Protein AF-A0A357HDH4-F1 (afdb_monomer)

Structure (mmCIF, N/CA/C/O backbone):
data_AF-A0A357HDH4-F1
#
_entry.id   AF-A0A357HDH4-F1
#
loop_
_atom_site.group_PDB
_atom_site.id
_atom_site.type_symbol
_atom_site.label_atom_id
_atom_site.label_alt_id
_atom_site.label_comp_id
_atom_site.label_asym_id
_atom_site.label_entity_id
_atom_site.label_seq_id
_atom_site.pdbx_PDB_ins_code
_atom_site.Cartn_x
_atom_site.Cartn_y
_atom_site.Cartn_z
_atom_site.occupancy
_atom_site.B_iso_or_equiv
_atom_site.auth_seq_id
_atom_site.auth_comp_id
_atom_site.auth_asym_id
_atom_site.auth_atom_id
_atom_site.pdbx_PDB_model_num
ATOM 1 N N . MET A 1 1 ? 29.799 -50.109 -24.312 1.00 38.25 1 MET A N 1
ATOM 2 C CA . MET A 1 1 ? 29.935 -49.470 -22.979 1.00 38.25 1 MET A CA 1
ATOM 3 C C . MET A 1 1 ? 30.335 -47.985 -22.998 1.00 38.25 1 MET A C 1
ATOM 5 O O . MET A 1 1 ? 30.005 -47.307 -22.039 1.00 38.25 1 MET A O 1
ATOM 9 N N . LYS A 1 2 ? 30.960 -47.424 -24.053 1.00 34.97 2 LYS A N 1
ATOM 10 C CA . LYS A 1 2 ? 31.305 -45.979 -24.108 1.00 34.97 2 LYS A CA 1
ATOM 11 C C . LYS A 1 2 ? 30.115 -45.010 -24.296 1.00 34.97 2 LYS A C 1
ATOM 13 O O . LYS A 1 2 ? 30.203 -43.884 -23.829 1.00 34.97 2 LYS A O 1
ATOM 18 N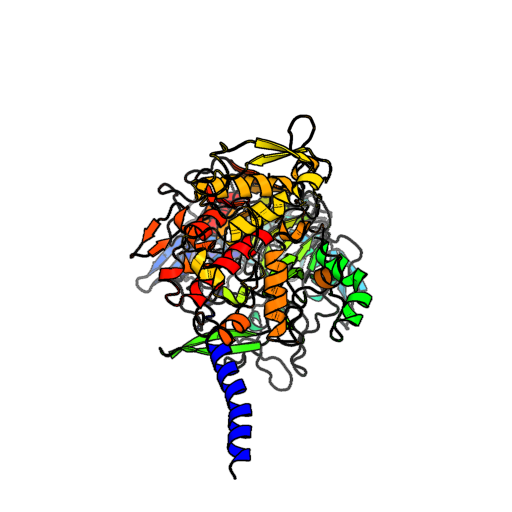 N . ASN A 1 3 ? 28.999 -45.440 -24.896 1.00 38.28 3 ASN A N 1
ATOM 19 C CA . ASN A 1 3 ? 27.868 -44.539 -25.193 1.00 38.28 3 ASN A CA 1
ATOM 20 C C . ASN A 1 3 ? 26.930 -44.259 -24.005 1.00 38.28 3 ASN A C 1
ATOM 22 O O . ASN A 1 3 ? 26.333 -43.192 -23.961 1.00 38.28 3 ASN A O 1
ATOM 26 N N . ILE A 1 4 ? 26.840 -45.151 -23.013 1.00 37.56 4 ILE A N 1
ATOM 27 C CA . ILE A 1 4 ? 25.975 -44.934 -21.836 1.00 37.56 4 ILE A CA 1
ATOM 28 C C . ILE A 1 4 ? 26.578 -43.869 -20.905 1.00 37.56 4 ILE A C 1
ATOM 30 O O . ILE A 1 4 ? 25.854 -43.037 -20.377 1.00 37.56 4 ILE A O 1
ATOM 34 N N . ARG A 1 5 ? 27.914 -43.806 -20.785 1.00 33.62 5 ARG A N 1
ATOM 35 C CA . ARG A 1 5 ? 28.596 -42.806 -19.945 1.00 33.62 5 ARG A CA 1
ATOM 36 C C . ARG A 1 5 ? 28.402 -41.375 -20.459 1.00 33.62 5 ARG A C 1
ATOM 38 O O . ARG A 1 5 ? 28.218 -40.476 -19.651 1.00 33.62 5 ARG A O 1
ATOM 45 N N . ASN A 1 6 ? 28.394 -41.176 -21.779 1.00 36.59 6 ASN A N 1
ATOM 46 C CA . ASN A 1 6 ? 28.180 -39.860 -22.391 1.00 36.59 6 ASN A CA 1
ATOM 47 C C . ASN A 1 6 ? 26.713 -39.409 -22.316 1.00 36.59 6 ASN A C 1
ATOM 49 O O . ASN A 1 6 ? 26.468 -38.224 -22.142 1.00 36.59 6 ASN A O 1
ATOM 53 N N . ILE A 1 7 ? 25.754 -40.340 -22.385 1.00 39.56 7 ILE A N 1
ATOM 54 C CA . ILE A 1 7 ? 24.324 -40.037 -22.209 1.00 39.56 7 ILE A CA 1
ATOM 55 C C . ILE A 1 7 ? 24.019 -39.704 -20.742 1.00 39.56 7 ILE A C 1
ATOM 57 O O . ILE A 1 7 ? 23.326 -38.730 -20.475 1.00 39.56 7 ILE A O 1
ATOM 61 N N . CYS A 1 8 ? 24.599 -40.434 -19.782 1.00 37.16 8 CYS A N 1
ATOM 62 C CA . CYS A 1 8 ? 24.477 -40.091 -18.364 1.00 37.16 8 CYS A CA 1
ATOM 63 C C . CYS A 1 8 ? 25.135 -38.739 -18.038 1.00 37.16 8 CYS A C 1
ATOM 65 O O . CYS A 1 8 ? 24.540 -37.949 -17.321 1.00 37.16 8 CYS A O 1
ATOM 67 N N . LEU A 1 9 ? 26.311 -38.423 -18.598 1.00 39.94 9 LEU A N 1
ATOM 68 C CA . LEU A 1 9 ? 26.933 -37.096 -18.445 1.00 39.94 9 LEU A CA 1
ATOM 69 C C . LEU A 1 9 ? 26.094 -35.981 -19.092 1.00 39.94 9 LEU A C 1
ATOM 71 O O . LEU A 1 9 ? 25.944 -34.925 -18.492 1.00 39.94 9 LEU A O 1
ATOM 75 N N . ALA A 1 10 ? 25.497 -36.220 -20.261 1.00 44.12 10 ALA A N 1
ATOM 76 C CA . ALA A 1 10 ? 24.622 -35.254 -20.928 1.00 44.12 10 ALA A CA 1
ATOM 77 C C . ALA A 1 10 ? 23.273 -35.039 -20.217 1.00 44.12 10 ALA A C 1
ATOM 79 O O . ALA A 1 10 ? 22.649 -34.012 -20.439 1.00 44.12 10 ALA A O 1
ATOM 80 N N . LEU A 1 11 ? 22.829 -35.974 -19.369 1.00 42.78 11 LEU A N 1
ATOM 81 C CA . LEU A 1 11 ? 21.620 -35.834 -18.545 1.00 42.78 11 LEU A CA 1
ATOM 82 C C . LEU A 1 11 ? 21.915 -35.244 -17.158 1.00 42.78 11 LEU A C 1
ATOM 84 O O . LEU A 1 11 ? 21.098 -34.505 -16.619 1.00 42.78 11 LEU A O 1
ATOM 88 N N . VAL A 1 12 ? 23.087 -35.543 -16.591 1.00 38.97 12 VAL A N 1
ATOM 89 C CA . VAL A 1 12 ? 23.479 -35.099 -15.244 1.00 38.97 12 VAL A CA 1
ATOM 90 C C . VAL A 1 12 ? 24.087 -33.695 -15.254 1.00 38.97 12 VAL A C 1
ATOM 92 O O . VAL A 1 12 ? 23.896 -32.965 -14.290 1.00 38.97 12 VAL A O 1
ATOM 95 N N . ILE A 1 13 ? 24.781 -33.282 -16.323 1.00 42.88 13 ILE A N 1
ATOM 96 C CA . ILE A 1 13 ? 25.360 -31.930 -16.415 1.00 42.88 13 ILE A CA 1
ATOM 97 C C . ILE A 1 13 ? 24.275 -30.845 -16.467 1.00 42.88 13 ILE A C 1
ATOM 99 O O . ILE A 1 13 ? 24.395 -29.915 -15.680 1.00 42.88 13 ILE A O 1
ATOM 103 N N . PRO A 1 14 ? 23.208 -30.939 -17.287 1.00 39.19 14 PRO A N 1
ATOM 104 C CA . PRO A 1 14 ? 22.127 -29.959 -17.251 1.00 39.19 14 PRO A CA 1
ATOM 105 C C . PRO A 1 14 ? 21.490 -29.899 -15.868 1.00 39.19 14 PRO A C 1
ATOM 107 O O . PRO A 1 14 ? 21.383 -28.819 -15.329 1.00 39.19 14 PRO A O 1
ATOM 110 N N . PHE A 1 15 ? 21.204 -31.037 -15.227 1.00 37.88 15 PHE A N 1
ATOM 111 C CA . PHE A 1 15 ? 20.636 -31.059 -13.873 1.00 37.88 15 PHE A CA 1
ATOM 112 C C . PHE A 1 15 ? 21.570 -30.463 -12.808 1.00 37.88 15 PHE A C 1
ATOM 114 O O . PHE A 1 15 ? 21.124 -29.717 -11.942 1.00 37.88 15 PHE A O 1
ATOM 121 N N . GLY A 1 16 ? 22.870 -30.766 -12.875 1.00 31.83 16 GLY A N 1
ATOM 122 C CA . GLY A 1 16 ? 23.877 -30.215 -11.968 1.00 31.83 16 GLY A CA 1
ATOM 123 C C . GLY A 1 16 ? 24.107 -28.720 -12.186 1.00 31.83 16 GLY A C 1
ATOM 124 O O . GLY A 1 16 ? 24.307 -27.993 -11.220 1.00 31.83 16 GLY A O 1
ATOM 125 N N . VAL A 1 17 ? 24.021 -28.254 -13.434 1.00 37.84 17 VAL A N 1
ATOM 126 C CA . VAL A 1 17 ? 24.127 -26.837 -13.805 1.00 37.84 17 VAL A CA 1
ATOM 127 C C . VAL A 1 17 ? 22.838 -26.085 -13.483 1.00 37.84 17 VAL A C 1
ATOM 129 O O . VAL A 1 17 ? 22.936 -24.979 -12.985 1.00 37.84 17 VAL A O 1
ATOM 132 N N . SER A 1 18 ? 21.652 -26.675 -13.646 1.00 32.72 18 SER A N 1
ATOM 133 C CA . SER A 1 18 ? 20.376 -26.100 -13.199 1.00 32.72 18 SER A CA 1
ATOM 134 C C . SER A 1 18 ? 20.321 -25.984 -11.678 1.00 32.72 18 SER A C 1
ATOM 136 O O . SER A 1 18 ? 19.910 -24.953 -11.165 1.00 32.72 18 SER A O 1
ATOM 138 N N . ALA A 1 19 ? 20.796 -26.997 -10.945 1.00 31.77 19 ALA A N 1
ATOM 139 C CA . ALA A 1 19 ? 20.892 -26.945 -9.487 1.00 31.77 19 ALA A CA 1
ATOM 140 C C . ALA A 1 19 ? 21.927 -25.909 -9.011 1.00 31.77 19 ALA A C 1
ATOM 142 O O . ALA A 1 19 ? 21.677 -25.202 -8.039 1.00 31.77 19 ALA A O 1
ATOM 143 N N . LEU A 1 20 ? 23.057 -25.766 -9.719 1.00 31.44 20 LEU A N 1
ATOM 144 C CA . LEU A 1 20 ? 24.051 -24.718 -9.460 1.00 31.44 20 LEU A CA 1
ATOM 145 C C . LEU A 1 20 ? 23.578 -23.323 -9.899 1.00 31.44 20 LEU A C 1
ATOM 147 O O . LEU A 1 20 ? 23.924 -22.360 -9.237 1.00 31.44 20 LEU A O 1
ATOM 151 N N . ALA A 1 21 ? 22.767 -23.194 -10.950 1.00 30.47 21 ALA A N 1
ATOM 152 C CA . ALA A 1 21 ? 22.187 -21.930 -11.415 1.00 30.47 21 ALA A CA 1
ATOM 153 C C . ALA A 1 21 ? 21.047 -21.454 -10.500 1.00 30.47 21 ALA A C 1
ATOM 155 O O . ALA A 1 21 ? 20.921 -20.262 -10.243 1.00 30.47 21 ALA A O 1
ATOM 156 N N . PHE A 1 22 ? 20.282 -22.384 -9.922 1.00 31.64 22 PHE A N 1
ATOM 157 C CA . PHE A 1 22 ? 19.327 -22.101 -8.845 1.00 31.64 22 PHE A CA 1
ATOM 158 C C . PHE A 1 22 ? 20.038 -21.788 -7.512 1.00 31.64 22 PHE A C 1
ATOM 160 O O . PHE A 1 22 ? 19.516 -21.070 -6.659 1.00 31.64 22 PHE A O 1
ATOM 167 N N . ALA A 1 23 ? 21.259 -22.303 -7.319 1.00 30.48 23 ALA A N 1
ATOM 168 C CA . ALA A 1 23 ? 22.128 -21.916 -6.208 1.00 30.48 23 ALA A CA 1
ATOM 169 C C . ALA A 1 23 ? 22.815 -20.554 -6.439 1.00 30.48 23 ALA A C 1
ATOM 171 O O . ALA A 1 23 ? 23.022 -19.829 -5.470 1.00 30.48 23 ALA A O 1
ATOM 172 N N . ALA A 1 24 ? 23.118 -20.205 -7.696 1.00 29.23 24 ALA A N 1
ATOM 173 C CA . ALA A 1 24 ? 23.849 -19.004 -8.107 1.00 29.23 24 ALA A CA 1
ATOM 174 C C . ALA A 1 24 ? 22.965 -17.788 -8.424 1.00 29.23 24 ALA A C 1
ATOM 176 O O . ALA A 1 24 ? 23.504 -16.705 -8.639 1.00 29.23 24 ALA A O 1
ATOM 177 N N . SER A 1 25 ? 21.628 -17.901 -8.393 1.00 33.44 25 SER A N 1
ATOM 178 C CA . SER A 1 25 ? 20.838 -16.714 -8.070 1.00 33.44 25 SER A CA 1
ATOM 179 C C . SER A 1 25 ? 21.179 -16.365 -6.626 1.00 33.44 25 SER A C 1
ATOM 181 O O . SER A 1 25 ? 20.684 -17.000 -5.688 1.00 33.44 25 SER A O 1
ATOM 183 N N . SER A 1 26 ? 22.064 -15.393 -6.444 1.00 36.50 26 SER A N 1
ATOM 184 C CA . SER A 1 26 ? 22.183 -14.668 -5.193 1.00 36.50 26 SER A CA 1
ATOM 185 C C . SER A 1 26 ? 20.841 -13.977 -4.964 1.00 36.50 26 SER A C 1
ATOM 187 O O . SER A 1 26 ? 20.650 -12.821 -5.327 1.00 36.50 26 SER A O 1
ATOM 189 N N . ILE A 1 27 ? 19.870 -14.715 -4.420 1.00 37.62 27 ILE A N 1
ATOM 190 C CA . ILE A 1 27 ? 18.823 -14.106 -3.615 1.00 37.62 27 ILE A CA 1
ATOM 191 C C . ILE A 1 27 ? 19.629 -13.439 -2.511 1.00 37.62 27 ILE A C 1
ATOM 193 O O . ILE A 1 27 ? 20.167 -14.124 -1.641 1.00 37.62 27 ILE A O 1
ATOM 197 N N . ILE A 1 28 ? 19.851 -12.133 -2.650 1.00 39.69 28 ILE A N 1
ATOM 198 C CA . ILE A 1 28 ? 20.427 -11.328 -1.588 1.00 39.69 28 ILE A CA 1
ATOM 199 C C . ILE A 1 28 ? 19.403 -11.442 -0.471 1.00 39.69 28 ILE A C 1
ATOM 201 O O . ILE A 1 28 ? 18.297 -10.916 -0.563 1.00 39.69 28 ILE A O 1
ATOM 205 N N . ILE A 1 29 ? 19.737 -12.250 0.528 1.00 44.69 29 ILE A N 1
ATOM 206 C CA . ILE A 1 29 ? 18.937 -12.366 1.732 1.00 44.69 29 ILE A CA 1
ATOM 207 C C . ILE A 1 29 ? 19.100 -11.015 2.408 1.00 44.69 29 ILE A C 1
ATOM 209 O O . ILE A 1 29 ? 20.219 -10.634 2.750 1.00 44.69 29 ILE A O 1
ATOM 213 N N . LYS A 1 30 ? 18.001 -10.275 2.533 1.00 52.59 30 LYS A N 1
ATOM 214 C CA . LYS A 1 30 ? 17.961 -8.999 3.245 1.00 52.59 30 LYS A CA 1
ATOM 215 C C . LYS A 1 30 ? 17.316 -9.258 4.605 1.00 52.59 30 LYS A C 1
ATOM 217 O O . LYS A 1 30 ? 16.116 -9.021 4.705 1.00 52.59 30 LYS A O 1
ATOM 222 N N . PRO A 1 31 ? 18.047 -9.815 5.595 1.00 51.03 31 PRO A N 1
ATOM 223 C CA . PRO A 1 31 ? 17.490 -10.092 6.910 1.00 51.03 31 PRO A CA 1
ATOM 224 C C . PRO A 1 31 ? 17.108 -8.777 7.594 1.00 51.03 31 PRO A C 1
ATOM 226 O O . PRO A 1 31 ? 17.881 -7.818 7.595 1.00 51.03 31 PRO A O 1
ATOM 229 N N . VAL A 1 32 ? 15.920 -8.737 8.182 1.00 58.53 32 VAL A N 1
ATOM 230 C CA . VAL A 1 32 ? 15.380 -7.593 8.912 1.00 58.53 32 VAL A CA 1
ATOM 231 C C . VAL A 1 32 ? 15.009 -8.061 10.309 1.00 58.53 32 VAL A C 1
ATOM 233 O O . VAL A 1 32 ? 14.190 -8.961 10.472 1.00 58.53 32 VAL A O 1
ATOM 236 N N . GLU A 1 33 ? 15.597 -7.449 11.334 1.00 63.28 33 GLU A N 1
ATOM 237 C CA . GLU A 1 33 ? 15.185 -7.708 12.714 1.00 63.28 33 GLU A CA 1
ATOM 238 C C . GLU A 1 33 ? 13.714 -7.302 12.907 1.00 63.28 33 GLU A C 1
ATOM 240 O O . GLU A 1 33 ? 13.293 -6.213 12.484 1.00 63.28 33 GLU A O 1
ATOM 245 N N . LYS A 1 34 ? 12.926 -8.181 13.542 1.00 68.69 34 LYS A N 1
ATOM 246 C CA . LYS A 1 34 ? 11.471 -8.019 13.625 1.00 68.69 34 LYS A CA 1
ATOM 247 C C . LYS A 1 34 ? 11.051 -7.271 14.883 1.00 68.69 34 LYS A C 1
ATOM 249 O O . LYS A 1 34 ? 11.699 -7.324 15.931 1.00 68.69 34 LYS A O 1
ATOM 254 N N . ASP A 1 35 ? 9.955 -6.545 14.776 1.00 72.06 35 ASP A N 1
ATOM 255 C CA . ASP A 1 35 ? 9.198 -6.128 15.944 1.00 72.06 35 ASP A CA 1
ATOM 256 C C . ASP A 1 35 ? 8.362 -7.289 16.503 1.00 72.06 35 ASP A C 1
ATOM 258 O O . ASP A 1 35 ? 8.196 -8.325 15.850 1.00 72.06 35 ASP A O 1
ATOM 262 N N . ILE A 1 36 ? 7.806 -7.116 17.698 1.00 77.50 36 ILE A N 1
ATOM 263 C CA . ILE A 1 36 ? 6.667 -7.939 18.106 1.00 77.50 36 ILE A CA 1
ATOM 264 C C . ILE A 1 36 ? 5.522 -7.720 17.105 1.00 77.50 36 ILE A C 1
ATOM 266 O O . ILE A 1 36 ? 5.418 -6.678 16.468 1.00 77.50 36 ILE A O 1
ATOM 270 N N . THR A 1 37 ? 4.674 -8.720 16.913 1.00 73.88 37 THR A N 1
ATOM 271 C CA . THR A 1 37 ? 3.514 -8.602 16.016 1.00 73.88 37 THR A CA 1
ATOM 272 C C . THR A 1 37 ? 2.294 -8.027 16.721 1.00 73.88 37 THR A C 1
ATOM 274 O O . THR A 1 37 ? 1.472 -7.387 16.075 1.00 73.88 37 THR A O 1
ATOM 277 N N . ASP A 1 38 ? 2.156 -8.273 18.028 1.00 76.81 38 ASP A N 1
ATOM 278 C CA . ASP A 1 38 ? 1.028 -7.786 18.826 1.00 76.81 38 ASP A CA 1
ATOM 279 C C . ASP A 1 38 ? 1.281 -7.944 20.337 1.00 76.81 38 ASP A C 1
ATOM 281 O O . ASP A 1 38 ? 2.327 -8.443 20.759 1.00 76.81 38 ASP A O 1
ATOM 285 N N . ILE A 1 39 ? 0.292 -7.569 21.151 1.00 84.44 39 ILE A N 1
ATOM 286 C CA . ILE A 1 39 ? 0.262 -7.699 22.607 1.00 84.44 39 ILE A CA 1
ATOM 287 C C . ILE A 1 39 ? -0.996 -8.488 23.020 1.00 84.44 39 ILE A C 1
ATOM 289 O O . ILE A 1 39 ? -2.130 -8.075 22.764 1.00 84.44 39 ILE A O 1
ATOM 293 N N . ASP A 1 40 ? -0.802 -9.635 23.677 1.00 83.06 40 ASP A N 1
ATOM 294 C CA . ASP A 1 40 ? -1.878 -10.461 24.241 1.00 83.06 40 ASP A CA 1
ATOM 295 C C . ASP A 1 40 ? -2.159 -10.064 25.696 1.00 83.06 40 ASP A C 1
ATOM 297 O O . ASP A 1 40 ? -1.242 -9.983 26.522 1.00 83.06 40 ASP A O 1
ATOM 301 N N . TRP A 1 41 ? -3.432 -9.827 26.015 1.00 86.19 41 TRP A N 1
ATOM 302 C CA . TRP A 1 41 ? -3.908 -9.469 27.353 1.00 86.19 41 TRP A CA 1
ATOM 303 C C . TRP A 1 41 ? -5.407 -9.770 27.517 1.00 86.19 41 TRP A C 1
ATOM 305 O O . TRP A 1 41 ? -6.087 -10.125 26.557 1.00 86.19 41 TRP A O 1
ATOM 315 N N . ASN A 1 42 ? -5.943 -9.604 28.731 1.00 84.19 42 ASN A N 1
ATOM 316 C CA . ASN A 1 42 ? -7.344 -9.919 29.054 1.00 84.19 42 ASN A CA 1
ATOM 317 C C . ASN A 1 42 ? -8.186 -8.702 29.491 1.00 84.19 42 ASN A C 1
ATOM 319 O O . ASN A 1 42 ? -9.238 -8.894 30.101 1.00 84.19 42 ASN A O 1
ATOM 323 N N . TYR A 1 43 ? -7.743 -7.471 29.222 1.00 87.06 43 TYR A N 1
ATOM 324 C CA . TYR A 1 43 ? -8.505 -6.264 29.575 1.00 87.06 43 TYR A CA 1
ATOM 325 C C . TYR A 1 43 ? -9.614 -5.972 28.565 1.00 87.06 43 TYR A C 1
ATOM 327 O O . TYR A 1 43 ? -9.450 -6.218 27.369 1.00 87.06 43 TYR A O 1
ATOM 335 N N . ARG A 1 44 ? -10.730 -5.422 29.051 1.00 86.44 44 ARG A N 1
ATOM 336 C CA . ARG A 1 44 ? -11.790 -4.826 28.225 1.00 86.44 44 ARG A CA 1
ATOM 337 C C . ARG A 1 44 ? -11.490 -3.357 27.931 1.00 86.44 44 ARG A C 1
ATOM 339 O O . ARG A 1 44 ? -10.615 -2.768 28.558 1.00 86.44 44 ARG A O 1
ATOM 346 N N . ASP A 1 45 ? -12.261 -2.756 27.027 1.00 82.88 45 ASP A N 1
ATOM 347 C CA . ASP A 1 45 ? -12.099 -1.353 26.617 1.00 82.88 45 ASP A CA 1
ATOM 348 C C . ASP A 1 45 ? -12.186 -0.378 27.801 1.00 82.88 45 ASP A C 1
ATOM 350 O O . ASP A 1 45 ? -11.490 0.637 27.837 1.00 82.88 45 ASP A O 1
ATOM 354 N N . MET A 1 46 ? -13.027 -0.699 28.785 1.00 88.88 46 MET A N 1
ATOM 355 C CA . MET A 1 46 ? -13.154 0.004 30.049 1.00 88.88 46 MET A CA 1
ATOM 356 C C . MET A 1 46 ? -13.099 -0.971 31.225 1.00 88.88 46 MET A C 1
ATOM 358 O O . MET A 1 46 ? -13.919 -1.888 31.334 1.00 88.88 46 MET A O 1
ATOM 362 N N . GLU A 1 47 ? -12.181 -0.710 32.154 1.00 91.00 47 GLU A N 1
ATOM 363 C CA . GLU A 1 47 ? -12.022 -1.466 33.396 1.00 91.00 47 GLU A CA 1
ATOM 364 C C . GLU A 1 47 ? -12.169 -0.575 34.632 1.00 91.00 47 GLU A C 1
ATOM 366 O O . GLU A 1 47 ? -11.732 0.578 34.665 1.00 91.00 47 GLU A O 1
ATOM 371 N N . GLY A 1 48 ? -12.801 -1.117 35.674 1.00 89.88 48 GLY A N 1
ATOM 372 C CA . GLY A 1 48 ? -13.052 -0.407 36.927 1.00 89.88 48 GLY A CA 1
ATOM 373 C C . GLY A 1 48 ? -11.957 -0.647 37.965 1.00 89.88 48 GLY A C 1
ATOM 374 O O . GLY A 1 48 ? -11.750 -1.781 38.392 1.00 89.88 48 GLY A O 1
ATOM 375 N N . TYR A 1 49 ? -11.340 0.425 38.468 1.00 91.25 49 TYR A N 1
ATOM 376 C CA . TYR A 1 49 ? -10.314 0.361 39.515 1.00 91.25 49 TYR A CA 1
ATOM 377 C C . TYR A 1 49 ? -10.761 1.069 40.795 1.00 91.25 49 TYR A C 1
ATOM 379 O O . TYR A 1 49 ? -11.061 2.263 40.805 1.00 91.25 49 TYR A O 1
ATOM 387 N N . SER A 1 50 ? -10.769 0.340 41.913 1.00 88.00 50 SER A N 1
ATOM 388 C CA . SER A 1 50 ? -11.111 0.919 43.214 1.00 88.00 50 SER A CA 1
ATOM 389 C C . SER A 1 50 ? -9.915 1.643 43.826 1.00 88.00 50 SER A C 1
ATOM 391 O O . SER A 1 50 ? -8.867 1.042 44.062 1.00 88.00 50 SER A O 1
ATOM 393 N N . LEU A 1 51 ? -10.113 2.906 44.205 1.00 87.62 51 LEU A N 1
ATOM 394 C CA . LEU A 1 51 ? -9.125 3.721 44.920 1.00 87.62 51 LEU A CA 1
ATOM 395 C C . LEU A 1 51 ? -8.750 3.108 46.289 1.00 87.62 51 LEU A C 1
ATOM 397 O O . LEU A 1 51 ? -7.661 3.338 46.804 1.00 87.62 51 LEU A O 1
ATOM 401 N N . LEU A 1 52 ? -9.630 2.274 46.862 1.00 85.62 52 LEU A N 1
ATOM 402 C CA . LEU A 1 52 ? -9.404 1.557 48.124 1.00 85.62 52 LEU A CA 1
ATOM 403 C C . LEU A 1 52 ? -8.575 0.276 47.960 1.00 85.62 52 LEU A C 1
ATOM 405 O O . LEU A 1 52 ? -7.933 -0.152 48.919 1.00 85.62 52 LEU A O 1
ATOM 409 N N . ALA A 1 53 ? -8.597 -0.349 46.778 1.00 84.31 53 ALA A N 1
ATOM 410 C CA . ALA A 1 53 ? -7.822 -1.561 46.508 1.00 84.31 53 ALA A CA 1
ATOM 411 C C . ALA A 1 53 ? -6.314 -1.270 46.398 1.00 84.31 53 ALA A C 1
ATOM 413 O O . ALA A 1 53 ? -5.500 -2.175 46.585 1.00 84.31 53 ALA A O 1
ATOM 414 N N . GLY A 1 54 ? -5.950 -0.007 46.150 1.00 85.50 54 GLY A N 1
ATOM 415 C CA . GLY A 1 54 ? -4.571 0.422 45.947 1.00 85.50 54 GLY A CA 1
ATOM 416 C C . GLY A 1 54 ? -3.985 -0.148 44.656 1.00 85.50 54 GLY A C 1
ATOM 417 O O . GLY A 1 54 ? -4.707 -0.389 43.690 1.00 85.50 54 GLY A O 1
ATOM 418 N N . ARG A 1 55 ? -2.664 -0.356 44.640 1.00 90.56 55 ARG A N 1
ATOM 419 C CA . ARG A 1 55 ? -1.941 -0.830 43.452 1.00 90.56 55 ARG A CA 1
ATOM 420 C C . ARG A 1 55 ? -2.419 -2.214 42.984 1.00 90.56 55 ARG A C 1
ATOM 422 O O . ARG A 1 55 ? -2.524 -3.136 43.796 1.00 90.56 55 ARG A O 1
ATOM 429 N N . GLN A 1 56 ? -2.620 -2.381 41.680 1.00 93.12 56 GLN A N 1
ATOM 430 C CA . GLN A 1 56 ? -3.025 -3.645 41.053 1.00 93.12 56 GLN A CA 1
ATOM 431 C C . GLN A 1 56 ? -2.041 -4.062 39.950 1.00 93.12 56 GLN A C 1
ATOM 433 O O . GLN A 1 56 ? -1.528 -3.185 39.257 1.00 93.12 56 GLN A O 1
ATOM 438 N N . PRO A 1 57 ? -1.728 -5.364 39.803 1.00 93.56 57 PRO A N 1
ATOM 439 C CA . PRO A 1 57 ? -0.770 -5.837 38.805 1.00 93.56 57 PRO A CA 1
ATOM 440 C C . PRO A 1 57 ? -1.316 -5.681 37.385 1.00 93.56 57 PRO A C 1
ATOM 442 O O . PRO A 1 57 ? -2.516 -5.836 37.162 1.00 93.56 57 PRO A O 1
ATOM 445 N N . LEU A 1 58 ? -0.415 -5.403 36.440 1.00 94.44 58 LEU A N 1
ATOM 446 C CA . LEU A 1 58 ? -0.714 -5.344 35.015 1.00 94.44 58 LEU A CA 1
ATOM 447 C C . LEU A 1 58 ? -0.077 -6.523 34.268 1.00 94.44 58 LEU A C 1
ATOM 449 O O . LEU A 1 58 ? 1.139 -6.697 34.293 1.00 94.44 58 LEU A O 1
ATOM 453 N N . GLU A 1 59 ? -0.893 -7.325 33.590 1.00 92.44 59 GLU A N 1
ATOM 454 C CA . GLU A 1 59 ? -0.467 -8.497 32.820 1.00 92.44 59 GLU A CA 1
ATOM 455 C C . GLU A 1 59 ? -0.636 -8.284 31.309 1.00 92.44 59 GLU A C 1
ATOM 457 O O . GLU A 1 59 ? -1.724 -7.968 30.834 1.00 92.44 59 GLU A O 1
ATOM 462 N N . ALA A 1 60 ? 0.441 -8.489 30.553 1.00 90.44 60 ALA A N 1
ATOM 463 C CA . ALA A 1 60 ? 0.441 -8.557 29.094 1.00 90.44 60 ALA A CA 1
ATOM 464 C C . ALA A 1 60 ? 1.591 -9.454 28.626 1.00 90.44 60 ALA A C 1
ATOM 466 O O . ALA A 1 60 ? 2.581 -9.628 29.338 1.00 90.44 60 ALA A O 1
ATOM 467 N N . THR A 1 61 ? 1.461 -10.049 27.444 1.00 88.56 61 THR A N 1
ATOM 468 C CA . THR A 1 61 ? 2.504 -10.882 26.831 1.00 88.56 61 THR A CA 1
ATOM 469 C C . THR A 1 61 ? 2.731 -10.450 25.391 1.00 88.56 61 THR A C 1
ATOM 471 O O . THR A 1 61 ? 1.779 -10.273 24.636 1.00 88.56 61 THR A O 1
ATOM 474 N N . ALA A 1 62 ? 3.993 -10.286 24.999 1.00 85.94 62 ALA A N 1
ATOM 475 C CA . ALA A 1 62 ? 4.337 -9.980 23.619 1.00 85.94 62 ALA A CA 1
ATOM 476 C C . ALA A 1 62 ? 4.019 -11.181 22.721 1.00 85.94 62 ALA A C 1
ATOM 478 O O . ALA A 1 62 ? 4.411 -12.311 23.018 1.00 85.94 62 ALA A O 1
ATOM 479 N N . VAL A 1 63 ? 3.340 -10.926 21.608 1.00 81.19 63 VAL A N 1
ATOM 480 C CA . VAL A 1 63 ? 3.094 -11.905 20.550 1.00 81.19 63 VAL A CA 1
ATOM 481 C C . VAL A 1 63 ? 4.127 -11.669 19.464 1.00 81.19 63 VAL A C 1
ATOM 483 O O . VAL A 1 63 ? 4.209 -10.569 18.918 1.00 81.19 63 VAL A O 1
ATOM 486 N N . TYR A 1 64 ? 4.912 -12.687 19.135 1.00 73.94 64 TYR A N 1
ATOM 487 C CA . TYR A 1 64 ? 5.881 -12.642 18.047 1.00 73.94 64 TYR A CA 1
ATOM 488 C C . TYR A 1 64 ? 6.075 -14.032 17.446 1.00 73.94 64 TYR A C 1
ATOM 490 O O . TYR A 1 64 ? 5.741 -15.044 18.062 1.00 73.94 64 TYR A O 1
ATOM 498 N N . ASP A 1 65 ? 6.623 -14.062 16.235 1.00 69.06 65 ASP A N 1
ATOM 499 C CA . ASP A 1 65 ? 7.045 -15.298 15.584 1.00 69.06 65 ASP A CA 1
ATOM 500 C C . ASP A 1 65 ? 8.479 -15.617 16.033 1.00 69.06 65 ASP A C 1
ATOM 502 O O . ASP A 1 65 ? 9.412 -14.864 15.744 1.00 69.06 65 ASP A O 1
ATOM 506 N N . ASP A 1 66 ? 8.640 -16.713 16.774 1.00 65.12 66 ASP A N 1
ATOM 507 C CA . ASP A 1 66 ? 9.907 -17.166 17.358 1.00 65.12 66 ASP A CA 1
ATOM 508 C C . ASP A 1 66 ? 10.937 -17.620 16.312 1.00 65.12 66 ASP A C 1
ATOM 510 O O . ASP A 1 66 ? 12.111 -17.825 16.636 1.00 65.12 66 ASP A O 1
ATOM 514 N N . LYS A 1 67 ? 10.527 -17.722 15.042 1.00 60.78 67 LYS A N 1
ATOM 515 C CA . LYS A 1 67 ? 11.415 -18.011 13.912 1.00 60.78 67 LYS A CA 1
ATOM 516 C C . LYS A 1 67 ? 12.339 -16.850 13.564 1.00 60.78 67 LYS A C 1
ATOM 518 O O . LYS A 1 67 ? 13.373 -17.095 12.942 1.00 60.78 67 LYS A O 1
ATOM 523 N N . TYR A 1 68 ? 11.983 -15.618 13.930 1.00 65.50 68 TYR A N 1
ATOM 524 C CA . TYR A 1 68 ? 12.732 -14.422 13.551 1.00 65.50 68 TYR A CA 1
ATOM 525 C C . TYR A 1 68 ? 13.372 -13.753 14.772 1.00 65.50 68 TYR A C 1
ATOM 527 O O . TYR A 1 68 ? 12.744 -13.658 15.828 1.00 65.50 68 TYR A O 1
ATOM 535 N N . PRO A 1 69 ? 14.617 -13.255 14.656 1.00 63.59 69 PRO A N 1
ATOM 536 C CA . PRO A 1 69 ? 15.240 -12.514 15.738 1.00 63.59 69 PRO A CA 1
ATOM 537 C C . PRO A 1 69 ? 14.479 -11.206 15.991 1.00 63.59 69 PRO A C 1
ATOM 539 O O . PRO A 1 69 ? 14.246 -10.404 15.081 1.00 63.59 69 PRO A O 1
ATOM 542 N N . LEU A 1 70 ? 14.115 -10.989 17.253 1.00 70.56 70 LEU A N 1
ATOM 543 C CA . LEU A 1 70 ? 13.533 -9.737 17.713 1.00 70.56 70 LEU A CA 1
ATOM 544 C C . LEU A 1 70 ? 14.592 -8.629 17.684 1.00 70.56 70 LEU A C 1
ATOM 546 O O . LEU A 1 70 ? 15.683 -8.778 18.233 1.00 70.56 70 LEU A O 1
ATOM 550 N N . SER A 1 71 ? 14.233 -7.499 17.082 1.00 71.94 71 SER A N 1
ATOM 551 C CA . SER A 1 71 ? 14.986 -6.248 17.188 1.00 71.94 71 SER A CA 1
ATOM 552 C C . SER A 1 71 ? 15.086 -5.782 18.642 1.00 71.94 71 SER A C 1
ATOM 554 O O . SER A 1 71 ? 14.272 -6.138 19.500 1.00 71.94 71 SER A O 1
ATOM 556 N N . SER A 1 72 ? 16.089 -4.961 18.944 1.00 76.75 72 SER A N 1
ATOM 557 C CA . SER A 1 72 ? 16.179 -4.312 20.255 1.00 76.75 72 SER A CA 1
ATOM 558 C C . SER A 1 72 ? 14.951 -3.433 20.527 1.00 76.75 72 SER A C 1
ATOM 560 O O . SER A 1 72 ? 14.446 -2.788 19.608 1.00 76.75 72 SER A O 1
ATOM 562 N N . GLY A 1 73 ? 14.516 -3.350 21.787 1.00 80.69 73 GLY A N 1
ATOM 563 C CA . GLY A 1 73 ? 13.402 -2.485 22.197 1.00 80.69 73 GLY A CA 1
ATOM 564 C C . GLY A 1 73 ? 12.014 -3.128 22.121 1.00 80.69 73 GLY A C 1
ATOM 565 O O . GLY A 1 73 ? 11.022 -2.425 21.955 1.00 80.69 73 GLY A O 1
ATOM 566 N N . ASN A 1 74 ? 11.950 -4.461 22.173 1.00 85.81 74 ASN A N 1
ATOM 567 C CA . ASN A 1 74 ? 10.714 -5.252 22.114 1.00 85.81 74 ASN A CA 1
ATOM 568 C C . ASN A 1 74 ? 10.143 -5.631 23.491 1.00 85.81 74 ASN A C 1
ATOM 570 O O . ASN A 1 74 ? 9.100 -6.279 23.560 1.00 85.81 74 ASN A O 1
ATOM 574 N N . GLU A 1 75 ? 10.809 -5.237 24.578 1.00 88.56 75 GLU A N 1
ATOM 575 C CA . GLU A 1 75 ? 10.281 -5.421 25.931 1.00 88.56 75 GLU A CA 1
ATOM 576 C C . GLU A 1 75 ? 9.005 -4.597 26.115 1.00 88.56 75 GLU A C 1
ATOM 578 O O . GLU A 1 75 ? 8.893 -3.474 25.614 1.00 88.56 75 GLU A O 1
ATOM 583 N N . LEU A 1 76 ? 8.027 -5.169 26.818 1.00 92.06 76 LEU A N 1
ATOM 584 C CA . LEU A 1 76 ? 6.767 -4.483 27.072 1.00 92.06 76 LEU A CA 1
ATOM 585 C C . LEU A 1 76 ? 6.933 -3.468 28.199 1.00 92.06 76 LEU A C 1
ATOM 587 O O . LEU A 1 76 ? 7.376 -3.798 29.299 1.00 92.06 76 LEU A O 1
ATOM 591 N N . VAL A 1 77 ? 6.498 -2.245 27.933 1.00 93.06 77 VAL A N 1
ATOM 592 C CA . VAL A 1 77 ? 6.424 -1.149 28.892 1.00 93.06 77 VAL A CA 1
ATOM 593 C C . VAL A 1 77 ? 4.986 -0.672 29.023 1.00 93.06 77 VAL A C 1
ATOM 595 O O . VAL A 1 77 ? 4.174 -0.806 28.108 1.00 93.06 77 VAL A O 1
ATOM 598 N N . TRP A 1 78 ? 4.669 -0.121 30.190 1.00 93.94 78 TRP A N 1
ATOM 599 C CA . TRP A 1 78 ? 3.357 0.437 30.485 1.00 93.94 78 TRP A CA 1
ATOM 600 C C . TRP A 1 78 ? 3.463 1.928 30.762 1.00 93.94 78 TRP A C 1
ATOM 602 O O . TRP A 1 78 ? 4.363 2.381 31.472 1.00 93.94 78 TRP A O 1
ATOM 612 N N . SER A 1 79 ? 2.509 2.684 30.240 1.00 92.19 79 SER A N 1
ATOM 613 C CA . SER A 1 79 ? 2.351 4.105 30.511 1.00 92.19 79 SER A CA 1
ATOM 614 C C . SER A 1 79 ? 0.886 4.437 30.790 1.00 92.19 79 SER A C 1
ATOM 616 O O . SER A 1 79 ? -0.017 3.622 30.586 1.00 92.19 79 SER A O 1
ATOM 618 N N . VAL A 1 80 ? 0.658 5.631 31.333 1.00 92.06 80 VAL A N 1
ATOM 619 C CA . VAL A 1 80 ? -0.680 6.149 31.608 1.00 92.06 80 VAL A CA 1
ATOM 620 C C . VAL A 1 80 ? -0.814 7.543 31.021 1.00 92.06 80 VAL A C 1
ATOM 622 O O . VAL A 1 80 ? 0.017 8.420 31.266 1.00 92.06 80 VAL A O 1
ATOM 625 N N . THR A 1 81 ? -1.889 7.748 30.273 1.00 88.81 81 THR A N 1
ATOM 626 C CA . THR A 1 81 ? -2.294 9.049 29.757 1.00 88.81 81 THR A CA 1
ATOM 627 C C . THR A 1 81 ? -3.387 9.593 30.662 1.00 88.81 81 THR A C 1
ATOM 629 O O . THR A 1 81 ? -4.518 9.098 30.697 1.00 88.81 81 THR A O 1
ATOM 632 N N . ASN A 1 82 ? -3.019 10.602 31.447 1.00 88.12 82 ASN A N 1
ATOM 633 C CA . ASN A 1 82 ? -3.921 11.304 32.346 1.00 88.12 82 ASN A CA 1
ATOM 634 C C . ASN A 1 82 ? -4.546 12.526 31.646 1.00 88.12 82 ASN A C 1
ATOM 636 O O . ASN A 1 82 ? -3.873 13.163 30.835 1.00 88.12 82 ASN A O 1
ATOM 640 N N . PRO A 1 83 ? -5.797 12.893 31.977 1.00 81.88 83 PRO A N 1
ATOM 641 C CA . PRO A 1 83 ? -6.400 14.131 31.494 1.00 81.88 83 PRO A CA 1
ATOM 642 C C . PRO A 1 83 ? -5.611 15.362 31.963 1.00 81.88 83 PRO A C 1
ATOM 644 O O . PRO A 1 83 ? -5.052 15.388 33.064 1.00 81.88 83 PRO A O 1
ATOM 647 N N . GLU A 1 84 ? -5.586 16.406 31.132 1.00 76.62 84 GLU A N 1
ATOM 648 C CA . GLU A 1 84 ? -4.781 17.603 31.383 1.00 76.62 84 GLU A CA 1
ATOM 649 C C . GLU A 1 84 ? -5.095 18.223 32.760 1.00 76.62 84 GLU A C 1
ATOM 651 O O . GLU A 1 84 ? -6.246 18.473 33.124 1.00 76.62 84 GLU A O 1
ATOM 656 N N . GLY A 1 85 ? -4.050 18.439 33.566 1.00 76.44 85 GLY A N 1
ATOM 657 C CA . GLY A 1 85 ? -4.164 19.040 34.897 1.00 76.44 85 GLY A CA 1
ATOM 658 C C . GLY A 1 85 ? -4.733 18.135 36.001 1.00 76.44 85 GLY A C 1
ATOM 659 O O . GLY A 1 85 ? -4.933 18.626 37.116 1.00 76.44 85 GLY A O 1
ATOM 660 N N . LYS A 1 86 ? -4.980 16.840 35.746 1.00 86.12 86 LYS A N 1
ATOM 661 C CA . LYS A 1 86 ? -5.446 15.879 36.762 1.00 86.12 86 LYS A CA 1
ATOM 662 C C . LYS A 1 86 ? -4.691 14.556 36.704 1.00 86.12 86 LYS A C 1
ATOM 664 O O . LYS A 1 86 ? -4.823 13.797 35.758 1.00 86.12 86 LYS A O 1
ATOM 669 N N . GLU A 1 87 ? -3.992 14.231 37.783 1.00 90.50 87 GLU A N 1
ATOM 670 C CA . GLU A 1 87 ? -3.316 12.945 37.949 1.00 90.50 87 GLU A CA 1
ATOM 671 C C . GLU A 1 87 ? -4.293 11.910 38.537 1.00 90.50 87 GLU A C 1
ATOM 673 O O . GLU A 1 87 ? -4.609 11.931 39.728 1.00 90.50 87 GLU A O 1
ATOM 678 N N . ILE A 1 88 ? -4.844 11.052 37.677 1.00 91.44 88 ILE A N 1
ATOM 679 C CA . ILE A 1 88 ? -5.850 10.038 38.033 1.00 91.44 88 ILE A CA 1
ATOM 680 C C . ILE A 1 88 ? -5.180 8.732 38.468 1.00 91.44 88 ILE A C 1
ATOM 682 O O . ILE A 1 88 ? -5.640 8.089 39.413 1.00 91.44 88 ILE A O 1
ATOM 686 N N . GLY A 1 89 ? -4.065 8.365 37.838 1.00 92.69 89 GLY A N 1
ATOM 687 C CA . GLY A 1 89 ? -3.247 7.225 38.242 1.00 92.69 89 GLY A CA 1
ATOM 688 C C . GLY A 1 89 ? -1.831 7.285 37.682 1.00 92.69 89 GLY A C 1
ATOM 689 O O . GLY A 1 89 ? -1.536 8.090 36.799 1.00 92.69 89 GLY A O 1
ATOM 690 N N . GLU A 1 90 ? -0.965 6.417 38.198 1.00 94.69 90 GLU A N 1
ATOM 691 C CA . GLU A 1 90 ? 0.434 6.276 37.780 1.00 94.69 90 GLU A CA 1
ATOM 692 C C . GLU A 1 90 ? 0.801 4.800 37.554 1.00 94.69 90 GLU A C 1
ATOM 694 O O . GLU A 1 90 ? 0.192 3.894 38.136 1.00 94.69 90 GLU A O 1
ATOM 699 N N . ILE A 1 91 ? 1.818 4.557 36.724 1.00 95.81 91 ILE A N 1
ATOM 700 C CA . ILE A 1 91 ? 2.412 3.229 36.540 1.00 95.81 91 ILE A CA 1
ATOM 701 C C . ILE A 1 91 ? 3.632 3.099 37.451 1.00 95.81 91 ILE A C 1
ATOM 703 O O . ILE A 1 91 ? 4.530 3.939 37.430 1.00 95.81 91 ILE A O 1
ATOM 707 N N . GLN A 1 92 ? 3.685 2.020 38.231 1.00 93.38 92 GLN A N 1
ATOM 708 C CA . GLN A 1 92 ? 4.835 1.665 39.062 1.00 93.38 92 GLN A CA 1
ATOM 709 C C . GLN A 1 92 ? 5.399 0.313 38.620 1.00 93.38 92 GLN A C 1
ATOM 711 O O . GLN A 1 92 ? 4.642 -0.621 38.368 1.00 93.38 92 GLN A O 1
ATOM 716 N N . SER A 1 93 ? 6.723 0.177 38.585 1.00 90.94 93 SER A N 1
ATOM 717 C CA . SER A 1 93 ? 7.404 -1.106 38.379 1.00 90.94 93 SER A CA 1
ATOM 718 C C . SER A 1 93 ? 8.078 -1.562 39.670 1.00 90.94 93 SER A C 1
ATOM 720 O O . SER A 1 93 ? 8.695 -0.753 40.370 1.00 90.94 93 SER A O 1
ATOM 722 N N . ASP A 1 94 ? 8.009 -2.852 39.990 1.00 88.75 94 ASP A N 1
ATOM 723 C CA . ASP A 1 94 ? 8.814 -3.410 41.078 1.00 88.75 94 ASP A CA 1
ATOM 724 C C . ASP A 1 94 ? 10.229 -3.821 40.620 1.00 88.75 94 ASP A C 1
ATOM 726 O O . ASP A 1 94 ? 10.596 -3.717 39.451 1.00 88.75 94 ASP A O 1
ATOM 730 N N . ALA A 1 95 ? 11.053 -4.292 41.562 1.00 82.00 95 ALA A N 1
ATOM 731 C CA . ALA A 1 95 ? 12.433 -4.706 41.294 1.00 82.00 95 ALA A CA 1
ATOM 732 C C . ALA A 1 95 ? 12.555 -5.956 40.396 1.00 82.00 95 ALA A C 1
ATOM 734 O O . ALA A 1 95 ? 13.667 -6.303 40.001 1.00 82.00 95 ALA A O 1
ATOM 735 N N . THR A 1 96 ? 11.445 -6.646 40.109 1.00 81.06 96 THR A N 1
ATOM 736 C CA . THR A 1 96 ? 11.387 -7.803 39.204 1.00 81.06 96 THR A CA 1
ATOM 737 C C . THR A 1 96 ? 10.957 -7.428 37.786 1.00 81.06 96 THR A C 1
ATOM 739 O O . THR A 1 96 ? 10.963 -8.292 36.916 1.00 81.06 96 THR A O 1
ATOM 742 N N . GLY A 1 97 ? 10.629 -6.152 37.544 1.00 80.88 97 GLY A N 1
ATOM 743 C CA . GLY A 1 97 ? 10.128 -5.665 36.257 1.00 80.88 97 GLY A CA 1
ATOM 744 C C . GLY A 1 97 ? 8.615 -5.817 36.081 1.00 80.88 97 GLY A C 1
ATOM 745 O O . GLY A 1 97 ? 8.098 -5.499 35.017 1.00 80.88 97 GLY A O 1
ATOM 746 N N . GLN A 1 98 ? 7.885 -6.267 37.109 1.00 90.44 98 GLN A N 1
ATOM 747 C CA . GLN A 1 98 ? 6.427 -6.357 37.059 1.00 90.44 98 GLN A CA 1
ATOM 748 C C . GLN A 1 98 ? 5.810 -4.958 37.184 1.00 90.44 98 GLN A C 1
ATOM 750 O O . GLN A 1 98 ? 6.127 -4.213 38.118 1.00 90.44 98 GLN A O 1
ATOM 755 N N . PHE A 1 99 ? 4.902 -4.625 36.265 1.00 94.25 99 PHE A N 1
ATOM 756 C CA . PHE A 1 99 ? 4.173 -3.358 36.260 1.00 94.25 99 PHE A CA 1
ATOM 757 C C . PHE A 1 99 ? 2.883 -3.438 37.082 1.00 94.25 99 PHE A C 1
ATOM 759 O O . PHE A 1 99 ? 2.223 -4.481 37.149 1.00 94.25 99 PHE A O 1
ATOM 766 N N . TYR A 1 100 ? 2.526 -2.312 37.696 1.00 95.56 100 TYR A N 1
ATOM 767 C CA . TYR A 1 100 ? 1.317 -2.112 38.483 1.00 95.56 100 TYR A CA 1
ATOM 768 C C . TYR A 1 100 ? 0.683 -0.770 38.131 1.00 95.56 100 TYR A C 1
ATOM 770 O O . TYR A 1 100 ? 1.382 0.235 37.986 1.00 95.56 100 TYR A O 1
ATOM 778 N N . PHE A 1 101 ? -0.644 -0.738 38.090 1.00 96.44 101 PHE A N 1
ATOM 779 C CA . PHE A 1 101 ? -1.409 0.499 38.074 1.00 96.44 101 PHE A CA 1
ATOM 780 C C . PHE A 1 101 ? -1.714 0.940 39.506 1.00 96.44 101 PHE A C 1
ATOM 782 O O . PHE A 1 101 ? -2.253 0.159 40.296 1.00 96.44 101 PHE A O 1
ATOM 789 N N . ASN A 1 102 ? -1.372 2.181 39.849 1.00 95.31 102 ASN A N 1
ATOM 790 C CA . ASN A 1 102 ? -1.671 2.786 41.142 1.00 95.31 102 ASN A CA 1
ATOM 791 C C . ASN A 1 102 ? -2.729 3.897 40.972 1.00 95.31 102 ASN A C 1
ATOM 793 O O . ASN A 1 102 ? -2.401 4.965 40.448 1.00 95.31 102 ASN A O 1
ATOM 797 N N . PRO A 1 103 ? -3.989 3.674 41.391 1.00 93.31 103 PRO A N 1
ATOM 798 C CA . PRO A 1 103 ? -5.033 4.694 41.325 1.00 93.31 103 PRO A CA 1
ATOM 799 C C . PRO A 1 103 ? -4.793 5.802 42.365 1.00 93.31 103 PRO A C 1
ATOM 801 O O . PRO A 1 103 ? -4.590 5.517 43.545 1.00 93.31 103 PRO A O 1
ATOM 804 N N . LEU A 1 104 ? -4.855 7.069 41.939 1.00 92.75 104 LEU A N 1
ATOM 805 C CA . LEU A 1 104 ? -4.550 8.247 42.767 1.00 92.75 104 LEU A CA 1
ATOM 806 C C . LEU A 1 104 ? -5.776 9.136 43.027 1.00 92.75 104 LEU A C 1
ATOM 808 O O . LEU A 1 104 ? -5.947 9.645 44.136 1.00 92.75 104 LEU A O 1
ATOM 812 N N . ALA A 1 105 ? -6.648 9.308 42.031 1.00 90.50 105 ALA A N 1
ATOM 813 C CA . ALA A 1 105 ? -7.846 10.141 42.125 1.00 90.50 105 ALA A CA 1
ATOM 814 C C . ALA A 1 105 ? -9.016 9.545 41.330 1.00 90.50 105 ALA A C 1
ATOM 816 O O . ALA A 1 105 ? -8.822 8.759 40.412 1.00 90.50 105 ALA A O 1
ATOM 817 N N . VAL A 1 106 ? -10.249 9.926 41.678 1.00 87.50 106 VAL A N 1
ATOM 818 C CA . VAL A 1 106 ? -11.453 9.514 40.935 1.00 87.50 106 VAL A CA 1
ATOM 819 C C . VAL A 1 106 ? -11.470 10.184 39.560 1.00 87.50 106 VAL A C 1
ATOM 821 O O . VAL A 1 106 ? -11.322 11.404 39.464 1.00 87.50 106 VAL A O 1
ATOM 824 N N . GLY A 1 107 ? -11.691 9.397 38.507 1.00 86.75 107 GLY A N 1
ATOM 825 C CA . GLY A 1 107 ? -11.728 9.877 37.126 1.00 86.75 107 GLY A CA 1
ATOM 826 C C . GLY A 1 107 ? -11.425 8.780 36.108 1.00 86.75 107 GLY A C 1
ATOM 827 O O . GLY A 1 107 ? -11.344 7.605 36.461 1.00 86.75 107 GLY A O 1
ATOM 828 N N . LYS A 1 108 ? -11.256 9.183 34.845 1.00 89.06 108 LYS A N 1
ATOM 829 C CA . LYS A 1 108 ? -10.839 8.315 33.734 1.00 89.06 108 LYS A CA 1
ATOM 830 C C . LYS A 1 108 ? -9.389 8.618 33.355 1.00 89.06 108 LYS A C 1
ATOM 832 O O . LYS A 1 108 ? -9.022 9.789 33.265 1.00 89.06 108 LYS A O 1
ATOM 837 N N . CYS A 1 109 ? -8.591 7.588 33.108 1.00 90.00 109 CYS A N 1
ATOM 838 C CA . CYS A 1 109 ? -7.299 7.687 32.426 1.00 90.00 109 CYS A CA 1
ATOM 839 C C . CYS A 1 109 ? -7.135 6.514 31.455 1.00 90.00 109 CYS A C 1
ATOM 841 O O . CYS A 1 109 ? -7.836 5.510 31.571 1.00 90.00 109 CYS A O 1
ATOM 843 N N . VAL A 1 110 ? -6.231 6.641 30.485 1.00 89.56 110 VAL A N 1
ATOM 844 C CA . VAL A 1 110 ? -5.950 5.582 29.504 1.00 89.56 110 VAL A CA 1
ATOM 845 C C . VAL A 1 110 ? -4.650 4.894 29.889 1.00 89.56 110 VAL A C 1
ATOM 847 O O . VAL A 1 110 ? -3.636 5.563 30.079 1.00 89.56 110 VAL A O 1
ATOM 850 N N . LEU A 1 111 ? -4.668 3.570 30.016 1.00 91.19 111 LEU A N 1
ATOM 851 C CA . LEU A 1 111 ? -3.457 2.773 30.174 1.00 91.19 111 LEU A CA 1
ATOM 852 C C . LEU A 1 111 ? -3.019 2.279 28.805 1.00 91.19 111 LEU A C 1
ATOM 854 O O . LEU A 1 111 ? -3.839 1.790 28.031 1.00 91.19 111 LEU A O 1
ATOM 858 N N . VAL A 1 112 ? -1.724 2.385 28.530 1.00 90.56 112 VAL A N 1
ATOM 859 C CA . VAL A 1 112 ? -1.118 1.952 27.272 1.00 90.56 112 VAL A CA 1
ATOM 860 C C . VAL A 1 112 ? -0.035 0.933 27.590 1.00 90.56 112 VAL A C 1
ATOM 862 O O . VAL A 1 112 ? 0.839 1.194 28.417 1.00 90.56 112 VAL A O 1
ATOM 865 N N . CYS A 1 113 ? -0.085 -0.221 26.932 1.00 91.31 113 CYS A N 1
ATOM 866 C CA . CYS A 1 113 ? 1.034 -1.150 26.869 1.00 91.31 113 CYS A CA 1
ATOM 867 C C . CYS A 1 113 ? 1.651 -1.044 25.479 1.00 91.31 113 CYS A C 1
ATOM 869 O O . CYS A 1 113 ? 0.939 -1.128 24.478 1.00 91.31 113 CYS A O 1
ATOM 871 N N . SER A 1 114 ? 2.960 -0.843 25.407 1.00 91.44 114 SER A N 1
ATOM 872 C CA . SER A 1 114 ? 3.696 -0.783 24.149 1.00 91.44 114 SER A CA 1
ATOM 873 C C . SER A 1 114 ? 4.987 -1.572 24.257 1.00 91.44 114 SER A C 1
ATOM 875 O O . SER A 1 114 ? 5.469 -1.840 25.356 1.00 91.44 114 SER A O 1
ATOM 877 N N . ASN A 1 115 ? 5.593 -1.905 23.124 1.00 89.75 115 ASN A N 1
ATOM 878 C CA . ASN A 1 115 ? 7.029 -2.154 23.143 1.00 89.75 115 ASN A CA 1
ATOM 879 C C . ASN A 1 115 ? 7.791 -0.842 23.448 1.00 89.75 115 ASN A C 1
ATOM 881 O O . ASN A 1 115 ? 7.235 0.255 23.331 1.00 89.75 115 ASN A O 1
ATOM 885 N N . GLU A 1 116 ? 9.067 -0.923 23.828 1.00 87.12 116 GLU A N 1
ATOM 886 C CA . GLU A 1 116 ? 9.877 0.267 24.152 1.00 87.12 116 GLU A CA 1
ATOM 887 C C . GLU A 1 116 ? 9.978 1.265 22.985 1.00 87.12 116 GLU A C 1
ATOM 889 O O . GLU A 1 116 ? 10.099 2.469 23.206 1.00 87.12 116 GLU A O 1
ATOM 894 N N . LYS A 1 117 ? 9.913 0.775 21.740 1.00 81.81 117 LYS A N 1
ATOM 895 C CA . LYS A 1 117 ? 9.954 1.606 20.525 1.00 81.81 117 LYS A CA 1
ATOM 896 C C . LYS A 1 117 ? 8.644 2.359 20.247 1.00 81.81 117 LYS A C 1
ATOM 898 O O . LYS A 1 117 ? 8.669 3.342 19.513 1.00 81.81 117 LYS A O 1
ATOM 903 N N . GLY A 1 118 ? 7.513 1.907 20.792 1.00 81.81 118 GLY A N 1
ATOM 904 C CA . GLY A 1 118 ? 6.181 2.462 20.518 1.00 81.81 118 GLY A CA 1
ATOM 905 C C . GLY A 1 118 ? 5.606 2.124 19.133 1.00 81.81 118 GLY A C 1
ATOM 906 O O . GLY A 1 118 ? 4.563 2.653 18.756 1.00 81.81 118 GLY A O 1
ATOM 907 N N . THR A 1 119 ? 6.257 1.250 18.366 1.00 78.69 119 THR A N 1
ATOM 908 C CA . THR A 1 119 ? 5.797 0.776 17.044 1.00 78.69 119 THR A CA 1
ATOM 909 C C . THR A 1 119 ? 4.590 -0.158 17.150 1.00 78.69 119 THR A C 1
ATOM 911 O O . THR A 1 119 ? 3.818 -0.267 16.204 1.00 78.69 119 THR A O 1
ATOM 914 N N . ILE A 1 120 ? 4.408 -0.821 18.297 1.00 83.31 120 ILE A N 1
ATOM 915 C CA . ILE A 1 120 ? 3.255 -1.674 18.599 1.00 83.31 120 ILE A CA 1
ATOM 916 C C . ILE A 1 120 ? 2.727 -1.282 19.972 1.00 83.31 120 ILE A C 1
ATOM 918 O O . ILE A 1 120 ? 3.478 -1.265 20.951 1.00 83.31 120 ILE A O 1
ATOM 922 N N . ASN A 1 121 ? 1.434 -0.974 20.049 1.00 87.50 121 ASN A N 1
ATOM 923 C CA . ASN A 1 121 ? 0.767 -0.659 21.301 1.00 87.50 121 ASN A CA 1
ATOM 924 C C . ASN A 1 121 ? -0.669 -1.190 21.333 1.00 87.50 121 ASN A C 1
ATOM 926 O O . ASN A 1 121 ? -1.267 -1.497 20.300 1.00 87.50 121 ASN A O 1
ATOM 930 N N . ARG A 1 122 ? -1.191 -1.300 22.553 1.00 85.56 122 ARG A N 1
ATOM 931 C CA . ARG A 1 122 ? -2.612 -1.447 22.851 1.00 85.56 122 ARG A CA 1
ATOM 932 C C . ARG A 1 122 ? -2.970 -0.569 24.036 1.00 85.56 122 ARG A C 1
ATOM 934 O O . ARG A 1 122 ? -2.132 -0.323 24.909 1.00 85.56 122 ARG A O 1
ATOM 941 N N . SER A 1 123 ? -4.219 -0.124 24.093 1.00 87.50 123 SER A N 1
ATOM 942 C CA . SER A 1 123 ? -4.707 0.717 25.183 1.00 87.50 123 SER A CA 1
ATOM 943 C C . SER A 1 123 ? -6.103 0.322 25.662 1.00 87.50 123 SER A C 1
ATOM 945 O O . SER A 1 123 ? -6.863 -0.324 24.944 1.00 87.50 123 SER A O 1
ATOM 947 N N . PHE A 1 124 ? -6.422 0.693 26.903 1.00 87.88 124 PHE A N 1
ATOM 948 C CA . PHE A 1 124 ? -7.774 0.627 27.459 1.00 87.88 124 PHE A CA 1
ATOM 949 C C . PHE A 1 124 ? -8.005 1.755 28.473 1.00 87.88 124 PHE A C 1
ATOM 951 O O . PHE A 1 124 ? -7.063 2.352 29.001 1.00 87.88 124 PHE A O 1
ATOM 958 N N . THR A 1 125 ? -9.268 2.051 28.768 1.00 88.94 125 THR A N 1
ATOM 959 C CA . THR A 1 125 ? -9.665 3.090 29.725 1.00 88.94 125 THR A CA 1
ATOM 960 C C . THR A 1 125 ? -9.797 2.512 31.134 1.00 88.94 125 THR A C 1
ATOM 962 O O . THR A 1 125 ? -10.617 1.631 31.383 1.00 88.94 125 THR A O 1
ATOM 965 N N . ALA A 1 126 ? -9.059 3.056 32.101 1.00 91.00 126 ALA A N 1
ATOM 966 C CA . ALA A 1 126 ? -9.312 2.825 33.519 1.00 91.00 126 ALA A CA 1
ATOM 967 C C . ALA A 1 126 ? -10.283 3.868 34.076 1.00 91.00 126 ALA A C 1
ATOM 969 O O . ALA A 1 126 ? -10.005 5.069 34.089 1.00 91.00 126 ALA A O 1
ATOM 970 N N . GLN A 1 127 ? -11.404 3.393 34.613 1.00 90.75 127 GLN A N 1
ATOM 971 C CA . GLN A 1 127 ? -12.335 4.181 35.411 1.00 90.75 127 GLN A CA 1
ATOM 972 C C . GLN A 1 127 ? -12.000 3.993 36.894 1.00 90.75 127 GLN A C 1
ATOM 974 O O . GLN A 1 127 ? -12.350 2.984 37.512 1.00 90.75 127 GLN A O 1
ATOM 979 N N . VAL A 1 128 ? -11.327 4.980 37.485 1.00 89.56 128 VAL A N 1
ATOM 980 C CA . VAL A 1 128 ? -10.980 4.981 38.909 1.00 89.56 128 VAL A CA 1
ATOM 981 C C . VAL A 1 128 ? -12.154 5.506 39.729 1.00 89.56 128 VAL A C 1
ATOM 983 O O . VAL A 1 128 ? -12.701 6.572 39.433 1.00 89.56 128 VAL A O 1
ATOM 986 N N . PHE A 1 129 ? -12.534 4.776 40.779 1.00 87.69 129 PHE A N 1
ATOM 987 C CA . PHE A 1 129 ? -13.691 5.105 41.612 1.00 87.69 129 PHE A CA 1
ATOM 988 C C . PHE A 1 129 ? -13.442 4.950 43.115 1.00 87.69 129 PHE A C 1
ATOM 990 O O . PHE A 1 129 ? -12.649 4.121 43.561 1.00 87.69 129 PHE A O 1
ATOM 997 N N . ALA A 1 130 ? -14.169 5.744 43.909 1.00 83.50 130 ALA A N 1
ATOM 998 C CA . ALA A 1 130 ? -14.131 5.681 45.371 1.00 83.50 130 ALA A CA 1
ATOM 999 C C . ALA A 1 130 ? -15.228 4.771 45.950 1.00 83.50 130 ALA A C 1
ATOM 1001 O O . ALA A 1 130 ? -14.918 3.881 46.738 1.00 83.50 130 ALA A O 1
ATOM 1002 N N . LYS A 1 131 ? -16.495 4.983 45.557 1.00 80.50 131 LYS A N 1
ATOM 1003 C CA . LYS A 1 131 ? -17.658 4.216 46.047 1.00 80.50 131 LYS A CA 1
ATOM 1004 C C . LYS A 1 131 ? -18.273 3.288 44.999 1.00 80.50 131 LYS A C 1
ATOM 1006 O O . LYS A 1 131 ? -18.676 2.182 45.344 1.00 80.50 131 LYS A O 1
ATOM 1011 N N . GLY A 1 132 ? -18.320 3.713 43.736 1.00 84.19 132 GLY A N 1
ATOM 1012 C CA . GLY A 1 132 ? -18.796 2.892 42.626 1.00 84.19 132 GLY A CA 1
ATOM 1013 C C . GLY A 1 132 ? -18.596 3.550 41.262 1.00 84.19 132 GLY A C 1
ATOM 1014 O O . GLY A 1 132 ? -18.229 4.723 41.187 1.00 84.19 132 GLY A O 1
ATOM 1015 N N . ALA A 1 133 ? -18.817 2.782 40.198 1.00 87.19 133 ALA A N 1
ATOM 1016 C CA . ALA A 1 133 ? -18.708 3.234 38.813 1.00 87.19 133 ALA A CA 1
ATOM 1017 C C . ALA A 1 133 ? -19.681 2.484 37.901 1.00 87.19 133 ALA A C 1
ATOM 1019 O O . ALA A 1 133 ? -20.014 1.325 38.158 1.00 87.19 133 ALA A O 1
ATOM 1020 N N . ILE A 1 134 ? -20.087 3.148 36.820 1.00 88.00 134 ILE A N 1
ATOM 1021 C CA . ILE A 1 134 ? -20.754 2.525 35.676 1.00 88.00 134 ILE A CA 1
ATOM 1022 C C . ILE A 1 134 ? -19.661 2.209 34.656 1.00 88.00 134 ILE A C 1
ATOM 1024 O O . ILE A 1 134 ? -18.957 3.112 34.208 1.00 88.00 134 ILE A O 1
ATOM 1028 N N . ILE A 1 135 ? -19.513 0.937 34.312 1.00 88.81 135 ILE A N 1
ATOM 1029 C CA . ILE A 1 135 ? -18.572 0.441 33.314 1.00 88.81 135 ILE A CA 1
ATOM 1030 C C . ILE A 1 135 ? -19.390 -0.057 32.128 1.00 88.81 135 ILE A C 1
ATOM 1032 O O . ILE A 1 135 ? -20.298 -0.874 32.288 1.00 88.81 135 ILE A O 1
ATOM 1036 N N . LEU A 1 136 ? -19.076 0.455 30.944 1.00 88.81 136 LEU A N 1
ATOM 1037 C CA . LEU A 1 136 ? -19.779 0.127 29.713 1.00 88.81 136 LEU A CA 1
ATOM 1038 C C . LEU A 1 136 ? -18.769 -0.351 28.679 1.00 88.81 136 LEU A C 1
ATOM 1040 O O . LEU A 1 136 ? -17.847 0.386 28.340 1.00 88.81 136 LEU A O 1
ATOM 1044 N N . ASN A 1 137 ? -18.959 -1.569 28.181 1.00 88.19 137 ASN A N 1
ATOM 1045 C CA . ASN A 1 137 ? -18.113 -2.149 27.143 1.00 88.19 137 ASN A CA 1
ATOM 1046 C C . ASN A 1 137 ? -18.989 -2.612 25.972 1.00 88.19 137 ASN A C 1
ATOM 1048 O O . ASN A 1 137 ? -19.959 -3.335 26.227 1.00 88.19 137 ASN A O 1
ATOM 1052 N N . PRO A 1 138 ? -18.691 -2.231 24.718 1.00 86.75 138 PRO A N 1
ATOM 1053 C CA . PRO A 1 138 ? -19.419 -2.733 23.556 1.00 86.75 138 PRO A CA 1
ATOM 1054 C C . PRO A 1 138 ? -19.347 -4.267 23.498 1.00 86.75 138 PRO A C 1
ATOM 1056 O O . PRO A 1 138 ? -18.332 -4.871 23.835 1.00 86.75 138 PRO A O 1
ATOM 1059 N N . ASP A 1 139 ? -20.437 -4.924 23.086 1.00 82.31 139 ASP A N 1
ATOM 1060 C CA . ASP A 1 139 ? -20.450 -6.390 22.933 1.00 82.31 139 ASP A CA 1
ATOM 1061 C C . ASP A 1 139 ? -19.495 -6.847 21.815 1.00 82.31 139 ASP A C 1
ATOM 1063 O O . ASP A 1 139 ? -19.015 -7.981 21.822 1.00 82.31 139 ASP A O 1
ATOM 1067 N N . THR A 1 140 ? -19.224 -5.972 20.842 1.00 74.81 140 THR A N 1
ATOM 1068 C CA . THR A 1 140 ? -18.151 -6.174 19.866 1.00 74.81 140 THR A CA 1
ATOM 1069 C C . THR A 1 140 ? -16.867 -5.601 20.440 1.00 74.81 140 THR A C 1
ATOM 1071 O O . THR A 1 140 ? -16.809 -4.401 20.690 1.00 74.81 140 THR A O 1
ATOM 1074 N N . ALA A 1 141 ? -15.858 -6.451 20.641 1.00 70.00 141 ALA A N 1
ATOM 1075 C CA . ALA A 1 141 ? -14.552 -6.011 21.119 1.00 70.00 141 ALA A CA 1
ATOM 1076 C C . ALA A 1 141 ? -13.971 -4.950 20.177 1.00 70.00 141 ALA A C 1
ATOM 1078 O O . ALA A 1 141 ? -14.078 -5.096 18.957 1.00 70.00 141 ALA A O 1
ATOM 1079 N N . THR A 1 142 ? -13.356 -3.902 20.725 1.00 76.69 142 THR A N 1
ATOM 1080 C CA . THR A 1 142 ? -12.577 -2.974 19.901 1.00 76.69 142 THR A CA 1
ATOM 1081 C C . THR A 1 142 ? -11.293 -3.647 19.414 1.00 76.69 142 THR A C 1
ATOM 1083 O O . THR A 1 142 ? -10.830 -4.642 19.975 1.00 76.69 142 THR A O 1
ATOM 1086 N N . SER A 1 143 ? -10.683 -3.089 18.368 1.00 77.88 143 SER A N 1
ATOM 1087 C CA . SER A 1 143 ? -9.386 -3.557 17.865 1.00 77.88 143 SER A CA 1
ATOM 1088 C C . SER A 1 143 ? -8.247 -3.385 18.885 1.00 77.88 143 SER A C 1
ATOM 1090 O O . SER A 1 143 ? -7.228 -4.082 18.811 1.00 77.88 143 SER A O 1
ATOM 1092 N N . GLY A 1 144 ? -8.399 -2.436 19.821 1.00 73.94 144 GLY A N 1
ATOM 1093 C CA . GLY A 1 144 ? -7.342 -1.959 20.715 1.00 73.94 144 GLY A CA 1
ATOM 1094 C C . GLY A 1 144 ? -6.226 -1.182 20.004 1.00 73.94 144 GLY A C 1
ATOM 1095 O O . GLY A 1 144 ? -5.202 -0.916 20.627 1.00 73.94 144 GLY A O 1
ATOM 1096 N N . ARG A 1 145 ? -6.394 -0.863 18.709 1.00 79.12 145 ARG A N 1
ATOM 1097 C CA . ARG A 1 145 ? -5.357 -0.298 17.820 1.00 79.12 145 ARG A CA 1
ATOM 1098 C C . ARG A 1 145 ? -5.837 0.909 17.004 1.00 79.12 145 ARG A C 1
ATOM 1100 O O . ARG A 1 145 ? -5.148 1.327 16.081 1.00 79.12 145 ARG A O 1
ATOM 1107 N N . SER A 1 146 ? -7.012 1.449 17.328 1.00 86.12 146 SER A N 1
ATOM 1108 C CA . SER A 1 146 ? -7.560 2.630 16.651 1.00 86.12 146 SER A CA 1
ATOM 1109 C C . SER A 1 146 ? -6.623 3.836 16.796 1.00 86.12 146 SER A C 1
ATOM 1111 O O . SER A 1 146 ? -6.071 4.092 17.875 1.00 86.12 146 SER A O 1
ATOM 1113 N N . ILE A 1 147 ? -6.445 4.562 15.695 1.00 87.31 147 ILE A N 1
ATOM 1114 C CA . ILE A 1 147 ? -5.717 5.829 15.630 1.00 87.31 147 ILE A CA 1
ATOM 1115 C C . ILE A 1 147 ? -6.670 6.996 15.901 1.00 87.31 147 ILE A C 1
ATOM 1117 O O . ILE A 1 147 ? -6.325 7.869 16.695 1.00 87.31 147 ILE A O 1
ATOM 1121 N N . SER A 1 148 ? -7.873 6.986 15.311 1.00 83.94 148 SER A N 1
ATOM 1122 C CA . SER A 1 148 ? -8.843 8.080 15.504 1.00 83.94 148 SER A CA 1
ATOM 1123 C C . SER A 1 148 ? -9.480 8.101 16.900 1.00 83.94 148 SER A C 1
ATOM 1125 O O . SER A 1 148 ? -9.917 9.140 17.379 1.00 83.94 148 SER A O 1
ATOM 1127 N N . GLY A 1 149 ? -9.587 6.947 17.567 1.00 78.44 149 GLY A N 1
ATOM 1128 C CA . GLY A 1 149 ? -10.302 6.814 18.842 1.00 78.44 149 GLY A CA 1
ATOM 1129 C C . GLY A 1 149 ? -11.833 6.930 18.742 1.00 78.44 149 GLY A C 1
ATOM 1130 O O . GLY A 1 149 ? -12.524 6.552 19.688 1.00 78.44 149 GLY A O 1
ATOM 1131 N N . ILE A 1 150 ? -12.378 7.382 17.606 1.00 82.50 150 ILE A N 1
ATOM 1132 C CA . ILE A 1 150 ? -13.817 7.417 17.325 1.00 82.50 150 ILE A CA 1
ATOM 1133 C C . ILE A 1 150 ? -14.253 6.070 16.753 1.00 82.50 150 ILE A C 1
ATOM 1135 O O . ILE A 1 150 ? -13.887 5.681 15.643 1.00 82.50 150 ILE A O 1
ATOM 1139 N N . PHE A 1 151 ? -15.098 5.370 17.500 1.00 89.44 151 PHE A N 1
ATOM 1140 C CA . PHE A 1 151 ? -15.649 4.097 17.063 1.00 89.44 151 PHE A CA 1
ATOM 1141 C C . PHE A 1 151 ? -16.932 4.303 16.246 1.00 89.44 151 PHE A C 1
ATOM 1143 O O . PHE A 1 151 ? -17.837 5.026 16.665 1.00 89.44 151 PHE A O 1
ATOM 1150 N N . ARG A 1 152 ? -17.025 3.654 15.084 1.00 93.69 152 ARG A N 1
ATOM 1151 C CA . ARG A 1 152 ? -18.103 3.831 14.101 1.00 93.69 152 ARG A CA 1
ATOM 1152 C C . ARG A 1 152 ? -19.019 2.615 14.014 1.00 93.69 152 ARG A C 1
ATOM 1154 O O . ARG A 1 152 ? -18.562 1.467 14.040 1.00 93.69 152 ARG A O 1
ATOM 1161 N N . TYR A 1 153 ? -20.315 2.872 13.865 1.00 95.56 153 TYR A N 1
ATOM 1162 C CA . TYR A 1 153 ? -21.352 1.873 13.600 1.00 95.56 153 TYR A CA 1
ATOM 1163 C C . TYR A 1 153 ? -22.046 2.163 12.272 1.00 95.56 153 TYR A C 1
ATOM 1165 O O . TYR A 1 153 ? -22.444 3.295 12.016 1.00 95.56 153 TYR A O 1
ATOM 1173 N N . GLY A 1 154 ? -22.240 1.133 11.455 1.00 96.62 154 GLY A N 1
ATOM 1174 C CA . GLY A 1 154 ? -23.127 1.186 10.300 1.00 96.62 154 GLY A CA 1
ATOM 1175 C C . GLY A 1 154 ? -24.593 1.180 10.729 1.00 96.62 154 GLY A C 1
ATOM 1176 O O . GLY A 1 154 ? -24.947 0.584 11.751 1.00 96.62 154 GLY A O 1
ATOM 1177 N N . MET A 1 155 ? -25.445 1.831 9.941 1.00 96.81 155 MET A N 1
ATOM 1178 C CA . MET A 1 155 ? -26.899 1.838 10.122 1.00 96.81 155 MET A CA 1
ATOM 1179 C C . MET A 1 155 ? -27.560 0.481 9.869 1.00 96.81 155 MET A C 1
ATOM 1181 O O . MET A 1 155 ? -28.657 0.241 10.379 1.00 96.81 155 MET A O 1
ATOM 1185 N N . GLU A 1 156 ? -26.916 -0.402 9.107 1.00 96.88 156 GLU A N 1
ATOM 1186 C CA . GLU A 1 156 ? -27.488 -1.682 8.699 1.00 96.88 156 GLU A CA 1
ATOM 1187 C C . GLU A 1 156 ? -26.573 -2.868 9.024 1.00 96.88 156 GLU A C 1
ATOM 1189 O O . GLU A 1 156 ? -25.346 -2.764 9.033 1.00 96.88 156 GLU A O 1
ATOM 1194 N N . ASP A 1 157 ? -27.196 -4.026 9.230 1.00 96.12 157 ASP A N 1
ATOM 1195 C CA . ASP A 1 157 ? -26.530 -5.325 9.243 1.00 96.12 157 ASP A CA 1
ATOM 1196 C C . ASP A 1 157 ? -27.064 -6.187 8.094 1.00 96.12 157 ASP A C 1
ATOM 1198 O O . ASP A 1 157 ? -28.266 -6.178 7.783 1.00 96.12 157 ASP A O 1
ATOM 1202 N N . PHE A 1 158 ? -26.202 -7.032 7.530 1.00 96.06 158 PHE A N 1
ATOM 1203 C CA . PHE A 1 158 ? -26.656 -8.100 6.649 1.00 96.06 158 PHE A CA 1
ATOM 1204 C C . PHE A 1 158 ? -27.427 -9.183 7.412 1.00 96.06 158 PHE A C 1
ATOM 1206 O O . PHE A 1 158 ? -27.154 -9.519 8.566 1.00 96.06 158 PHE A O 1
ATOM 1213 N N . THR A 1 159 ? -28.420 -9.758 6.737 1.00 95.38 159 THR A N 1
ATOM 1214 C CA . THR A 1 159 ? -29.161 -10.933 7.206 1.00 95.38 159 THR A CA 1
ATOM 1215 C C . THR A 1 159 ? -28.845 -12.113 6.307 1.00 95.38 159 THR A C 1
ATOM 1217 O O . THR A 1 159 ? -28.820 -11.968 5.084 1.00 95.38 159 THR A O 1
ATOM 1220 N N . ARG A 1 160 ? -28.610 -13.279 6.911 1.00 93.19 160 ARG A N 1
ATOM 1221 C CA . ARG A 1 160 ? -28.259 -14.511 6.202 1.00 93.19 160 ARG A CA 1
ATOM 1222 C C . ARG A 1 160 ? -29.209 -15.650 6.559 1.00 93.19 160 ARG A C 1
ATOM 1224 O O . ARG A 1 160 ? -29.776 -15.666 7.653 1.00 93.19 160 ARG A O 1
ATOM 1231 N N . ASN A 1 161 ? -29.369 -16.600 5.641 1.00 92.44 161 ASN A N 1
ATOM 1232 C CA . ASN A 1 161 ? -30.049 -17.869 5.916 1.00 92.44 161 ASN A CA 1
ATOM 1233 C C . ASN A 1 161 ? -29.122 -18.864 6.645 1.00 92.44 161 ASN A C 1
ATOM 1235 O O . ASN A 1 161 ? -27.942 -18.596 6.869 1.00 92.44 161 ASN A O 1
ATOM 1239 N N . ASP A 1 162 ? -29.648 -20.046 6.981 1.00 88.94 162 ASP A N 1
ATOM 1240 C CA . ASP A 1 162 ? -28.889 -21.118 7.648 1.00 88.94 162 ASP A CA 1
ATOM 1241 C C . ASP A 1 162 ? -27.708 -21.650 6.809 1.00 88.94 162 ASP A C 1
ATOM 1243 O O . ASP A 1 162 ? -26.825 -22.323 7.339 1.00 88.94 162 ASP A O 1
ATOM 1247 N N . GLN A 1 163 ? -27.696 -21.385 5.498 1.00 84.56 163 GLN A N 1
ATOM 1248 C CA . GLN A 1 163 ? -26.607 -21.729 4.582 1.00 84.56 163 GLN A CA 1
ATOM 1249 C C . GLN A 1 163 ? -25.542 -20.624 4.472 1.00 84.56 163 GLN A C 1
ATOM 1251 O O . GLN A 1 163 ? -24.552 -20.823 3.773 1.00 84.56 163 GLN A O 1
ATOM 1256 N N . GLY A 1 164 ? -25.721 -19.487 5.152 1.00 84.62 164 GLY A N 1
ATOM 1257 C CA . GLY A 1 164 ? -24.810 -18.343 5.093 1.00 84.62 164 GLY A CA 1
ATOM 1258 C C . GLY A 1 164 ? -25.023 -17.430 3.882 1.00 84.62 164 GLY A C 1
ATOM 1259 O O . GLY A 1 164 ? -24.243 -16.506 3.679 1.00 84.62 164 GLY A O 1
ATOM 1260 N N . GLU A 1 165 ? -26.071 -17.632 3.085 1.00 89.00 165 GLU A N 1
ATOM 1261 C CA . GLU A 1 165 ? -26.360 -16.786 1.922 1.00 89.00 165 GLU A CA 1
ATOM 1262 C C . GLU A 1 165 ? -27.079 -15.501 2.348 1.00 89.00 165 GLU A C 1
ATOM 1264 O O . GLU A 1 165 ? -27.954 -15.533 3.218 1.00 89.00 165 GLU A O 1
ATOM 1269 N N . LEU A 1 166 ? -26.743 -14.381 1.704 1.00 93.44 166 LEU A N 1
ATOM 1270 C CA . LEU A 1 166 ? -27.367 -13.081 1.945 1.00 93.44 166 LEU A CA 1
ATOM 1271 C C . LEU A 1 166 ? -28.864 -13.103 1.582 1.00 93.44 166 LEU A C 1
ATOM 1273 O O . LEU A 1 166 ? -29.238 -13.378 0.443 1.00 93.44 166 LEU A O 1
ATOM 1277 N N . THR A 1 167 ? -29.730 -12.773 2.543 1.00 94.62 167 THR A N 1
ATOM 1278 C CA . THR A 1 167 ? -31.195 -12.726 2.364 1.00 94.62 167 THR A CA 1
ATOM 1279 C C . THR A 1 167 ? -31.784 -11.320 2.369 1.00 94.62 167 THR A C 1
ATOM 1281 O O . THR A 1 167 ? -32.933 -11.138 1.965 1.00 94.62 167 THR A O 1
ATOM 1284 N N . GLY A 1 168 ? -31.035 -10.325 2.838 1.00 94.00 168 GLY A N 1
ATOM 1285 C CA . GLY A 1 168 ? -31.501 -8.945 2.949 1.00 94.00 168 GLY A CA 1
ATOM 1286 C C . GLY A 1 168 ? -30.737 -8.161 4.009 1.00 94.00 168 GLY A C 1
ATOM 1287 O O . GLY A 1 168 ? -29.691 -8.607 4.483 1.00 94.00 168 GLY A O 1
ATOM 1288 N N . ARG A 1 169 ? -31.297 -7.024 4.419 1.00 94.31 169 ARG A N 1
ATOM 1289 C CA . ARG A 1 169 ? -30.719 -6.109 5.412 1.00 94.31 169 ARG A CA 1
ATOM 1290 C C . ARG A 1 169 ? -31.692 -5.868 6.556 1.00 94.31 169 ARG A C 1
ATOM 1292 O O . ARG A 1 169 ? -32.902 -6.041 6.393 1.00 94.31 169 ARG A O 1
ATOM 1299 N N . LYS A 1 170 ? -31.163 -5.473 7.707 1.00 95.25 170 LYS A N 1
ATOM 1300 C CA . LYS A 1 170 ? -31.945 -5.008 8.855 1.00 95.25 170 LYS A CA 1
ATOM 1301 C C . LYS A 1 170 ? -31.282 -3.778 9.463 1.00 95.25 170 LYS A C 1
ATOM 1303 O O . LYS A 1 170 ? -30.066 -3.640 9.379 1.00 95.25 170 LYS A O 1
ATOM 1308 N N . GLU A 1 171 ? -32.079 -2.944 10.122 1.00 95.38 171 GLU A N 1
ATOM 1309 C CA . GLU A 1 171 ? -31.559 -1.861 10.958 1.00 95.38 171 GLU A CA 1
ATOM 1310 C C . GLU A 1 171 ? -30.642 -2.435 12.046 1.00 95.38 171 GLU A C 1
ATOM 1312 O O . GLU A 1 171 ? -30.985 -3.417 12.719 1.00 95.38 171 GLU A O 1
ATOM 1317 N N . ALA A 1 172 ? -29.473 -1.821 12.191 1.00 94.44 172 ALA A N 1
ATOM 1318 C CA . ALA A 1 172 ? -28.492 -2.170 13.199 1.00 94.44 172 ALA A CA 1
ATOM 1319 C C . ALA A 1 172 ? -28.794 -1.485 14.540 1.00 94.44 172 ALA A C 1
ATOM 1321 O O . ALA A 1 172 ? -29.581 -0.542 14.658 1.00 94.44 172 ALA A O 1
ATOM 1322 N N . SER A 1 173 ? -28.129 -1.972 15.581 1.00 92.69 173 SER A N 1
ATOM 1323 C CA . SER A 1 173 ? -28.131 -1.358 16.907 1.00 92.69 173 SER A CA 1
ATOM 1324 C C . SER A 1 173 ? -26.787 -1.596 17.575 1.00 92.69 173 SER A C 1
ATOM 1326 O O . SER A 1 173 ? -26.212 -2.673 17.414 1.00 92.69 173 SER A O 1
ATOM 1328 N N . ALA A 1 174 ? -26.321 -0.649 18.383 1.00 92.69 174 ALA A N 1
ATOM 1329 C CA . ALA A 1 174 ? -25.168 -0.879 19.242 1.00 92.69 174 ALA A CA 1
ATOM 1330 C C . ALA A 1 174 ? -25.619 -1.570 20.533 1.00 92.69 174 ALA A C 1
ATOM 1332 O O . ALA A 1 174 ? -26.603 -1.162 21.156 1.00 92.69 174 ALA A O 1
ATOM 1333 N N . SER A 1 175 ? -24.903 -2.610 20.949 1.00 91.50 175 SER A N 1
ATOM 1334 C CA . SER A 1 175 ? -25.160 -3.298 22.211 1.00 91.50 175 SER A CA 1
ATOM 1335 C C . SER A 1 175 ? -23.926 -3.279 23.101 1.00 91.50 175 SER A C 1
ATOM 1337 O O . SER A 1 175 ? -22.789 -3.364 22.632 1.00 91.50 175 SER A O 1
ATOM 1339 N N . PHE A 1 176 ? -24.165 -3.127 24.398 1.00 91.50 176 PHE A N 1
ATOM 1340 C CA . PHE A 1 176 ? -23.129 -2.926 25.397 1.00 91.50 176 PHE A CA 1
ATOM 1341 C C . PHE A 1 176 ? -23.385 -3.808 26.610 1.00 91.50 176 PHE A C 1
ATOM 1343 O O . PHE A 1 176 ? -24.507 -3.855 27.116 1.00 91.50 176 PHE A O 1
ATOM 1350 N N . SER A 1 177 ? -22.331 -4.434 27.119 1.00 90.94 177 SER A N 1
ATOM 1351 C CA . SER A 1 177 ? -22.301 -4.995 28.467 1.00 90.94 177 SER A CA 1
ATOM 1352 C C . SER A 1 177 ? -22.169 -3.875 29.498 1.00 90.94 177 SER A C 1
ATOM 1354 O O . SER A 1 177 ? -21.397 -2.928 29.313 1.00 90.94 177 SER A O 1
ATOM 1356 N N . VAL A 1 178 ? -22.954 -3.970 30.568 1.00 89.00 178 VAL A N 1
ATOM 1357 C CA . VAL A 1 178 ? -23.055 -2.949 31.607 1.00 89.00 178 VAL A CA 1
ATOM 1358 C C . VAL A 1 178 ? -22.712 -3.570 32.953 1.00 89.00 178 VAL A C 1
ATOM 1360 O O . VAL A 1 178 ? -23.504 -4.332 33.503 1.00 89.00 178 VAL A O 1
ATOM 1363 N N . ASP A 1 179 ? -21.586 -3.162 33.528 1.00 86.31 179 ASP A N 1
ATOM 1364 C CA . ASP A 1 179 ? -21.248 -3.490 34.910 1.00 86.31 179 ASP A CA 1
ATOM 1365 C C . ASP A 1 179 ? -21.409 -2.253 35.783 1.00 86.31 179 ASP A C 1
ATOM 1367 O O . ASP A 1 179 ? -20.865 -1.188 35.495 1.00 86.31 179 ASP A O 1
ATOM 1371 N N . VAL A 1 180 ? -22.125 -2.396 36.895 1.00 81.38 180 VAL A N 1
ATOM 1372 C CA . VAL A 1 180 ? -22.180 -1.348 37.916 1.00 81.38 180 VAL A CA 1
ATOM 1373 C C . VAL A 1 180 ? -21.487 -1.872 39.165 1.00 81.38 180 VAL A C 1
ATOM 1375 O O . VAL A 1 180 ? -21.963 -2.797 39.824 1.00 81.38 180 VAL A O 1
ATOM 1378 N N . VAL A 1 181 ? -20.305 -1.326 39.445 1.00 80.50 181 VAL A N 1
ATOM 1379 C CA . VAL A 1 181 ? -19.401 -1.808 40.498 1.00 80.50 181 VAL A CA 1
ATOM 1380 C C . VAL A 1 181 ? -19.499 -0.935 41.748 1.00 80.50 181 VAL A C 1
ATOM 1382 O O . VAL A 1 181 ? -19.779 0.260 41.659 1.00 80.50 181 VAL A O 1
ATOM 1385 N N . GLY A 1 182 ? -19.250 -1.524 42.923 1.00 75.62 182 GLY A N 1
ATOM 1386 C CA . GLY A 1 182 ? -19.300 -0.831 44.218 1.00 75.62 182 GLY A CA 1
ATOM 1387 C C . GLY A 1 182 ? -20.687 -0.829 44.873 1.00 75.62 182 GLY A C 1
ATOM 1388 O O . GLY A 1 182 ? -21.439 -1.789 44.723 1.00 75.62 182 GLY A O 1
ATOM 1389 N N . ASP A 1 183 ? -21.030 0.247 45.589 1.00 68.50 183 ASP A N 1
ATOM 1390 C CA . ASP A 1 183 ? -22.288 0.384 46.361 1.00 68.50 183 ASP A CA 1
ATOM 1391 C C . ASP A 1 183 ? -23.550 0.604 45.492 1.00 68.50 183 ASP A C 1
ATOM 1393 O O . ASP A 1 183 ? -24.638 0.881 46.002 1.00 68.50 183 ASP A O 1
ATOM 1397 N N . SER A 1 184 ? -23.413 0.494 44.169 1.00 64.12 184 SER A N 1
ATOM 1398 C CA . SER A 1 184 ? -24.476 0.746 43.196 1.00 64.12 184 SER A CA 1
ATOM 1399 C C . SER A 1 184 ? -25.655 -0.220 43.309 1.00 64.12 184 SER A C 1
ATOM 1401 O O . SER A 1 184 ? -25.522 -1.381 43.703 1.00 64.12 184 SER A O 1
ATOM 1403 N N . GLY A 1 185 ? -26.843 0.238 42.909 1.00 63.91 185 GLY A N 1
ATOM 1404 C CA . GLY A 1 185 ? -28.045 -0.599 42.951 1.00 63.91 185 GLY A CA 1
ATOM 1405 C C . GLY A 1 185 ? -28.237 -1.511 41.728 1.00 63.91 185 GLY A C 1
ATOM 1406 O O . GLY A 1 185 ? -29.312 -2.109 41.580 1.00 63.91 185 GLY A O 1
ATOM 1407 N N . GLY A 1 186 ? -27.209 -1.628 40.879 1.00 75.19 186 GLY A N 1
ATOM 1408 C CA . GLY A 1 186 ? -27.174 -2.445 39.666 1.00 75.19 186 GLY A CA 1
ATOM 1409 C C . GLY A 1 186 ? -27.893 -1.823 38.462 1.00 75.19 186 GLY A C 1
ATOM 1410 O O . GLY A 1 186 ? -28.535 -0.778 38.560 1.00 75.19 186 GLY A O 1
ATOM 1411 N N . VAL A 1 187 ? -27.844 -2.512 37.315 1.00 78.62 187 VAL A N 1
ATOM 1412 C CA . VAL A 1 187 ? -28.310 -2.016 35.997 1.00 78.62 187 VAL A CA 1
ATOM 1413 C C . VAL A 1 187 ? -29.764 -1.517 35.995 1.00 78.62 187 VAL A C 1
ATOM 1415 O O . VAL A 1 187 ? -30.090 -0.543 35.325 1.00 78.62 187 VAL A O 1
ATOM 1418 N N . LYS A 1 188 ? -30.646 -2.103 36.815 1.00 80.94 188 LYS A N 1
ATOM 1419 C CA . LYS A 1 188 ? -32.057 -1.677 36.979 1.00 80.94 188 LYS A CA 1
ATOM 1420 C C . LYS A 1 188 ? -32.236 -0.233 37.476 1.00 80.94 188 LYS A C 1
ATOM 1422 O O . LYS A 1 188 ? -33.334 0.332 37.385 1.00 80.94 188 LYS A O 1
ATOM 1427 N N . ASN A 1 189 ? -31.188 0.337 38.064 1.00 85.19 189 ASN A N 1
ATOM 1428 C CA . ASN A 1 189 ? -31.186 1.700 38.567 1.00 85.19 189 ASN A CA 1
ATOM 1429 C C . ASN A 1 189 ? -30.560 2.698 37.600 1.00 85.19 189 ASN A C 1
ATOM 1431 O O . ASN A 1 189 ? -30.628 3.891 37.872 1.00 85.19 189 ASN A O 1
ATOM 1435 N N . LEU A 1 190 ? -30.054 2.245 36.455 1.00 88.38 190 LEU A N 1
ATOM 1436 C CA . LEU A 1 190 ? -29.570 3.155 35.434 1.00 88.38 190 LEU A CA 1
ATOM 1437 C C . LEU A 1 190 ? -30.720 3.912 34.772 1.00 88.38 190 LEU A C 1
ATOM 1439 O O . LEU A 1 190 ? -31.817 3.385 34.565 1.00 88.38 190 LEU A O 1
ATOM 1443 N N . GLU A 1 191 ? -30.452 5.168 34.449 1.00 89.81 191 GLU A N 1
ATOM 1444 C CA . GLU A 1 191 ? -31.301 6.017 33.630 1.00 89.81 191 GLU A CA 1
ATOM 1445 C C . GLU A 1 191 ? -30.469 6.777 32.597 1.00 89.81 191 GLU A C 1
ATOM 1447 O O . GLU A 1 191 ? -29.281 7.041 32.795 1.00 89.81 191 GLU A O 1
ATOM 1452 N N . VAL A 1 192 ? -31.118 7.124 31.487 1.00 93.31 192 VAL A N 1
ATOM 1453 C CA . VAL A 1 192 ? -30.533 7.928 30.412 1.00 93.31 192 VAL A CA 1
ATOM 1454 C C . VAL A 1 192 ? -30.827 9.390 30.714 1.00 93.31 192 VAL A C 1
ATOM 1456 O O . VAL A 1 192 ? -31.990 9.793 30.742 1.00 93.31 192 VAL A O 1
ATOM 1459 N N . VAL A 1 193 ? -29.781 10.178 30.950 1.00 93.12 193 VAL A N 1
ATOM 1460 C CA . VAL A 1 193 ? -29.895 11.609 31.273 1.00 93.12 193 VAL A CA 1
ATOM 1461 C C . VAL A 1 193 ? -30.053 12.437 30.000 1.00 93.12 193 VAL A C 1
ATOM 1463 O O . VAL A 1 193 ? -30.867 13.358 29.936 1.00 93.12 193 VAL A O 1
ATOM 1466 N N . SER A 1 194 ? -29.285 12.085 28.976 1.00 95.00 194 SER A N 1
ATOM 1467 C CA . SER A 1 194 ? -29.257 12.748 27.678 1.00 95.00 194 SER A CA 1
ATOM 1468 C C . SER A 1 194 ? -28.887 11.742 26.593 1.00 95.00 194 SER A C 1
ATOM 1470 O O . SER A 1 194 ? -28.239 10.724 26.850 1.00 95.00 194 SER A O 1
ATOM 1472 N N . LYS A 1 195 ? -29.324 12.040 25.370 1.00 96.56 195 LYS A N 1
ATOM 1473 C CA . LYS A 1 195 ? -28.884 11.382 24.143 1.00 96.56 195 LYS A CA 1
ATOM 1474 C C . LYS A 1 195 ? -28.925 12.386 22.992 1.00 96.56 195 LYS A C 1
ATOM 1476 O O . LYS A 1 195 ? -29.767 13.286 23.001 1.00 96.56 195 LYS A O 1
ATOM 1481 N N . SER A 1 196 ? -28.053 12.194 22.018 1.00 97.06 196 SER A N 1
ATOM 1482 C CA . SER A 1 196 ? -28.073 12.879 20.722 1.00 97.06 196 SER A CA 1
ATOM 1483 C C . SER A 1 196 ? -29.310 12.523 19.877 1.00 97.06 196 SER A C 1
ATOM 1485 O O . SER A 1 196 ? -30.048 11.572 20.175 1.00 97.06 196 SER A O 1
ATOM 1487 N N . ASP A 1 197 ? -29.527 13.290 18.805 1.00 96.81 197 ASP A N 1
ATOM 1488 C CA . ASP A 1 197 ? -30.611 13.066 17.838 1.00 96.81 197 ASP A CA 1
ATOM 1489 C C . ASP A 1 197 ? -30.372 11.826 16.960 1.00 96.81 197 ASP A C 1
ATOM 1491 O O . ASP A 1 197 ? -31.337 11.197 16.531 1.00 96.81 197 ASP A O 1
ATOM 1495 N N . SER A 1 198 ? -29.111 11.425 16.769 1.00 96.44 198 SER A N 1
ATOM 1496 C CA . SER A 1 198 ? -28.702 10.226 16.018 1.00 96.44 198 SER A CA 1
ATOM 1497 C C . SER A 1 198 ? -29.117 8.919 16.710 1.00 96.44 198 SER A C 1
ATOM 1499 O O . SER A 1 198 ? -29.193 7.865 16.079 1.00 96.44 198 SER A O 1
ATOM 1501 N N . ILE A 1 199 ? -29.443 8.967 18.007 1.00 97.19 199 ILE A N 1
ATOM 1502 C CA . ILE A 1 199 ? -29.915 7.818 18.788 1.00 97.19 199 ILE A CA 1
ATOM 1503 C C . ILE A 1 199 ? -31.441 7.854 18.888 1.00 97.19 199 ILE A C 1
ATOM 1505 O O . ILE A 1 199 ? -32.009 8.812 19.409 1.00 97.19 199 ILE A O 1
ATOM 1509 N N . ALA A 1 200 ? -32.133 6.784 18.497 1.00 96.06 200 ALA A N 1
ATOM 1510 C CA . ALA A 1 200 ? -33.588 6.684 18.620 1.00 96.06 200 ALA A CA 1
ATOM 1511 C C . ALA A 1 200 ? -34.011 6.385 20.068 1.00 96.06 200 ALA A C 1
ATOM 1513 O O . ALA A 1 200 ? -34.752 7.155 20.689 1.00 96.06 200 ALA A O 1
ATOM 1514 N N . ALA A 1 201 ? -33.508 5.288 20.633 1.00 95.31 201 ALA A N 1
ATOM 1515 C CA . ALA A 1 201 ? -33.811 4.852 21.993 1.00 95.31 201 ALA A CA 1
ATOM 1516 C C . ALA A 1 201 ? -32.676 4.012 22.591 1.00 95.31 201 ALA A C 1
ATOM 1518 O O . ALA A 1 201 ? -31.973 3.304 21.870 1.00 95.31 201 ALA A O 1
ATOM 1519 N N . ILE A 1 202 ? -32.560 4.048 23.922 1.00 95.38 202 ILE A N 1
ATOM 1520 C CA . ILE A 1 202 ? -31.663 3.196 24.709 1.00 95.38 202 ILE A CA 1
ATOM 1521 C C . ILE A 1 202 ? -32.522 2.360 25.655 1.00 95.38 202 ILE A C 1
ATOM 1523 O O . ILE A 1 202 ? -33.345 2.905 26.395 1.00 95.38 202 ILE A O 1
ATOM 1527 N N . THR A 1 203 ? -32.352 1.041 25.627 1.00 92.75 203 THR A N 1
ATOM 1528 C CA . THR A 1 203 ? -33.093 0.106 26.485 1.00 92.75 203 THR A CA 1
ATOM 1529 C C . THR A 1 203 ? -32.144 -0.790 27.265 1.00 92.75 203 THR A C 1
ATOM 1531 O O . THR A 1 203 ? -31.062 -1.107 26.785 1.00 92.75 203 THR A O 1
ATOM 1534 N N . PHE A 1 204 ? -32.547 -1.191 28.472 1.00 89.44 204 PHE A N 1
ATOM 1535 C CA . PHE A 1 204 ? -31.739 -2.044 29.343 1.00 89.44 204 PHE A CA 1
ATOM 1536 C C . PHE A 1 204 ? -32.409 -3.397 29.540 1.00 89.44 204 PHE A C 1
ATOM 1538 O O . PHE A 1 204 ? -33.579 -3.458 29.927 1.00 89.44 204 PHE A O 1
ATOM 1545 N N . GLN A 1 205 ? -31.662 -4.475 29.321 1.00 86.38 205 GLN A N 1
ATOM 1546 C CA . GLN A 1 205 ? -32.125 -5.840 29.545 1.00 86.38 205 GLN A CA 1
ATOM 1547 C C . GLN A 1 205 ? -30.938 -6.747 29.880 1.00 86.38 205 GLN A C 1
ATOM 1549 O O . GLN A 1 205 ? -29.931 -6.699 29.187 1.00 86.38 205 GLN A O 1
ATOM 1554 N N . ASP A 1 206 ? -31.072 -7.587 30.913 1.00 83.06 206 ASP A N 1
ATOM 1555 C CA . ASP A 1 206 ? -30.106 -8.644 31.260 1.00 83.06 206 ASP A CA 1
ATOM 1556 C C . ASP A 1 206 ? -28.643 -8.153 31.321 1.00 83.06 206 ASP A C 1
ATOM 1558 O O . ASP A 1 206 ? -27.763 -8.707 30.671 1.00 83.06 206 ASP A O 1
ATOM 1562 N N . GLU A 1 207 ? -28.407 -7.074 32.079 1.00 86.25 207 GLU A N 1
ATOM 1563 C CA . GLU A 1 207 ? -27.088 -6.426 32.240 1.00 86.25 207 GLU A CA 1
ATOM 1564 C C . GLU A 1 207 ? -26.483 -5.870 30.938 1.00 86.25 207 GLU A C 1
ATOM 1566 O O . GLU A 1 207 ? -25.282 -5.629 30.834 1.00 86.25 207 GLU A O 1
ATOM 1571 N N . ARG A 1 208 ? -27.338 -5.601 29.948 1.00 89.44 208 ARG A N 1
ATOM 1572 C CA . ARG A 1 208 ? -26.968 -4.949 28.694 1.00 89.44 208 ARG A CA 1
ATOM 1573 C C . ARG A 1 208 ? -27.738 -3.667 28.443 1.00 89.44 208 ARG A C 1
ATOM 1575 O O . ARG A 1 208 ? -28.880 -3.522 28.884 1.00 89.44 208 ARG A O 1
ATOM 1582 N N . ALA A 1 209 ? -27.120 -2.775 27.676 1.00 91.62 209 ALA A N 1
ATOM 1583 C CA . ALA A 1 209 ? -27.763 -1.632 27.048 1.00 91.62 209 ALA A CA 1
ATOM 1584 C C . ALA A 1 209 ? -27.836 -1.849 25.530 1.00 91.62 209 ALA A C 1
ATOM 1586 O O . ALA A 1 209 ? -26.841 -2.215 24.911 1.00 91.62 209 ALA A O 1
ATOM 1587 N N . TYR A 1 210 ? -29.000 -1.598 24.937 1.00 93.19 210 TYR A N 1
ATOM 1588 C CA . TYR A 1 210 ? -29.231 -1.644 23.494 1.00 93.19 210 TYR A CA 1
ATOM 1589 C C . TYR A 1 210 ? -29.595 -0.250 23.003 1.00 93.19 210 TYR A C 1
ATOM 1591 O O . TYR A 1 210 ? -30.573 0.337 23.473 1.00 93.19 210 TYR A O 1
ATOM 1599 N N . VAL A 1 211 ? -28.815 0.258 22.059 1.00 95.12 211 VAL A N 1
ATOM 1600 C CA . VAL A 1 211 ? -28.916 1.598 21.489 1.00 95.12 211 VAL A CA 1
ATOM 1601 C C . VAL A 1 211 ? -29.366 1.466 20.039 1.00 95.12 211 VAL A C 1
ATOM 1603 O O . VAL A 1 211 ? -28.638 0.959 19.191 1.00 95.12 211 VAL A O 1
ATOM 1606 N N . SER A 1 212 ? -30.590 1.906 19.767 1.00 95.62 212 SER A N 1
ATOM 1607 C CA . SER A 1 212 ? -31.173 1.937 18.419 1.00 95.62 212 SER A CA 1
ATOM 1608 C C . SER A 1 212 ? -30.844 3.252 17.720 1.00 95.62 212 SER A C 1
ATOM 1610 O O . SER A 1 212 ? -30.819 4.308 18.360 1.00 95.62 212 SER A O 1
ATOM 1612 N N . PHE A 1 213 ? -30.604 3.192 16.414 1.00 96.88 213 PHE A N 1
ATOM 1613 C CA . PHE A 1 213 ? -30.170 4.337 15.615 1.00 96.88 213 PHE A CA 1
ATOM 1614 C C . PHE A 1 213 ? -31.363 5.066 14.985 1.00 96.88 213 PHE A C 1
ATOM 1616 O O . PHE A 1 213 ? -32.356 4.446 14.616 1.00 96.88 213 PHE A O 1
ATOM 1623 N N . ALA A 1 214 ? -31.281 6.394 14.900 1.00 95.88 214 ALA A N 1
ATOM 1624 C CA . ALA A 1 214 ? -32.268 7.242 14.226 1.00 95.88 214 ALA A CA 1
ATOM 1625 C C . ALA A 1 214 ? -31.767 7.766 12.870 1.00 95.88 214 ALA A C 1
ATOM 1627 O O . ALA A 1 214 ? -32.577 8.084 12.001 1.00 95.88 214 ALA A O 1
ATOM 1628 N N . GLY A 1 215 ? -30.449 7.869 12.696 1.00 95.06 215 GLY A N 1
ATOM 1629 C CA . GLY A 1 215 ? -29.800 8.358 11.484 1.00 95.06 215 GLY A CA 1
ATOM 1630 C C . GLY A 1 215 ? -28.282 8.463 11.664 1.00 95.06 215 GLY A C 1
ATOM 1631 O O . GLY A 1 215 ? -27.798 8.264 12.783 1.00 95.06 215 GLY A O 1
ATOM 1632 N N . PRO A 1 216 ? -27.543 8.770 10.586 1.00 96.50 216 PRO A N 1
ATOM 1633 C CA . PRO A 1 216 ? -26.101 8.948 10.645 1.00 96.50 216 PRO A CA 1
ATOM 1634 C C . PRO A 1 216 ? -25.737 10.271 11.334 1.00 96.50 216 PRO A C 1
ATOM 1636 O O . PRO A 1 216 ? -26.490 11.247 11.275 1.00 96.50 216 PRO A O 1
ATOM 1639 N N . GLY A 1 217 ? -24.568 10.301 11.964 1.00 95.88 217 GLY A N 1
ATOM 1640 C CA . GLY A 1 217 ? -24.011 11.445 12.674 1.00 95.88 217 GLY A CA 1
ATOM 1641 C C . GLY A 1 217 ? -23.364 11.062 14.004 1.00 95.88 217 GLY A C 1
ATOM 1642 O O . GLY A 1 217 ? -23.403 9.909 14.442 1.00 95.88 217 GLY A O 1
ATOM 1643 N N . GLU A 1 218 ? -22.796 12.065 14.669 1.00 95.62 218 GLU A N 1
ATOM 1644 C CA . GLU A 1 218 ? -22.254 11.938 16.022 1.00 95.62 218 GLU A CA 1
ATOM 1645 C C . GLU A 1 218 ? -23.336 11.439 16.990 1.00 95.62 218 GLU A C 1
ATOM 1647 O O . GLU A 1 218 ? -24.474 11.929 17.000 1.00 95.62 218 GLU A O 1
ATOM 1652 N N . ALA A 1 219 ? -22.987 10.446 17.804 1.00 95.75 219 ALA A N 1
ATOM 1653 C CA . ALA A 1 219 ? -23.888 9.775 18.720 1.00 95.75 219 ALA A CA 1
ATOM 1654 C C . ALA A 1 219 ? -23.320 9.785 20.143 1.00 95.75 219 ALA A C 1
ATOM 1656 O O . ALA A 1 219 ? -22.419 9.030 20.499 1.00 95.75 219 ALA A O 1
ATOM 1657 N N . THR A 1 220 ? -23.900 10.633 20.989 1.00 95.56 220 THR A N 1
ATOM 1658 C CA . THR A 1 220 ? -23.542 10.742 22.410 1.00 95.56 220 THR A CA 1
ATOM 1659 C C . THR A 1 220 ? -24.711 10.373 23.313 1.00 95.56 220 THR A C 1
ATOM 1661 O O . THR A 1 220 ? -25.875 10.618 22.969 1.00 95.56 220 THR A O 1
ATOM 1664 N N . PHE A 1 221 ? -24.422 9.786 24.476 1.00 95.31 221 PHE A N 1
ATOM 1665 C CA . PHE A 1 221 ? -25.394 9.608 25.557 1.00 95.31 221 PHE A CA 1
ATOM 1666 C C . PHE A 1 221 ? -24.736 9.582 26.939 1.00 95.31 221 PHE A C 1
ATOM 1668 O O . PHE A 1 221 ? -23.570 9.215 27.083 1.00 95.31 221 PHE A O 1
ATOM 1675 N N . THR A 1 222 ? -25.524 9.928 27.960 1.00 94.00 222 THR A N 1
ATOM 1676 C CA . THR A 1 222 ? -25.088 9.951 29.363 1.00 94.00 222 THR A CA 1
ATOM 1677 C C . THR A 1 222 ? -25.940 9.008 30.207 1.00 94.00 222 THR A C 1
ATOM 1679 O O . THR A 1 222 ? -27.173 9.116 30.227 1.00 94.00 222 THR A O 1
ATOM 1682 N N . LEU A 1 223 ? -25.285 8.110 30.946 1.00 91.31 223 LEU A N 1
ATOM 1683 C CA . LEU A 1 223 ? -25.914 7.205 31.910 1.00 91.31 223 LEU A CA 1
ATOM 1684 C C . LEU A 1 223 ? -25.664 7.650 33.350 1.00 91.31 223 LEU A C 1
ATOM 1686 O O . LEU A 1 223 ? -24.566 8.078 33.699 1.00 91.31 223 LEU A O 1
ATOM 1690 N N . ARG A 1 224 ? -26.669 7.472 34.210 1.00 89.00 224 ARG A N 1
ATOM 1691 C CA . ARG A 1 224 ? -26.575 7.725 35.654 1.00 89.00 224 ARG A CA 1
ATOM 1692 C C . ARG A 1 224 ? -27.228 6.603 36.457 1.00 89.00 224 ARG A C 1
ATOM 1694 O O . ARG A 1 224 ? -28.262 6.090 36.042 1.00 89.00 224 ARG A O 1
ATOM 1701 N N . ASP A 1 225 ? -26.678 6.262 37.625 1.00 86.62 225 ASP A N 1
ATOM 1702 C CA . ASP A 1 225 ? -27.384 5.454 38.632 1.00 86.62 225 ASP A CA 1
ATOM 1703 C C . ASP A 1 225 ? -28.344 6.357 39.419 1.00 86.62 225 ASP A C 1
ATOM 1705 O O . ASP A 1 225 ? -27.914 7.216 40.173 1.00 86.62 225 ASP A O 1
ATOM 1709 N N . LYS A 1 226 ? -29.658 6.176 39.269 1.00 83.69 226 LYS A N 1
ATOM 1710 C CA . LYS A 1 226 ? -30.670 7.012 39.941 1.00 83.69 226 LYS A CA 1
ATOM 1711 C C . LYS A 1 226 ? -30.766 6.789 41.455 1.00 83.69 226 LYS A C 1
ATOM 1713 O O . LYS A 1 226 ? -31.451 7.550 42.139 1.00 83.69 226 LYS A O 1
ATOM 1718 N N . ALA A 1 227 ? -30.195 5.699 41.975 1.00 76.50 227 ALA A N 1
ATOM 1719 C CA . ALA A 1 227 ? -30.257 5.361 43.395 1.00 76.50 227 ALA A CA 1
ATOM 1720 C C . ALA A 1 227 ? -29.138 6.018 44.215 1.00 76.50 227 ALA A C 1
ATOM 1722 O O . ALA A 1 227 ? -29.281 6.122 45.434 1.00 76.50 227 ALA A O 1
ATOM 1723 N N . LEU A 1 228 ? -28.068 6.470 43.559 1.00 71.88 228 LEU A N 1
ATOM 1724 C CA . LEU A 1 228 ? -26.924 7.148 44.161 1.00 71.88 228 LEU A CA 1
ATOM 1725 C C . LEU A 1 228 ? -26.755 8.525 43.502 1.00 71.88 228 LEU A C 1
ATOM 1727 O O . LEU A 1 228 ? -27.026 8.692 42.322 1.00 71.88 228 LEU A O 1
ATOM 1731 N N . GLY A 1 229 ? -26.373 9.551 44.263 1.00 67.44 229 GLY A N 1
ATOM 1732 C CA . GLY A 1 229 ? -26.177 10.889 43.688 1.00 67.44 229 GLY A CA 1
ATOM 1733 C C . GLY A 1 229 ? -24.922 10.972 42.809 1.00 67.44 229 GLY A C 1
ATOM 1734 O O . GLY A 1 229 ? -24.008 10.165 42.974 1.00 67.44 229 GLY A O 1
ATOM 1735 N N . ASP A 1 230 ? -24.835 11.999 41.955 1.00 71.94 230 ASP A N 1
ATOM 1736 C CA . ASP A 1 230 ? -23.658 12.281 41.107 1.00 71.94 230 ASP A CA 1
ATOM 1737 C C . ASP A 1 230 ? -22.352 12.416 41.930 1.00 71.94 230 ASP A C 1
ATOM 1739 O O . ASP A 1 230 ? -21.261 12.134 41.438 1.00 71.94 230 ASP A O 1
ATOM 1743 N N . ASP A 1 231 ? -22.469 12.803 43.208 1.00 68.44 231 ASP A N 1
ATOM 1744 C CA . ASP A 1 231 ? -21.358 12.897 44.168 1.00 68.44 231 ASP A CA 1
ATOM 1745 C C . ASP A 1 231 ? -20.828 11.521 44.632 1.00 68.44 231 ASP A C 1
ATOM 1747 O O . ASP A 1 231 ? -19.748 11.430 45.220 1.00 68.44 231 ASP A O 1
ATOM 1751 N N . GLU A 1 232 ? -21.594 10.446 44.422 1.00 72.44 232 GLU A N 1
ATOM 1752 C CA . GLU A 1 232 ? -21.263 9.083 44.855 1.00 72.44 232 GLU A CA 1
ATOM 1753 C C . GLU A 1 232 ? -20.851 8.175 43.692 1.00 72.44 232 GLU A C 1
ATOM 1755 O O . GLU A 1 232 ? -19.900 7.402 43.841 1.00 72.44 232 GLU A O 1
ATOM 1760 N N . VAL A 1 233 ? -21.528 8.289 42.545 1.00 77.06 233 VAL A N 1
ATOM 1761 C CA . VAL A 1 233 ? -21.183 7.610 41.288 1.00 77.06 233 VAL A CA 1
ATOM 1762 C C . VAL A 1 233 ? -21.260 8.632 40.160 1.00 77.06 233 VAL A C 1
ATOM 1764 O O . VAL A 1 233 ? -22.330 9.160 39.867 1.00 77.06 233 VAL A O 1
ATOM 1767 N N . ALA A 1 234 ? -20.122 8.906 39.522 1.00 78.00 234 ALA A N 1
ATOM 1768 C CA . ALA A 1 234 ? -20.067 9.860 38.422 1.00 78.00 234 ALA A CA 1
ATOM 1769 C C . ALA A 1 234 ? -20.913 9.369 37.227 1.00 78.00 234 ALA A C 1
ATOM 1771 O O . ALA A 1 234 ? -20.850 8.176 36.904 1.00 78.00 234 ALA A O 1
ATOM 1772 N N . PRO A 1 235 ? -21.664 10.261 36.551 1.00 85.88 235 PRO A N 1
ATOM 1773 C CA . PRO A 1 235 ? -22.318 9.929 35.293 1.00 85.88 235 PRO A CA 1
ATOM 1774 C C . PRO A 1 235 ? -21.314 9.415 34.257 1.00 85.88 235 PRO A C 1
ATOM 1776 O O . PRO A 1 235 ? -20.170 9.871 34.196 1.00 85.88 235 PRO A O 1
ATOM 1779 N N . LEU A 1 236 ? -21.753 8.461 33.440 1.00 87.94 236 LEU A N 1
ATOM 1780 C CA . LEU A 1 236 ? -20.961 7.918 32.349 1.00 87.94 236 LEU A CA 1
ATOM 1781 C C . LEU A 1 236 ? -21.398 8.551 31.032 1.00 87.94 236 LEU A C 1
ATOM 1783 O O . LEU A 1 236 ? -22.471 8.230 30.526 1.00 87.94 236 LEU A O 1
ATOM 1787 N N . ASP A 1 237 ? -20.524 9.374 30.465 1.00 88.62 237 ASP A N 1
ATOM 1788 C CA . ASP A 1 237 ? -20.632 9.829 29.081 1.00 88.62 237 ASP A CA 1
ATOM 1789 C C . ASP A 1 237 ? -19.971 8.819 28.136 1.00 88.62 237 ASP A C 1
ATOM 1791 O O . ASP A 1 237 ? -18.874 8.313 28.429 1.00 88.62 237 ASP A O 1
ATOM 1795 N N . TYR A 1 238 ? -20.651 8.536 27.024 1.00 89.75 238 TYR A N 1
ATOM 1796 C CA . TYR A 1 238 ? -20.181 7.674 25.944 1.00 89.75 238 TYR A CA 1
ATOM 1797 C C . TYR A 1 238 ? -20.446 8.329 24.582 1.00 89.75 238 TYR A C 1
ATOM 1799 O O . TYR A 1 238 ? -21.511 8.917 24.368 1.00 89.75 238 TYR A O 1
ATOM 1807 N N . GLU A 1 239 ? -19.481 8.206 23.675 1.00 90.75 239 GLU A N 1
ATOM 1808 C CA . GLU A 1 239 ? -19.466 8.832 22.353 1.00 90.75 239 GLU A CA 1
ATOM 1809 C C . GLU A 1 239 ? -19.040 7.818 21.290 1.00 90.75 239 GLU A C 1
ATOM 1811 O O . GLU A 1 239 ? -18.158 6.990 21.520 1.00 90.75 239 GLU A O 1
ATOM 1816 N N . PHE A 1 240 ? -19.712 7.867 20.144 1.00 92.69 240 PHE A N 1
ATOM 1817 C CA . PHE A 1 240 ? -19.415 7.097 18.942 1.00 92.69 240 PHE A CA 1
ATOM 1818 C C . PHE A 1 240 ? -20.019 7.812 17.725 1.00 92.69 240 PHE A C 1
ATOM 1820 O O . PHE A 1 240 ? -20.750 8.790 17.871 1.00 92.69 240 PHE A O 1
ATOM 1827 N N . GLU A 1 241 ? -19.757 7.316 16.522 1.00 94.94 241 GLU A N 1
ATOM 1828 C CA . GLU A 1 241 ? -20.338 7.853 15.287 1.00 94.94 241 GLU A CA 1
ATOM 1829 C C . GLU A 1 241 ? -21.190 6.787 14.583 1.00 94.94 241 GLU A C 1
ATOM 1831 O O . GLU A 1 241 ? -20.846 5.602 14.552 1.00 94.94 241 GLU A O 1
ATOM 1836 N N . ILE A 1 242 ? -22.333 7.201 14.035 1.00 96.75 242 ILE A N 1
ATOM 1837 C CA . ILE A 1 242 ? -23.187 6.362 13.190 1.00 96.75 242 ILE A CA 1
ATOM 1838 C C . ILE A 1 242 ? -22.981 6.803 11.745 1.00 96.75 242 ILE A C 1
ATOM 1840 O O . ILE A 1 242 ? -23.136 7.980 11.431 1.00 96.75 242 ILE A O 1
ATOM 1844 N N . VAL A 1 243 ? -22.679 5.867 10.855 1.00 96.25 243 VAL A N 1
ATOM 1845 C CA . VAL A 1 243 ? -22.483 6.138 9.429 1.00 96.25 243 VAL A CA 1
ATOM 1846 C C . VAL A 1 243 ? -23.516 5.389 8.598 1.00 96.25 243 VAL A C 1
ATOM 1848 O O . VAL A 1 243 ? -23.952 4.291 8.954 1.00 96.25 243 VAL A O 1
ATOM 1851 N N . ASP A 1 244 ? -23.909 5.990 7.479 1.00 96.25 244 ASP A N 1
ATOM 1852 C CA . ASP A 1 244 ? -24.786 5.357 6.497 1.00 96.25 244 ASP A CA 1
ATOM 1853 C C . ASP A 1 244 ? -24.004 4.262 5.761 1.00 96.25 244 ASP A C 1
ATOM 1855 O O . ASP A 1 244 ? -23.285 4.539 4.804 1.00 96.25 244 ASP A O 1
ATOM 1859 N N . GLY A 1 245 ? -24.042 3.041 6.291 1.00 96.56 245 GLY A N 1
ATOM 1860 C CA . GLY A 1 245 ? -23.230 1.916 5.840 1.00 96.56 245 GLY A CA 1
ATOM 1861 C C . GLY A 1 245 ? -23.574 0.614 6.555 1.00 96.56 245 GLY A C 1
ATOM 1862 O O . GLY A 1 245 ? -24.406 0.586 7.469 1.00 96.56 245 GLY A O 1
ATOM 1863 N N . VAL A 1 246 ? -22.913 -0.466 6.142 1.00 97.50 246 VAL A N 1
ATOM 1864 C CA . VAL A 1 246 ? -23.172 -1.825 6.630 1.00 97.50 246 VAL A CA 1
ATOM 1865 C C . VAL A 1 246 ? -22.054 -2.294 7.562 1.00 97.50 246 VAL A C 1
ATOM 1867 O O . VAL A 1 246 ? -20.867 -2.179 7.248 1.00 97.50 246 VAL A O 1
ATOM 1870 N N . ASN A 1 247 ? -22.435 -2.856 8.710 1.00 97.06 247 ASN A N 1
ATOM 1871 C CA . ASN A 1 247 ? -21.505 -3.481 9.647 1.00 97.06 247 ASN A CA 1
ATOM 1872 C C . ASN A 1 247 ? -21.012 -4.838 9.127 1.00 97.06 247 ASN A C 1
ATOM 1874 O O . ASN A 1 247 ? -21.808 -5.717 8.789 1.00 97.06 247 ASN A O 1
ATOM 1878 N N . ILE A 1 248 ? -19.694 -5.035 9.123 1.00 96.56 248 ILE A N 1
ATOM 1879 C CA . ILE A 1 248 ? -19.045 -6.230 8.583 1.00 96.56 248 ILE A CA 1
ATOM 1880 C C . ILE A 1 248 ? -18.479 -7.095 9.710 1.00 96.56 248 ILE A C 1
ATOM 1882 O O . ILE A 1 248 ? -17.500 -6.720 10.361 1.00 96.56 248 ILE A O 1
ATOM 1886 N N . TYR A 1 249 ? -19.065 -8.281 9.893 1.00 94.12 249 TYR A N 1
ATOM 1887 C CA . TYR A 1 249 ? -18.695 -9.239 10.943 1.00 94.12 249 TYR A CA 1
ATOM 1888 C C . TYR A 1 249 ? -18.022 -10.510 10.408 1.00 94.12 249 TYR A C 1
ATOM 1890 O O . TYR A 1 249 ? -17.516 -11.314 11.190 1.00 94.12 249 TYR A O 1
ATOM 1898 N N . SER A 1 250 ? -18.041 -10.732 9.093 1.00 94.81 250 SER A N 1
ATOM 1899 C CA . SER A 1 250 ? -17.523 -11.946 8.462 1.00 94.81 250 SER A CA 1
ATOM 1900 C C . SER A 1 250 ? -16.906 -11.671 7.090 1.00 94.81 250 SER A C 1
ATOM 1902 O O . SER A 1 250 ? -17.124 -10.616 6.494 1.00 94.81 250 SER A O 1
ATOM 1904 N N . TYR A 1 251 ? -16.128 -12.632 6.577 1.00 96.25 251 TYR A N 1
ATOM 1905 C CA . TYR A 1 251 ? -15.525 -12.538 5.243 1.00 96.25 251 TYR A CA 1
ATOM 1906 C C . TYR A 1 251 ? -16.579 -12.405 4.140 1.00 96.25 251 TYR A C 1
ATOM 1908 O O . TYR A 1 251 ? -16.421 -11.580 3.244 1.00 96.25 251 TYR A O 1
ATOM 1916 N N . ASP A 1 252 ? -17.685 -13.146 4.233 1.00 95.69 252 ASP A N 1
ATOM 1917 C CA . ASP A 1 252 ? -18.772 -13.020 3.264 1.00 95.69 252 ASP A CA 1
ATOM 1918 C C . ASP A 1 252 ? -19.475 -11.666 3.347 1.00 95.69 252 ASP A C 1
ATOM 1920 O O . ASP A 1 252 ? -19.857 -11.143 2.307 1.00 95.69 252 ASP A O 1
ATOM 1924 N N . ASP A 1 253 ? -19.610 -11.060 4.534 1.00 96.69 253 ASP A N 1
ATOM 1925 C CA . ASP A 1 253 ? -20.147 -9.694 4.633 1.00 96.69 253 ASP A CA 1
ATOM 1926 C C . ASP A 1 253 ? -19.234 -8.713 3.894 1.00 96.69 253 ASP A C 1
ATOM 1928 O O . ASP A 1 253 ? -19.714 -7.863 3.148 1.00 96.69 253 ASP A O 1
ATOM 1932 N N . LEU A 1 254 ? -17.914 -8.868 4.040 1.00 97.62 254 LEU A N 1
ATOM 1933 C CA . LEU A 1 254 ? -16.950 -8.009 3.362 1.00 97.62 254 LEU A CA 1
ATOM 1934 C C . LEU A 1 254 ? -17.067 -8.155 1.843 1.00 97.62 254 LEU A C 1
ATOM 1936 O O . LEU A 1 254 ? -17.123 -7.153 1.135 1.00 97.62 254 LEU A O 1
ATOM 1940 N N . MET A 1 255 ? -17.133 -9.390 1.338 1.00 97.00 255 MET A N 1
ATOM 1941 C CA . MET A 1 255 ? -17.276 -9.657 -0.097 1.00 97.00 255 MET A CA 1
ATOM 1942 C C . MET A 1 255 ? -18.631 -9.195 -0.641 1.00 97.00 255 MET A C 1
ATOM 1944 O O . MET A 1 255 ? -18.683 -8.658 -1.746 1.00 97.00 255 MET A O 1
ATOM 1948 N N . ASP A 1 256 ? -19.712 -9.363 0.123 1.00 95.94 256 ASP A N 1
ATOM 1949 C CA . ASP A 1 256 ? -21.062 -8.949 -0.268 1.00 95.94 256 ASP A CA 1
ATOM 1950 C C . ASP A 1 256 ? -21.217 -7.420 -0.286 1.00 95.94 256 ASP A C 1
ATOM 1952 O O . ASP A 1 256 ? -21.938 -6.906 -1.135 1.00 95.94 256 ASP A O 1
ATOM 1956 N N . ALA A 1 257 ? -20.502 -6.689 0.577 1.00 97.00 257 ALA A N 1
ATOM 1957 C CA . ALA A 1 257 ? -20.455 -5.225 0.546 1.00 97.00 257 ALA A CA 1
ATOM 1958 C C . ALA A 1 257 ? -19.511 -4.662 -0.534 1.00 97.00 257 ALA A C 1
ATOM 1960 O O . ALA A 1 257 ? -19.682 -3.529 -0.969 1.00 97.00 257 ALA A O 1
ATOM 1961 N N . THR A 1 258 ? -18.517 -5.436 -0.979 1.00 97.38 258 THR A N 1
ATOM 1962 C CA . THR A 1 258 ? -17.479 -4.961 -1.911 1.00 97.38 258 THR A CA 1
ATOM 1963 C C . THR A 1 258 ? -17.594 -5.635 -3.278 1.00 97.38 258 THR A C 1
ATOM 1965 O O . THR A 1 258 ? -18.269 -5.121 -4.171 1.00 97.38 258 THR A O 1
ATOM 1968 N N . ASN A 1 259 ? -16.979 -6.803 -3.452 1.00 96.44 259 ASN A N 1
ATOM 1969 C CA . ASN A 1 259 ? -16.768 -7.447 -4.751 1.00 96.44 25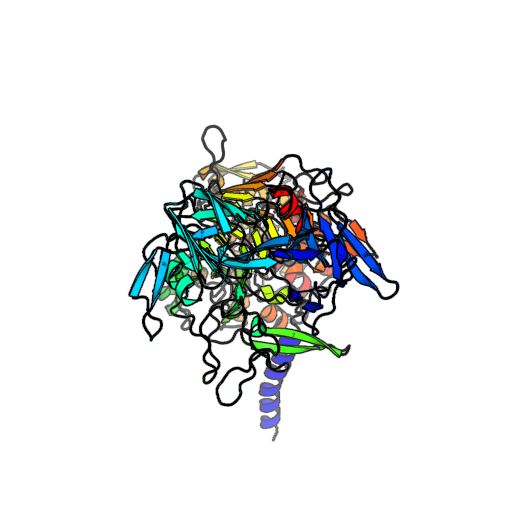9 ASN A CA 1
ATOM 1970 C C . ASN A 1 259 ? -18.049 -8.010 -5.383 1.00 96.44 259 ASN A C 1
ATOM 1972 O O . ASN A 1 259 ? -18.115 -8.140 -6.604 1.00 96.44 259 ASN A O 1
ATOM 1976 N N . ARG A 1 260 ? -19.043 -8.382 -4.568 1.00 94.38 260 ARG A N 1
ATOM 1977 C CA . ARG A 1 260 ? -20.314 -8.977 -5.017 1.00 94.38 260 ARG A CA 1
ATOM 1978 C C . ARG A 1 260 ? -21.482 -7.984 -4.999 1.00 94.38 260 ARG A C 1
ATOM 1980 O O . ARG A 1 260 ? -22.548 -8.324 -5.508 1.00 94.38 260 ARG A O 1
ATOM 1987 N N . SER A 1 261 ? -21.299 -6.791 -4.427 1.00 92.00 261 SER A N 1
ATOM 1988 C CA . SER A 1 261 ? -22.295 -5.719 -4.519 1.00 92.00 261 SER A CA 1
ATOM 1989 C C . SER A 1 261 ? -22.345 -5.175 -5.949 1.00 92.00 261 SER A C 1
ATOM 1991 O O . SER A 1 261 ? -21.355 -5.235 -6.671 1.00 92.00 261 SER A O 1
ATOM 1993 N N . ASP A 1 262 ? -23.460 -4.593 -6.373 1.00 89.12 262 ASP A N 1
ATOM 1994 C CA . ASP A 1 262 ? -23.490 -3.712 -7.552 1.00 89.12 262 ASP A CA 1
ATOM 1995 C C . ASP A 1 262 ? -23.469 -2.225 -7.144 1.00 89.12 262 ASP A C 1
ATOM 1997 O O . ASP A 1 262 ? -23.174 -1.360 -7.967 1.00 89.12 262 ASP A O 1
ATOM 2001 N N . GLU A 1 263 ? -23.709 -1.940 -5.864 1.00 90.19 263 GLU A N 1
ATOM 2002 C CA . GLU A 1 263 ? -23.798 -0.607 -5.270 1.00 90.19 263 GLU A CA 1
ATOM 2003 C C . GLU A 1 263 ? -22.484 -0.217 -4.566 1.00 90.19 263 GLU A C 1
ATOM 2005 O O . GLU A 1 263 ? -21.706 -1.072 -4.129 1.00 90.19 263 GLU A O 1
ATOM 2010 N N . ALA A 1 264 ? -22.246 1.089 -4.425 1.00 93.31 264 ALA A N 1
ATOM 2011 C CA . ALA A 1 264 ? -21.112 1.644 -3.684 1.00 93.31 264 ALA A CA 1
ATOM 2012 C C . ALA A 1 264 ? -21.390 1.645 -2.168 1.00 93.31 264 ALA A C 1
ATOM 2014 O O . ALA A 1 264 ? -21.650 2.687 -1.571 1.00 93.31 264 ALA A O 1
ATOM 2015 N N . GLU A 1 265 ? -21.385 0.462 -1.550 1.00 96.44 265 GLU A N 1
ATOM 2016 C CA . GLU A 1 265 ? -21.676 0.314 -0.119 1.00 96.44 265 GLU A CA 1
ATOM 2017 C C . GLU A 1 265 ? -20.557 0.896 0.751 1.00 96.44 265 GLU A C 1
ATOM 2019 O O . GLU A 1 265 ? -19.374 0.605 0.549 1.00 96.44 265 GLU A O 1
ATOM 2024 N N . ASN A 1 266 ? -20.939 1.659 1.776 1.00 98.06 266 ASN A N 1
ATOM 2025 C CA . ASN A 1 266 ? -20.019 2.056 2.834 1.00 98.06 266 ASN A CA 1
ATOM 2026 C C . ASN A 1 266 ? -19.831 0.892 3.815 1.00 98.06 266 ASN A C 1
ATOM 2028 O O . ASN A 1 266 ? -20.791 0.334 4.350 1.00 98.06 266 ASN A O 1
ATOM 2032 N N . VAL A 1 267 ? -18.576 0.549 4.067 1.00 98.44 267 VAL A N 1
ATOM 2033 C CA . VAL A 1 267 ? -18.135 -0.589 4.865 1.00 98.44 267 VAL A CA 1
ATOM 2034 C C . VAL A 1 267 ? -17.729 -0.126 6.259 1.00 98.44 267 VAL A C 1
ATOM 2036 O O . VAL A 1 267 ? -16.885 0.756 6.398 1.00 98.44 267 VAL A O 1
ATOM 2039 N N . VAL A 1 268 ? -18.272 -0.765 7.299 1.00 97.81 268 VAL A N 1
ATOM 2040 C CA . VAL A 1 268 ? -17.877 -0.526 8.696 1.00 97.81 268 VAL A CA 1
ATOM 2041 C C . VAL A 1 268 ? -17.358 -1.818 9.311 1.00 97.81 268 VAL A C 1
ATOM 2043 O O . VAL A 1 268 ? -18.127 -2.737 9.592 1.00 97.81 268 VAL A O 1
ATOM 2046 N N . LEU A 1 269 ? -16.046 -1.915 9.527 1.00 97.19 269 LEU A N 1
ATOM 2047 C CA . LEU A 1 269 ? -15.438 -3.135 10.056 1.00 97.19 269 LEU A CA 1
ATOM 2048 C C . LEU A 1 269 ? -15.760 -3.326 11.538 1.00 97.19 269 LEU A C 1
ATOM 2050 O O . LEU A 1 269 ? -15.681 -2.393 12.344 1.00 97.19 269 LEU A O 1
ATOM 2054 N N . ARG A 1 270 ? -16.095 -4.571 11.894 1.00 93.88 270 ARG A N 1
ATOM 2055 C CA . ARG A 1 270 ? -16.423 -4.999 13.263 1.00 93.88 270 ARG A CA 1
ATOM 2056 C C . ARG A 1 270 ? -15.549 -6.148 13.772 1.00 93.88 270 ARG A C 1
ATOM 2058 O O . ARG A 1 270 ? -15.779 -6.642 14.873 1.00 93.88 270 ARG A O 1
ATOM 2065 N N . THR A 1 271 ? -14.595 -6.605 12.964 1.00 93.12 271 THR A N 1
ATOM 2066 C CA . THR A 1 271 ? -13.692 -7.721 13.265 1.00 93.12 271 THR A CA 1
ATOM 2067 C C . THR A 1 271 ? -12.411 -7.600 12.438 1.00 93.12 271 THR A C 1
ATOM 2069 O O . THR A 1 271 ? -12.403 -6.972 11.379 1.00 93.12 271 THR A O 1
ATOM 2072 N N . ASN A 1 272 ? -11.331 -8.219 12.912 1.00 93.25 272 ASN A N 1
ATOM 2073 C CA . ASN A 1 272 ? -10.110 -8.421 12.144 1.00 93.25 272 ASN A CA 1
ATOM 2074 C C . ASN A 1 272 ? -10.288 -9.555 11.127 1.00 93.25 272 ASN A C 1
ATOM 2076 O O . ASN A 1 272 ? -10.818 -10.614 11.457 1.00 93.25 272 ASN A O 1
ATOM 2080 N N . PHE A 1 273 ? -9.736 -9.384 9.932 1.00 96.12 273 PHE A N 1
ATOM 2081 C CA . PHE A 1 273 ? -9.577 -10.444 8.942 1.00 96.12 273 PHE A CA 1
ATOM 2082 C C . PHE A 1 273 ? -8.124 -10.898 8.963 1.00 96.12 273 PHE A C 1
ATOM 2084 O O . PHE A 1 273 ? -7.252 -10.160 8.516 1.00 96.12 273 PHE A O 1
ATOM 2091 N N . GLY A 1 274 ? -7.869 -12.075 9.526 1.00 93.19 274 GLY A N 1
ATOM 2092 C CA . GLY A 1 274 ? -6.539 -12.647 9.721 1.00 93.19 274 GLY A CA 1
ATOM 2093 C C . GLY A 1 274 ? -6.160 -13.709 8.687 1.00 93.19 274 GLY A C 1
ATOM 2094 O O . GLY A 1 274 ? -6.983 -14.177 7.891 1.00 93.19 274 GLY A O 1
ATOM 2095 N N . SER A 1 275 ? -4.895 -14.120 8.729 1.00 92.00 275 SER A N 1
ATOM 2096 C CA . SER A 1 275 ? -4.349 -15.232 7.954 1.00 92.00 275 SER A CA 1
ATOM 2097 C C . SER A 1 275 ? -4.609 -16.590 8.623 1.00 92.00 275 SER A C 1
ATOM 2099 O O . SER A 1 275 ? -5.201 -16.680 9.701 1.00 92.00 275 SER A O 1
ATOM 2101 N N . LEU A 1 276 ? -4.167 -17.689 7.994 1.00 90.88 276 LEU A N 1
ATOM 2102 C CA . LEU A 1 276 ? -4.225 -19.006 8.646 1.00 90.88 276 LEU A CA 1
ATOM 2103 C C . LEU A 1 276 ? -3.408 -19.045 9.942 1.00 90.88 276 LEU A C 1
ATOM 2105 O O . LEU A 1 276 ? -3.865 -19.644 10.913 1.00 90.88 276 LEU A O 1
ATOM 2109 N N . SER A 1 277 ? -2.238 -18.402 9.974 1.00 86.62 277 SER A N 1
ATOM 2110 C CA . SER A 1 277 ? -1.376 -18.371 11.161 1.00 86.62 277 SER A CA 1
ATOM 2111 C C . SER A 1 277 ? -1.953 -17.555 12.315 1.00 86.62 277 SER A C 1
ATOM 2113 O O . SER A 1 277 ? -1.584 -17.809 13.458 1.00 86.62 277 SER A O 1
ATOM 2115 N N . ASP A 1 278 ? -2.888 -16.640 12.045 1.00 85.81 278 ASP A N 1
ATOM 2116 C CA . ASP A 1 278 ? -3.563 -15.856 13.087 1.00 85.81 278 ASP A CA 1
ATOM 2117 C C . ASP A 1 278 ? -4.608 -16.677 13.866 1.00 85.81 278 ASP A C 1
ATOM 2119 O O . ASP A 1 278 ? -5.007 -16.305 14.971 1.00 85.81 278 ASP A O 1
ATOM 2123 N N . LEU A 1 279 ? -5.074 -17.795 13.295 1.00 89.25 279 LEU A N 1
ATOM 2124 C CA . LEU A 1 279 ? -6.228 -18.558 13.794 1.00 89.25 279 LEU A CA 1
ATOM 2125 C C . LEU A 1 279 ? -5.918 -20.034 14.068 1.00 89.25 279 LEU A C 1
ATOM 2127 O O . LEU A 1 279 ? -6.548 -20.653 14.935 1.00 89.25 279 LEU A O 1
ATOM 2131 N N . TYR A 1 280 ? -4.946 -20.610 13.360 1.00 91.25 280 TYR A N 1
ATOM 2132 C CA . TYR A 1 280 ? -4.676 -22.045 13.351 1.00 91.25 280 TYR A CA 1
ATOM 2133 C C . TYR A 1 280 ? -3.195 -22.365 13.554 1.00 91.25 280 TYR A C 1
ATOM 2135 O O . TYR A 1 280 ? -2.301 -21.593 13.216 1.00 91.25 280 TYR A O 1
ATOM 2143 N N . GLN A 1 281 ? -2.927 -23.549 14.104 1.00 89.44 281 GLN A N 1
ATOM 2144 C CA . GLN A 1 281 ? -1.564 -24.049 14.267 1.00 89.44 281 GLN A CA 1
ATOM 2145 C C . GLN A 1 281 ? -0.972 -24.436 12.908 1.00 89.44 281 GLN A C 1
ATOM 2147 O O . GLN A 1 281 ? -1.634 -25.099 12.107 1.00 89.44 281 GLN A O 1
ATOM 2152 N N . MET A 1 282 ? 0.294 -24.088 12.678 1.00 85.38 282 MET A N 1
ATOM 2153 C CA . MET A 1 282 ? 1.004 -24.333 11.418 1.00 85.38 282 MET A CA 1
ATOM 2154 C C . MET A 1 282 ? 2.103 -25.394 11.591 1.00 85.38 282 MET A C 1
ATOM 2156 O O . MET A 1 282 ? 2.788 -25.438 12.610 1.00 85.38 282 MET A O 1
ATOM 2160 N N . ASP A 1 283 ? 2.304 -26.245 10.586 1.00 81.25 283 ASP A N 1
ATOM 2161 C CA . ASP A 1 283 ? 3.438 -27.162 10.484 1.00 81.25 283 ASP A CA 1
ATOM 2162 C C . ASP A 1 283 ? 4.696 -26.386 10.072 1.00 81.25 283 ASP A C 1
ATOM 2164 O O . ASP A 1 283 ? 4.800 -25.859 8.963 1.00 81.25 283 ASP A O 1
ATOM 2168 N N . GLU A 1 284 ? 5.687 -26.354 10.959 1.00 70.44 284 GLU A N 1
ATOM 2169 C CA . GLU A 1 284 ? 6.933 -25.599 10.771 1.00 70.44 284 GLU A CA 1
ATOM 2170 C C . GLU A 1 284 ? 7.786 -26.050 9.576 1.00 70.44 284 GLU A C 1
ATOM 2172 O O . GLU A 1 284 ? 8.633 -25.296 9.105 1.00 70.44 284 GLU A O 1
ATOM 2177 N N . LYS A 1 285 ? 7.627 -27.287 9.092 1.00 68.31 285 LYS A N 1
ATOM 2178 C CA . LYS A 1 285 ? 8.447 -27.811 7.987 1.00 68.31 285 LYS A CA 1
ATOM 2179 C C . LYS A 1 285 ? 7.860 -27.470 6.632 1.00 68.31 285 LYS A C 1
ATOM 2181 O O . LYS A 1 285 ? 8.609 -27.339 5.668 1.00 68.31 285 LYS A O 1
ATOM 2186 N N . THR A 1 286 ? 6.537 -27.419 6.556 1.00 70.12 286 THR A N 1
ATOM 2187 C CA . THR A 1 286 ? 5.798 -27.282 5.299 1.00 70.12 286 THR A CA 1
ATOM 2188 C C . THR A 1 286 ? 5.136 -25.920 5.142 1.00 70.12 286 THR A C 1
ATOM 2190 O O . THR A 1 286 ? 4.750 -25.584 4.026 1.00 70.12 286 THR A O 1
ATOM 2193 N N . GLY A 1 287 ? 4.998 -25.148 6.226 1.00 73.19 287 GLY A N 1
ATOM 2194 C CA . GLY A 1 287 ? 4.270 -23.880 6.232 1.00 73.19 287 GLY A CA 1
ATOM 2195 C C . GLY A 1 287 ? 2.757 -24.045 6.057 1.00 73.19 287 GLY A C 1
ATOM 2196 O O . GLY A 1 287 ? 2.078 -23.086 5.711 1.00 73.19 287 GLY A O 1
ATOM 2197 N N . ARG A 1 288 ? 2.224 -25.256 6.258 1.00 81.31 288 ARG A N 1
ATOM 2198 C CA . ARG A 1 288 ? 0.804 -25.592 6.059 1.00 81.31 288 ARG A CA 1
ATOM 2199 C C . ARG A 1 288 ? 0.063 -25.670 7.387 1.00 81.31 288 ARG A C 1
ATOM 2201 O O . ARG A 1 288 ? 0.695 -25.997 8.389 1.00 81.31 288 ARG A O 1
ATOM 2208 N N . PRO A 1 289 ? -1.257 -25.443 7.431 1.00 88.56 289 PRO A N 1
ATOM 2209 C CA . PRO A 1 289 ? -2.001 -25.619 8.667 1.00 88.56 289 PRO A CA 1
ATOM 2210 C C . PRO A 1 289 ? -2.019 -27.088 9.108 1.00 88.56 289 PRO A C 1
ATOM 2212 O O . PRO A 1 289 ? -2.088 -28.014 8.296 1.00 88.56 289 PRO A O 1
ATOM 2215 N N . LEU A 1 290 ? -1.988 -27.314 10.419 1.00 89.62 290 LEU A N 1
ATOM 2216 C CA . LEU A 1 290 ? -2.160 -28.639 10.996 1.00 89.62 290 LEU A CA 1
ATOM 2217 C C . LEU A 1 290 ? -3.614 -29.090 10.839 1.00 89.62 290 LEU A C 1
ATOM 2219 O O . LEU A 1 290 ? -4.551 -28.404 11.251 1.00 89.62 290 LEU A O 1
ATOM 2223 N N . VAL A 1 291 ? -3.793 -30.293 10.289 1.00 89.88 291 VAL A N 1
ATOM 2224 C CA . VAL A 1 291 ? -5.107 -30.909 10.070 1.00 89.88 291 VAL A CA 1
ATOM 2225 C C . VAL A 1 291 ? -5.221 -32.200 10.874 1.00 89.88 291 VAL A C 1
ATOM 2227 O O . VAL A 1 291 ? -4.390 -33.105 10.766 1.00 89.88 291 VAL A O 1
ATOM 2230 N N . LYS A 1 292 ? -6.294 -32.325 11.658 1.00 89.94 292 LYS A N 1
ATOM 2231 C CA . LYS A 1 292 ? -6.644 -33.539 12.403 1.00 89.94 292 LYS A CA 1
ATOM 2232 C C . LYS A 1 292 ? -8.093 -33.908 12.117 1.00 89.94 292 LYS A C 1
ATOM 2234 O O . LYS A 1 292 ? -8.986 -33.091 12.281 1.00 89.94 292 LYS A O 1
ATOM 2239 N N . ASN A 1 293 ? -8.337 -35.154 11.704 1.00 88.00 293 ASN A N 1
ATOM 2240 C CA . ASN A 1 293 ? -9.674 -35.638 11.324 1.00 88.00 293 ASN A CA 1
ATOM 2241 C C . ASN A 1 293 ? -10.372 -34.761 10.259 1.00 88.00 293 ASN A C 1
ATOM 2243 O O . ASN A 1 293 ? -11.575 -34.535 10.351 1.00 88.00 293 ASN A O 1
ATOM 2247 N N . HIS A 1 294 ? -9.623 -34.283 9.257 1.00 85.25 294 HIS A N 1
ATOM 2248 C CA . HIS A 1 294 ? -10.105 -33.364 8.211 1.00 85.25 294 HIS A CA 1
ATOM 2249 C C . HIS A 1 294 ? -10.580 -31.991 8.725 1.00 85.25 294 HIS A C 1
ATOM 2251 O O . HIS A 1 294 ? -11.358 -31.320 8.055 1.00 85.25 294 HIS A O 1
ATOM 2257 N N . GLN A 1 295 ? -10.128 -31.569 9.907 1.00 88.50 295 GLN A N 1
ATOM 2258 C CA . GLN A 1 295 ? -10.404 -30.247 10.465 1.00 88.50 295 GLN A CA 1
ATOM 2259 C C . GLN A 1 295 ? -9.103 -29.541 10.837 1.00 88.50 295 GLN A C 1
ATOM 2261 O O . GLN A 1 295 ? -8.147 -30.182 11.283 1.00 88.50 295 GLN A O 1
ATOM 2266 N N . LEU A 1 296 ? -9.088 -28.222 10.655 1.00 91.81 296 LEU A N 1
ATOM 2267 C CA . LEU A 1 296 ? -8.005 -27.355 11.103 1.00 91.81 296 LEU A CA 1
ATOM 2268 C C . LEU A 1 296 ? -7.862 -27.416 12.626 1.00 91.81 296 LEU A C 1
ATOM 2270 O O . LEU A 1 296 ? -8.858 -27.455 13.352 1.00 91.81 296 LEU A O 1
ATOM 2274 N N . VAL A 1 297 ? -6.622 -27.413 13.111 1.00 92.19 297 VAL A N 1
ATOM 2275 C CA . VAL A 1 297 ? -6.327 -27.337 14.545 1.00 92.19 297 VAL A CA 1
ATOM 2276 C C . VAL A 1 297 ? -6.212 -25.859 14.946 1.00 92.19 297 VAL A C 1
ATOM 2278 O O . VAL A 1 297 ? -5.290 -25.192 14.477 1.00 92.19 297 VAL A O 1
ATOM 2281 N N . PRO A 1 298 ? -7.120 -25.321 15.783 1.00 90.38 298 PRO A N 1
ATOM 2282 C CA . PRO A 1 298 ? -7.052 -23.927 16.220 1.00 90.38 298 PRO A CA 1
ATOM 2283 C C . PRO A 1 298 ? -5.843 -23.681 17.127 1.00 90.38 298 PRO A C 1
ATOM 2285 O O . PRO A 1 298 ? -5.328 -24.607 17.764 1.00 90.38 298 PRO A O 1
ATOM 2288 N N . LEU A 1 299 ? -5.408 -22.424 17.213 1.00 86.69 299 LEU A N 1
ATOM 2289 C CA . LEU A 1 299 ? -4.440 -21.999 18.226 1.00 86.69 299 LEU A CA 1
ATOM 2290 C C . LEU A 1 299 ? -4.966 -22.284 19.642 1.00 86.69 299 LEU A C 1
ATOM 2292 O O . LEU A 1 299 ? -6.173 -22.282 19.880 1.00 86.69 299 LEU A O 1
ATOM 2296 N N . ASP A 1 300 ? -4.056 -22.490 20.598 1.00 80.06 300 ASP A N 1
ATOM 2297 C CA . ASP A 1 300 ? -4.423 -22.755 22.000 1.00 80.06 300 ASP A CA 1
ATOM 2298 C C . ASP A 1 300 ? -5.169 -21.570 22.645 1.00 80.06 300 ASP A C 1
ATOM 2300 O O . ASP A 1 300 ? -5.974 -21.751 23.562 1.00 80.06 300 ASP A O 1
ATOM 2304 N N . LYS A 1 301 ? -4.921 -20.355 22.141 1.00 73.88 301 LYS A N 1
ATOM 2305 C CA . LYS A 1 301 ? -5.594 -19.109 22.518 1.00 73.88 301 LYS A CA 1
ATOM 2306 C C . LYS A 1 301 ? -5.991 -18.332 21.254 1.00 73.88 301 LYS A C 1
ATOM 2308 O O . LYS A 1 301 ? -5.249 -17.450 20.829 1.00 73.88 301 LYS A O 1
ATOM 2313 N N . PRO A 1 302 ? -7.118 -18.673 20.610 1.00 69.31 302 PRO A N 1
ATOM 2314 C CA . PRO A 1 302 ? -7.559 -17.962 19.421 1.00 69.31 302 PRO A CA 1
ATOM 2315 C C . PRO A 1 302 ? -8.090 -16.577 19.803 1.00 69.31 302 PRO A C 1
ATOM 2317 O O . PRO A 1 302 ? -8.766 -16.413 20.825 1.00 69.31 302 PRO A O 1
ATOM 2320 N N . ARG A 1 303 ? -7.814 -15.587 18.955 1.00 72.56 303 ARG A N 1
ATOM 2321 C CA . ARG A 1 303 ? -8.386 -14.245 19.080 1.00 72.56 303 ARG A CA 1
ATOM 2322 C C . ARG A 1 303 ? -9.885 -14.307 18.823 1.00 72.56 303 ARG A C 1
ATOM 2324 O O . ARG A 1 303 ? -10.328 -14.894 17.839 1.00 72.56 303 ARG A O 1
ATOM 2331 N N . LYS A 1 304 ? -10.678 -13.738 19.731 1.00 74.25 304 LYS A N 1
ATOM 2332 C CA . LYS A 1 304 ? -12.149 -13.781 19.642 1.00 74.25 304 LYS A CA 1
ATOM 2333 C C . LYS A 1 304 ? -12.712 -12.809 18.605 1.00 74.25 304 LYS A C 1
ATOM 2335 O O . LYS A 1 304 ? -13.852 -12.966 18.191 1.00 74.25 304 LYS A O 1
ATOM 2340 N N . ASP A 1 305 ? -11.920 -11.818 18.226 1.00 80.50 305 ASP A N 1
ATOM 2341 C CA . ASP A 1 305 ? -12.236 -10.704 17.339 1.00 80.50 305 ASP A CA 1
ATOM 2342 C C . ASP A 1 305 ? -11.617 -10.868 15.941 1.00 80.50 305 ASP A C 1
ATOM 2344 O O . ASP A 1 305 ? -11.550 -9.897 15.187 1.00 80.50 305 ASP A O 1
ATOM 2348 N N . THR A 1 306 ? -11.163 -12.072 15.581 1.00 88.06 306 THR A N 1
ATOM 2349 C CA . THR A 1 306 ? -10.522 -12.362 14.292 1.00 88.06 306 THR A CA 1
ATOM 2350 C C . THR A 1 306 ? -11.251 -13.474 13.541 1.00 88.06 306 THR A C 1
ATOM 2352 O O . THR A 1 306 ? -11.519 -14.543 14.089 1.00 88.06 306 THR A O 1
ATOM 2355 N N . VAL A 1 307 ? -11.519 -13.239 12.258 1.00 93.50 307 VAL A N 1
ATOM 2356 C CA . VAL A 1 307 ? -12.036 -14.216 11.290 1.00 93.50 307 VAL A CA 1
ATOM 2357 C C . VAL A 1 307 ? -11.024 -14.433 10.165 1.00 93.50 307 VAL A C 1
ATOM 2359 O O . VAL A 1 307 ? -10.157 -13.597 9.937 1.00 93.50 307 VAL A O 1
ATOM 2362 N N . LEU A 1 308 ? -11.099 -15.563 9.460 1.00 95.25 308 LEU A N 1
ATOM 2363 C CA . LEU A 1 308 ? -10.182 -15.858 8.354 1.00 95.25 308 LEU A CA 1
ATOM 2364 C C . LEU A 1 308 ? -10.525 -14.993 7.132 1.00 95.25 308 LEU A C 1
ATOM 2366 O O . LEU A 1 308 ? -11.688 -14.934 6.733 1.00 95.25 308 LEU A O 1
ATOM 2370 N N . PHE A 1 309 ? -9.526 -14.377 6.495 1.00 96.44 309 PHE A N 1
ATOM 2371 C CA . PHE A 1 309 ? -9.695 -13.812 5.156 1.00 96.44 309 PHE A CA 1
ATOM 2372 C C . PHE A 1 309 ? -9.688 -14.945 4.120 1.00 96.44 309 PHE A C 1
ATOM 2374 O O . PHE A 1 309 ? -8.633 -15.505 3.795 1.00 96.44 309 PHE A O 1
ATOM 2381 N N . GLY A 1 310 ? -10.871 -15.291 3.609 1.00 94.81 310 GLY A N 1
ATOM 2382 C CA . GLY A 1 310 ? -11.066 -16.344 2.615 1.00 94.81 310 GLY A CA 1
ATOM 2383 C C . GLY A 1 310 ? -11.638 -17.651 3.161 1.00 94.81 310 GLY A C 1
ATOM 2384 O O . GLY A 1 310 ? -11.687 -17.907 4.363 1.00 94.81 310 GLY A O 1
ATOM 2385 N N . HIS A 1 311 ? -12.026 -18.520 2.228 1.00 92.62 311 HIS A N 1
ATOM 2386 C CA . HIS A 1 311 ? -12.515 -19.868 2.508 1.00 92.62 311 HIS A CA 1
ATOM 2387 C C . HIS A 1 311 ? -11.434 -20.911 2.220 1.00 92.62 311 HIS A C 1
ATOM 2389 O O . HIS A 1 311 ? -10.985 -21.032 1.076 1.00 92.62 311 HIS A O 1
ATOM 2395 N N . TYR A 1 312 ? -11.048 -21.682 3.240 1.00 91.88 312 TYR A N 1
ATOM 2396 C CA . TYR A 1 312 ? -10.038 -22.738 3.138 1.00 91.88 312 TYR A CA 1
ATOM 2397 C C . TYR A 1 312 ? -10.650 -24.135 3.298 1.00 91.88 312 TYR A C 1
ATOM 2399 O O . TYR A 1 312 ? -11.347 -24.411 4.276 1.00 91.88 312 TYR A O 1
ATOM 2407 N N . ASP A 1 313 ? -10.343 -25.034 2.361 1.00 90.19 313 ASP A N 1
ATOM 2408 C CA . ASP A 1 313 ? -10.716 -26.448 2.428 1.00 90.19 313 ASP A CA 1
ATOM 2409 C C . ASP A 1 313 ? -9.527 -27.288 2.926 1.00 90.19 313 ASP A C 1
ATOM 2411 O O . ASP A 1 313 ? -8.529 -27.480 2.228 1.00 90.19 313 ASP A O 1
ATOM 2415 N N . ALA A 1 314 ? -9.652 -27.823 4.145 1.00 89.06 314 ALA A N 1
ATOM 2416 C CA . ALA A 1 314 ? -8.624 -28.641 4.791 1.00 89.06 314 ALA A CA 1
ATOM 2417 C C . ALA A 1 314 ? -8.455 -30.049 4.188 1.00 89.06 314 ALA A C 1
ATOM 2419 O O . ALA A 1 314 ? -7.490 -30.742 4.515 1.00 89.06 314 ALA A O 1
ATOM 2420 N N . VAL A 1 315 ? -9.386 -30.505 3.345 1.00 86.75 315 VAL A N 1
ATOM 2421 C CA . VAL A 1 315 ? -9.296 -31.788 2.635 1.00 86.75 315 VAL A CA 1
ATOM 2422 C C . VAL A 1 315 ? -8.477 -31.630 1.361 1.00 86.75 315 VAL A C 1
ATOM 2424 O O . VAL A 1 315 ? -7.641 -32.486 1.066 1.00 86.75 315 VAL A O 1
ATOM 2427 N N . THR A 1 316 ? -8.720 -30.561 0.604 1.00 86.88 316 THR A N 1
ATOM 2428 C CA . THR A 1 316 ? -8.026 -30.305 -0.666 1.00 86.88 316 THR A CA 1
ATOM 2429 C C . THR A 1 316 ? -6.772 -29.447 -0.514 1.00 86.88 316 THR A C 1
ATOM 2431 O O . THR A 1 316 ? -5.966 -29.432 -1.440 1.00 86.88 316 THR A O 1
ATOM 2434 N N . ASP A 1 317 ? -6.571 -28.801 0.641 1.00 85.44 317 ASP A N 1
ATOM 2435 C CA . ASP A 1 317 ? -5.449 -27.895 0.931 1.00 85.44 317 ASP A CA 1
ATOM 2436 C C . ASP A 1 317 ? -5.398 -26.697 -0.038 1.00 85.44 317 ASP A C 1
ATOM 2438 O O . ASP A 1 317 ? -4.377 -26.378 -0.667 1.00 85.44 317 ASP A O 1
ATOM 2442 N N . THR A 1 318 ? -6.560 -26.060 -0.207 1.00 87.19 318 THR A N 1
ATOM 2443 C CA . THR A 1 318 ? -6.767 -24.976 -1.176 1.00 87.19 318 THR A CA 1
ATOM 2444 C C . THR A 1 318 ? -7.697 -23.893 -0.647 1.00 87.19 318 THR A C 1
ATOM 2446 O O . THR A 1 318 ? -8.699 -24.184 0.009 1.00 87.19 318 THR A O 1
ATOM 2449 N N . PHE A 1 319 ? -7.409 -22.652 -1.033 1.00 90.38 319 PHE A N 1
ATOM 2450 C CA . PHE A 1 319 ? -8.336 -21.532 -0.909 1.00 90.38 319 PHE A CA 1
ATOM 2451 C C . PHE A 1 319 ? -9.276 -21.425 -2.111 1.00 90.38 319 PHE A C 1
ATOM 2453 O O . PHE A 1 319 ? -8.930 -21.833 -3.218 1.00 90.38 319 PHE A O 1
ATOM 2460 N N . SER A 1 320 ? -10.447 -20.822 -1.898 1.00 88.38 320 SER A N 1
ATOM 2461 C CA . SER A 1 320 ? -11.460 -20.594 -2.939 1.00 88.38 320 SER A CA 1
ATOM 2462 C C . SER A 1 320 ? -11.590 -19.115 -3.340 1.00 88.38 320 SER A C 1
ATOM 2464 O O . SER A 1 320 ? -12.667 -18.548 -3.234 1.00 88.38 320 SER A O 1
ATOM 2466 N N . PHE A 1 321 ? -10.515 -18.481 -3.824 1.00 91.25 321 PHE A N 1
ATOM 2467 C CA . PHE A 1 321 ? -10.518 -17.044 -4.171 1.00 91.25 321 PHE A CA 1
ATOM 2468 C C . PHE A 1 321 ? -10.955 -16.704 -5.605 1.00 91.25 321 PHE A C 1
ATOM 2470 O O . PHE A 1 321 ? -11.260 -15.549 -5.904 1.00 91.25 321 PHE A O 1
ATOM 2477 N N . ASP A 1 322 ? -10.989 -17.680 -6.516 1.00 76.81 322 ASP A N 1
ATOM 2478 C CA . ASP A 1 322 ? -11.188 -17.427 -7.954 1.00 76.81 322 ASP A CA 1
ATOM 2479 C C . ASP A 1 322 ? -12.471 -16.654 -8.286 1.00 76.81 322 ASP A C 1
ATOM 2481 O O . ASP A 1 322 ? -12.502 -15.916 -9.272 1.00 76.81 322 ASP A O 1
ATOM 2485 N N . LYS A 1 323 ? -13.516 -16.841 -7.470 1.00 83.19 323 LYS A N 1
ATOM 2486 C CA . LYS A 1 323 ? -14.820 -16.176 -7.603 1.00 83.19 323 LYS A CA 1
ATOM 2487 C C . LYS A 1 323 ? -15.002 -14.979 -6.672 1.00 83.19 323 LYS A C 1
ATOM 2489 O O . LYS A 1 323 ? -15.946 -14.226 -6.874 1.00 83.19 323 LYS A O 1
ATOM 2494 N N . ASP A 1 324 ? -14.130 -14.835 -5.680 1.00 91.62 324 ASP A N 1
ATOM 2495 C CA . ASP A 1 324 ? -14.222 -13.780 -4.674 1.00 91.62 324 ASP A CA 1
ATOM 2496 C C . ASP A 1 324 ? -13.361 -12.572 -5.045 1.00 91.62 324 ASP A C 1
ATOM 2498 O O . ASP A 1 324 ? -13.638 -11.480 -4.580 1.00 91.62 324 ASP A O 1
ATOM 2502 N N . THR A 1 325 ? -12.354 -12.725 -5.911 1.00 95.06 325 THR A N 1
ATOM 2503 C CA . THR A 1 325 ? -11.518 -11.608 -6.392 1.00 95.06 325 THR A CA 1
ATOM 2504 C C . THR A 1 325 ? -12.177 -10.814 -7.519 1.00 95.06 325 THR A C 1
ATOM 2506 O O . THR A 1 325 ? -12.846 -11.376 -8.388 1.00 95.06 325 THR A O 1
ATOM 2509 N N . TYR A 1 326 ? -11.908 -9.509 -7.566 1.00 95.69 326 TYR A N 1
ATOM 2510 C CA . TYR A 1 326 ? -12.306 -8.649 -8.677 1.00 95.69 326 TYR A CA 1
ATOM 2511 C C . TYR A 1 326 ? -11.241 -8.680 -9.775 1.00 95.69 326 TYR A C 1
ATOM 2513 O O . TYR A 1 326 ? -10.089 -8.312 -9.551 1.00 95.69 326 TYR A O 1
ATOM 2521 N N . ALA A 1 327 ? -11.606 -9.151 -10.965 1.00 94.81 327 ALA A N 1
ATOM 2522 C CA . ALA A 1 327 ? -10.704 -9.238 -12.109 1.00 94.81 327 ALA A CA 1
ATOM 2523 C C . ALA A 1 327 ? -10.998 -8.119 -13.113 1.00 94.81 327 ALA A C 1
ATOM 2525 O O . ALA A 1 327 ? -12.123 -7.990 -13.592 1.00 94.81 327 ALA A O 1
ATOM 2526 N N . PHE A 1 328 ? -9.971 -7.362 -13.490 1.00 94.38 328 PHE A N 1
ATOM 2527 C CA . PHE A 1 328 ? -10.080 -6.251 -14.433 1.00 94.38 328 PHE A CA 1
ATOM 2528 C C . PHE A 1 328 ? -8.858 -6.205 -15.355 1.00 94.38 328 PHE A C 1
ATOM 2530 O O . PHE A 1 328 ? -7.832 -6.833 -15.099 1.00 94.38 328 PHE A O 1
ATOM 2537 N N . ALA A 1 329 ? -8.969 -5.522 -16.492 1.00 92.56 329 ALA A N 1
ATOM 2538 C CA . ALA A 1 329 ? -7.825 -5.341 -17.382 1.00 92.56 329 ALA A CA 1
ATOM 2539 C C . ALA A 1 329 ? -6.892 -4.270 -16.809 1.00 92.56 329 ALA A C 1
ATOM 2541 O O . ALA A 1 329 ? -7.383 -3.216 -16.414 1.00 92.56 329 ALA A O 1
ATOM 2542 N N . ALA A 1 330 ? -5.574 -4.494 -16.857 1.00 92.56 330 ALA A N 1
ATOM 2543 C CA . ALA A 1 330 ? -4.588 -3.500 -16.438 1.00 92.56 330 ALA A CA 1
ATOM 2544 C C . ALA A 1 330 ? -4.897 -2.128 -17.059 1.00 92.56 330 ALA A C 1
ATOM 2546 O O . ALA A 1 330 ? -5.180 -2.023 -18.261 1.00 92.56 330 ALA A O 1
ATOM 2547 N N . THR A 1 331 ? -4.892 -1.089 -16.237 1.00 93.56 331 THR A N 1
ATOM 2548 C CA . THR A 1 331 ? -5.410 0.237 -16.576 1.00 93.56 331 THR A CA 1
ATOM 2549 C C . THR A 1 331 ? -4.355 1.086 -17.265 1.00 93.56 331 THR A C 1
ATOM 2551 O O . THR A 1 331 ? -4.647 1.749 -18.261 1.00 93.56 331 THR A O 1
ATOM 2554 N N . LEU A 1 332 ? -3.088 0.919 -16.877 1.00 90.06 332 LEU A N 1
ATOM 2555 C CA . LEU A 1 332 ? -1.944 1.395 -17.648 1.00 90.06 332 LEU A CA 1
ATOM 2556 C C . LEU A 1 332 ? -1.787 0.566 -18.939 1.00 90.06 332 LEU A C 1
ATOM 2558 O O . LEU A 1 332 ? -1.151 -0.492 -18.953 1.00 90.06 332 LEU A O 1
ATOM 2562 N N . LYS A 1 333 ? -2.365 1.053 -20.043 1.00 88.12 333 LYS A N 1
ATOM 2563 C CA . LYS A 1 333 ? -2.357 0.356 -21.339 1.00 88.12 333 LYS A CA 1
ATOM 2564 C C . LYS A 1 333 ? -0.978 0.369 -21.987 1.00 88.12 333 LYS A C 1
ATOM 2566 O O . LYS A 1 333 ? -0.397 1.426 -22.225 1.00 88.12 333 LYS A O 1
ATOM 2571 N N . SER A 1 334 ? -0.482 -0.814 -22.347 1.00 88.25 334 SER A N 1
ATOM 2572 C CA . SER A 1 334 ? 0.794 -0.959 -23.046 1.00 88.25 334 SER A CA 1
ATOM 2573 C C . SER A 1 334 ? 0.619 -0.958 -24.571 1.00 88.25 334 SER A C 1
ATOM 2575 O O . SER A 1 334 ? 0.038 -1.899 -25.125 1.00 88.25 334 SER A O 1
ATOM 2577 N N . PRO A 1 335 ? 1.231 0.001 -25.297 1.00 84.88 335 PRO A N 1
ATOM 2578 C CA . PRO A 1 335 ? 1.297 -0.052 -26.758 1.00 84.88 335 PRO A CA 1
ATOM 2579 C C . PRO A 1 335 ? 2.042 -1.288 -27.282 1.00 84.88 335 PRO A C 1
ATOM 2581 O O . PRO A 1 335 ? 1.777 -1.759 -28.387 1.00 84.88 335 PRO A O 1
ATOM 2584 N N . PHE A 1 336 ? 2.992 -1.814 -26.503 1.00 85.31 336 PHE A N 1
ATOM 2585 C CA . PHE A 1 336 ? 3.759 -3.001 -26.867 1.00 85.31 336 PHE A CA 1
ATOM 2586 C C . PHE A 1 336 ? 2.899 -4.265 -26.792 1.00 85.31 336 PHE A C 1
ATOM 2588 O O . PHE A 1 336 ? 2.892 -5.049 -27.741 1.00 85.31 336 PHE A O 1
ATOM 2595 N N . ILE A 1 337 ? 2.150 -4.450 -25.702 1.00 86.81 337 ILE A N 1
ATOM 2596 C CA . ILE A 1 337 ? 1.262 -5.605 -25.533 1.00 86.81 337 ILE A CA 1
ATOM 2597 C C . ILE A 1 337 ? 0.106 -5.547 -26.529 1.00 86.81 337 ILE A C 1
ATOM 2599 O O . ILE A 1 337 ? -0.213 -6.562 -27.150 1.00 86.81 337 ILE A O 1
ATOM 2603 N N . GLN A 1 338 ? -0.446 -4.357 -26.777 1.00 86.69 338 GLN A N 1
ATOM 2604 C CA . GLN A 1 338 ? -1.423 -4.160 -27.843 1.00 86.69 338 GLN A CA 1
ATOM 2605 C C . GLN A 1 338 ? -0.861 -4.634 -29.192 1.00 86.69 338 GLN A C 1
ATOM 2607 O O . GLN A 1 338 ? -1.460 -5.485 -29.851 1.00 86.69 338 GLN A O 1
ATOM 2612 N N . ALA A 1 339 ? 0.330 -4.164 -29.577 1.00 82.75 339 ALA A N 1
ATOM 2613 C CA . ALA A 1 339 ? 0.969 -4.592 -30.818 1.00 82.75 339 ALA A CA 1
ATOM 2614 C C . ALA A 1 339 ? 1.256 -6.107 -30.839 1.00 82.75 339 ALA A C 1
ATOM 2616 O O . ALA A 1 339 ? 1.076 -6.745 -31.880 1.00 82.75 339 ALA A O 1
ATOM 2617 N N . TRP A 1 340 ? 1.680 -6.699 -29.717 1.00 83.62 340 TRP A N 1
ATOM 2618 C CA . TRP A 1 340 ? 1.915 -8.141 -29.567 1.00 83.62 340 TRP A CA 1
ATOM 2619 C C . TRP A 1 340 ? 0.654 -8.965 -29.834 1.00 83.62 340 TRP A C 1
ATOM 2621 O O . TRP A 1 340 ? 0.692 -9.948 -30.581 1.00 83.62 340 TRP A O 1
ATOM 2631 N N . ASN A 1 341 ? -0.465 -8.553 -29.245 1.00 86.50 341 ASN A N 1
ATOM 2632 C CA . ASN A 1 341 ? -1.750 -9.225 -29.378 1.00 86.50 341 ASN A CA 1
ATOM 2633 C C . ASN A 1 341 ? -2.329 -9.045 -30.794 1.00 86.50 341 ASN A C 1
ATOM 2635 O O . ASN A 1 341 ? -2.728 -10.025 -31.424 1.00 86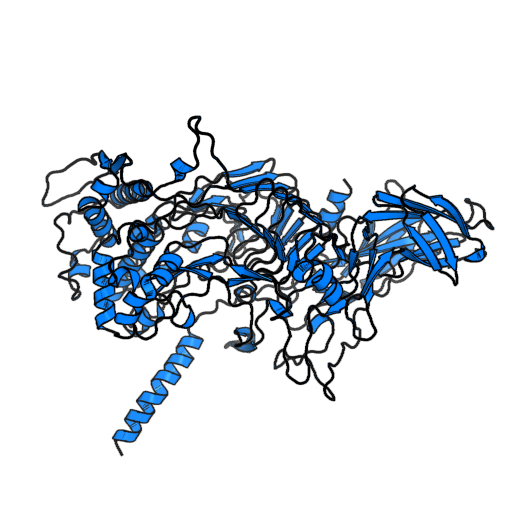.50 341 ASN A O 1
ATOM 2639 N N . GLU A 1 342 ? -2.286 -7.832 -31.353 1.00 85.50 342 GLU A N 1
ATOM 2640 C CA . GLU A 1 342 ? -2.815 -7.526 -32.692 1.00 85.50 342 GLU A CA 1
ATOM 2641 C C . GLU A 1 342 ? -2.032 -8.196 -33.837 1.00 85.50 342 GLU A C 1
ATOM 2643 O O . GLU A 1 342 ? -2.604 -8.516 -34.879 1.00 85.50 342 GLU A O 1
ATOM 2648 N N . ASN A 1 343 ? -0.726 -8.435 -33.670 1.00 80.31 343 ASN A N 1
ATOM 2649 C CA . ASN A 1 343 ? 0.128 -9.045 -34.702 1.00 80.31 343 ASN A CA 1
ATOM 2650 C C . ASN A 1 343 ? 0.334 -10.558 -34.508 1.00 80.31 343 ASN A C 1
ATOM 2652 O O . ASN A 1 343 ? 1.230 -11.148 -35.124 1.00 80.31 343 ASN A O 1
ATOM 2656 N N . GLY A 1 344 ? -0.493 -11.204 -33.683 1.00 79.94 344 GLY A N 1
ATOM 2657 C CA . GLY A 1 344 ? -0.313 -12.595 -33.277 1.00 79.94 344 GLY A CA 1
ATOM 2658 C C . GLY A 1 344 ? -0.190 -13.600 -34.421 1.00 79.94 344 GLY A C 1
ATOM 2659 O O . GLY A 1 344 ? 0.629 -14.511 -34.342 1.00 79.94 344 GLY A O 1
ATOM 2660 N N . ASP A 1 345 ? -0.919 -13.423 -35.524 1.00 80.25 345 ASP A N 1
ATOM 2661 C CA . ASP A 1 345 ? -0.838 -14.326 -36.683 1.00 80.25 345 ASP A CA 1
ATOM 2662 C C . ASP A 1 345 ? 0.521 -14.260 -37.396 1.00 80.25 345 ASP A C 1
ATOM 2664 O O . ASP A 1 345 ? 1.092 -15.290 -37.768 1.00 80.25 345 ASP A O 1
ATOM 2668 N N . LEU A 1 346 ? 1.078 -13.052 -37.541 1.00 75.62 346 LEU A N 1
ATOM 2669 C CA . LEU A 1 346 ? 2.406 -12.841 -38.127 1.00 75.62 346 LEU A CA 1
ATOM 2670 C C . LEU A 1 346 ? 3.496 -13.424 -37.231 1.00 75.62 346 LEU A C 1
ATOM 2672 O O . LEU A 1 346 ? 4.447 -14.041 -37.719 1.00 75.62 346 LEU A O 1
ATOM 2676 N N . ILE A 1 347 ? 3.341 -13.249 -35.919 1.00 75.25 347 ILE A N 1
ATOM 2677 C CA . ILE A 1 347 ? 4.255 -13.802 -34.926 1.00 75.25 347 ILE A CA 1
ATOM 2678 C C . ILE A 1 347 ? 4.177 -15.330 -34.960 1.00 75.25 347 ILE A C 1
ATOM 2680 O O . ILE A 1 347 ? 5.207 -15.982 -35.111 1.00 75.25 347 ILE A O 1
ATOM 2684 N N . ARG A 1 348 ? 2.972 -15.910 -34.937 1.00 78.31 348 ARG A N 1
ATOM 2685 C CA . ARG A 1 348 ? 2.735 -17.362 -34.975 1.00 78.31 348 ARG A CA 1
ATOM 2686 C C . ARG A 1 348 ? 3.296 -18.023 -36.235 1.00 78.31 348 ARG A C 1
ATOM 2688 O O . ARG A 1 348 ? 3.776 -19.154 -36.164 1.00 78.31 348 ARG A O 1
ATOM 2695 N N . ALA A 1 349 ? 3.295 -17.319 -37.371 1.00 76.69 349 ALA A N 1
ATOM 2696 C CA . ALA A 1 349 ? 3.903 -17.797 -38.615 1.00 76.69 349 ALA A CA 1
ATOM 2697 C C . ALA A 1 349 ? 5.422 -18.026 -38.496 1.00 76.69 349 ALA A C 1
ATOM 2699 O O . ALA A 1 349 ? 5.968 -18.892 -39.181 1.00 76.69 349 ALA A O 1
ATOM 2700 N N . LYS A 1 350 ? 6.102 -17.276 -37.619 1.00 71.12 350 LYS A N 1
ATOM 2701 C CA . LYS A 1 350 ? 7.540 -17.414 -37.337 1.00 71.12 350 LYS A CA 1
ATOM 2702 C C . LYS A 1 350 ? 7.824 -18.197 -36.049 1.00 71.12 350 LYS A C 1
ATOM 2704 O O . LYS A 1 350 ? 8.847 -18.870 -35.969 1.00 71.12 350 LYS A O 1
ATOM 2709 N N . TYR A 1 351 ? 6.911 -18.148 -35.081 1.00 71.69 351 TYR A N 1
ATOM 2710 C CA . TYR A 1 351 ? 7.080 -18.630 -33.711 1.00 71.69 351 TYR A CA 1
ATOM 2711 C C . TYR A 1 351 ? 5.865 -19.448 -33.265 1.00 71.69 351 TYR A C 1
ATOM 2713 O O . TYR A 1 351 ? 4.863 -18.917 -32.788 1.00 71.69 351 TYR A O 1
ATOM 2721 N N . LYS A 1 352 ? 5.955 -20.776 -33.391 1.00 71.62 352 LYS A N 1
ATOM 2722 C CA . LYS A 1 352 ? 4.829 -21.687 -33.107 1.00 71.62 352 LYS A CA 1
ATOM 2723 C C . LYS A 1 352 ? 4.345 -21.652 -31.652 1.00 71.62 352 LYS A C 1
ATOM 2725 O O . LYS A 1 352 ? 3.196 -22.006 -31.408 1.00 71.62 352 LYS A O 1
ATOM 2730 N N . GLN A 1 353 ? 5.197 -21.228 -30.717 1.00 71.19 353 GLN A N 1
ATOM 2731 C CA . GLN A 1 353 ? 4.881 -21.115 -29.289 1.00 71.19 353 GLN A CA 1
ATOM 2732 C C . GLN A 1 353 ? 4.105 -19.848 -28.897 1.00 71.19 353 GLN A C 1
ATOM 2734 O O . GLN A 1 353 ? 3.765 -19.706 -27.729 1.00 71.19 353 GLN A O 1
ATOM 2739 N N . TYR A 1 354 ? 3.797 -18.954 -29.846 1.00 76.81 354 TYR A N 1
ATOM 2740 C CA . TYR A 1 354 ? 3.080 -17.711 -29.558 1.00 76.81 354 TYR A CA 1
ATOM 2741 C C . TYR A 1 354 ? 1.751 -17.936 -28.825 1.00 76.81 354 TYR A C 1
ATOM 2743 O O . TYR A 1 354 ? 0.882 -18.700 -29.279 1.00 76.81 354 TYR A O 1
ATOM 2751 N N . LYS A 1 355 ? 1.566 -17.161 -27.755 1.00 81.81 355 LYS A N 1
ATOM 2752 C CA . LYS A 1 355 ? 0.309 -16.999 -27.034 1.00 81.81 355 LYS A CA 1
ATOM 2753 C C . LYS A 1 355 ? -0.013 -15.504 -26.897 1.00 81.81 355 LYS A C 1
ATOM 2755 O O . LYS A 1 355 ? 0.907 -14.715 -26.665 1.00 81.81 355 LYS A O 1
ATOM 2760 N N . PRO A 1 356 ? -1.290 -15.107 -27.050 1.00 85.31 356 PRO A N 1
ATOM 2761 C CA . PRO A 1 356 ? -1.729 -13.782 -26.635 1.00 85.31 356 PRO A CA 1
ATOM 2762 C C . PRO A 1 356 ? -1.358 -13.550 -25.172 1.00 85.31 356 PRO A C 1
ATOM 2764 O O . PRO A 1 356 ? -1.427 -14.478 -24.363 1.00 85.31 356 PRO A O 1
ATOM 2767 N N . TYR A 1 357 ? -0.947 -12.329 -24.859 1.00 86.88 357 TYR A N 1
ATOM 2768 C CA . TYR A 1 357 ? -0.582 -11.947 -23.507 1.00 86.88 357 TYR A CA 1
ATOM 2769 C C . TYR A 1 357 ? -1.828 -11.512 -22.732 1.00 86.88 357 TYR A C 1
ATOM 2771 O O . TYR A 1 357 ? -2.620 -10.712 -23.233 1.00 86.88 357 TYR A O 1
ATOM 2779 N N . ASP A 1 358 ? -1.985 -12.048 -21.522 1.00 88.38 358 ASP A N 1
ATOM 2780 C CA . ASP A 1 358 ? -3.103 -11.752 -20.631 1.00 88.38 358 ASP A CA 1
ATOM 2781 C C . ASP A 1 358 ? -2.834 -10.507 -19.770 1.00 88.38 358 ASP A C 1
ATOM 2783 O O . ASP A 1 358 ? -1.966 -10.498 -18.887 1.00 88.38 358 ASP A O 1
ATOM 2787 N N . GLU A 1 359 ? -3.629 -9.468 -20.008 1.00 89.06 359 GLU A N 1
ATOM 2788 C CA . GLU A 1 359 ? -3.578 -8.185 -19.307 1.00 89.06 359 GLU A CA 1
ATOM 2789 C C . GLU A 1 359 ? -4.453 -8.149 -18.042 1.00 89.06 359 GLU A C 1
ATOM 2791 O O . GLU A 1 359 ? -4.487 -7.121 -17.370 1.00 89.06 359 GLU A O 1
ATOM 2796 N N . THR A 1 360 ? -5.147 -9.236 -17.683 1.00 91.94 360 THR A N 1
ATOM 2797 C CA . THR A 1 360 ? -6.016 -9.273 -16.500 1.00 91.94 360 THR A CA 1
ATOM 2798 C C . THR A 1 360 ? -5.216 -9.234 -15.202 1.00 91.94 360 THR A C 1
ATOM 2800 O O . THR A 1 360 ? -4.422 -10.133 -14.923 1.00 91.94 360 THR A O 1
ATOM 2803 N N . VAL A 1 361 ? -5.461 -8.212 -14.391 1.00 93.81 361 VAL A N 1
ATOM 2804 C CA . VAL A 1 361 ? -5.015 -8.086 -12.998 1.00 93.81 361 VAL A CA 1
ATOM 2805 C C . VAL A 1 361 ? -6.183 -8.375 -12.057 1.00 93.81 361 VAL A C 1
ATOM 2807 O O . VAL A 1 361 ? -7.347 -8.387 -12.470 1.00 93.81 361 VAL A O 1
ATOM 2810 N N . ARG A 1 362 ? -5.870 -8.667 -10.796 1.00 95.06 362 ARG A N 1
ATOM 2811 C CA . ARG A 1 362 ? -6.860 -8.993 -9.769 1.00 95.06 362 ARG A CA 1
ATOM 2812 C C . ARG A 1 362 ? -6.701 -8.103 -8.549 1.00 95.06 362 ARG A C 1
ATOM 2814 O O . ARG A 1 362 ? -5.576 -7.847 -8.127 1.00 95.06 362 ARG A O 1
ATOM 2821 N N . ALA A 1 363 ? -7.831 -7.717 -7.971 1.00 96.94 363 ALA A N 1
ATOM 2822 C CA . ALA A 1 363 ? -7.920 -7.118 -6.652 1.00 96.94 363 ALA A CA 1
ATOM 2823 C C . ALA A 1 363 ? -8.553 -8.101 -5.659 1.00 96.94 363 ALA A C 1
ATOM 2825 O O . ALA A 1 363 ? -9.508 -8.809 -6.000 1.00 96.94 363 ALA A O 1
ATOM 2826 N N . GLY A 1 364 ? -8.033 -8.144 -4.432 1.00 97.19 364 GLY A N 1
ATOM 2827 C CA . GLY A 1 364 ? -8.676 -8.859 -3.329 1.00 97.19 364 GLY A CA 1
ATOM 2828 C C . GLY A 1 364 ? -10.001 -8.218 -2.932 1.00 97.19 364 GLY A C 1
ATOM 2829 O O . GLY A 1 364 ? -10.988 -8.922 -2.742 1.00 97.19 364 GLY A O 1
ATOM 2830 N N . ILE A 1 365 ? -10.028 -6.887 -2.879 1.00 98.44 365 ILE A N 1
ATOM 2831 C CA . ILE A 1 365 ? -11.196 -6.065 -2.570 1.00 98.44 365 ILE A CA 1
ATOM 2832 C C . ILE A 1 365 ? -11.344 -4.985 -3.648 1.00 98.44 365 ILE A C 1
ATOM 2834 O O . ILE A 1 365 ? -10.390 -4.269 -3.945 1.00 98.44 365 ILE A O 1
ATOM 2838 N N . HIS A 1 366 ? -12.539 -4.849 -4.215 1.00 98.00 366 HIS A N 1
ATOM 2839 C CA . HIS A 1 366 ? -12.952 -3.735 -5.062 1.00 98.00 366 HIS A CA 1
ATOM 2840 C C . HIS A 1 366 ? -13.808 -2.786 -4.232 1.00 98.00 366 HIS A C 1
ATOM 2842 O O . HIS A 1 366 ? -14.981 -3.050 -3.963 1.00 98.00 366 HIS A O 1
ATOM 2848 N N . LEU A 1 367 ? -13.188 -1.706 -3.769 1.00 98.44 367 LEU A N 1
ATOM 2849 C CA . LEU A 1 367 ? -13.814 -0.751 -2.870 1.00 98.44 367 LEU A CA 1
ATOM 2850 C C . LEU A 1 367 ? -14.387 0.416 -3.681 1.00 98.44 367 LEU A C 1
ATOM 2852 O O . LEU A 1 367 ? -13.647 1.138 -4.346 1.00 98.44 367 LEU A O 1
ATOM 2856 N N . ARG A 1 368 ? -15.711 0.583 -3.615 1.00 97.12 368 ARG A N 1
ATOM 2857 C CA . ARG A 1 368 ? -16.452 1.646 -4.319 1.00 97.12 368 ARG A CA 1
ATOM 2858 C C . ARG A 1 368 ? -17.114 2.661 -3.387 1.00 97.12 368 ARG A C 1
ATOM 2860 O O . ARG A 1 368 ? -17.387 3.771 -3.822 1.00 97.12 368 ARG A O 1
ATOM 2867 N N . GLY A 1 369 ? -17.386 2.279 -2.138 1.00 97.62 369 GLY A N 1
ATOM 2868 C CA . GLY A 1 369 ? -17.832 3.179 -1.071 1.00 97.62 369 GLY A CA 1
ATOM 2869 C C . GLY A 1 369 ? -16.738 3.402 -0.024 1.00 97.62 369 GLY A C 1
ATOM 2870 O O . GLY A 1 369 ? -15.611 2.932 -0.177 1.00 97.62 369 GLY A O 1
ATOM 2871 N N . ASN A 1 370 ? -17.070 4.108 1.053 1.00 98.44 370 ASN A N 1
ATOM 2872 C CA . ASN A 1 370 ? -16.138 4.397 2.144 1.00 98.44 370 ASN A CA 1
ATOM 2873 C C . ASN A 1 370 ? -15.788 3.134 2.945 1.00 98.44 370 ASN A C 1
ATOM 2875 O O . ASN A 1 370 ? -16.614 2.237 3.098 1.00 98.44 370 ASN A O 1
ATOM 2879 N N . LEU A 1 371 ? -14.586 3.087 3.514 1.00 98.62 371 LEU A N 1
ATOM 2880 C CA . LEU A 1 371 ? -14.113 2.045 4.422 1.00 98.62 371 LEU A CA 1
ATOM 2881 C C . LEU A 1 371 ? -13.772 2.660 5.781 1.00 98.62 371 LEU A C 1
ATOM 2883 O O . LEU A 1 371 ? -12.769 3.355 5.925 1.00 98.62 371 LEU A O 1
ATOM 2887 N N . TYR A 1 372 ? -14.582 2.345 6.787 1.00 97.81 372 TYR A N 1
ATOM 2888 C CA . TYR A 1 372 ? -14.363 2.716 8.181 1.00 97.81 372 TYR A CA 1
ATOM 2889 C C . TYR A 1 372 ? -13.844 1.504 8.959 1.00 97.81 372 TYR A C 1
ATOM 2891 O O . TYR A 1 372 ? -14.578 0.542 9.205 1.00 97.81 372 TYR A O 1
ATOM 2899 N N . GLY A 1 373 ? -12.563 1.528 9.320 1.00 96.12 373 GLY A N 1
ATOM 2900 C CA . GLY A 1 373 ? -11.861 0.364 9.849 1.00 96.12 373 GLY A CA 1
ATOM 2901 C C . GLY A 1 373 ? -11.946 0.155 11.358 1.00 96.12 373 GLY A C 1
ATOM 2902 O O . GLY A 1 373 ? -11.769 -0.979 11.790 1.00 96.12 373 GLY A O 1
ATOM 2903 N N . ASN A 1 374 ? -12.220 1.185 12.169 1.00 93.56 374 ASN A N 1
ATOM 2904 C CA . ASN A 1 374 ? -12.233 1.100 13.645 1.00 93.56 374 ASN A CA 1
ATOM 2905 C C . ASN A 1 374 ? -10.934 0.509 14.265 1.00 93.56 374 ASN A C 1
ATOM 2907 O O . ASN A 1 374 ? -10.949 -0.157 15.308 1.00 93.56 374 ASN A O 1
ATOM 2911 N N . GLY A 1 375 ? -9.800 0.679 13.590 1.00 91.25 375 GLY A N 1
ATOM 2912 C CA . GLY A 1 375 ? -8.493 0.099 13.899 1.00 91.25 375 GLY A CA 1
ATOM 2913 C C . GLY A 1 375 ? -8.364 -1.399 13.596 1.00 91.25 375 GLY A C 1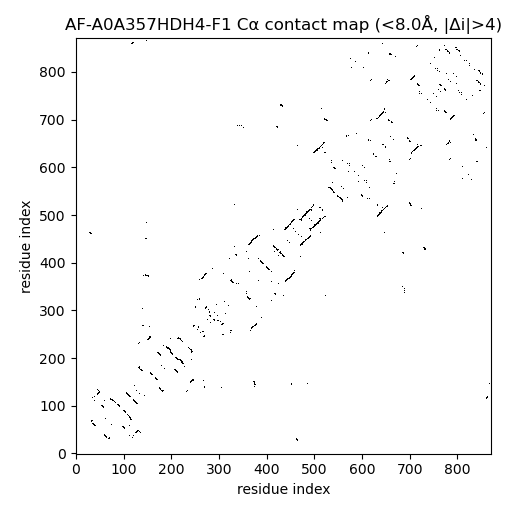
ATOM 2914 O O . GLY A 1 375 ? -7.356 -2.007 13.960 1.00 91.25 375 GLY A O 1
ATOM 2915 N N . PHE A 1 376 ? -9.368 -2.033 12.977 1.00 93.62 376 PHE A N 1
ATOM 2916 C CA . PHE A 1 376 ? -9.291 -3.442 12.588 1.00 93.62 376 PHE A CA 1
ATOM 2917 C C . PHE A 1 376 ? -8.349 -3.657 11.399 1.00 93.62 376 PHE A C 1
ATOM 2919 O O . PHE A 1 376 ? -8.100 -2.769 10.581 1.00 93.62 376 PHE A O 1
ATOM 2926 N N . THR A 1 377 ? -7.823 -4.878 11.312 1.00 94.62 377 THR A N 1
ATOM 2927 C CA . THR A 1 377 ? -6.891 -5.305 10.268 1.00 94.62 377 THR A CA 1
ATOM 2928 C C . THR A 1 377 ? -7.600 -6.072 9.154 1.00 94.62 377 THR A C 1
ATOM 2930 O O . THR A 1 377 ? -8.401 -6.965 9.426 1.00 94.62 377 THR A O 1
ATOM 2933 N N . ILE A 1 378 ? -7.241 -5.784 7.902 1.00 98.06 378 ILE A N 1
ATOM 2934 C CA . ILE A 1 378 ? -7.484 -6.637 6.738 1.00 98.06 378 ILE A CA 1
ATOM 2935 C C . ILE A 1 378 ? -6.146 -7.248 6.305 1.00 98.06 378 ILE A C 1
ATOM 2937 O O . ILE A 1 378 ? -5.292 -6.568 5.735 1.00 98.06 378 ILE A O 1
ATOM 2941 N N . ASN A 1 379 ? -5.970 -8.541 6.576 1.00 96.31 379 ASN A N 1
ATOM 2942 C CA . ASN A 1 379 ? -4.782 -9.307 6.223 1.00 96.31 379 ASN A CA 1
ATOM 2943 C C . ASN A 1 379 ? -5.047 -10.222 5.022 1.00 96.31 379 ASN A C 1
ATOM 2945 O O . ASN A 1 379 ? -5.683 -11.270 5.141 1.00 96.31 379 ASN A O 1
ATOM 2949 N N . LEU A 1 380 ? -4.510 -9.852 3.861 1.00 96.38 380 LEU A N 1
ATOM 2950 C CA . LEU A 1 380 ? -4.682 -10.589 2.612 1.00 96.38 380 LEU A CA 1
ATOM 2951 C C . LEU A 1 380 ? -3.591 -11.651 2.376 1.00 96.38 380 LEU A C 1
ATOM 2953 O O . LEU A 1 380 ? -3.480 -12.146 1.253 1.00 96.38 380 LEU A O 1
ATOM 2957 N N . HIS A 1 381 ? -2.813 -12.042 3.402 1.00 93.62 381 HIS A N 1
ATOM 2958 C CA . HIS A 1 381 ? -1.713 -13.018 3.288 1.00 93.62 381 HIS A CA 1
ATOM 2959 C C . HIS A 1 381 ? -2.098 -14.254 2.470 1.00 93.62 381 HIS A C 1
ATOM 2961 O O . HIS A 1 381 ? -1.401 -14.634 1.534 1.00 93.62 381 HIS A O 1
ATOM 2967 N N . ASN A 1 382 ? -3.251 -14.847 2.769 1.00 91.50 382 ASN A N 1
ATOM 2968 C CA . ASN A 1 382 ? -3.707 -16.068 2.110 1.00 91.50 382 ASN A CA 1
ATOM 2969 C C . ASN A 1 382 ? -4.039 -15.887 0.617 1.00 91.50 382 ASN A C 1
ATOM 2971 O O . ASN A 1 382 ? -4.094 -16.868 -0.119 1.00 91.50 382 ASN A O 1
ATOM 2975 N N . LEU A 1 383 ? -4.289 -14.662 0.153 1.00 93.50 383 LEU A N 1
ATOM 2976 C CA . LEU A 1 383 ? -4.537 -14.352 -1.256 1.00 93.50 383 LEU A CA 1
ATOM 2977 C C . LEU A 1 383 ? -3.244 -13.944 -1.975 1.00 93.50 383 LEU A C 1
ATOM 2979 O O . LEU A 1 383 ? -2.975 -14.406 -3.087 1.00 93.50 383 LEU A O 1
ATOM 2983 N N . ALA A 1 384 ? -2.477 -13.048 -1.356 1.00 92.94 384 ALA A N 1
ATOM 2984 C CA . ALA A 1 384 ? -1.381 -12.342 -2.007 1.00 92.94 384 ALA A CA 1
ATOM 2985 C C . ALA A 1 384 ? -0.005 -12.990 -1.786 1.00 92.94 384 ALA A C 1
ATOM 2987 O O . ALA A 1 384 ? 0.905 -12.776 -2.589 1.00 92.94 384 ALA A O 1
ATOM 2988 N N . PHE A 1 385 ? 0.171 -13.794 -0.735 1.00 89.44 385 PHE A N 1
ATOM 2989 C CA . PHE A 1 385 ? 1.442 -14.450 -0.443 1.00 89.44 385 PHE A CA 1
ATOM 2990 C C . PHE A 1 385 ? 1.571 -15.806 -1.163 1.00 89.44 385 PHE A C 1
ATOM 2992 O O . PHE A 1 385 ? 0.594 -16.555 -1.255 1.00 89.44 385 PHE A O 1
ATOM 2999 N N . PRO A 1 386 ? 2.763 -16.169 -1.678 1.00 85.81 386 PRO A N 1
ATOM 3000 C CA . PRO A 1 386 ? 2.972 -17.470 -2.311 1.00 85.81 386 PRO A CA 1
ATOM 3001 C C . PRO A 1 386 ? 2.732 -18.656 -1.369 1.00 85.81 386 PRO A C 1
ATOM 3003 O O . PRO A 1 386 ? 3.081 -18.614 -0.192 1.00 85.81 386 PRO A O 1
ATOM 3006 N N . TYR A 1 387 ? 2.171 -19.745 -1.905 1.00 81.50 387 TYR A N 1
ATOM 3007 C CA . TYR A 1 387 ? 1.746 -20.901 -1.098 1.00 81.50 387 TYR A CA 1
ATOM 3008 C C . TYR A 1 387 ? 2.848 -21.929 -0.857 1.00 81.50 387 TYR A C 1
ATOM 3010 O O . TYR A 1 387 ? 2.698 -22.808 -0.009 1.00 81.50 387 TYR A O 1
ATOM 3018 N N . GLU A 1 388 ? 3.941 -21.868 -1.618 1.00 78.38 388 GLU A N 1
ATOM 3019 C CA . GLU A 1 388 ? 5.054 -22.791 -1.452 1.00 78.38 388 GLU A CA 1
ATOM 3020 C C . GLU A 1 388 ? 6.202 -22.119 -0.701 1.00 78.38 388 GLU A C 1
ATOM 3022 O O . GLU A 1 388 ? 6.750 -21.097 -1.118 1.00 78.38 388 GLU A O 1
ATOM 3027 N N . ILE A 1 389 ? 6.567 -22.737 0.421 1.00 73.50 389 ILE A N 1
ATOM 3028 C CA . ILE A 1 389 ? 7.647 -22.298 1.291 1.00 73.50 389 ILE A CA 1
ATOM 3029 C C . ILE A 1 389 ? 8.707 -23.396 1.333 1.00 73.50 389 ILE A C 1
ATOM 3031 O O . ILE A 1 389 ? 8.425 -24.554 1.645 1.00 73.50 389 ILE A O 1
ATOM 3035 N N . GLN A 1 390 ? 9.946 -23.021 1.035 1.00 69.25 390 GLN A N 1
ATOM 3036 C CA . GLN A 1 390 ? 11.125 -23.868 1.156 1.00 69.25 390 GLN A CA 1
ATOM 3037 C C . GLN A 1 390 ? 12.134 -23.212 2.097 1.00 69.25 390 GLN A C 1
ATOM 3039 O O . GLN A 1 390 ? 12.197 -21.993 2.211 1.00 69.25 390 GLN A O 1
ATOM 3044 N N . TYR A 1 391 ? 12.963 -24.017 2.757 1.00 69.38 391 TYR A N 1
ATOM 3045 C CA . TYR A 1 391 ? 14.041 -23.510 3.603 1.00 69.38 391 TYR A CA 1
ATOM 3046 C C . TYR A 1 391 ? 15.393 -23.834 2.975 1.00 69.38 391 TYR A C 1
ATOM 3048 O O . TYR A 1 391 ? 15.681 -24.995 2.675 1.00 69.38 391 TYR A O 1
ATOM 3056 N N . ARG A 1 392 ? 16.245 -22.819 2.814 1.00 62.84 392 ARG A N 1
ATOM 3057 C CA . ARG A 1 392 ? 17.663 -22.998 2.482 1.00 62.84 392 ARG A CA 1
ATOM 3058 C C . ARG A 1 392 ? 18.482 -22.831 3.752 1.00 62.84 392 ARG A C 1
ATOM 3060 O O . ARG A 1 392 ? 18.266 -21.887 4.496 1.00 62.84 392 ARG A O 1
ATOM 3067 N N . THR A 1 393 ? 19.412 -23.744 4.001 1.00 61.75 393 THR A N 1
ATOM 3068 C CA . THR A 1 393 ? 20.397 -23.592 5.076 1.00 61.75 393 THR A CA 1
ATOM 3069 C C . THR A 1 393 ? 21.705 -23.112 4.466 1.00 61.75 393 THR A C 1
ATOM 3071 O O . THR A 1 393 ? 22.187 -23.734 3.517 1.00 61.75 393 THR A O 1
ATOM 3074 N N . ASP A 1 394 ? 22.239 -21.996 4.955 1.00 57.31 394 ASP A N 1
ATOM 3075 C CA . ASP A 1 394 ? 23.545 -21.494 4.526 1.00 57.31 394 ASP A CA 1
ATOM 3076 C C . ASP A 1 394 ? 24.705 -22.319 5.129 1.00 57.31 394 ASP A C 1
ATOM 3078 O O . ASP A 1 394 ? 24.504 -23.225 5.944 1.00 57.31 394 ASP A O 1
ATOM 3082 N N . GLU A 1 395 ? 25.942 -22.024 4.716 1.00 49.09 395 GLU A N 1
ATOM 3083 C CA . GLU A 1 395 ? 27.146 -22.706 5.223 1.00 49.09 395 GLU A CA 1
ATOM 3084 C C . GLU A 1 395 ? 27.392 -22.467 6.727 1.00 49.09 395 GLU A C 1
ATOM 3086 O O . GLU A 1 395 ? 28.107 -23.245 7.361 1.00 49.09 395 GLU A O 1
ATOM 3091 N N . ALA A 1 396 ? 26.783 -21.424 7.306 1.00 52.53 396 ALA A N 1
ATOM 3092 C CA . ALA A 1 396 ? 26.850 -21.082 8.725 1.00 52.53 396 ALA A CA 1
ATOM 3093 C C . ALA A 1 396 ? 25.737 -21.748 9.564 1.00 52.53 396 ALA A C 1
ATOM 3095 O O . ALA A 1 396 ? 25.777 -21.681 10.793 1.00 52.53 396 ALA A O 1
ATOM 3096 N N . GLY A 1 397 ? 24.784 -22.439 8.928 1.00 55.41 397 GLY A N 1
ATOM 3097 C CA . GLY A 1 397 ? 23.665 -23.116 9.581 1.00 55.41 397 GLY A CA 1
ATOM 3098 C C . GLY A 1 397 ? 22.397 -22.268 9.735 1.00 55.41 397 GLY A C 1
ATOM 3099 O O . GLY A 1 397 ? 21.422 -22.764 10.306 1.00 55.41 397 GLY A O 1
ATOM 3100 N N . ASN A 1 398 ? 22.366 -21.038 9.217 1.00 55.28 398 ASN A N 1
ATOM 3101 C CA . ASN A 1 398 ? 21.177 -20.188 9.243 1.00 55.28 398 ASN A CA 1
ATOM 3102 C C . ASN A 1 398 ? 20.155 -20.697 8.226 1.00 55.28 398 ASN A C 1
ATOM 3104 O O . ASN A 1 398 ? 20.499 -21.012 7.085 1.00 55.28 398 ASN A O 1
ATOM 3108 N N . LYS A 1 399 ? 18.887 -20.794 8.635 1.00 58.56 399 LYS A N 1
ATOM 3109 C CA . LYS A 1 399 ? 17.781 -21.179 7.753 1.00 58.56 399 LYS A CA 1
ATOM 3110 C C . LYS A 1 399 ? 17.112 -19.932 7.198 1.00 58.56 399 LYS A C 1
ATOM 3112 O O . LYS A 1 399 ? 16.671 -19.088 7.962 1.00 58.56 399 LYS A O 1
ATOM 3117 N N . THR A 1 400 ? 16.965 -19.871 5.885 1.00 60.88 400 THR A N 1
ATOM 3118 C CA . THR A 1 400 ? 16.278 -18.788 5.187 1.00 60.88 400 THR A CA 1
ATOM 3119 C C . THR A 1 400 ? 15.051 -19.325 4.485 1.00 60.88 400 THR A C 1
ATOM 3121 O O . THR A 1 400 ? 15.118 -20.342 3.788 1.00 60.88 400 THR A O 1
ATOM 3124 N N . GLN A 1 401 ? 13.941 -18.619 4.654 1.00 67.00 401 GLN A N 1
ATOM 3125 C CA . GLN A 1 401 ? 12.715 -18.888 3.929 1.00 67.00 401 GLN A CA 1
ATOM 3126 C C . GLN A 1 401 ? 12.859 -18.430 2.473 1.00 67.00 401 GLN A C 1
ATOM 3128 O O . GLN A 1 401 ? 13.175 -17.275 2.196 1.00 67.00 401 GLN A O 1
ATOM 3133 N N . ILE A 1 402 ? 12.626 -19.351 1.546 1.00 66.25 402 ILE A N 1
ATOM 3134 C CA . ILE A 1 402 ? 12.506 -19.096 0.116 1.00 66.25 402 ILE A CA 1
ATOM 3135 C C . ILE A 1 402 ? 11.059 -19.377 -0.255 1.00 66.25 402 ILE A C 1
ATOM 3137 O O . ILE A 1 402 ? 10.562 -20.480 -0.033 1.00 66.25 402 ILE A O 1
ATOM 3141 N N . ILE A 1 403 ? 10.399 -18.380 -0.826 1.00 73.25 403 ILE A N 1
ATOM 3142 C CA . ILE A 1 403 ? 9.033 -18.520 -1.316 1.00 73.25 403 ILE A CA 1
ATOM 3143 C C . ILE A 1 403 ? 9.025 -18.798 -2.817 1.00 73.25 403 ILE A C 1
ATOM 3145 O O . ILE A 1 403 ? 9.824 -18.237 -3.574 1.00 73.25 403 ILE A O 1
ATOM 3149 N N . SER A 1 404 ? 8.118 -19.662 -3.257 1.00 74.75 404 SER A N 1
ATOM 3150 C CA . SER A 1 404 ? 7.879 -19.945 -4.670 1.00 74.75 404 SER A CA 1
ATOM 3151 C C . SER A 1 404 ? 6.387 -19.991 -4.982 1.00 74.75 404 SER A C 1
ATOM 3153 O O . SER A 1 404 ? 5.548 -20.269 -4.127 1.00 74.75 404 SER A O 1
ATOM 3155 N N . LEU A 1 405 ? 6.050 -19.669 -6.230 1.00 79.00 405 LEU A N 1
ATOM 3156 C CA . LEU A 1 405 ? 4.674 -19.684 -6.714 1.00 79.00 405 LEU A CA 1
ATOM 3157 C C . LEU A 1 405 ? 4.243 -21.118 -7.052 1.00 79.00 405 LEU A C 1
ATOM 3159 O O . LEU A 1 405 ? 4.900 -21.785 -7.852 1.00 79.00 405 LEU A O 1
ATOM 3163 N N . ARG A 1 406 ? 3.103 -21.545 -6.506 1.00 80.19 406 ARG A N 1
ATOM 3164 C CA . ARG A 1 406 ? 2.328 -22.713 -6.943 1.00 80.19 406 ARG A CA 1
ATOM 3165 C C . ARG A 1 406 ? 1.447 -22.332 -8.141 1.00 80.19 406 ARG A C 1
ATOM 3167 O O . ARG A 1 406 ? 1.203 -21.156 -8.415 1.00 80.19 406 ARG A O 1
ATOM 3174 N N . ASP A 1 407 ? 0.960 -23.329 -8.878 1.00 80.50 407 ASP A N 1
ATOM 3175 C CA . ASP A 1 407 ? 0.143 -23.104 -10.078 1.00 80.50 407 ASP A CA 1
ATOM 3176 C C . ASP A 1 407 ? -1.208 -22.412 -9.815 1.00 80.50 407 ASP A C 1
ATOM 3178 O O . ASP A 1 407 ? -1.759 -21.762 -10.701 1.00 80.50 407 ASP A O 1
ATOM 3182 N N . ASP A 1 408 ? -1.715 -22.490 -8.597 1.00 81.62 408 ASP A N 1
ATOM 3183 C CA . ASP A 1 408 ? -2.967 -21.880 -8.150 1.00 81.62 408 ASP A CA 1
ATOM 3184 C C . ASP A 1 408 ? -2.764 -20.570 -7.370 1.00 81.62 408 ASP A C 1
ATOM 3186 O O . ASP A 1 408 ? -3.735 -19.988 -6.894 1.00 81.62 408 ASP A O 1
ATOM 3190 N N . ASN A 1 409 ? -1.530 -20.061 -7.258 1.00 87.44 409 ASN A N 1
ATOM 3191 C CA . ASN A 1 409 ? -1.331 -18.700 -6.775 1.00 87.44 409 ASN A CA 1
ATOM 3192 C C . ASN A 1 409 ? -1.915 -17.703 -7.785 1.00 87.44 409 ASN A C 1
ATOM 3194 O O . ASN A 1 409 ? -1.538 -17.689 -8.965 1.00 87.44 409 ASN A O 1
ATOM 3198 N N . LEU A 1 410 ? -2.813 -16.845 -7.296 1.00 87.69 410 LEU A N 1
ATOM 3199 C CA . LEU A 1 410 ? -3.427 -15.778 -8.085 1.00 87.69 410 LEU A CA 1
ATOM 3200 C C . LEU A 1 410 ? -2.470 -14.608 -8.307 1.00 87.69 410 LEU A C 1
ATOM 3202 O O . LEU A 1 410 ? -2.363 -14.095 -9.422 1.00 87.69 410 LEU A O 1
ATOM 3206 N N . PHE A 1 411 ? -1.735 -14.218 -7.267 1.00 89.00 411 PHE A N 1
ATOM 3207 C CA . PHE A 1 411 ? -0.741 -13.158 -7.350 1.00 89.00 411 PHE A CA 1
ATOM 3208 C C . PHE A 1 411 ? 0.558 -13.723 -7.923 1.00 89.00 411 PHE A C 1
ATOM 3210 O O . PHE A 1 411 ? 1.165 -14.637 -7.371 1.00 89.00 411 PHE A O 1
ATOM 3217 N N . ARG A 1 412 ? 0.975 -13.200 -9.079 1.00 80.31 412 ARG A N 1
ATOM 3218 C CA . ARG A 1 412 ? 2.157 -13.676 -9.828 1.00 80.31 412 ARG A CA 1
ATOM 3219 C C . ARG A 1 412 ? 3.136 -12.550 -10.171 1.00 80.31 412 ARG A C 1
ATOM 3221 O O . ARG A 1 412 ? 4.036 -12.722 -10.996 1.00 80.31 412 ARG A O 1
ATOM 3228 N N . GLY A 1 413 ? 2.966 -11.407 -9.512 1.00 79.25 413 GLY A N 1
ATOM 3229 C CA . GLY A 1 413 ? 3.654 -10.161 -9.812 1.00 79.25 413 GLY A CA 1
ATOM 3230 C C . GLY A 1 413 ? 3.075 -9.428 -11.031 1.00 79.25 413 GLY A C 1
ATOM 3231 O O . GLY A 1 413 ? 2.074 -9.859 -11.613 1.00 79.25 413 GLY A O 1
ATOM 3232 N N . PRO A 1 414 ? 3.726 -8.331 -11.455 1.00 87.12 414 PRO A N 1
ATOM 3233 C CA . PRO A 1 414 ? 3.088 -7.372 -12.352 1.00 87.12 414 PRO A CA 1
ATOM 3234 C C . PRO A 1 414 ? 2.818 -7.868 -13.760 1.00 87.12 414 PRO A C 1
ATOM 3236 O O . PRO A 1 414 ? 3.409 -8.832 -14.250 1.00 87.12 414 PRO A O 1
ATOM 3239 N N . LYS A 1 415 ? 2.044 -7.098 -14.507 1.00 88.12 415 LYS A N 1
ATOM 3240 C CA . LYS A 1 415 ? 1.986 -7.255 -15.952 1.00 88.12 415 LYS A CA 1
ATOM 3241 C C . LYS A 1 415 ? 3.191 -6.599 -16.613 1.00 88.12 415 LYS A C 1
ATOM 3243 O O . LYS A 1 415 ? 3.662 -5.544 -16.204 1.00 88.12 415 LYS A O 1
ATOM 3248 N N . THR A 1 416 ? 3.729 -7.260 -17.627 1.00 86.50 416 THR A N 1
ATOM 3249 C CA . THR A 1 416 ? 4.754 -6.710 -18.508 1.00 86.50 416 THR A CA 1
ATOM 3250 C C . THR A 1 416 ? 4.173 -5.513 -19.258 1.00 86.50 416 THR A C 1
ATOM 3252 O O . THR A 1 416 ? 3.189 -5.659 -19.977 1.00 86.50 416 THR A O 1
ATOM 3255 N N . PHE A 1 417 ? 4.787 -4.339 -19.119 1.00 85.50 417 PHE A N 1
ATOM 3256 C CA . PHE A 1 417 ? 4.451 -3.171 -19.931 1.00 85.50 417 PHE A CA 1
ATOM 3257 C C . PHE A 1 417 ? 5.272 -3.158 -21.221 1.00 85.50 417 PHE A C 1
ATOM 3259 O O . PHE A 1 417 ? 4.743 -2.904 -22.294 1.00 85.50 417 PHE A O 1
ATOM 3266 N N . PHE A 1 418 ? 6.554 -3.498 -21.159 1.00 81.19 418 PHE A N 1
ATOM 3267 C CA . PHE A 1 418 ? 7.367 -3.738 -22.347 1.00 81.19 418 PHE A CA 1
ATOM 3268 C C . PHE A 1 418 ? 8.250 -4.958 -22.123 1.00 81.19 418 PHE A C 1
ATOM 3270 O O . PHE A 1 418 ? 8.777 -5.136 -21.029 1.00 81.19 418 PHE A O 1
ATOM 3277 N N . ALA A 1 419 ? 8.479 -5.762 -23.160 1.00 78.38 419 ALA A N 1
ATOM 3278 C CA . ALA A 1 419 ? 9.501 -6.799 -23.132 1.00 78.38 419 ALA A CA 1
ATOM 3279 C C . ALA A 1 419 ? 1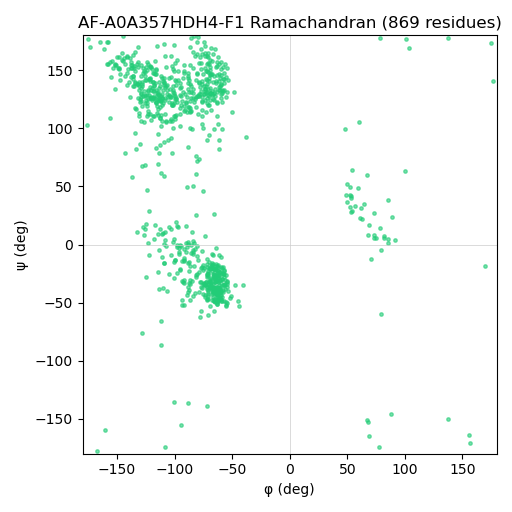0.365 -6.788 -24.389 1.00 78.38 419 ALA A C 1
ATOM 3281 O O . ALA A 1 419 ? 9.882 -6.697 -25.517 1.00 78.38 419 ALA A O 1
ATOM 3282 N N . TYR A 1 420 ? 11.665 -6.972 -24.193 1.00 70.50 420 TYR A N 1
ATOM 3283 C CA . TYR A 1 420 ? 12.554 -7.386 -25.261 1.00 70.50 420 TYR A CA 1
ATOM 3284 C C . TYR A 1 420 ? 12.587 -8.918 -25.321 1.00 70.50 420 TYR A C 1
ATOM 3286 O O . TYR A 1 420 ? 13.433 -9.577 -24.709 1.00 70.50 420 TYR A O 1
ATOM 3294 N N . GLY A 1 421 ? 11.591 -9.471 -26.012 1.00 70.56 421 GLY A N 1
ATOM 3295 C CA . GLY A 1 421 ? 11.377 -10.905 -26.170 1.00 70.56 421 GLY A CA 1
ATOM 3296 C C . GLY A 1 421 ? 9.907 -11.279 -26.016 1.00 70.56 421 GLY A C 1
ATOM 3297 O O . GLY A 1 421 ? 9.029 -10.483 -26.351 1.00 70.56 421 GLY A O 1
ATOM 3298 N N . ASP A 1 422 ? 9.646 -12.494 -25.539 1.00 73.56 422 ASP A N 1
ATOM 3299 C CA . ASP A 1 422 ? 8.301 -12.904 -25.135 1.00 73.56 422 ASP A CA 1
ATOM 3300 C C . ASP A 1 422 ? 7.897 -12.148 -23.850 1.00 73.56 422 ASP A C 1
ATOM 3302 O O . ASP A 1 422 ? 8.678 -12.125 -22.892 1.00 73.56 422 ASP A O 1
ATOM 3306 N N . PRO A 1 423 ? 6.726 -11.485 -23.812 1.00 78.19 423 PRO A N 1
ATOM 3307 C CA . PRO A 1 423 ? 6.252 -10.817 -22.605 1.00 78.19 423 PRO A CA 1
ATOM 3308 C C . PRO A 1 423 ? 5.885 -11.771 -21.458 1.00 78.19 423 PRO A C 1
ATOM 3310 O O . PRO A 1 423 ? 5.795 -11.309 -20.316 1.00 78.19 423 PRO A O 1
ATOM 3313 N N . ASP A 1 424 ? 5.681 -13.067 -21.725 1.00 73.56 424 ASP A N 1
ATOM 3314 C CA . ASP A 1 424 ? 5.439 -14.095 -20.712 1.00 73.56 424 ASP A CA 1
ATOM 3315 C C . ASP A 1 424 ? 6.749 -14.477 -19.998 1.00 73.56 424 ASP A C 1
ATOM 3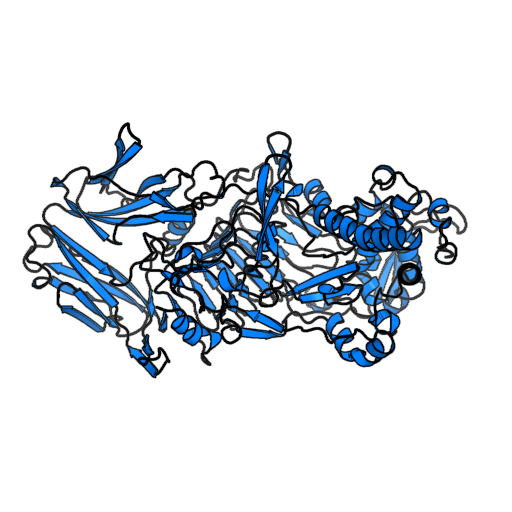317 O O . ASP A 1 424 ? 7.657 -15.118 -20.544 1.00 73.56 424 ASP A O 1
ATOM 3321 N N . ARG A 1 425 ? 6.831 -14.098 -18.718 1.00 61.88 425 ARG A N 1
ATOM 3322 C CA . ARG A 1 425 ? 8.011 -14.249 -17.851 1.00 61.88 425 ARG A CA 1
ATOM 3323 C C . ARG A 1 425 ? 8.506 -15.687 -17.712 1.00 61.88 425 ARG A C 1
ATOM 3325 O O . ARG A 1 425 ? 9.682 -15.887 -17.407 1.00 61.88 425 ARG A O 1
ATOM 3332 N N . THR A 1 426 ? 7.654 -16.680 -17.966 1.00 53.81 426 THR A N 1
ATOM 3333 C CA . THR A 1 426 ? 8.024 -18.104 -17.921 1.00 53.81 426 THR A CA 1
ATOM 3334 C C . THR A 1 426 ? 9.029 -18.502 -19.008 1.00 53.81 426 THR A C 1
ATOM 3336 O O . THR A 1 426 ? 9.762 -19.474 -18.836 1.00 53.81 426 THR A O 1
ATOM 3339 N N . THR A 1 427 ? 9.128 -17.719 -20.090 1.00 53.38 427 THR A N 1
ATOM 3340 C CA . THR A 1 427 ? 10.145 -17.877 -21.151 1.00 53.38 427 THR A CA 1
ATOM 3341 C C . THR A 1 427 ? 11.223 -16.780 -21.134 1.00 53.38 427 THR A C 1
ATOM 3343 O O . THR A 1 427 ? 12.136 -16.805 -21.955 1.00 53.38 427 THR A O 1
ATOM 3346 N N . SER A 1 428 ? 11.151 -15.894 -20.128 1.00 58.22 428 SER A N 1
ATOM 3347 C CA . SER A 1 428 ? 12.095 -14.846 -19.714 1.00 58.22 428 SER A CA 1
ATOM 3348 C C . SER A 1 428 ? 12.633 -13.932 -20.833 1.00 58.22 428 SER A C 1
ATOM 3350 O O . SER A 1 428 ? 13.610 -14.290 -21.499 1.00 58.22 428 SER A O 1
ATOM 3352 N N . PRO A 1 429 ? 12.076 -12.713 -20.997 1.00 65.31 429 PRO A N 1
ATOM 3353 C CA . PRO A 1 429 ? 12.661 -11.705 -21.879 1.00 65.31 429 PRO A CA 1
ATOM 3354 C C . PRO A 1 429 ? 14.071 -11.316 -21.408 1.00 65.31 429 PRO A C 1
ATOM 3356 O O . PRO A 1 429 ? 14.405 -11.433 -20.229 1.00 65.31 429 PRO A O 1
ATOM 3359 N N . ILE A 1 430 ? 14.911 -10.832 -22.330 1.00 65.19 430 ILE A N 1
ATOM 3360 C CA . ILE A 1 430 ? 16.280 -10.387 -21.992 1.00 65.19 430 ILE A CA 1
ATOM 3361 C C . ILE A 1 430 ? 16.227 -9.212 -21.024 1.00 65.19 430 ILE A C 1
ATOM 3363 O O . ILE A 1 430 ? 17.024 -9.151 -20.095 1.00 65.19 430 ILE A O 1
ATOM 3367 N N . ILE A 1 431 ? 15.272 -8.312 -21.249 1.00 71.56 431 ILE A N 1
ATOM 3368 C CA . ILE A 1 431 ? 14.883 -7.245 -20.335 1.00 71.56 431 ILE A CA 1
ATOM 3369 C C . ILE A 1 431 ? 13.387 -6.985 -20.506 1.00 71.56 431 ILE A C 1
ATOM 3371 O O . ILE A 1 431 ? 12.869 -7.015 -21.628 1.00 71.56 431 ILE A O 1
ATOM 3375 N N . ALA A 1 432 ? 12.689 -6.722 -19.411 1.00 78.38 432 ALA A N 1
ATOM 3376 C CA . ALA A 1 432 ? 11.328 -6.211 -19.435 1.00 78.38 432 ALA A CA 1
ATOM 3377 C C . ALA A 1 432 ? 11.178 -5.015 -18.500 1.00 78.38 432 ALA A C 1
ATOM 3379 O O . ALA A 1 432 ? 11.950 -4.835 -17.567 1.00 78.38 432 ALA A O 1
ATOM 3380 N N . TYR A 1 433 ? 10.170 -4.202 -18.783 1.00 82.69 433 TYR A N 1
ATOM 3381 C CA . TYR A 1 433 ? 9.691 -3.130 -17.930 1.00 82.69 433 TYR A CA 1
ATOM 3382 C C . TYR A 1 433 ? 8.276 -3.479 -17.491 1.00 82.69 433 TYR A C 1
ATOM 3384 O O . TYR A 1 433 ? 7.440 -3.884 -18.308 1.00 82.69 433 TYR A O 1
ATOM 3392 N N . LEU A 1 434 ? 8.030 -3.378 -16.193 1.00 86.56 434 LEU A N 1
ATOM 3393 C CA . LEU A 1 434 ? 6.799 -3.844 -15.577 1.00 86.56 434 LEU A CA 1
ATOM 3394 C C . LEU A 1 434 ? 5.814 -2.702 -15.342 1.00 86.56 434 LEU A C 1
ATOM 3396 O O . LEU A 1 434 ? 6.207 -1.611 -14.946 1.00 86.56 434 LEU A O 1
ATOM 3400 N N . GLY A 1 435 ? 4.535 -2.983 -15.573 1.00 88.19 435 GLY A N 1
ATOM 3401 C CA . GLY A 1 435 ? 3.417 -2.080 -15.328 1.00 88.19 435 GLY A CA 1
ATOM 3402 C C . GLY A 1 435 ? 2.683 -2.412 -14.029 1.00 88.19 435 GLY A C 1
ATOM 3403 O O . GLY A 1 435 ? 3.302 -2.659 -12.993 1.00 88.19 435 GLY A O 1
ATOM 3404 N N . GLN A 1 436 ? 1.352 -2.405 -14.099 1.00 92.19 436 GLN A N 1
ATOM 3405 C CA . GLN A 1 436 ? 0.461 -2.627 -12.959 1.00 92.19 436 GLN A CA 1
ATOM 3406 C C . GLN A 1 436 ? 0.539 -4.063 -12.421 1.00 92.19 436 GLN A C 1
ATOM 3408 O O . GLN A 1 436 ? 0.752 -5.014 -13.177 1.00 92.19 436 GLN A O 1
ATOM 3413 N N . ASP A 1 437 ? 0.370 -4.209 -11.110 1.00 92.69 437 ASP A N 1
ATOM 3414 C CA . ASP A 1 437 ? 0.347 -5.486 -10.393 1.00 92.69 437 ASP A CA 1
ATOM 3415 C C . ASP A 1 437 ? -1.062 -5.810 -9.891 1.00 92.69 437 ASP A C 1
ATOM 3417 O O . ASP A 1 437 ? -1.966 -4.984 -9.983 1.00 92.69 437 ASP A O 1
ATOM 3421 N N . ASN A 1 438 ? -1.244 -7.016 -9.365 1.00 95.50 438 ASN A N 1
ATOM 3422 C CA . ASN A 1 438 ? -2.415 -7.332 -8.557 1.00 95.50 438 ASN A CA 1
ATOM 3423 C C . ASN A 1 438 ? -2.413 -6.468 -7.290 1.00 95.50 438 ASN A C 1
ATOM 3425 O O . ASN A 1 438 ? -1.347 -6.058 -6.815 1.00 95.50 438 ASN A O 1
ATOM 3429 N N . SER A 1 439 ? -3.591 -6.208 -6.736 1.00 97.31 439 SER A N 1
ATOM 3430 C CA . SER A 1 439 ? -3.762 -5.320 -5.590 1.00 97.31 439 SER A CA 1
ATOM 3431 C C . SER A 1 439 ? -4.535 -5.979 -4.453 1.00 97.31 439 SER A C 1
ATOM 3433 O O . SER A 1 439 ? -5.412 -6.814 -4.667 1.00 97.31 439 SER A O 1
ATOM 3435 N N . GLY A 1 440 ? -4.211 -5.617 -3.215 1.00 98.00 440 GLY A N 1
ATOM 3436 C CA . GLY A 1 440 ? -5.000 -6.013 -2.058 1.00 98.00 440 GLY A CA 1
ATOM 3437 C C . GLY A 1 440 ? -6.375 -5.364 -2.138 1.00 98.00 440 GLY A C 1
ATOM 3438 O O . GLY A 1 440 ? -7.388 -6.056 -2.228 1.00 98.00 440 GLY A O 1
ATOM 3439 N N . ILE A 1 441 ? -6.381 -4.033 -2.217 1.00 98.69 441 ILE A N 1
ATOM 3440 C CA . ILE A 1 441 ? -7.569 -3.206 -2.430 1.00 98.69 441 ILE A CA 1
ATOM 3441 C C . ILE A 1 441 ? -7.393 -2.367 -3.701 1.00 98.69 441 ILE A C 1
ATOM 3443 O O . ILE A 1 441 ? -6.330 -1.783 -3.919 1.00 98.69 441 ILE A O 1
ATOM 3447 N N . PHE A 1 442 ? -8.434 -2.305 -4.530 1.00 98.62 442 PHE A N 1
ATOM 3448 C CA . PHE A 1 442 ? -8.524 -1.444 -5.708 1.00 98.62 442 PHE A CA 1
ATOM 3449 C C . PHE A 1 442 ? -9.686 -0.458 -5.569 1.00 98.62 442 PHE A C 1
ATOM 3451 O O . PHE A 1 442 ? -10.799 -0.873 -5.236 1.00 98.62 442 PHE A O 1
ATOM 3458 N N . VAL A 1 443 ? -9.414 0.820 -5.839 1.00 98.62 443 VAL A N 1
ATOM 3459 C CA . VAL A 1 443 ? -10.380 1.926 -5.793 1.00 98.62 443 VAL A CA 1
ATOM 3460 C C . VAL A 1 443 ? -10.403 2.615 -7.153 1.00 98.62 443 VAL A C 1
ATOM 3462 O O . VAL A 1 443 ? -9.412 3.224 -7.547 1.00 98.62 443 VAL A O 1
ATOM 3465 N N . ASP A 1 444 ? -11.531 2.539 -7.854 1.00 97.44 444 ASP A N 1
ATOM 3466 C CA . ASP A 1 444 ? -11.778 3.190 -9.153 1.00 97.44 444 ASP A CA 1
ATOM 3467 C C . ASP A 1 444 ? -13.037 4.077 -9.140 1.00 97.44 444 ASP A C 1
ATOM 3469 O O . ASP A 1 444 ? -13.600 4.407 -10.183 1.00 97.44 444 ASP A O 1
ATOM 3473 N N . THR A 1 445 ? -13.503 4.436 -7.941 1.00 97.31 445 THR A N 1
ATOM 3474 C CA . THR A 1 445 ? -14.667 5.297 -7.715 1.00 97.31 445 THR A CA 1
ATOM 3475 C C . THR A 1 445 ? -14.258 6.532 -6.925 1.00 97.31 445 THR A C 1
ATOM 3477 O O . THR A 1 445 ? -13.543 6.427 -5.929 1.00 97.31 445 THR A O 1
ATOM 3480 N N . ASP A 1 446 ? -14.704 7.699 -7.388 1.00 98.38 446 ASP A N 1
ATOM 3481 C CA . ASP A 1 446 ? -14.368 8.992 -6.792 1.00 98.38 446 ASP A CA 1
ATOM 3482 C C . ASP A 1 446 ? -15.022 9.189 -5.412 1.00 98.38 446 ASP A C 1
ATOM 3484 O O . ASP A 1 446 ? -16.097 8.647 -5.146 1.00 98.38 446 ASP A O 1
ATOM 3488 N N . ASN A 1 447 ? -14.465 10.086 -4.592 1.00 98.12 447 ASN A N 1
ATOM 3489 C CA . ASN A 1 447 ? -15.003 10.496 -3.281 1.00 98.12 447 ASN A CA 1
ATOM 3490 C C . ASN A 1 447 ? -15.028 9.369 -2.226 1.00 98.12 447 ASN A C 1
ATOM 3492 O O . ASN A 1 447 ? -15.946 9.298 -1.406 1.00 98.12 447 ASN A O 1
ATOM 3496 N N . VAL A 1 448 ? -14.032 8.479 -2.250 1.00 98.62 448 VAL A N 1
ATOM 3497 C CA . VAL A 1 448 ? -13.898 7.374 -1.287 1.00 98.62 448 VAL A CA 1
ATOM 3498 C C . VAL A 1 448 ? -13.015 7.780 -0.108 1.00 98.62 448 VAL A C 1
ATOM 3500 O O . VAL A 1 448 ? -11.893 8.251 -0.285 1.00 98.62 448 VAL A O 1
ATOM 3503 N N . VAL A 1 449 ? -13.491 7.524 1.109 1.00 98.50 449 VAL A N 1
ATOM 3504 C CA . VAL A 1 449 ? -12.729 7.674 2.356 1.00 98.50 449 VAL A CA 1
ATOM 3505 C C . VAL A 1 449 ? -12.332 6.302 2.893 1.00 98.50 449 VAL A C 1
ATOM 3507 O O . VAL A 1 449 ? -13.184 5.442 3.093 1.00 98.50 449 VAL A O 1
ATOM 3510 N N . ILE A 1 450 ? -11.046 6.108 3.168 1.00 98.81 450 ILE A N 1
ATOM 3511 C CA . ILE A 1 450 ? -10.477 4.958 3.873 1.00 98.81 450 ILE A CA 1
ATOM 3512 C C . ILE A 1 450 ? -9.914 5.482 5.191 1.00 98.81 450 ILE A C 1
ATOM 3514 O O . ILE A 1 450 ? -8.944 6.237 5.187 1.00 98.81 450 ILE A O 1
ATOM 3518 N N . SER A 1 451 ? -10.531 5.108 6.307 1.00 97.75 451 SER A N 1
ATOM 3519 C CA . SER A 1 451 ? -10.245 5.697 7.616 1.00 97.75 451 SER A CA 1
ATOM 3520 C C . SER A 1 451 ? -10.039 4.629 8.683 1.00 97.75 451 SER A C 1
ATOM 3522 O O . SER A 1 451 ? -10.792 3.653 8.746 1.00 97.75 451 SER A O 1
ATOM 3524 N N . ASP A 1 452 ? -9.041 4.842 9.541 1.00 96.38 452 ASP A N 1
ATOM 3525 C CA . ASP A 1 452 ? -8.778 4.048 10.744 1.00 96.38 452 ASP A CA 1
ATOM 3526 C C . ASP A 1 452 ? -8.693 2.538 10.476 1.00 96.38 452 ASP A C 1
ATOM 3528 O O . ASP A 1 452 ? -9.369 1.744 11.125 1.00 96.38 452 ASP A O 1
ATOM 3532 N N . VAL A 1 453 ? -7.914 2.115 9.477 1.00 96.94 453 VAL A N 1
ATOM 3533 C CA . VAL A 1 453 ? -7.773 0.697 9.103 1.00 96.94 453 VAL A CA 1
ATOM 3534 C C . VAL A 1 453 ? -6.308 0.286 9.006 1.00 96.94 453 VAL A C 1
ATOM 3536 O O . VAL A 1 453 ? -5.456 1.053 8.555 1.00 96.94 453 VAL A O 1
ATOM 3539 N N . GLN A 1 454 ? -6.011 -0.959 9.388 1.00 96.00 454 GLN A N 1
ATOM 3540 C CA . GLN A 1 454 ? -4.746 -1.592 9.028 1.00 96.00 454 GLN A CA 1
ATOM 3541 C C . GLN A 1 454 ? -4.940 -2.512 7.818 1.00 96.00 454 GLN A C 1
ATOM 3543 O O . GLN A 1 454 ? -5.769 -3.417 7.855 1.00 96.00 454 GLN A O 1
ATOM 3548 N N . ILE A 1 455 ? -4.159 -2.331 6.755 1.00 98.19 455 ILE A N 1
ATOM 3549 C CA . ILE A 1 455 ? -4.226 -3.171 5.550 1.00 98.19 455 ILE A CA 1
ATOM 3550 C C . ILE A 1 455 ? -2.849 -3.767 5.280 1.00 98.19 455 ILE A C 1
ATOM 3552 O O . ILE A 1 455 ? -1.851 -3.044 5.218 1.00 98.19 455 ILE A O 1
ATOM 3556 N N . GLN A 1 456 ? -2.792 -5.086 5.093 1.00 96.00 456 GLN A N 1
ATOM 3557 C CA . GLN A 1 456 ? -1.550 -5.774 4.760 1.00 96.00 456 GLN A CA 1
ATOM 3558 C C . GLN A 1 456 ? -1.749 -6.896 3.749 1.00 96.00 456 GLN A C 1
ATOM 3560 O O . GLN A 1 456 ? -2.677 -7.693 3.870 1.00 96.00 456 GLN A O 1
ATOM 3565 N N . ASN A 1 457 ? -0.845 -7.001 2.771 1.00 95.44 457 ASN A N 1
ATOM 3566 C CA . ASN A 1 457 ? -0.905 -8.091 1.793 1.00 95.44 457 ASN A CA 1
ATOM 3567 C C . ASN A 1 457 ? -0.252 -9.377 2.297 1.00 95.44 457 ASN A C 1
ATOM 3569 O O . ASN A 1 457 ? -0.518 -10.443 1.750 1.00 95.44 457 ASN A O 1
ATOM 3573 N N . CYS A 1 458 ? 0.597 -9.318 3.321 1.00 90.44 458 CYS A N 1
ATOM 3574 C CA . CYS A 1 458 ? 1.133 -10.521 3.936 1.00 90.44 458 CYS A CA 1
ATOM 3575 C C . CYS A 1 458 ? 1.623 -10.292 5.361 1.00 90.44 458 CYS A C 1
ATOM 3577 O O . CYS A 1 458 ? 2.110 -9.214 5.692 1.00 90.44 458 CYS A O 1
ATOM 3579 N N . ASP A 1 459 ? 1.633 -11.374 6.135 1.00 86.00 459 ASP A N 1
ATOM 3580 C CA . ASP A 1 459 ? 2.446 -11.510 7.343 1.00 86.00 459 ASP A CA 1
ATOM 3581 C C . ASP A 1 459 ? 3.934 -11.423 6.997 1.00 86.00 459 ASP A C 1
ATOM 3583 O O . ASP A 1 459 ? 4.582 -12.417 6.659 1.00 86.00 459 ASP A O 1
ATOM 3587 N N . PHE A 1 460 ? 4.474 -10.207 7.015 1.00 72.75 460 PHE A N 1
ATOM 3588 C CA . PHE A 1 460 ? 5.871 -9.987 6.686 1.00 72.75 460 PHE A CA 1
ATOM 3589 C C . PHE A 1 460 ? 6.791 -10.649 7.725 1.00 72.75 460 PHE A C 1
ATOM 3591 O O . PHE A 1 460 ? 6.624 -10.517 8.946 1.00 72.75 460 PHE A O 1
ATOM 3598 N N . GLY A 1 461 ? 7.752 -11.414 7.206 1.00 70.38 461 GLY A N 1
ATOM 3599 C CA . GLY A 1 461 ? 8.832 -12.027 7.974 1.00 70.38 461 GLY A CA 1
ATOM 3600 C C . GLY A 1 461 ? 10.033 -11.090 8.079 1.00 70.38 461 GLY A C 1
ATOM 3601 O O . GLY A 1 461 ? 9.890 -9.892 8.293 1.00 70.38 461 GLY A O 1
ATOM 3602 N N . ASP A 1 462 ? 11.226 -11.640 7.888 1.00 64.06 462 ASP A N 1
ATOM 3603 C CA . ASP A 1 462 ? 12.500 -10.923 7.973 1.00 64.06 462 ASP A CA 1
ATOM 3604 C C . ASP A 1 462 ? 13.171 -10.705 6.611 1.00 64.06 462 ASP A C 1
ATOM 3606 O O . ASP A 1 462 ? 14.332 -10.324 6.569 1.00 64.06 462 ASP A O 1
ATOM 3610 N N . ASN A 1 463 ? 12.495 -10.966 5.490 1.00 71.38 463 ASN A N 1
ATOM 3611 C CA . ASN A 1 463 ? 13.123 -10.943 4.171 1.00 71.38 463 ASN A CA 1
ATOM 3612 C C . ASN A 1 463 ? 12.310 -10.116 3.175 1.00 71.38 463 ASN A C 1
ATOM 3614 O O . ASN A 1 463 ? 11.247 -10.550 2.729 1.00 71.38 463 ASN A O 1
ATOM 3618 N N . PHE A 1 464 ? 12.846 -8.961 2.762 1.00 76.06 464 PHE A N 1
ATOM 3619 C CA . PHE A 1 464 ? 12.218 -8.099 1.752 1.00 76.06 464 PHE A CA 1
ATOM 3620 C C . PHE A 1 464 ? 11.907 -8.837 0.449 1.00 76.06 464 PHE A C 1
ATOM 3622 O O . PHE A 1 464 ? 10.869 -8.580 -0.152 1.00 76.06 464 PHE A O 1
ATOM 3629 N N . GLU A 1 465 ? 12.730 -9.804 0.033 1.00 76.69 465 GLU A N 1
ATOM 3630 C CA . GLU A 1 465 ? 12.468 -10.587 -1.184 1.00 76.69 465 GLU A CA 1
ATOM 3631 C C . GLU A 1 465 ? 11.130 -11.341 -1.136 1.00 76.69 465 GLU A C 1
ATOM 3633 O O . GLU A 1 465 ? 10.558 -11.646 -2.184 1.00 76.69 465 GLU A O 1
ATOM 3638 N N . ASN A 1 466 ? 10.572 -11.569 0.058 1.00 79.38 466 ASN A N 1
ATOM 3639 C CA . ASN A 1 466 ? 9.264 -12.193 0.198 1.00 79.38 466 ASN A CA 1
ATOM 3640 C C . ASN A 1 466 ? 8.109 -11.306 -0.305 1.00 79.38 466 ASN A C 1
ATOM 3642 O O . ASN A 1 466 ? 7.041 -11.810 -0.644 1.00 79.38 466 ASN A O 1
ATOM 3646 N N . LEU A 1 467 ? 8.325 -9.994 -0.412 1.00 86.88 467 LEU A N 1
ATOM 3647 C CA . LEU A 1 467 ? 7.334 -9.029 -0.894 1.00 86.88 467 LEU A CA 1
ATOM 3648 C C . LEU A 1 467 ? 7.294 -8.922 -2.425 1.00 86.88 467 LEU A C 1
ATOM 3650 O O . LEU A 1 467 ? 6.443 -8.241 -2.991 1.00 86.88 467 LEU A O 1
ATOM 3654 N N . ARG A 1 468 ? 8.194 -9.612 -3.135 1.00 83.44 468 ARG A N 1
ATOM 3655 C CA . ARG A 1 468 ? 8.298 -9.553 -4.600 1.00 83.44 468 ARG A CA 1
ATOM 3656 C C . ARG A 1 468 ? 6.994 -9.903 -5.326 1.00 83.44 468 ARG A C 1
ATOM 3658 O O . ARG A 1 468 ? 6.746 -9.384 -6.414 1.00 83.44 468 ARG A O 1
ATOM 3665 N N . PHE A 1 469 ? 6.207 -10.821 -4.769 1.00 84.69 469 PHE A N 1
ATOM 3666 C CA . PHE A 1 469 ? 4.999 -11.354 -5.404 1.00 84.69 469 PHE A CA 1
ATOM 3667 C C . PHE A 1 469 ? 3.701 -10.865 -4.760 1.00 84.69 469 PHE A C 1
ATOM 3669 O O . PHE A 1 469 ? 2.636 -11.216 -5.253 1.00 84.69 469 PHE A O 1
ATOM 3676 N N . THR A 1 470 ? 3.771 -10.045 -3.707 1.00 91.25 470 THR A N 1
ATOM 3677 C CA . THR A 1 470 ? 2.601 -9.694 -2.887 1.00 91.25 470 THR A CA 1
ATOM 3678 C C . THR A 1 470 ? 1.752 -8.565 -3.464 1.00 91.25 470 THR A C 1
ATOM 3680 O O . THR A 1 470 ? 0.744 -8.204 -2.869 1.00 91.25 470 THR A O 1
ATOM 3683 N N . GLY A 1 471 ? 2.103 -8.021 -4.632 1.00 94.19 471 GLY A N 1
ATOM 3684 C CA . GLY A 1 471 ? 1.314 -6.987 -5.303 1.00 94.19 471 GLY A CA 1
ATOM 3685 C C . GLY A 1 471 ? 1.312 -5.638 -4.579 1.00 94.19 471 GLY A C 1
ATOM 3686 O O . GLY A 1 471 ? 2.153 -5.376 -3.719 1.00 94.19 471 GLY A O 1
ATOM 3687 N N . THR A 1 472 ? 0.385 -4.760 -4.949 1.00 97.38 472 THR A N 1
ATOM 3688 C CA . THR A 1 472 ? 0.186 -3.456 -4.295 1.00 97.38 472 THR A CA 1
ATOM 3689 C C . THR A 1 472 ? -0.793 -3.592 -3.127 1.00 97.38 472 THR A C 1
ATOM 3691 O O . THR A 1 472 ? -1.792 -4.286 -3.281 1.00 97.38 472 THR A O 1
ATOM 3694 N N . VAL A 1 473 ? -0.575 -2.953 -1.973 1.00 98.62 473 VAL A N 1
ATOM 3695 C CA . VAL A 1 473 ? -1.548 -3.022 -0.855 1.00 98.62 473 VAL A CA 1
ATOM 3696 C C . VAL A 1 473 ? -2.830 -2.265 -1.207 1.00 98.62 473 VAL A C 1
ATOM 3698 O O . VAL A 1 473 ? -3.912 -2.848 -1.189 1.00 98.62 473 VAL A O 1
ATOM 3701 N N . LEU A 1 474 ? -2.693 -1.002 -1.616 1.00 98.88 474 LEU A N 1
ATOM 3702 C CA . LEU A 1 474 ? -3.787 -0.134 -2.051 1.00 98.88 474 LEU A CA 1
ATOM 3703 C C . LEU A 1 474 ? -3.471 0.482 -3.423 1.00 98.88 474 LEU A C 1
ATOM 3705 O O . LEU A 1 474 ? -2.477 1.193 -3.571 1.00 98.88 474 LEU A O 1
ATOM 3709 N N . ASP A 1 475 ? -4.301 0.196 -4.426 1.00 98.62 475 ASP A N 1
ATOM 3710 C CA . ASP A 1 475 ? -4.189 0.732 -5.789 1.00 98.62 475 ASP A CA 1
ATOM 3711 C C . ASP A 1 475 ? -5.375 1.661 -6.090 1.00 98.62 475 ASP A C 1
ATOM 3713 O O . ASP A 1 475 ? -6.527 1.234 -6.035 1.00 98.62 475 ASP A O 1
ATOM 3717 N N . ILE A 1 476 ? -5.086 2.933 -6.364 1.00 98.75 476 ILE A N 1
ATOM 3718 C CA . ILE A 1 476 ? -6.065 4.018 -6.499 1.00 98.75 476 ILE A CA 1
ATOM 3719 C C . ILE A 1 476 ? -6.018 4.580 -7.919 1.00 98.75 476 ILE A C 1
ATOM 3721 O O . ILE A 1 476 ? -4.967 5.027 -8.391 1.00 98.75 476 ILE A O 1
ATOM 3725 N N . GLU A 1 477 ? -7.183 4.606 -8.555 1.00 97.81 477 GLU A N 1
ATOM 3726 C CA . GLU A 1 477 ? -7.460 5.187 -9.867 1.00 97.81 477 GLU A CA 1
ATOM 3727 C C . GLU A 1 477 ? -8.779 5.962 -9.831 1.00 97.81 477 GLU A C 1
ATOM 3729 O O . GLU A 1 477 ? -9.741 5.651 -10.528 1.00 97.81 477 GLU A O 1
ATOM 3734 N N . ALA A 1 478 ? -8.846 6.949 -8.944 1.00 98.06 478 ALA A N 1
ATOM 3735 C CA . ALA A 1 478 ? -10.047 7.737 -8.722 1.00 98.06 478 ALA A CA 1
ATOM 3736 C C . ALA A 1 478 ? -9.713 9.121 -8.164 1.00 98.06 478 ALA A C 1
ATOM 3738 O O . ALA A 1 478 ? -8.643 9.329 -7.581 1.00 98.06 478 ALA A O 1
ATOM 3739 N N . ALA A 1 479 ? -10.643 10.055 -8.344 1.00 98.56 479 ALA A N 1
ATOM 3740 C CA . ALA A 1 479 ? -10.558 11.413 -7.838 1.00 98.56 479 ALA A CA 1
ATOM 3741 C C . ALA A 1 479 ? -11.028 11.531 -6.381 1.00 98.56 479 ALA A C 1
ATOM 3743 O O . ALA A 1 479 ? -11.916 10.799 -5.945 1.00 98.56 479 ALA A O 1
ATOM 3744 N N . ASP A 1 480 ? -10.487 12.507 -5.651 1.00 98.44 480 ASP A N 1
ATOM 3745 C CA . ASP A 1 480 ? -10.947 12.892 -4.305 1.00 98.44 480 ASP A CA 1
ATOM 3746 C C . ASP A 1 480 ? -11.013 11.706 -3.322 1.00 98.44 480 ASP A C 1
ATOM 3748 O O . ASP A 1 480 ? -11.963 11.526 -2.561 1.00 98.44 480 ASP A O 1
ATOM 3752 N N . VAL A 1 481 ? -10.001 10.836 -3.375 1.00 98.88 481 VAL A N 1
ATOM 3753 C CA . VAL A 1 481 ? -9.847 9.737 -2.417 1.00 98.88 481 VAL A CA 1
ATOM 3754 C C . VAL A 1 481 ? -9.088 10.242 -1.194 1.00 98.88 481 VAL A C 1
ATOM 3756 O O . VAL A 1 481 ? -8.089 10.952 -1.315 1.00 98.88 481 VAL A O 1
ATOM 3759 N N . ARG A 1 482 ? -9.529 9.850 0.001 1.00 98.75 482 ARG A N 1
ATOM 3760 C CA . ARG A 1 482 ? -8.873 10.188 1.269 1.00 98.75 482 ARG A CA 1
ATOM 3761 C C . ARG A 1 482 ? -8.474 8.923 2.008 1.00 98.75 482 ARG A C 1
ATOM 3763 O O . ARG A 1 482 ? -9.314 8.067 2.255 1.00 98.75 482 ARG A O 1
ATOM 3770 N N . VAL A 1 483 ? -7.204 8.816 2.375 1.00 98.81 483 VAL A N 1
ATOM 3771 C CA . VAL A 1 483 ? -6.678 7.761 3.243 1.00 98.81 483 VAL A CA 1
ATOM 3772 C C . VAL A 1 483 ? -6.194 8.426 4.520 1.00 98.81 483 VAL A C 1
ATOM 3774 O O . VAL A 1 483 ? -5.251 9.215 4.477 1.00 98.81 483 VAL A O 1
ATOM 3777 N N . GLU A 1 484 ? -6.854 8.147 5.638 1.00 97.88 484 GLU A N 1
ATOM 3778 C CA . GLU A 1 484 ? -6.600 8.831 6.903 1.00 97.88 484 GLU A CA 1
ATOM 3779 C C . GLU A 1 484 ? -6.497 7.873 8.088 1.00 97.88 484 GLU A C 1
ATOM 3781 O O . GLU A 1 484 ? -7.104 6.799 8.097 1.00 97.88 484 GLU A O 1
ATOM 3786 N N . ASP A 1 485 ? -5.685 8.250 9.077 1.00 97.00 485 ASP A N 1
ATOM 3787 C CA . ASP A 1 485 ? -5.551 7.535 10.352 1.00 97.00 485 ASP A CA 1
ATOM 3788 C C . ASP A 1 485 ? -5.254 6.031 10.180 1.00 97.00 485 ASP A C 1
ATOM 3790 O O . ASP A 1 485 ? -5.715 5.203 10.955 1.00 97.00 485 ASP A O 1
ATOM 3794 N N . SER A 1 486 ? -4.525 5.647 9.128 1.00 97.69 486 SER A N 1
ATOM 3795 C CA . SER A 1 486 ? -4.428 4.249 8.686 1.00 97.69 486 SER A CA 1
ATOM 3796 C C . SER A 1 486 ? -2.993 3.732 8.626 1.00 97.69 486 SER A C 1
ATOM 3798 O O . SER A 1 486 ? -2.030 4.484 8.446 1.00 97.69 486 SER A O 1
ATOM 3800 N N . ILE A 1 487 ? -2.847 2.410 8.739 1.00 96.94 487 ILE A N 1
ATOM 3801 C CA . ILE A 1 487 ? -1.565 1.709 8.609 1.00 96.94 487 ILE A CA 1
ATOM 3802 C C . ILE A 1 487 ? -1.630 0.804 7.382 1.00 96.94 487 ILE A C 1
ATOM 3804 O O . ILE A 1 487 ? -2.438 -0.118 7.320 1.00 96.94 487 ILE A O 1
ATOM 3808 N N . LEU A 1 488 ? -0.758 1.027 6.405 1.00 98.31 488 LEU A N 1
ATOM 3809 C CA . LEU A 1 488 ? -0.675 0.191 5.212 1.00 98.31 488 LEU A CA 1
ATOM 3810 C C . LEU A 1 488 ? 0.720 -0.417 5.135 1.00 98.31 488 LEU A C 1
ATOM 3812 O O . LEU A 1 488 ? 1.720 0.302 5.186 1.00 98.31 488 LEU A O 1
ATOM 3816 N N . THR A 1 489 ? 0.795 -1.744 5.030 1.00 95.56 489 THR A N 1
ATOM 3817 C CA . THR A 1 489 ? 2.070 -2.452 5.183 1.00 95.56 489 THR A CA 1
ATOM 3818 C C . THR A 1 489 ? 2.230 -3.649 4.258 1.00 95.56 489 THR A C 1
ATOM 3820 O O . THR A 1 489 ? 1.265 -4.302 3.860 1.00 95.56 489 THR A O 1
ATOM 3823 N N . SER A 1 490 ? 3.485 -3.992 3.976 1.00 93.62 490 SER A N 1
ATOM 3824 C CA . SER A 1 490 ? 3.875 -5.319 3.488 1.00 93.62 490 SER A CA 1
ATOM 3825 C C . SER A 1 490 ? 3.360 -5.647 2.083 1.00 93.62 490 SER A C 1
ATOM 3827 O O . SER A 1 490 ? 2.661 -6.636 1.861 1.00 93.62 490 SER A O 1
ATOM 3829 N N . GLY A 1 491 ? 3.754 -4.827 1.109 1.00 94.12 491 GLY A N 1
ATOM 3830 C CA . GLY A 1 491 ? 3.468 -5.029 -0.314 1.00 94.12 491 GLY A CA 1
ATOM 3831 C C . GLY A 1 491 ? 4.706 -4.859 -1.187 1.00 94.12 491 GLY A C 1
ATOM 3832 O O . GLY A 1 491 ? 5.739 -4.345 -0.752 1.00 94.12 491 GLY A O 1
ATOM 3833 N N . ARG A 1 492 ? 4.603 -5.224 -2.468 1.00 91.94 492 ARG A N 1
ATOM 3834 C CA . ARG A 1 492 ? 5.607 -4.817 -3.457 1.00 91.94 492 ARG A CA 1
ATOM 3835 C C . ARG A 1 492 ? 5.650 -3.295 -3.568 1.00 91.94 492 ARG A C 1
ATOM 3837 O O . ARG A 1 492 ? 6.719 -2.693 -3.520 1.00 91.94 492 ARG A O 1
ATOM 3844 N N . ASN A 1 493 ? 4.471 -2.692 -3.675 1.00 95.00 493 ASN A N 1
ATOM 3845 C CA . ASN A 1 493 ? 4.246 -1.278 -3.400 1.00 95.00 493 ASN A CA 1
ATOM 3846 C C . ASN A 1 493 ? 3.186 -1.188 -2.299 1.00 95.00 493 ASN A C 1
ATOM 3848 O O . ASN A 1 493 ? 2.264 -2.004 -2.281 1.00 95.00 493 ASN A O 1
ATOM 3852 N N . VAL A 1 494 ? 3.296 -0.228 -1.384 1.00 98.19 494 VAL A N 1
ATOM 3853 C CA . VAL A 1 494 ? 2.249 -0.052 -0.365 1.00 98.19 494 VAL A CA 1
ATOM 3854 C C . VAL A 1 494 ? 1.058 0.670 -0.995 1.00 98.19 494 VAL A C 1
ATOM 3856 O O . VAL A 1 494 ? 0.008 0.065 -1.180 1.00 98.19 494 VAL A O 1
ATOM 3859 N N . VAL A 1 495 ? 1.246 1.905 -1.456 1.00 98.75 495 VAL A N 1
ATOM 3860 C CA . VAL A 1 495 ? 0.223 2.661 -2.187 1.00 98.75 495 VAL A CA 1
ATOM 3861 C C . VAL A 1 495 ? 0.669 2.907 -3.624 1.00 98.75 495 VAL A C 1
ATOM 3863 O O . VAL A 1 495 ? 1.779 3.390 -3.867 1.00 98.75 495 VAL A O 1
ATOM 3866 N N . ARG A 1 496 ? -0.207 2.618 -4.587 1.00 98.00 496 ARG A N 1
ATOM 3867 C CA . ARG A 1 496 ? -0.099 3.083 -5.974 1.00 98.00 496 ARG A CA 1
ATOM 3868 C C . ARG A 1 496 ? -1.259 4.035 -6.263 1.00 98.00 496 ARG A C 1
ATOM 3870 O O . ARG A 1 496 ? -2.400 3.689 -6.005 1.00 98.00 496 ARG A O 1
ATOM 3877 N N . ALA A 1 497 ? -0.960 5.210 -6.808 1.00 98.25 497 ALA A N 1
ATOM 3878 C CA . ALA A 1 497 ? -1.945 6.230 -7.162 1.00 98.25 497 ALA A CA 1
ATOM 3879 C C . ALA A 1 497 ? -1.720 6.687 -8.605 1.00 98.25 497 ALA A C 1
ATOM 3881 O O . ALA A 1 497 ? -0.725 7.350 -8.910 1.00 98.25 497 ALA A O 1
ATOM 3882 N N . TYR A 1 498 ? -2.591 6.276 -9.517 1.00 97.69 498 TYR A N 1
ATOM 3883 C CA . TYR A 1 498 ? -2.454 6.551 -10.944 1.00 97.69 498 TYR A CA 1
ATOM 3884 C C . TYR A 1 498 ? -3.728 7.172 -11.485 1.00 97.69 498 TYR A C 1
ATOM 3886 O O . TYR A 1 498 ? -4.794 6.605 -11.307 1.00 97.69 498 TYR A O 1
ATOM 3894 N N . SER A 1 499 ? -3.606 8.310 -12.172 1.00 97.88 499 SER A N 1
ATOM 3895 C CA . SER A 1 499 ? -4.771 9.104 -12.584 1.00 97.88 499 SER A CA 1
ATOM 3896 C C . SER A 1 499 ? -5.695 9.411 -11.395 1.00 97.88 499 SER A C 1
ATOM 3898 O O . SER A 1 499 ? -6.910 9.279 -11.494 1.00 97.88 499 SER A O 1
ATOM 3900 N N . ALA A 1 500 ? -5.088 9.776 -10.261 1.00 98.25 500 ALA A N 1
ATOM 3901 C CA . ALA A 1 500 ? -5.753 10.008 -8.984 1.00 98.25 500 ALA A CA 1
ATOM 3902 C C . ALA A 1 500 ? -5.657 11.496 -8.605 1.00 98.25 500 ALA A C 1
ATOM 3904 O O . ALA A 1 500 ? -4.749 11.893 -7.860 1.00 98.25 500 ALA A O 1
ATOM 3905 N N . PRO A 1 501 ? -6.499 12.363 -9.193 1.00 98.31 501 PRO A N 1
ATOM 3906 C CA . PRO A 1 501 ? -6.526 13.768 -8.831 1.00 98.31 501 PRO A CA 1
ATOM 3907 C C . PRO A 1 501 ? -7.112 13.949 -7.427 1.00 98.31 501 PRO A C 1
ATOM 3909 O O . PRO A 1 501 ? -8.070 13.295 -7.035 1.00 98.31 501 PRO A O 1
ATOM 3912 N N . ASP A 1 502 ? -6.524 14.867 -6.679 1.00 98.44 502 ASP A N 1
ATOM 3913 C CA . ASP A 1 502 ? -6.958 15.327 -5.362 1.00 98.44 502 ASP A CA 1
ATOM 3914 C C . ASP A 1 502 ? -6.957 14.223 -4.288 1.00 98.44 502 ASP A C 1
ATOM 3916 O O . ASP A 1 502 ? -7.719 14.256 -3.326 1.00 98.44 502 ASP A O 1
ATOM 3920 N N . LEU A 1 503 ? -6.035 13.261 -4.413 1.00 98.88 503 LEU A N 1
ATOM 3921 C CA . LEU A 1 503 ? -5.779 12.244 -3.393 1.00 98.88 503 LEU A CA 1
ATOM 3922 C C . LEU A 1 503 ? -5.150 12.878 -2.146 1.00 98.88 503 LEU A C 1
ATOM 3924 O O . LEU A 1 503 ? -4.119 13.549 -2.230 1.00 98.88 503 LEU A O 1
ATOM 3928 N N . THR A 1 504 ? -5.706 12.576 -0.975 1.00 98.81 504 THR A N 1
ATOM 3929 C CA . THR A 1 504 ? -5.122 12.933 0.324 1.00 98.81 504 THR A CA 1
ATOM 3930 C C . THR A 1 504 ? -4.700 11.686 1.094 1.00 98.81 504 THR A C 1
ATOM 3932 O O . THR A 1 504 ? -5.491 10.764 1.268 1.00 98.81 504 THR A O 1
ATOM 3935 N N . ILE A 1 505 ? -3.457 11.667 1.575 1.00 98.81 505 ILE A N 1
ATOM 3936 C CA . ILE A 1 505 ? -2.941 10.688 2.537 1.00 98.81 505 ILE A CA 1
ATOM 3937 C C . ILE A 1 505 ? -2.545 11.462 3.793 1.00 98.81 505 ILE A C 1
ATOM 3939 O O . ILE A 1 505 ? -1.587 12.240 3.768 1.00 98.81 505 ILE A O 1
ATOM 3943 N N . GLU A 1 506 ? -3.292 11.279 4.876 1.00 98.31 506 GLU A N 1
ATOM 3944 C CA . GLU A 1 506 ? -3.161 12.076 6.094 1.00 98.31 506 GLU A CA 1
ATOM 3945 C C . GLU A 1 506 ? -3.015 11.198 7.335 1.00 98.31 506 GLU A C 1
ATOM 3947 O O . GLU A 1 506 ? -3.709 10.202 7.490 1.00 98.31 506 GLU A O 1
ATOM 3952 N N . ASN A 1 507 ? -2.096 11.560 8.231 1.00 97.62 507 ASN A N 1
ATOM 3953 C CA . ASN A 1 507 ? -1.901 10.870 9.507 1.00 97.62 507 ASN A CA 1
ATOM 3954 C C . ASN A 1 507 ? -1.790 9.336 9.373 1.00 97.62 507 ASN A C 1
ATOM 3956 O O . ASN A 1 507 ? -2.373 8.579 10.145 1.00 97.62 507 ASN A O 1
ATOM 3960 N N . CYS A 1 508 ? -1.050 8.873 8.363 1.00 98.25 508 CYS A N 1
ATOM 3961 C CA . CYS A 1 508 ? -0.880 7.452 8.068 1.00 98.25 508 CYS A CA 1
ATOM 3962 C C . CYS A 1 508 ? 0.527 6.945 8.416 1.00 98.25 508 CYS A C 1
ATOM 3964 O O . CYS A 1 508 ? 1.492 7.713 8.512 1.00 98.25 508 CYS A O 1
ATOM 3966 N N . LEU A 1 509 ? 0.655 5.623 8.528 1.00 97.56 509 LEU A N 1
ATOM 3967 C CA . LEU A 1 509 ? 1.930 4.910 8.475 1.00 97.56 509 LEU A CA 1
ATOM 3968 C C . LEU A 1 509 ? 1.959 4.020 7.230 1.00 97.56 509 LEU A C 1
ATOM 3970 O O . LEU A 1 509 ? 1.173 3.083 7.113 1.00 97.56 509 LEU A O 1
ATOM 3974 N N . LEU A 1 510 ? 2.885 4.304 6.315 1.00 98.25 510 LEU A N 1
ATOM 3975 C CA . LEU A 1 510 ? 3.173 3.448 5.167 1.00 98.25 510 LEU A CA 1
ATOM 3976 C C . LEU A 1 510 ? 4.488 2.717 5.417 1.00 98.25 510 LEU A C 1
ATOM 3978 O O . LEU A 1 510 ? 5.521 3.365 5.618 1.00 98.25 510 LEU A O 1
ATOM 3982 N N . GLU A 1 511 ? 4.476 1.385 5.392 1.00 93.69 511 GLU A N 1
ATOM 3983 C CA . GLU A 1 511 ? 5.670 0.621 5.758 1.00 93.69 511 GLU A CA 1
ATOM 3984 C C . GLU A 1 511 ? 5.890 -0.697 5.001 1.00 93.69 511 GLU A C 1
ATOM 3986 O O . GLU A 1 511 ? 4.980 -1.287 4.428 1.00 93.69 511 GLU A O 1
ATOM 3991 N N . ASN A 1 512 ? 7.138 -1.169 4.995 1.00 91.81 512 ASN A N 1
ATOM 3992 C CA . ASN A 1 512 ? 7.556 -2.438 4.388 1.00 91.81 512 ASN A CA 1
ATOM 3993 C C . ASN A 1 512 ? 7.137 -2.563 2.908 1.00 91.81 512 ASN A C 1
ATOM 3995 O O . ASN A 1 512 ? 6.349 -3.431 2.526 1.00 91.81 512 ASN A O 1
ATOM 3999 N N . GLY A 1 513 ? 7.683 -1.688 2.062 1.00 92.31 513 GLY A N 1
ATOM 4000 C CA . GLY A 1 513 ? 7.513 -1.750 0.607 1.00 92.31 513 GLY A CA 1
ATOM 4001 C C . GLY A 1 513 ? 8.721 -2.383 -0.084 1.00 92.31 513 GLY A C 1
ATOM 4002 O O . GLY A 1 513 ? 9.843 -1.911 0.104 1.00 92.31 513 GLY A O 1
ATOM 4003 N N . TYR A 1 514 ? 8.521 -3.400 -0.931 1.00 90.19 514 TYR A N 1
ATOM 4004 C CA . TYR A 1 514 ? 9.629 -3.960 -1.725 1.00 90.19 514 TYR A CA 1
ATOM 4005 C C . TYR A 1 514 ? 10.274 -2.919 -2.647 1.00 90.19 514 TYR A C 1
ATOM 4007 O O . TYR A 1 514 ? 11.487 -2.911 -2.811 1.00 90.19 514 TYR A O 1
ATOM 4015 N N . GLU A 1 515 ? 9.468 -2.053 -3.262 1.00 90.38 515 GLU A N 1
ATOM 4016 C CA . GLU A 1 515 ? 9.936 -0.986 -4.151 1.00 90.38 515 GLU A CA 1
ATOM 4017 C C . GLU A 1 515 ? 9.690 0.376 -3.513 1.00 90.38 515 GLU A C 1
ATOM 4019 O O . GLU A 1 515 ? 10.643 1.072 -3.164 1.00 90.38 515 GLU A O 1
ATOM 4024 N N . ASN A 1 516 ? 8.417 0.739 -3.331 1.00 94.62 516 ASN A N 1
ATOM 4025 C CA . ASN A 1 516 ? 8.017 2.060 -2.852 1.00 94.62 516 ASN A CA 1
ATOM 4026 C C . ASN A 1 516 ? 6.892 1.967 -1.821 1.00 94.62 516 ASN A C 1
ATOM 4028 O O . ASN A 1 516 ? 6.085 1.033 -1.837 1.00 94.62 516 ASN A O 1
ATOM 4032 N N . LEU A 1 517 ? 6.809 2.978 -0.961 1.00 98.00 517 LEU A N 1
ATOM 4033 C CA . LEU A 1 517 ? 5.690 3.137 -0.033 1.00 98.00 517 LEU A CA 1
ATOM 4034 C C . LEU A 1 517 ? 4.551 3.918 -0.697 1.00 98.00 517 LEU A C 1
ATOM 4036 O O . LEU A 1 517 ? 3.392 3.545 -0.573 1.00 98.00 517 LEU A O 1
ATOM 4040 N N . LEU A 1 518 ? 4.879 4.940 -1.487 1.00 98.69 518 LEU A N 1
ATOM 4041 C CA . LEU A 1 518 ? 3.930 5.657 -2.331 1.00 98.69 518 LEU A CA 1
ATOM 4042 C C . LEU A 1 518 ? 4.472 5.766 -3.757 1.00 98.69 518 LEU A C 1
ATOM 4044 O O . LEU A 1 518 ? 5.553 6.307 -3.989 1.00 98.69 518 LEU A O 1
ATOM 4048 N N . LYS A 1 519 ? 3.710 5.267 -4.726 1.00 97.56 519 LYS A N 1
ATOM 4049 C CA . LYS A 1 519 ? 4.044 5.306 -6.149 1.00 97.56 519 LYS A CA 1
ATOM 4050 C C . LYS A 1 519 ? 2.963 6.046 -6.928 1.00 97.56 519 LYS A C 1
ATOM 4052 O O . LYS A 1 519 ? 1.851 5.544 -7.060 1.00 97.56 519 LYS A O 1
ATOM 4057 N N . VAL A 1 520 ? 3.293 7.215 -7.470 1.00 98.44 520 VAL A N 1
ATOM 4058 C CA . VAL A 1 520 ? 2.335 8.117 -8.125 1.00 98.44 520 VAL A CA 1
ATOM 4059 C C . VAL A 1 520 ? 2.624 8.224 -9.619 1.00 98.44 520 VAL A C 1
ATOM 4061 O O . VAL A 1 520 ? 3.770 8.418 -10.011 1.00 98.44 520 VAL A O 1
ATOM 4064 N N . GLY A 1 521 ? 1.601 8.147 -10.464 1.00 97.06 521 GLY A N 1
ATOM 4065 C CA . GLY A 1 521 ? 1.736 8.242 -11.921 1.00 97.06 521 GLY A CA 1
ATOM 4066 C C . GLY A 1 521 ? 0.423 8.600 -12.613 1.00 97.06 521 GLY A C 1
ATOM 4067 O O . GLY A 1 521 ? -0.498 9.117 -11.984 1.00 97.06 521 GLY A O 1
ATOM 4068 N N . SER A 1 522 ? 0.327 8.316 -13.908 1.00 95.56 522 SER A N 1
ATOM 4069 C CA . SER A 1 522 ? -0.890 8.478 -14.707 1.00 95.56 522 SER A CA 1
ATOM 4070 C C . SER A 1 522 ? -1.035 7.326 -15.699 1.00 95.56 522 SER A C 1
ATOM 4072 O O . SER A 1 522 ? -0.045 6.785 -16.196 1.00 95.56 522 SER A O 1
ATOM 4074 N N . ASN A 1 523 ? -2.277 6.948 -15.991 1.00 94.94 523 ASN A N 1
ATOM 4075 C CA . ASN A 1 523 ? -2.590 6.008 -17.067 1.00 94.94 523 ASN A CA 1
ATOM 4076 C C . ASN A 1 523 ? -2.608 6.691 -18.450 1.00 94.94 523 ASN A C 1
ATOM 4078 O O . ASN A 1 523 ? -2.619 6.001 -19.471 1.00 94.94 523 ASN A O 1
ATOM 4082 N N . GLU A 1 524 ? -2.552 8.027 -18.498 1.00 95.44 524 GLU A N 1
ATOM 4083 C CA . GLU A 1 524 ? -2.534 8.811 -19.735 1.00 95.44 524 GLU A CA 1
ATOM 4084 C C . GLU A 1 524 ? -1.123 8.933 -20.322 1.00 95.44 524 GLU A C 1
ATOM 4086 O O . GLU A 1 524 ? -0.174 9.380 -19.666 1.00 95.44 524 GLU A O 1
ATOM 4091 N N . LEU A 1 525 ? -0.985 8.554 -21.597 1.00 93.50 525 LEU A N 1
ATOM 4092 C CA . LEU A 1 525 ? 0.290 8.484 -22.311 1.00 93.50 525 LEU A CA 1
ATOM 4093 C C . LEU A 1 525 ? 0.242 9.291 -23.615 1.00 93.50 525 LEU A C 1
ATOM 4095 O O . LEU A 1 525 ? -0.590 9.042 -24.487 1.00 93.50 525 LEU A O 1
ATOM 4099 N N . ALA A 1 526 ? 1.209 10.185 -23.812 1.00 93.31 526 ALA A N 1
ATOM 4100 C CA . ALA A 1 526 ? 1.407 10.918 -25.057 1.00 93.31 526 ALA A CA 1
ATOM 4101 C C . ALA A 1 526 ? 2.473 10.260 -25.941 1.00 93.31 526 ALA A C 1
ATOM 4103 O O . ALA A 1 526 ? 3.435 9.654 -25.463 1.00 93.31 526 ALA A O 1
ATOM 4104 N N . GLN A 1 527 ? 2.311 10.401 -27.255 1.00 90.88 527 GLN A N 1
ATOM 4105 C CA . GLN A 1 527 ? 3.260 9.924 -28.256 1.00 90.88 527 GLN A CA 1
ATOM 4106 C C . GLN A 1 527 ? 4.089 11.097 -28.822 1.00 90.88 527 GLN A C 1
ATOM 4108 O O . GLN A 1 527 ? 3.541 12.182 -29.018 1.00 90.88 527 GLN A O 1
ATOM 4113 N N . PRO A 1 528 ? 5.383 10.901 -29.143 1.00 88.94 528 PRO A N 1
ATOM 4114 C CA . PRO A 1 528 ? 6.185 11.905 -29.850 1.00 88.94 528 PRO A CA 1
ATOM 4115 C C . PRO A 1 528 ? 5.585 12.335 -31.204 1.00 88.94 528 PRO A C 1
ATOM 4117 O O . PRO A 1 528 ? 5.068 11.503 -31.954 1.00 88.94 528 PRO A O 1
ATOM 4120 N N . ASP A 1 529 ? 5.699 13.624 -31.550 1.00 87.19 529 ASP A N 1
ATOM 4121 C CA . ASP A 1 529 ? 5.285 14.163 -32.855 1.00 87.19 529 ASP A CA 1
ATOM 4122 C C . ASP A 1 529 ? 6.465 14.146 -33.833 1.00 87.19 529 ASP A C 1
ATOM 4124 O O . ASP A 1 529 ? 7.450 14.871 -33.688 1.00 87.19 529 ASP A O 1
ATOM 4128 N N . GLU A 1 530 ? 6.333 13.340 -34.885 1.00 85.88 530 GLU A N 1
ATOM 4129 C CA . GLU A 1 530 ? 7.320 13.189 -35.959 1.00 85.88 530 GLU A CA 1
ATOM 4130 C C . GLU A 1 530 ? 7.675 14.492 -36.683 1.00 85.88 530 GLU A C 1
ATOM 4132 O O . GLU A 1 530 ? 8.744 14.586 -37.298 1.00 85.88 530 GLU A O 1
ATOM 4137 N N . ASN A 1 531 ? 6.770 15.470 -36.671 1.00 85.06 531 ASN A N 1
ATOM 4138 C CA . ASN A 1 531 ? 6.941 16.738 -37.368 1.00 85.06 531 ASN A CA 1
ATOM 4139 C C . ASN A 1 531 ? 7.479 17.842 -36.453 1.00 85.06 531 ASN A C 1
ATOM 4141 O O . ASN A 1 531 ? 7.818 18.914 -36.960 1.00 85.06 531 ASN A O 1
ATOM 4145 N N . ARG A 1 532 ? 7.605 17.585 -35.142 1.00 82.19 532 ARG A N 1
ATOM 4146 C CA . ARG A 1 532 ? 8.172 18.539 -34.186 1.00 82.19 532 ARG A CA 1
ATOM 4147 C C . ARG A 1 532 ? 9.614 18.854 -34.571 1.00 82.19 532 ARG A C 1
ATOM 4149 O O . ARG A 1 532 ? 10.405 17.953 -34.861 1.00 82.19 532 ARG A O 1
ATOM 4156 N N . GLU A 1 533 ? 9.952 20.143 -34.585 1.00 79.06 533 GLU A N 1
ATOM 4157 C CA . GLU A 1 533 ? 11.333 20.584 -34.770 1.00 79.06 533 GLU A CA 1
ATOM 4158 C C . GLU A 1 533 ? 12.139 20.243 -33.512 1.00 79.06 533 GLU A C 1
ATOM 4160 O O . GLU A 1 533 ? 11.843 20.712 -32.414 1.00 79.06 533 GLU A O 1
ATOM 4165 N N . VAL A 1 534 ? 13.169 19.427 -33.688 1.00 73.00 534 VAL A N 1
ATOM 4166 C CA . VAL A 1 534 ? 14.130 19.029 -32.668 1.00 73.00 534 VAL A CA 1
ATO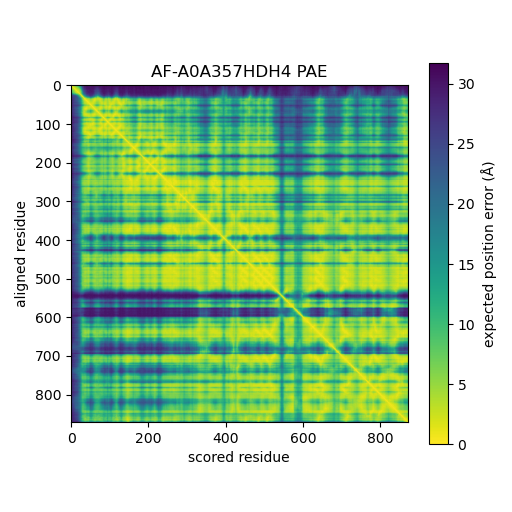M 4167 C C . VAL A 1 534 ? 15.489 19.634 -33.005 1.00 73.00 534 VAL A C 1
ATOM 4169 O O . VAL A 1 534 ? 15.864 19.792 -34.172 1.00 73.00 534 VAL A O 1
ATOM 4172 N N . THR A 1 535 ? 16.232 20.005 -31.967 1.00 68.31 535 THR A N 1
ATOM 4173 C CA . THR A 1 535 ? 17.617 20.458 -32.102 1.00 68.31 535 THR A CA 1
ATOM 4174 C C . THR A 1 535 ? 18.524 19.379 -31.546 1.00 68.31 535 THR A C 1
ATOM 4176 O O . THR A 1 535 ? 18.379 19.000 -30.391 1.00 68.31 535 THR A O 1
ATOM 4179 N N . PHE A 1 536 ? 19.466 18.907 -32.354 1.00 65.44 536 PHE A N 1
ATOM 4180 C CA . PHE A 1 536 ? 20.458 17.924 -31.928 1.00 65.44 536 PHE A CA 1
ATOM 4181 C C . PHE A 1 536 ? 21.869 18.484 -32.069 1.00 65.44 536 PHE A C 1
ATOM 4183 O O . PHE A 1 536 ? 22.144 19.333 -32.925 1.00 65.44 536 PHE A O 1
ATOM 4190 N N . THR A 1 537 ? 22.764 17.993 -31.218 1.00 62.41 537 THR A N 1
ATOM 4191 C CA . THR A 1 537 ? 24.169 18.395 -31.178 1.00 62.41 537 THR A CA 1
ATOM 4192 C C . THR A 1 537 ? 25.009 17.331 -31.872 1.00 62.41 537 THR A C 1
ATOM 4194 O O . THR A 1 537 ? 25.017 16.177 -31.451 1.00 62.41 537 THR A O 1
ATOM 4197 N N . SER A 1 538 ? 25.734 17.701 -32.933 1.00 59.31 538 SER A N 1
ATOM 4198 C CA . SER A 1 538 ? 26.753 16.802 -33.488 1.00 59.31 538 SER A CA 1
ATOM 4199 C C . SER A 1 538 ? 27.897 16.648 -32.477 1.00 59.31 538 SER A C 1
ATOM 4201 O O . SER A 1 538 ? 28.447 17.674 -32.054 1.00 59.31 538 SER A O 1
ATOM 4203 N N . PRO A 1 539 ? 28.311 15.418 -32.126 1.00 56.84 539 PRO A N 1
ATOM 4204 C CA . PRO A 1 539 ? 29.441 15.210 -31.232 1.00 56.84 539 PRO A CA 1
ATOM 4205 C C . PRO A 1 539 ? 30.725 15.814 -31.824 1.00 56.84 539 PRO A C 1
ATOM 4207 O O . PRO A 1 539 ? 31.004 15.673 -33.018 1.00 56.84 539 PRO A O 1
ATOM 4210 N N . ALA A 1 540 ? 31.514 16.508 -31.000 1.00 51.06 540 ALA A N 1
ATOM 4211 C CA . ALA A 1 540 ? 32.774 17.110 -31.433 1.00 51.06 540 ALA A CA 1
ATOM 4212 C C . ALA A 1 540 ? 33.843 16.019 -31.658 1.00 51.06 540 ALA A C 1
ATOM 4214 O O . ALA A 1 540 ? 34.284 15.366 -30.710 1.00 51.06 540 ALA A O 1
ATOM 4215 N N . SER A 1 541 ? 34.283 15.815 -32.905 1.00 50.28 541 SER A N 1
ATOM 4216 C CA . SER A 1 541 ? 35.344 14.848 -33.234 1.00 50.28 541 SER A CA 1
ATOM 4217 C C . SER A 1 541 ? 36.730 15.400 -32.880 1.00 50.28 541 SER A C 1
ATOM 4219 O O . SER A 1 541 ? 37.057 16.510 -33.299 1.00 50.28 541 SER A O 1
ATOM 4221 N N . THR A 1 542 ? 37.582 14.633 -32.189 1.00 46.22 542 THR A N 1
ATOM 4222 C CA . THR A 1 542 ? 38.927 15.085 -31.775 1.00 46.22 542 THR A CA 1
ATOM 4223 C C . THR A 1 542 ? 40.089 14.679 -32.688 1.00 46.22 542 THR A C 1
ATOM 4225 O O . THR A 1 542 ? 41.182 15.184 -32.464 1.00 46.22 542 THR A O 1
ATOM 4228 N N . ALA A 1 543 ? 39.915 13.829 -33.711 1.00 39.47 543 ALA A N 1
ATOM 4229 C CA . ALA A 1 543 ? 40.867 13.678 -34.831 1.00 39.47 543 ALA A CA 1
ATOM 4230 C C . ALA A 1 543 ? 40.453 12.573 -35.819 1.00 39.47 543 ALA A C 1
ATOM 4232 O O . ALA A 1 543 ? 40.111 11.470 -35.399 1.00 39.47 543 ALA A O 1
ATOM 4233 N N . GLY A 1 544 ? 40.654 12.846 -37.117 1.00 40.31 544 GLY A N 1
ATOM 4234 C CA . GLY A 1 544 ? 41.036 11.834 -38.110 1.00 40.31 544 GLY A CA 1
ATOM 4235 C C . GLY A 1 544 ? 39.933 11.280 -39.012 1.00 40.31 544 GLY A C 1
ATOM 4236 O O . GLY A 1 544 ? 39.688 10.087 -38.946 1.00 40.31 544 GLY A O 1
ATOM 4237 N N . VAL A 1 545 ? 39.313 12.131 -39.847 1.00 38.38 545 VAL A N 1
ATOM 4238 C CA . VAL A 1 545 ? 38.913 11.910 -41.274 1.00 38.38 545 VAL A CA 1
ATOM 4239 C C . VAL A 1 545 ? 38.006 13.064 -41.764 1.00 38.38 545 VAL A C 1
ATOM 4241 O O . VAL A 1 545 ? 37.948 13.330 -42.961 1.00 38.38 545 VAL A O 1
ATOM 4244 N N . ILE A 1 546 ? 37.399 13.847 -40.862 1.00 34.66 546 ILE A N 1
ATOM 4245 C CA . ILE A 1 546 ? 36.634 15.069 -41.188 1.00 34.66 546 ILE A CA 1
ATOM 4246 C C . ILE A 1 546 ? 37.263 16.269 -40.442 1.00 34.66 546 ILE A C 1
ATOM 4248 O O . ILE A 1 546 ? 37.735 16.079 -39.318 1.00 34.66 546 ILE A O 1
ATOM 4252 N N . PRO A 1 547 ? 37.362 17.480 -41.040 1.00 34.12 547 PRO A N 1
ATOM 4253 C CA . PRO A 1 547 ? 37.944 18.648 -40.372 1.00 34.12 547 PRO A CA 1
ATOM 4254 C C . PRO A 1 547 ? 37.198 18.948 -39.071 1.00 34.12 547 PRO A C 1
ATOM 4256 O O . PRO A 1 547 ? 35.993 18.733 -39.033 1.00 34.12 547 PRO A O 1
ATOM 4259 N N . ASN A 1 548 ? 37.896 19.474 -38.055 1.00 39.38 548 ASN A N 1
ATOM 4260 C CA . ASN A 1 548 ? 37.333 20.018 -36.811 1.00 39.38 548 ASN A CA 1
ATOM 4261 C C . ASN A 1 548 ? 36.021 20.785 -37.066 1.00 39.38 548 ASN A C 1
ATOM 4263 O O . ASN A 1 548 ? 36.053 21.985 -37.346 1.00 39.38 548 ASN A O 1
ATOM 4267 N N . TYR A 1 549 ? 34.878 20.111 -36.966 1.00 39.19 549 TYR A N 1
ATOM 4268 C CA . TYR A 1 549 ? 33.591 20.777 -36.883 1.00 39.19 549 TYR A CA 1
ATOM 4269 C C . TYR A 1 549 ? 33.359 21.074 -35.402 1.00 39.19 549 TYR A C 1
ATOM 4271 O O . TYR A 1 549 ? 33.416 20.146 -34.589 1.00 39.19 549 TYR A O 1
ATOM 4279 N N . PRO A 1 550 ? 33.140 22.343 -35.014 1.00 45.91 550 PRO A N 1
ATOM 4280 C CA . PRO A 1 550 ? 32.615 22.628 -33.686 1.00 45.91 550 PRO A CA 1
ATOM 4281 C C . PRO A 1 550 ? 31.291 21.873 -33.507 1.00 45.91 550 PRO A C 1
ATOM 4283 O O . PRO A 1 550 ? 30.613 21.572 -34.497 1.00 45.91 550 PRO A O 1
ATOM 4286 N N . SER A 1 551 ? 30.913 21.580 -32.260 1.00 52.78 551 SER A N 1
ATOM 4287 C CA . SER A 1 551 ? 29.547 21.151 -31.965 1.00 52.78 551 SER A CA 1
ATOM 4288 C C . SER A 1 551 ? 28.596 22.151 -32.623 1.00 52.78 551 SER A C 1
ATOM 4290 O O . SER A 1 551 ? 28.611 23.349 -32.341 1.00 52.78 551 SER A O 1
ATOM 4292 N N . THR A 1 552 ? 27.845 21.678 -33.609 1.00 55.38 552 THR A N 1
ATOM 4293 C CA . THR A 1 552 ? 26.882 22.495 -34.342 1.00 55.38 552 THR A CA 1
ATOM 4294 C C . THR A 1 552 ? 25.509 21.973 -33.980 1.00 55.38 552 THR A C 1
ATOM 4296 O O . THR A 1 552 ? 25.235 20.779 -34.114 1.00 55.38 552 THR A O 1
ATOM 4299 N N . SER A 1 553 ? 24.670 22.866 -33.462 1.00 59.06 553 SER A N 1
ATOM 4300 C CA . SER A 1 553 ? 23.258 22.590 -33.261 1.00 59.06 553 SER A CA 1
ATOM 4301 C C . SER A 1 553 ? 22.584 22.561 -34.626 1.00 59.06 553 SER A C 1
ATOM 4303 O O . SER A 1 553 ? 22.658 23.515 -35.405 1.00 59.06 553 SER A O 1
ATOM 4305 N N . ILE A 1 554 ? 21.955 21.438 -34.945 1.00 61.94 554 ILE A N 1
ATOM 4306 C CA . ILE A 1 554 ? 21.225 21.261 -36.194 1.00 61.94 554 ILE A CA 1
ATOM 4307 C C . ILE A 1 554 ? 19.746 21.162 -35.842 1.00 61.94 554 ILE A C 1
ATOM 4309 O O . ILE A 1 554 ? 19.346 20.326 -35.036 1.00 61.94 554 ILE A O 1
ATOM 4313 N N . LYS A 1 555 ? 18.942 22.030 -36.458 1.00 67.75 555 LYS A N 1
ATOM 4314 C CA . LYS A 1 555 ? 17.479 21.998 -36.388 1.00 67.75 555 LYS A CA 1
ATOM 4315 C C . LYS A 1 555 ? 16.933 21.108 -37.501 1.00 67.75 555 LYS A C 1
ATOM 4317 O O . LYS A 1 555 ? 17.361 21.220 -38.652 1.00 67.75 555 LYS A O 1
ATOM 4322 N N . GLY A 1 556 ? 15.994 20.234 -37.173 1.00 68.94 556 GLY A N 1
ATOM 4323 C CA . GLY A 1 556 ? 15.286 19.380 -38.127 1.00 68.94 556 GLY A CA 1
ATOM 4324 C C . GLY A 1 556 ? 14.035 18.790 -37.491 1.00 68.94 556 GLY A C 1
ATOM 4325 O O . GLY A 1 556 ? 13.808 18.991 -36.309 1.00 68.94 556 GLY A O 1
ATOM 4326 N N . THR A 1 557 ? 13.208 18.072 -38.245 1.00 76.19 557 THR A N 1
ATOM 4327 C CA . THR A 1 557 ? 12.075 17.347 -37.647 1.00 76.19 557 THR A CA 1
ATOM 4328 C C . THR A 1 557 ? 12.539 16.041 -37.005 1.00 76.19 557 THR A C 1
ATOM 4330 O O . THR A 1 557 ? 13.552 15.485 -37.443 1.00 76.19 557 THR A O 1
ATOM 4333 N N . LEU A 1 558 ? 11.789 15.508 -36.032 1.00 77.75 558 LEU A N 1
ATOM 4334 C CA . LEU A 1 558 ? 12.046 14.177 -35.460 1.00 77.75 558 LEU A CA 1
ATOM 4335 C C . LEU A 1 558 ? 12.177 13.111 -36.564 1.00 77.75 558 LEU A C 1
ATOM 4337 O O . LEU A 1 558 ? 13.164 12.384 -36.608 1.00 77.75 558 LEU A O 1
ATOM 4341 N N . ARG A 1 559 ? 11.284 13.121 -37.562 1.00 77.69 559 ARG A N 1
ATOM 4342 C CA . ARG A 1 559 ? 11.380 12.237 -38.740 1.00 77.69 559 ARG A CA 1
ATOM 4343 C C . ARG A 1 559 ? 12.708 12.372 -39.498 1.00 77.69 559 ARG A C 1
ATOM 4345 O O . ARG A 1 559 ? 13.225 11.391 -40.024 1.00 77.69 559 ARG A O 1
ATOM 4352 N N . GLY A 1 560 ? 13.230 13.592 -39.620 1.00 69.12 560 GLY A N 1
ATOM 4353 C CA . GLY A 1 560 ? 14.511 13.854 -40.279 1.00 69.12 560 GLY A CA 1
ATOM 4354 C C . GLY A 1 560 ? 15.715 13.406 -39.444 1.00 69.12 560 GLY A C 1
ATOM 4355 O O . GLY A 1 560 ? 16.726 12.987 -40.009 1.00 69.12 560 GLY A O 1
ATOM 4356 N N . PHE A 1 561 ? 15.600 13.477 -38.117 1.00 71.56 561 PHE A N 1
ATOM 4357 C CA . PHE A 1 561 ? 16.592 12.984 -37.165 1.00 71.56 561 PHE A CA 1
ATOM 4358 C C . PHE A 1 561 ? 16.647 11.448 -37.136 1.00 71.56 561 PHE A C 1
ATOM 4360 O O . PHE A 1 561 ? 17.730 10.882 -37.289 1.00 71.56 561 PHE A O 1
ATOM 4367 N N . ASP A 1 562 ? 15.485 10.790 -37.066 1.00 67.56 562 ASP A N 1
ATOM 4368 C CA . ASP A 1 562 ? 15.300 9.327 -37.010 1.00 67.56 562 ASP A CA 1
ATOM 4369 C C . ASP A 1 562 ? 15.825 8.557 -38.235 1.00 67.56 562 ASP A C 1
ATOM 4371 O O . ASP A 1 562 ? 15.868 7.324 -38.243 1.00 67.56 562 ASP A O 1
ATOM 4375 N N . GLY A 1 563 ? 16.215 9.273 -39.293 1.00 69.31 563 GLY A N 1
ATOM 4376 C CA . GLY A 1 563 ? 16.908 8.715 -40.448 1.00 69.31 563 GLY A CA 1
ATOM 4377 C C . GLY A 1 563 ? 18.358 8.318 -40.132 1.00 69.31 563 GLY A C 1
ATOM 4378 O O . GLY A 1 563 ? 18.681 7.754 -39.092 1.00 69.31 563 GLY A O 1
ATOM 4379 N N . THR A 1 564 ? 19.276 8.602 -41.054 1.00 67.38 564 THR A N 1
ATOM 4380 C CA . THR A 1 564 ? 20.688 8.197 -40.929 1.00 67.38 564 THR A CA 1
ATOM 4381 C C . THR A 1 564 ? 21.398 8.833 -39.724 1.00 67.38 564 THR A C 1
ATOM 4383 O O . THR A 1 564 ? 22.271 8.212 -39.132 1.00 67.38 564 THR A O 1
ATOM 4386 N N . ARG A 1 565 ? 21.007 10.049 -39.322 1.00 68.56 565 ARG A N 1
ATOM 4387 C CA . ARG A 1 565 ? 21.730 10.847 -38.315 1.00 68.56 565 ARG A CA 1
ATOM 4388 C C . ARG A 1 565 ? 21.564 10.336 -36.884 1.00 68.56 565 ARG A C 1
ATOM 4390 O O . ARG A 1 565 ? 22.554 10.243 -36.166 1.00 68.56 565 ARG A O 1
ATOM 4397 N N . GLY A 1 566 ? 20.344 9.996 -36.463 1.00 70.00 566 GLY A N 1
ATOM 4398 C CA . GLY A 1 566 ? 20.112 9.405 -35.143 1.00 70.00 566 GLY A CA 1
ATOM 4399 C C . GLY A 1 566 ? 20.844 8.070 -34.998 1.00 70.00 566 GLY A C 1
ATOM 4400 O O . GLY A 1 566 ? 21.504 7.820 -33.994 1.00 70.00 566 GLY A O 1
ATOM 4401 N N . ASP A 1 567 ? 20.820 7.249 -36.049 1.00 72.19 567 ASP A N 1
ATOM 4402 C CA . ASP A 1 567 ? 21.525 5.965 -36.084 1.00 72.19 567 ASP A CA 1
ATOM 4403 C C . ASP A 1 567 ? 23.047 6.113 -35.939 1.00 72.19 567 ASP A C 1
ATOM 4405 O O . ASP A 1 567 ? 23.674 5.346 -35.210 1.00 72.19 567 ASP A O 1
ATOM 4409 N N . GLU A 1 568 ? 23.643 7.123 -36.581 1.00 71.75 568 GLU A N 1
ATOM 4410 C CA . GLU A 1 568 ? 25.068 7.455 -36.448 1.00 71.75 568 GLU A CA 1
ATOM 4411 C C . GLU A 1 568 ? 25.438 7.849 -35.009 1.00 71.75 568 GLU A C 1
ATOM 4413 O O . GLU A 1 568 ? 26.439 7.360 -34.476 1.00 71.75 568 GLU A O 1
ATOM 4418 N N . ILE A 1 569 ? 24.626 8.694 -34.361 1.00 73.25 569 ILE A N 1
ATOM 4419 C CA . ILE A 1 569 ? 24.848 9.136 -32.975 1.00 73.25 569 ILE A CA 1
ATOM 4420 C C . ILE A 1 569 ? 24.766 7.947 -32.017 1.00 73.25 569 ILE A C 1
ATOM 4422 O O . ILE A 1 569 ? 25.697 7.714 -31.246 1.00 73.25 569 ILE A O 1
ATOM 4426 N N . PHE A 1 570 ? 23.698 7.151 -32.092 1.00 76.56 570 PHE A N 1
ATOM 4427 C CA . PHE A 1 570 ? 23.522 6.015 -31.186 1.00 76.56 570 PHE A CA 1
ATOM 4428 C C . PHE A 1 570 ? 24.524 4.890 -31.456 1.00 76.56 570 PHE A C 1
ATOM 4430 O O . PHE A 1 570 ? 24.981 4.236 -30.522 1.00 76.56 570 PHE A O 1
ATOM 4437 N N . THR A 1 571 ? 24.935 4.691 -32.711 1.00 73.81 571 THR A N 1
ATOM 4438 C CA . THR A 1 571 ? 26.033 3.771 -33.040 1.00 73.81 571 THR A CA 1
ATOM 4439 C C . THR A 1 571 ? 27.345 4.235 -32.416 1.00 73.81 571 THR A C 1
ATOM 4441 O O . THR A 1 571 ? 28.070 3.424 -31.844 1.00 73.81 571 THR A O 1
ATOM 4444 N N . SER A 1 572 ? 27.634 5.537 -32.472 1.00 72.81 572 SER A N 1
ATOM 4445 C CA . SER A 1 572 ? 28.821 6.107 -31.831 1.00 72.81 572 SER A CA 1
ATOM 4446 C C . SER A 1 572 ? 28.765 5.920 -30.312 1.00 72.81 572 SER A C 1
ATOM 4448 O O . SER A 1 572 ? 29.746 5.463 -29.724 1.00 72.81 572 SER A O 1
ATOM 4450 N N . TYR A 1 573 ? 27.605 6.162 -29.694 1.00 76.44 573 TYR A N 1
ATOM 4451 C CA . TYR A 1 573 ? 27.362 5.934 -28.267 1.00 76.44 573 TYR A CA 1
ATOM 4452 C C . TYR A 1 573 ? 27.679 4.495 -27.836 1.00 76.44 573 TYR A C 1
ATOM 4454 O O . TYR A 1 573 ? 28.494 4.307 -26.938 1.00 76.44 573 TYR A O 1
ATOM 4462 N N . LEU A 1 574 ? 27.164 3.479 -28.544 1.00 71.81 574 LEU A N 1
ATOM 4463 C CA . LEU A 1 574 ? 27.463 2.064 -28.252 1.00 71.81 574 LEU A CA 1
ATOM 4464 C C . LEU A 1 574 ? 28.961 1.710 -28.309 1.00 71.81 574 LEU A C 1
ATOM 4466 O O . LEU A 1 574 ? 29.374 0.673 -27.792 1.00 71.81 574 LEU A O 1
ATOM 4470 N N . THR A 1 575 ? 29.768 2.536 -28.977 1.00 63.81 575 THR A N 1
ATOM 4471 C CA . THR A 1 575 ? 31.211 2.324 -29.176 1.00 63.81 575 THR A CA 1
ATOM 4472 C C . THR A 1 575 ? 32.085 3.304 -28.388 1.00 63.81 575 THR A C 1
ATOM 4474 O O . THR A 1 575 ? 33.296 3.355 -28.612 1.00 63.81 575 THR A O 1
ATOM 4477 N N . THR A 1 576 ? 31.500 4.087 -27.473 1.00 60.69 576 THR A N 1
ATOM 4478 C CA . THR A 1 576 ? 32.212 5.121 -26.707 1.00 60.69 576 THR A CA 1
ATOM 4479 C C . THR A 1 576 ? 33.012 4.494 -25.557 1.00 60.69 576 THR A C 1
ATOM 4481 O O . THR A 1 576 ? 32.637 4.600 -24.401 1.00 60.69 576 THR A O 1
ATOM 4484 N N . ASP A 1 577 ? 34.124 3.824 -25.883 1.00 55.31 577 ASP A N 1
ATOM 4485 C CA . ASP A 1 577 ? 35.231 3.509 -24.965 1.00 55.31 577 ASP A CA 1
ATOM 4486 C C . ASP A 1 577 ? 36.543 3.228 -25.749 1.00 55.31 577 ASP A C 1
ATOM 4488 O O . ASP A 1 577 ? 36.535 2.889 -26.935 1.00 55.31 577 ASP A O 1
ATOM 4492 N N . ALA A 1 578 ? 37.698 3.419 -25.102 1.00 44.53 578 ALA A N 1
ATOM 4493 C CA . ALA A 1 578 ? 39.008 3.764 -25.672 1.00 44.53 578 ALA A CA 1
ATOM 4494 C C . ALA A 1 578 ? 39.689 2.752 -26.620 1.00 44.53 578 ALA A C 1
ATOM 4496 O O . ALA A 1 578 ? 40.727 3.094 -27.193 1.00 44.53 578 ALA A O 1
ATOM 4497 N N . ASN A 1 579 ? 39.125 1.567 -26.862 1.00 46.44 579 ASN A N 1
ATOM 4498 C CA . ASN A 1 579 ? 39.668 0.598 -27.818 1.00 46.44 579 ASN A CA 1
ATOM 4499 C C . ASN A 1 579 ? 38.601 0.133 -28.820 1.00 46.44 579 ASN A C 1
ATOM 4501 O O . ASN A 1 579 ? 38.232 -1.037 -28.884 1.00 46.44 579 ASN A O 1
ATOM 4505 N N . LEU A 1 580 ? 38.161 1.043 -29.686 1.00 45.28 580 LEU A N 1
ATOM 4506 C CA . LEU A 1 580 ? 37.379 0.722 -30.888 1.00 45.28 580 LEU A CA 1
ATOM 4507 C C . LEU A 1 580 ? 38.000 -0.432 -31.705 1.00 45.28 580 LEU A C 1
ATOM 4509 O O . LEU A 1 580 ? 37.283 -1.290 -32.203 1.00 45.28 580 LEU A O 1
ATOM 4513 N N . SER A 1 581 ? 39.336 -0.534 -31.751 1.00 44.91 581 SER A N 1
ATOM 4514 C CA . SER A 1 581 ? 40.070 -1.645 -32.386 1.00 44.91 581 SER A CA 1
ATOM 4515 C C . SER A 1 581 ? 39.823 -3.021 -31.752 1.00 44.91 581 SER A C 1
ATOM 4517 O O . SER A 1 581 ? 40.091 -4.049 -32.374 1.00 44.91 581 SER A O 1
ATOM 4519 N N . ASP A 1 582 ? 39.339 -3.053 -30.512 1.00 43.59 582 ASP A N 1
ATOM 4520 C CA . ASP A 1 582 ? 39.166 -4.264 -29.721 1.00 43.59 582 ASP A CA 1
ATOM 4521 C C . ASP A 1 582 ? 37.766 -4.876 -29.845 1.00 43.59 582 ASP A C 1
ATOM 4523 O O . ASP A 1 582 ? 37.661 -6.102 -29.872 1.00 43.59 582 ASP A O 1
ATOM 4527 N N . ILE A 1 583 ? 36.727 -4.053 -30.025 1.00 44.22 583 ILE A N 1
ATOM 4528 C CA . ILE A 1 583 ? 35.356 -4.494 -30.352 1.00 44.22 583 ILE A CA 1
ATOM 4529 C C . ILE A 1 583 ? 35.298 -5.053 -31.784 1.00 44.22 583 ILE A C 1
ATOM 4531 O O . ILE A 1 583 ? 34.625 -6.050 -32.044 1.00 44.22 583 ILE A O 1
ATOM 4535 N N . ILE A 1 584 ? 36.082 -4.458 -32.692 1.00 43.06 584 ILE A N 1
ATOM 4536 C CA . ILE A 1 584 ? 36.190 -4.841 -34.109 1.00 43.06 584 ILE A CA 1
ATOM 4537 C C . ILE A 1 584 ? 36.690 -6.292 -34.286 1.00 43.06 584 ILE A C 1
ATOM 4539 O O . ILE A 1 584 ? 36.363 -6.928 -35.268 1.00 43.06 584 ILE A O 1
ATOM 4543 N N . THR A 1 585 ? 37.399 -6.902 -33.323 1.00 40.03 585 THR A N 1
ATOM 4544 C CA . THR A 1 585 ? 37.955 -8.272 -33.490 1.00 40.03 585 THR A CA 1
ATOM 4545 C C . THR A 1 585 ? 36.988 -9.431 -33.188 1.00 40.03 585 THR A C 1
ATOM 4547 O O . THR A 1 585 ? 37.385 -10.597 -33.253 1.00 40.03 585 THR A O 1
ATOM 4550 N N . LEU A 1 586 ? 35.727 -9.146 -32.856 1.00 43.00 586 LEU A N 1
ATOM 4551 C CA . LEU A 1 586 ? 34.648 -10.142 -32.823 1.00 43.00 586 LEU A CA 1
ATOM 4552 C C . LEU A 1 586 ? 34.153 -10.430 -34.258 1.00 43.00 586 LEU A C 1
ATOM 4554 O O . LEU A 1 586 ? 34.303 -9.570 -35.121 1.00 43.00 586 LEU A O 1
ATOM 4558 N N . PRO A 1 587 ? 33.455 -11.550 -34.551 1.00 44.41 587 PRO A N 1
ATOM 4559 C CA . PRO A 1 587 ? 32.740 -11.754 -35.828 1.00 44.41 587 PRO A CA 1
ATOM 4560 C C . PRO A 1 587 ? 31.549 -10.777 -36.036 1.00 44.41 587 PRO A C 1
ATOM 4562 O O . PRO A 1 587 ? 30.582 -11.088 -36.724 1.00 44.41 587 PRO A O 1
ATOM 4565 N N . ILE A 1 588 ? 31.624 -9.600 -35.411 1.00 44.75 588 ILE A N 1
ATOM 4566 C CA . ILE A 1 588 ? 30.763 -8.417 -35.475 1.00 44.75 588 ILE A CA 1
ATOM 4567 C C . ILE A 1 588 ? 31.380 -7.372 -36.441 1.00 44.75 588 ILE A C 1
ATOM 4569 O O . ILE A 1 588 ? 30.766 -6.343 -36.702 1.00 44.75 588 ILE A O 1
ATOM 4573 N N . ASP A 1 589 ? 32.548 -7.659 -37.041 1.00 41.38 589 ASP A N 1
ATOM 4574 C CA . ASP A 1 589 ? 33.276 -6.855 -38.048 1.00 41.38 589 ASP A CA 1
ATOM 4575 C C . ASP A 1 589 ? 32.384 -6.183 -39.119 1.00 41.38 589 ASP A C 1
ATOM 4577 O O . ASP A 1 589 ? 32.656 -5.069 -39.566 1.00 41.38 589 ASP A O 1
ATOM 4581 N N . SER A 1 590 ? 31.288 -6.829 -39.534 1.00 44.00 590 SER A N 1
ATOM 4582 C CA . SER A 1 590 ? 30.371 -6.303 -40.556 1.00 44.00 590 SER A CA 1
ATOM 4583 C C . SER A 1 590 ? 29.309 -5.325 -40.037 1.00 44.00 590 SER A C 1
ATOM 4585 O O . SER A 1 590 ? 28.565 -4.780 -40.847 1.00 44.00 590 SER A O 1
ATOM 4587 N N . LEU A 1 591 ? 29.184 -5.143 -38.718 1.00 44.03 591 LEU A N 1
ATOM 4588 C CA . LEU A 1 591 ? 28.121 -4.355 -38.082 1.00 44.03 591 LEU A CA 1
ATOM 4589 C C . LEU A 1 591 ? 28.563 -2.948 -37.664 1.00 44.03 591 LEU A C 1
ATOM 4591 O O . LEU A 1 591 ? 27.707 -2.116 -37.415 1.00 44.03 591 LEU A O 1
ATOM 4595 N N . VAL A 1 592 ? 29.867 -2.652 -37.603 1.00 45.38 592 VAL A N 1
ATOM 4596 C CA . VAL A 1 592 ? 30.403 -1.393 -37.030 1.00 45.38 592 VAL A CA 1
ATOM 4597 C C . VAL A 1 592 ? 31.018 -0.465 -38.100 1.00 45.38 592 VAL A C 1
ATOM 4599 O O . VAL A 1 592 ? 31.621 0.558 -37.787 1.00 45.38 592 VAL A O 1
ATOM 4602 N N . SER A 1 593 ? 30.860 -0.770 -39.392 1.00 43.53 593 SER A N 1
ATOM 4603 C CA . SER A 1 593 ? 31.436 0.002 -40.507 1.00 43.53 593 SER A CA 1
ATOM 4604 C C . SER A 1 593 ? 30.615 1.254 -40.875 1.00 43.53 593 SER A C 1
ATOM 4606 O O . SER A 1 593 ? 30.132 1.402 -41.996 1.00 43.53 593 SER A O 1
ATOM 4608 N N . GLY A 1 594 ? 30.458 2.178 -39.923 1.00 44.31 594 GLY A N 1
ATOM 4609 C CA . GLY A 1 594 ? 29.887 3.514 -40.148 1.00 44.31 594 GLY A CA 1
ATOM 4610 C C . GLY A 1 594 ? 30.953 4.580 -40.477 1.00 44.31 594 GLY A C 1
ATOM 4611 O O . GLY A 1 594 ? 32.104 4.434 -40.073 1.00 44.31 594 GLY A O 1
ATOM 4612 N N . PRO A 1 595 ? 30.616 5.672 -41.195 1.00 39.31 595 PRO A N 1
ATOM 4613 C CA . PRO A 1 595 ? 31.574 6.704 -41.626 1.00 39.31 595 PRO A CA 1
ATOM 4614 C C . PRO A 1 595 ? 32.038 7.688 -40.527 1.00 39.31 595 PRO A C 1
ATOM 4616 O O . PRO A 1 595 ? 32.940 8.487 -40.779 1.00 39.31 595 PRO A O 1
ATOM 4619 N N . TYR A 1 596 ? 31.474 7.633 -39.316 1.00 47.59 596 TYR A N 1
ATOM 4620 C CA . TYR A 1 596 ? 31.769 8.551 -38.205 1.00 47.59 596 TYR A CA 1
ATOM 4621 C C . TYR A 1 596 ? 32.437 7.829 -37.029 1.00 47.59 596 TYR A C 1
ATOM 4623 O O . TYR A 1 596 ? 31.856 7.662 -35.967 1.00 47.59 596 TYR A O 1
ATOM 4631 N N . VAL A 1 597 ? 33.684 7.397 -37.215 1.00 47.47 597 VAL A N 1
ATOM 4632 C CA . VAL A 1 597 ? 34.485 6.743 -36.162 1.00 47.47 597 VAL A CA 1
ATOM 4633 C C . VAL A 1 597 ? 35.649 7.656 -35.765 1.00 47.47 597 VAL A C 1
ATOM 4635 O O . VAL A 1 597 ? 36.820 7.350 -35.976 1.00 47.47 597 VAL A O 1
ATOM 4638 N N . GLY A 1 598 ? 35.325 8.846 -35.256 1.00 48.00 598 GLY A N 1
ATOM 4639 C CA . GLY A 1 598 ? 36.294 9.759 -34.641 1.00 48.00 598 GLY A CA 1
ATOM 4640 C C . GLY A 1 598 ? 36.224 9.665 -33.117 1.00 48.00 598 GLY A C 1
ATOM 4641 O O . GLY A 1 598 ? 35.154 9.418 -32.573 1.00 48.00 598 GLY A O 1
ATOM 4642 N N . LYS A 1 599 ? 37.337 9.889 -32.403 1.00 52.53 599 LYS A N 1
ATOM 4643 C CA . LYS A 1 599 ? 37.298 10.025 -30.934 1.00 52.53 599 LYS A CA 1
ATOM 4644 C C . LYS A 1 599 ? 36.369 11.192 -30.569 1.00 52.53 599 LYS A C 1
ATOM 4646 O O . LYS A 1 599 ? 36.598 12.302 -31.044 1.00 52.53 599 LYS A O 1
ATOM 4651 N N . VAL A 1 600 ? 35.333 10.952 -29.772 1.00 58.62 600 VAL A N 1
ATOM 4652 C CA . VAL A 1 600 ? 34.446 11.978 -29.195 1.00 58.62 600 VAL A CA 1
ATOM 4653 C C . VAL A 1 600 ? 34.743 12.042 -27.696 1.00 58.62 600 VAL A C 1
ATOM 4655 O O . VAL A 1 600 ? 35.050 11.013 -27.095 1.00 58.62 600 VAL A O 1
ATOM 4658 N N . SER A 1 601 ? 34.711 13.227 -27.080 1.00 68.06 601 SER A N 1
ATOM 4659 C CA . SER A 1 601 ? 34.829 13.320 -25.618 1.00 68.06 601 SER A CA 1
ATOM 4660 C C . SER A 1 601 ? 33.588 12.731 -24.938 1.00 68.06 601 SER A C 1
ATOM 4662 O O . SER A 1 601 ? 32.481 12.882 -25.447 1.00 68.06 601 SER A O 1
ATOM 4664 N N . THR A 1 602 ? 33.740 12.118 -23.760 1.00 72.94 602 THR A N 1
ATOM 4665 C CA . THR A 1 602 ? 32.609 11.570 -22.988 1.00 72.94 602 THR A CA 1
ATOM 4666 C C . THR A 1 602 ? 31.498 12.604 -22.793 1.00 72.94 602 THR A C 1
ATOM 4668 O O . THR A 1 602 ? 30.345 12.314 -23.083 1.00 72.94 602 THR A O 1
ATOM 4671 N N . GLN A 1 603 ? 31.845 13.839 -22.410 1.00 74.88 603 GLN A N 1
ATOM 4672 C CA . GLN A 1 603 ? 30.863 14.918 -22.256 1.00 74.88 603 GLN A CA 1
ATOM 4673 C C . GLN A 1 603 ? 30.179 15.287 -23.579 1.00 74.88 603 GLN A C 1
ATOM 4675 O O . GLN A 1 603 ? 28.970 15.443 -23.614 1.00 74.88 603 GLN A O 1
ATOM 4680 N N . GLY A 1 604 ? 30.926 15.371 -24.686 1.00 72.75 604 GLY A N 1
ATOM 4681 C CA . GLY A 1 604 ? 30.337 15.687 -25.989 1.00 72.75 604 GLY A CA 1
ATOM 4682 C C . GLY A 1 604 ? 29.411 14.588 -26.519 1.00 72.75 604 GLY A C 1
ATOM 4683 O O . GLY A 1 604 ? 28.527 14.878 -27.320 1.00 72.75 604 GLY A O 1
ATOM 4684 N N . MET A 1 605 ? 29.609 13.340 -26.085 1.00 78.00 605 MET A N 1
ATOM 4685 C CA . MET A 1 605 ? 28.689 12.242 -26.371 1.00 78.00 605 MET A CA 1
ATOM 4686 C C . MET A 1 605 ? 27.462 12.275 -25.451 1.00 78.00 605 MET A C 1
ATOM 4688 O O . MET A 1 605 ? 26.360 12.095 -25.957 1.00 78.00 605 MET A O 1
ATOM 4692 N N . LEU A 1 606 ? 27.630 12.570 -24.155 1.00 78.44 606 LEU A N 1
ATOM 4693 C CA . LEU A 1 606 ? 26.517 12.783 -23.216 1.00 78.44 606 LEU A CA 1
ATOM 4694 C C . LEU A 1 606 ? 25.564 13.869 -23.724 1.00 78.44 606 LEU A C 1
ATOM 4696 O O . LEU A 1 606 ? 24.388 13.594 -23.943 1.00 78.44 606 LEU A O 1
ATOM 4700 N N . ASP A 1 607 ? 26.099 15.046 -24.060 1.00 77.12 607 ASP A N 1
ATOM 4701 C CA . ASP A 1 607 ? 25.313 16.160 -24.601 1.00 77.12 607 ASP A CA 1
ATOM 4702 C C . ASP A 1 607 ? 24.544 15.757 -25.880 1.00 77.12 607 ASP A C 1
ATOM 4704 O O . ASP A 1 607 ? 23.437 16.236 -26.140 1.00 77.12 607 ASP A O 1
ATOM 4708 N N . ALA A 1 608 ? 25.132 14.884 -26.709 1.00 75.56 608 ALA A N 1
ATOM 4709 C CA . ALA A 1 608 ? 24.516 14.410 -27.945 1.00 75.56 608 ALA A CA 1
ATOM 4710 C C . ALA A 1 608 ? 23.380 13.406 -27.688 1.00 75.56 608 ALA A C 1
ATOM 4712 O O . ALA A 1 608 ? 22.332 13.517 -28.328 1.00 75.56 608 ALA A O 1
ATOM 4713 N N . VAL A 1 609 ? 23.558 12.447 -26.771 1.00 79.06 609 VAL A N 1
ATOM 4714 C CA . VAL A 1 609 ? 22.520 11.449 -26.455 1.00 79.06 609 VAL A CA 1
ATOM 4715 C C . VAL A 1 609 ? 21.390 12.028 -25.611 1.00 79.06 609 VAL A C 1
ATOM 4717 O O . VAL A 1 609 ? 20.240 11.676 -25.852 1.00 79.06 609 VAL A O 1
ATOM 4720 N N . GLU A 1 610 ? 21.667 12.977 -24.715 1.00 79.31 610 GLU A N 1
ATOM 4721 C CA . GLU A 1 610 ? 20.633 13.722 -23.985 1.00 79.31 610 GLU A CA 1
ATOM 4722 C C . GLU A 1 610 ? 19.761 14.538 -24.950 1.00 79.31 610 GLU A C 1
ATOM 4724 O O . GLU A 1 610 ? 18.533 14.433 -24.939 1.00 79.31 610 GLU A O 1
ATOM 4729 N N . ALA A 1 611 ? 20.385 15.297 -25.863 1.00 74.69 611 ALA A N 1
ATOM 4730 C CA . ALA A 1 611 ? 19.657 16.043 -26.890 1.00 74.69 611 ALA A CA 1
ATOM 4731 C C . ALA A 1 611 ? 18.835 15.116 -27.802 1.00 74.69 611 ALA A C 1
ATOM 4733 O O . ALA A 1 611 ? 17.718 15.453 -28.194 1.00 74.69 611 ALA A O 1
ATOM 4734 N N . ALA A 1 612 ? 19.373 13.938 -28.122 1.00 72.88 612 ALA A N 1
ATOM 4735 C CA . ALA A 1 612 ? 18.666 12.920 -28.882 1.00 72.88 612 ALA A CA 1
ATOM 4736 C C . ALA A 1 612 ? 17.503 12.290 -28.095 1.00 72.88 612 ALA A C 1
ATOM 4738 O O . ALA A 1 612 ? 16.457 12.031 -28.679 1.00 72.88 612 ALA A O 1
ATOM 4739 N N . GLY A 1 613 ? 17.646 12.078 -26.783 1.00 75.00 613 GLY A N 1
ATOM 4740 C CA . GLY A 1 613 ? 16.582 11.593 -25.899 1.00 75.00 613 GLY A CA 1
ATOM 4741 C C . GLY A 1 613 ? 15.384 12.538 -25.870 1.00 75.00 613 GLY A C 1
ATOM 4742 O O . GLY A 1 613 ? 14.248 12.104 -26.054 1.00 75.00 613 GLY A O 1
ATOM 4743 N N . ARG A 1 614 ? 15.643 13.848 -25.783 1.00 77.31 614 ARG A N 1
ATOM 4744 C CA . ARG A 1 614 ? 14.608 14.895 -25.853 1.00 77.31 614 ARG A CA 1
ATOM 4745 C C . ARG A 1 614 ? 13.884 14.969 -27.191 1.00 77.31 614 ARG A C 1
ATOM 4747 O O . ARG A 1 614 ? 12.816 15.567 -27.269 1.00 77.31 614 ARG A O 1
ATOM 4754 N N . ALA A 1 615 ? 14.419 14.375 -28.256 1.00 77.88 615 ALA A N 1
ATOM 4755 C CA . ALA A 1 615 ? 13.690 14.288 -29.516 1.00 77.88 615 ALA A CA 1
ATOM 4756 C C . ALA A 1 615 ? 12.441 13.391 -29.391 1.00 77.88 615 ALA A C 1
ATOM 4758 O O . ALA A 1 615 ? 11.457 13.619 -30.092 1.00 77.88 615 ALA A O 1
ATOM 4759 N N . TYR A 1 616 ? 12.459 12.425 -28.466 1.00 82.75 616 TYR A N 1
ATOM 4760 C CA . TYR A 1 616 ? 11.350 11.511 -28.163 1.00 82.75 616 TYR A CA 1
ATOM 4761 C C . TYR A 1 616 ? 10.513 11.963 -26.957 1.00 82.75 616 TYR A C 1
ATOM 4763 O O . TYR A 1 616 ? 9.743 11.184 -26.400 1.00 82.75 616 TYR A O 1
ATOM 4771 N N . ASP A 1 617 ? 10.664 13.214 -26.531 1.00 86.75 617 ASP A N 1
ATOM 4772 C CA . ASP A 1 617 ? 9.840 13.824 -25.494 1.00 86.75 617 ASP A CA 1
ATOM 4773 C C . ASP A 1 617 ? 8.456 14.198 -26.045 1.00 86.75 617 ASP A C 1
ATOM 4775 O O . ASP A 1 617 ? 8.353 14.929 -27.038 1.00 86.75 617 ASP A O 1
ATOM 4779 N N . ALA A 1 618 ? 7.399 13.744 -25.366 1.00 91.62 618 ALA A N 1
ATOM 4780 C CA . ALA A 1 618 ? 6.010 14.113 -25.623 1.00 91.62 618 ALA A CA 1
ATOM 4781 C C . ALA A 1 618 ? 5.357 14.934 -24.495 1.00 91.62 618 ALA A C 1
ATOM 4783 O O . ALA A 1 618 ? 4.145 15.138 -24.508 1.00 91.62 618 ALA A O 1
ATOM 4784 N N . SER A 1 619 ? 6.141 15.459 -23.547 1.00 91.69 619 SER A N 1
ATOM 4785 C CA . SER A 1 619 ? 5.645 16.220 -22.390 1.00 91.69 619 SER A CA 1
ATOM 4786 C C . SER A 1 619 ? 4.904 17.505 -22.763 1.00 91.69 619 SER A C 1
ATOM 4788 O O . SER A 1 619 ? 4.018 17.934 -22.032 1.00 91.69 619 SER A O 1
ATOM 4790 N N . TYR A 1 620 ? 5.190 18.079 -23.936 1.00 90.56 620 TYR A N 1
ATOM 4791 C CA . TYR A 1 620 ? 4.470 19.236 -24.482 1.00 90.56 620 TYR A CA 1
ATOM 4792 C C . TYR A 1 620 ? 2.961 19.002 -24.639 1.00 90.56 620 TYR A C 1
ATOM 4794 O O . TYR A 1 620 ? 2.209 19.968 -24.655 1.00 90.56 620 TYR A O 1
ATOM 4802 N N . ALA A 1 621 ? 2.504 17.748 -24.743 1.00 93.88 621 ALA A N 1
ATOM 4803 C CA . ALA A 1 621 ? 1.078 17.422 -24.773 1.00 93.88 621 ALA A CA 1
ATOM 4804 C C . ALA A 1 621 ? 0.368 17.725 -23.439 1.00 93.88 621 ALA A C 1
ATOM 4806 O O . ALA A 1 621 ? -0.856 17.808 -23.397 1.00 93.88 621 ALA A O 1
ATOM 4807 N N . PHE A 1 622 ? 1.135 17.899 -22.360 1.00 96.12 622 PHE A N 1
ATOM 4808 C CA . PHE A 1 622 ? 0.644 18.127 -21.002 1.00 96.12 622 PHE A CA 1
ATOM 4809 C C . PHE A 1 622 ? 1.007 19.512 -20.462 1.00 96.12 622 PHE A C 1
ATOM 4811 O O . PHE A 1 622 ? 0.822 19.772 -19.277 1.00 96.12 622 PHE A O 1
ATOM 4818 N N . VAL A 1 623 ? 1.533 20.399 -21.307 1.00 95.75 623 VAL A N 1
ATOM 4819 C CA . VAL A 1 623 ? 1.864 21.777 -20.939 1.00 95.75 623 VAL A CA 1
ATOM 4820 C C . VAL A 1 623 ? 0.936 22.714 -21.704 1.00 95.75 623 VAL A C 1
ATOM 4822 O O . VAL A 1 623 ? 0.860 22.653 -22.929 1.00 95.75 623 VAL A O 1
ATOM 4825 N N . ASN A 1 624 ? 0.224 23.571 -20.978 1.00 93.94 624 ASN A N 1
ATOM 4826 C CA . ASN A 1 624 ? -0.665 24.577 -21.550 1.00 93.94 624 ASN A CA 1
ATOM 4827 C C . ASN A 1 624 ? 0.131 25.728 -22.189 1.00 93.94 624 ASN A C 1
ATOM 4829 O O . ASN A 1 624 ? 1.310 25.934 -21.896 1.00 93.94 624 ASN A O 1
ATOM 4833 N N . ASP A 1 625 ? -0.537 26.539 -23.013 1.00 92.75 625 ASP A N 1
ATOM 4834 C CA . ASP A 1 625 ? 0.074 27.691 -23.699 1.00 92.75 625 ASP A CA 1
ATOM 4835 C C . ASP A 1 625 ? 0.693 28.729 -22.738 1.00 92.75 625 ASP A C 1
ATOM 4837 O O . ASP A 1 625 ? 1.606 29.464 -23.118 1.00 92.75 625 ASP A O 1
ATOM 4841 N N . ASP A 1 626 ? 0.210 28.801 -21.493 1.00 93.94 626 ASP A N 1
ATOM 4842 C CA . ASP A 1 626 ? 0.732 29.681 -20.439 1.00 93.94 626 ASP A CA 1
ATOM 4843 C C . ASP A 1 626 ? 1.914 29.078 -19.650 1.00 93.94 626 ASP A C 1
ATOM 4845 O O . ASP A 1 626 ? 2.466 29.733 -18.764 1.00 93.94 626 ASP A O 1
ATOM 4849 N N . GLY A 1 627 ? 2.326 27.851 -19.985 1.00 92.06 627 GLY A N 1
ATOM 4850 C CA . GLY A 1 627 ? 3.402 27.110 -19.330 1.00 92.06 627 GLY A CA 1
ATOM 4851 C C . GLY A 1 627 ? 2.975 26.322 -18.089 1.00 92.06 627 GLY A C 1
ATOM 4852 O O . GLY A 1 627 ? 3.828 25.685 -17.469 1.00 92.06 627 GLY A O 1
ATOM 4853 N N . THR A 1 628 ? 1.693 26.342 -17.711 1.00 94.44 628 THR A N 1
ATOM 4854 C CA . THR A 1 628 ? 1.175 25.489 -16.632 1.00 94.44 628 THR A CA 1
ATOM 4855 C C . THR A 1 628 ? 1.120 24.026 -17.068 1.00 94.44 628 THR A C 1
ATOM 4857 O O . THR A 1 628 ? 0.941 23.713 -18.244 1.00 94.44 628 THR A O 1
ATOM 4860 N N . VAL A 1 629 ? 1.308 23.117 -16.114 1.00 96.88 629 VAL A N 1
ATOM 4861 C CA . VAL A 1 629 ? 1.357 21.673 -16.362 1.00 96.88 629 VAL A CA 1
ATOM 4862 C C . VAL A 1 629 ? 0.020 21.043 -15.976 1.00 96.88 629 VAL A C 1
ATOM 4864 O O . VAL A 1 629 ? -0.476 21.273 -14.876 1.00 96.88 629 VAL A O 1
ATOM 4867 N N . ASN A 1 630 ? -0.544 20.226 -16.865 1.00 96.44 630 ASN A N 1
ATOM 4868 C CA . ASN A 1 630 ? -1.738 19.426 -16.610 1.00 96.44 630 ASN A CA 1
ATOM 4869 C C . ASN A 1 630 ? -1.336 18.114 -15.937 1.00 96.44 630 ASN A C 1
ATOM 4871 O O . ASN A 1 630 ? -0.914 17.166 -16.607 1.00 96.44 630 ASN A O 1
ATOM 4875 N N . TYR A 1 631 ? -1.473 18.061 -14.617 1.00 97.69 631 TYR A N 1
ATOM 4876 C CA . TYR A 1 631 ? -1.167 16.867 -13.838 1.00 97.69 631 TYR A CA 1
ATOM 4877 C C . TYR A 1 631 ? -2.286 15.825 -13.945 1.00 97.69 631 TYR A C 1
ATOM 4879 O O . TYR A 1 631 ? -3.461 16.172 -13.872 1.00 97.69 631 TYR A O 1
ATOM 4887 N N . GLY A 1 632 ? -1.912 14.557 -14.131 1.00 96.00 632 GLY A N 1
ATOM 4888 C CA . GLY A 1 632 ? -2.848 13.426 -14.124 1.00 96.00 632 GLY A CA 1
ATOM 4889 C C . GLY A 1 632 ? -3.192 12.957 -12.710 1.00 96.00 632 GLY A C 1
ATOM 4890 O O . GLY A 1 632 ? -4.290 12.470 -12.475 1.00 96.00 632 GLY A O 1
ATOM 4891 N N . SER A 1 633 ? -2.266 13.156 -11.768 1.00 98.19 633 SER A N 1
ATOM 4892 C CA . SER A 1 633 ? -2.478 12.921 -10.338 1.00 98.19 633 SER A CA 1
ATOM 4893 C C . SER A 1 633 ? -2.005 14.127 -9.531 1.00 98.19 633 SER A C 1
ATOM 4895 O O . SER A 1 633 ? -0.918 14.663 -9.783 1.00 98.19 633 SER A O 1
ATOM 4897 N N . THR A 1 634 ? -2.797 14.524 -8.540 1.00 98.56 634 THR A N 1
ATOM 4898 C CA . THR A 1 634 ? -2.478 15.565 -7.554 1.00 98.56 634 THR A CA 1
ATOM 4899 C C . THR A 1 634 ? -2.615 14.943 -6.169 1.00 98.56 634 THR A C 1
ATOM 4901 O O . THR A 1 634 ? -3.708 14.575 -5.762 1.00 98.56 634 THR A O 1
ATOM 4904 N N . VAL A 1 635 ? -1.492 14.763 -5.470 1.00 98.81 635 VAL A N 1
ATOM 4905 C CA . VAL A 1 635 ? -1.436 14.023 -4.201 1.00 98.81 635 VAL A CA 1
ATOM 4906 C C . VAL A 1 635 ? -0.939 14.928 -3.080 1.00 98.81 635 VAL A C 1
ATOM 4908 O O . VAL A 1 635 ? 0.157 15.486 -3.170 1.00 98.81 635 VAL A O 1
ATOM 4911 N N . SER A 1 636 ? -1.727 15.032 -2.015 1.00 98.69 636 SER A N 1
ATOM 4912 C CA . SER A 1 636 ? -1.363 15.682 -0.759 1.00 98.69 636 SER A CA 1
ATOM 4913 C C . SER A 1 636 ? -1.005 14.624 0.279 1.00 98.69 636 SER A C 1
ATOM 4915 O O . SER A 1 636 ? -1.820 13.768 0.612 1.00 98.69 636 SER A O 1
ATOM 4917 N N . VAL A 1 637 ? 0.222 14.672 0.788 1.00 98.81 637 VAL A N 1
ATOM 4918 C CA . VAL A 1 637 ? 0.698 13.840 1.894 1.00 98.81 637 VAL A CA 1
ATOM 4919 C C . VAL A 1 637 ? 0.907 14.738 3.102 1.00 98.81 637 VAL A C 1
ATOM 4921 O O . VAL A 1 637 ? 1.728 15.661 3.067 1.00 98.81 637 VAL A O 1
ATOM 4924 N N . LYS A 1 638 ? 0.195 14.459 4.188 1.00 97.94 638 LYS A N 1
ATOM 4925 C CA . LYS A 1 638 ? 0.240 15.262 5.407 1.00 97.94 638 LYS A CA 1
ATOM 4926 C C . LYS A 1 638 ? 0.429 14.368 6.625 1.00 97.94 638 LYS A C 1
ATOM 4928 O O . LYS A 1 638 ? -0.151 13.290 6.707 1.00 97.94 638 LYS A O 1
ATOM 4933 N N . ASP A 1 639 ? 1.284 14.797 7.550 1.00 96.62 639 ASP A N 1
ATOM 4934 C CA . ASP A 1 639 ? 1.491 14.124 8.838 1.00 96.62 639 ASP A CA 1
ATOM 4935 C C . ASP A 1 639 ? 1.738 12.603 8.703 1.00 96.62 639 ASP A C 1
ATOM 4937 O O . ASP A 1 639 ? 1.288 11.801 9.512 1.00 96.62 639 ASP A O 1
ATOM 4941 N N . THR A 1 640 ? 2.443 12.160 7.661 1.00 97.69 640 THR A N 1
ATOM 4942 C CA . THR A 1 640 ? 2.563 10.728 7.335 1.00 97.69 640 THR A CA 1
ATOM 4943 C C . THR A 1 640 ? 3.963 10.202 7.637 1.00 97.69 640 THR A C 1
ATOM 4945 O O . THR A 1 640 ? 4.972 10.831 7.309 1.00 97.69 640 THR A O 1
ATOM 4948 N N . SER A 1 641 ? 4.027 9.028 8.264 1.00 97.44 641 SER A N 1
ATOM 4949 C CA . SER A 1 641 ? 5.276 8.314 8.528 1.00 97.44 641 SER A CA 1
ATOM 4950 C C . SER A 1 641 ? 5.559 7.286 7.435 1.00 97.44 641 SER A C 1
ATOM 4952 O O . SER A 1 641 ? 4.686 6.515 7.045 1.00 97.44 641 SER A O 1
ATOM 4954 N N . PHE A 1 642 ? 6.805 7.254 6.974 1.00 97.50 642 PHE A N 1
ATOM 4955 C CA . PHE A 1 642 ? 7.304 6.321 5.968 1.00 97.50 642 PHE A CA 1
ATOM 4956 C C . PHE A 1 642 ? 8.376 5.431 6.590 1.00 97.50 642 PHE A C 1
ATOM 4958 O O . PHE A 1 642 ? 9.378 5.954 7.083 1.00 97.50 642 PHE A O 1
ATOM 4965 N N . TYR A 1 643 ? 8.196 4.109 6.567 1.00 92.94 643 TYR A N 1
ATOM 4966 C CA . TYR A 1 643 ? 9.131 3.174 7.196 1.00 92.94 643 TYR A CA 1
ATOM 4967 C C . TYR A 1 643 ? 9.531 2.028 6.264 1.00 92.94 643 TYR A C 1
ATOM 4969 O O . TYR A 1 643 ? 8.733 1.157 5.938 1.00 92.94 643 TYR A O 1
ATOM 4977 N N . ARG A 1 644 ? 10.811 2.013 5.874 1.00 89.94 644 ARG A N 1
ATOM 4978 C CA . ARG A 1 644 ? 11.472 0.971 5.067 1.00 89.94 644 ARG A CA 1
ATOM 4979 C C . ARG A 1 644 ? 10.876 0.726 3.670 1.00 89.94 644 ARG A C 1
ATOM 4981 O O . ARG A 1 644 ? 9.876 0.031 3.487 1.00 89.94 644 ARG A O 1
ATOM 4988 N N . SER A 1 645 ? 11.588 1.202 2.656 1.00 91.94 645 SER A N 1
ATOM 4989 C CA . SER A 1 645 ? 11.339 0.901 1.246 1.00 91.94 645 SER A CA 1
ATOM 4990 C C . SER A 1 645 ? 12.578 0.310 0.574 1.00 91.94 645 SER A C 1
ATOM 4992 O O . SER A 1 645 ? 13.709 0.655 0.925 1.00 91.94 645 SER A O 1
ATOM 4994 N N . GLY A 1 646 ? 12.398 -0.540 -0.437 1.00 88.94 646 GLY A N 1
ATOM 4995 C CA . GLY A 1 646 ? 13.534 -1.100 -1.178 1.00 88.94 646 GLY A CA 1
ATOM 4996 C C . GLY A 1 646 ? 14.149 -0.175 -2.233 1.00 88.94 646 GLY A C 1
ATOM 4997 O O . GLY A 1 646 ? 15.251 -0.458 -2.695 1.00 88.94 646 GLY A O 1
ATOM 4998 N N . ILE A 1 647 ? 13.497 0.933 -2.611 1.00 88.94 647 ILE A N 1
ATOM 4999 C CA . ILE A 1 647 ? 14.068 1.957 -3.505 1.00 88.94 647 ILE A CA 1
ATOM 5000 C C . ILE A 1 647 ? 13.938 3.339 -2.859 1.00 88.94 647 ILE A C 1
ATOM 5002 O O . ILE A 1 647 ? 14.913 3.861 -2.313 1.00 88.94 647 ILE A O 1
ATOM 5006 N N . ALA A 1 648 ? 12.737 3.913 -2.869 1.00 93.69 648 ALA A N 1
ATOM 5007 C CA . ALA A 1 648 ? 12.445 5.234 -2.322 1.00 93.69 648 ALA A CA 1
ATOM 5008 C C . ALA A 1 648 ? 11.094 5.225 -1.604 1.00 93.69 648 ALA A C 1
ATOM 5010 O O . ALA A 1 648 ? 10.190 4.472 -1.969 1.00 93.69 648 ALA A O 1
ATOM 5011 N N . SER A 1 649 ? 10.940 6.087 -0.597 1.00 97.31 649 SER A N 1
ATOM 5012 C CA . SER A 1 649 ? 9.669 6.189 0.124 1.00 97.31 649 SER A CA 1
ATOM 5013 C C . SER A 1 649 ? 8.549 6.656 -0.814 1.00 97.31 649 SER A C 1
ATOM 5015 O O . SER A 1 649 ? 7.516 5.995 -0.916 1.00 97.31 649 SER A O 1
ATOM 5017 N N . ILE A 1 650 ? 8.782 7.737 -1.565 1.00 98.56 650 ILE A N 1
ATOM 5018 C CA . ILE A 1 650 ? 7.847 8.276 -2.559 1.00 98.56 650 ILE A CA 1
ATOM 5019 C C . ILE A 1 650 ? 8.480 8.212 -3.953 1.00 98.56 650 ILE A C 1
ATOM 5021 O O . ILE A 1 650 ? 9.638 8.585 -4.139 1.00 98.56 650 ILE A O 1
ATOM 5025 N N . SER A 1 651 ? 7.716 7.801 -4.962 1.00 96.75 651 SER A N 1
ATOM 5026 C CA . SER A 1 651 ? 8.140 7.867 -6.361 1.00 96.75 651 SER A CA 1
ATOM 5027 C C . SER A 1 651 ? 7.100 8.541 -7.251 1.00 96.75 651 SER A C 1
ATOM 5029 O O . SER A 1 651 ? 5.912 8.235 -7.166 1.00 96.75 651 SER A O 1
ATOM 5031 N N . ALA A 1 652 ? 7.555 9.443 -8.123 1.00 97.38 652 ALA A N 1
ATOM 5032 C CA . ALA A 1 652 ? 6.782 9.928 -9.264 1.00 97.38 652 ALA A CA 1
ATOM 5033 C C . ALA A 1 652 ? 7.238 9.169 -10.515 1.00 97.38 652 ALA A C 1
ATOM 5035 O O . ALA A 1 652 ? 8.382 9.315 -10.955 1.00 97.38 652 ALA A O 1
ATOM 5036 N N . ASP A 1 653 ? 6.369 8.318 -11.049 1.00 93.25 653 ASP A N 1
ATOM 5037 C CA . ASP A 1 653 ? 6.713 7.357 -12.092 1.00 93.25 653 ASP A CA 1
ATOM 5038 C C . ASP A 1 653 ? 6.742 7.977 -13.496 1.00 93.25 653 ASP A C 1
ATOM 5040 O O . ASP A 1 653 ? 6.239 9.077 -13.731 1.00 93.25 653 ASP A O 1
ATOM 5044 N N . GLN A 1 654 ? 7.367 7.262 -14.430 1.00 89.69 654 GLN A N 1
ATOM 5045 C CA . GLN A 1 654 ? 7.413 7.595 -15.849 1.00 89.69 654 GLN A CA 1
ATOM 5046 C C . GLN A 1 654 ? 7.640 6.321 -16.673 1.00 89.69 654 GLN A C 1
ATOM 5048 O O . GLN A 1 654 ? 8.393 5.431 -16.280 1.00 89.69 654 GLN A O 1
ATOM 5053 N N . VAL A 1 655 ? 7.014 6.247 -17.849 1.00 88.31 655 VAL A N 1
ATOM 5054 C CA . VAL A 1 655 ? 7.303 5.222 -18.852 1.00 88.31 655 VAL A CA 1
ATOM 5055 C C . VAL A 1 655 ? 8.601 5.525 -19.602 1.00 88.31 655 VAL A C 1
ATOM 5057 O O . VAL A 1 655 ? 8.991 6.671 -19.820 1.00 88.31 655 VAL A O 1
ATOM 5060 N N . LEU A 1 656 ? 9.260 4.465 -20.055 1.00 84.94 656 LEU A N 1
ATOM 5061 C CA . LEU A 1 656 ? 10.491 4.558 -20.835 1.00 84.94 656 LEU A CA 1
ATOM 5062 C C . LEU A 1 656 ? 10.230 5.194 -22.209 1.00 84.94 656 LEU A C 1
ATOM 5064 O O . LEU A 1 656 ? 9.244 4.862 -22.875 1.00 84.94 656 LEU A O 1
ATOM 5068 N N . ASN A 1 657 ? 11.145 6.051 -22.669 1.00 85.12 657 ASN A N 1
ATOM 5069 C CA . ASN A 1 657 ? 11.007 6.752 -23.952 1.00 85.12 657 ASN A CA 1
ATOM 5070 C C . ASN A 1 657 ? 12.209 6.577 -24.900 1.00 85.12 657 ASN A C 1
ATOM 5072 O O . ASN A 1 657 ? 12.312 7.302 -25.894 1.00 85.12 657 ASN A O 1
ATOM 5076 N N . GLY A 1 658 ? 13.099 5.621 -24.615 1.00 85.06 658 GLY A N 1
ATOM 5077 C CA . GLY A 1 658 ? 14.363 5.457 -25.328 1.00 85.06 658 GLY A CA 1
ATOM 5078 C C . GLY A 1 658 ? 14.232 5.315 -26.853 1.00 85.06 658 GLY A C 1
ATOM 5079 O O . GLY A 1 658 ? 13.227 4.799 -27.356 1.00 85.06 658 GLY A O 1
ATOM 5080 N N . PRO A 1 659 ? 15.257 5.733 -27.623 1.00 80.62 659 PRO A N 1
ATOM 5081 C CA . PRO A 1 659 ? 15.244 5.706 -29.092 1.00 80.62 659 PRO A CA 1
ATOM 5082 C C . PRO A 1 659 ? 14.935 4.328 -29.676 1.00 80.62 659 PRO A C 1
ATOM 5084 O O . PRO A 1 659 ? 14.320 4.220 -30.742 1.00 80.62 659 PRO A O 1
ATOM 5087 N N . TYR A 1 660 ? 15.328 3.262 -28.979 1.00 80.12 660 TYR A N 1
ATOM 5088 C CA . TYR A 1 660 ? 15.068 1.911 -29.441 1.00 80.12 660 TYR A CA 1
ATOM 5089 C C . TYR A 1 660 ? 13.565 1.615 -29.519 1.00 80.12 660 TYR A C 1
ATOM 5091 O O . TYR A 1 660 ? 13.112 1.015 -30.490 1.00 80.12 660 TYR A O 1
ATOM 5099 N N . LEU A 1 661 ? 12.772 2.110 -28.562 1.00 81.00 661 LEU A N 1
ATOM 5100 C CA . LEU A 1 661 ? 11.312 1.965 -28.545 1.00 81.00 661 LEU A CA 1
ATOM 5101 C C . LEU A 1 661 ? 10.634 2.682 -29.715 1.00 81.00 661 LEU A C 1
ATOM 5103 O O . LEU A 1 661 ? 9.536 2.313 -30.135 1.00 81.00 661 LEU A O 1
ATOM 5107 N N . TRP A 1 662 ? 11.251 3.741 -30.231 1.00 80.69 662 TRP A N 1
ATOM 5108 C CA . TRP A 1 662 ? 10.665 4.553 -31.285 1.00 80.69 662 TRP A CA 1
ATOM 5109 C C . TRP A 1 662 ? 11.059 4.091 -32.685 1.00 80.69 662 TRP A C 1
ATOM 5111 O O . TRP A 1 662 ? 10.190 3.869 -33.526 1.00 80.69 662 TRP A O 1
ATOM 5121 N N . SER A 1 663 ? 12.352 3.936 -32.948 1.00 75.94 663 SER A N 1
ATOM 5122 C CA . SER A 1 663 ? 12.879 3.736 -34.303 1.00 75.94 663 SER A CA 1
ATOM 5123 C C . SER A 1 663 ? 13.769 2.497 -34.432 1.00 75.94 663 SER A C 1
ATOM 5125 O O . SER A 1 663 ? 14.361 2.280 -35.493 1.00 75.94 663 SER A O 1
ATOM 5127 N N . LEU A 1 664 ? 13.837 1.655 -33.389 1.00 75.12 664 LEU A N 1
ATOM 5128 C CA . LEU A 1 664 ? 14.720 0.482 -33.314 1.00 75.12 664 LEU A CA 1
ATOM 5129 C C . LEU A 1 664 ? 16.195 0.852 -33.505 1.00 75.12 664 LEU A C 1
ATOM 5131 O O . LEU A 1 664 ? 16.977 0.099 -34.099 1.00 75.12 664 LEU A O 1
ATOM 5135 N N . LYS A 1 665 ? 16.554 2.049 -33.032 1.00 75.44 665 LYS A N 1
ATOM 5136 C CA . LYS A 1 665 ? 17.892 2.611 -33.143 1.00 75.44 665 LYS A CA 1
ATOM 5137 C C . LYS A 1 665 ? 18.683 2.425 -31.849 1.00 75.44 665 LYS A C 1
ATOM 5139 O O . LYS A 1 665 ? 18.107 2.562 -30.771 1.00 75.44 665 LYS A O 1
ATOM 5144 N N . PRO A 1 666 ? 19.991 2.138 -31.956 1.00 70.56 666 PRO A N 1
ATOM 5145 C CA . PRO A 1 666 ? 20.766 1.982 -33.199 1.00 70.56 666 PRO A CA 1
ATOM 5146 C C . PRO A 1 666 ? 20.492 0.646 -33.910 1.00 70.56 666 PRO A C 1
ATOM 5148 O O . PRO A 1 666 ? 20.295 -0.385 -33.266 1.00 70.56 666 PRO A O 1
ATOM 5151 N N . SER A 1 667 ? 20.541 0.620 -35.248 1.00 69.62 667 SER A N 1
ATOM 5152 C CA . SER A 1 667 ? 20.284 -0.611 -36.021 1.00 69.62 667 SER A CA 1
ATOM 5153 C C . SER A 1 667 ? 21.281 -1.730 -35.717 1.00 69.62 667 SER A C 1
ATOM 5155 O O . SER A 1 667 ? 20.963 -2.915 -35.843 1.00 69.62 667 SER A O 1
ATOM 5157 N N . ASN A 1 668 ? 22.482 -1.356 -35.277 1.00 64.69 668 ASN A N 1
ATOM 5158 C CA . ASN A 1 668 ? 23.546 -2.283 -34.908 1.00 64.69 668 ASN A CA 1
ATOM 5159 C C . ASN A 1 668 ? 23.184 -3.123 -33.682 1.00 64.69 668 ASN A C 1
ATOM 5161 O O . ASN A 1 668 ? 23.607 -4.275 -33.597 1.00 64.69 668 ASN A O 1
ATOM 5165 N N . PHE A 1 669 ? 22.351 -2.596 -32.779 1.00 66.75 669 PHE A N 1
ATOM 5166 C CA . PHE A 1 669 ? 21.826 -3.370 -31.659 1.00 66.75 669 PHE A CA 1
ATOM 5167 C C . PHE A 1 669 ? 20.913 -4.502 -32.153 1.00 66.75 669 PHE A C 1
ATOM 5169 O O . PHE A 1 669 ? 21.129 -5.667 -31.819 1.00 66.75 669 PHE A O 1
ATOM 5176 N N . THR A 1 670 ? 19.969 -4.194 -33.048 1.00 64.75 670 THR A N 1
ATOM 5177 C CA . THR A 1 670 ? 19.092 -5.194 -33.687 1.00 64.75 670 THR A CA 1
ATOM 5178 C C . THR A 1 670 ? 19.897 -6.262 -34.434 1.00 64.75 670 THR A C 1
ATOM 5180 O O . THR A 1 670 ? 19.581 -7.455 -34.378 1.00 64.75 670 THR A O 1
ATOM 5183 N N . ALA A 1 671 ? 20.977 -5.861 -35.103 1.00 61.22 671 ALA A N 1
ATOM 5184 C CA . ALA A 1 671 ? 21.844 -6.781 -35.824 1.00 61.22 671 ALA A CA 1
ATOM 5185 C C . ALA A 1 671 ? 22.704 -7.661 -34.893 1.00 61.22 671 ALA A C 1
ATOM 5187 O O . ALA A 1 671 ? 22.841 -8.859 -35.146 1.00 61.22 671 ALA A O 1
ATOM 5188 N N . MET A 1 672 ? 23.216 -7.115 -33.784 1.00 61.41 672 MET A N 1
ATOM 5189 C CA . MET A 1 672 ? 23.883 -7.893 -32.733 1.00 61.41 672 MET A CA 1
ATOM 5190 C C . MET A 1 672 ? 22.925 -8.924 -32.125 1.00 61.41 672 MET A C 1
ATOM 5192 O O . MET A 1 672 ? 23.277 -10.093 -31.980 1.00 61.41 672 MET A O 1
ATOM 5196 N N . MET A 1 673 ? 21.703 -8.522 -31.791 1.00 62.06 673 MET A N 1
ATOM 5197 C CA . MET A 1 673 ? 20.707 -9.433 -31.221 1.00 62.06 673 MET A CA 1
ATOM 5198 C C . MET A 1 673 ? 20.319 -10.536 -32.218 1.00 62.06 673 MET A C 1
ATOM 5200 O O . MET A 1 673 ? 20.198 -11.705 -31.853 1.00 62.06 673 MET A O 1
ATOM 5204 N N . SER A 1 674 ? 20.244 -10.200 -33.508 1.00 58.38 674 SER A N 1
ATOM 5205 C CA . SER A 1 674 ? 20.067 -11.180 -34.589 1.00 58.38 674 SER A CA 1
ATOM 5206 C C . SER A 1 674 ? 21.240 -12.162 -34.705 1.00 58.38 674 SER A C 1
ATOM 5208 O O . SER A 1 674 ? 21.041 -13.318 -35.078 1.00 58.38 674 SER A O 1
ATOM 5210 N N . LEU A 1 675 ? 22.464 -11.736 -34.381 1.00 56.19 675 LEU A N 1
ATOM 5211 C CA . LEU A 1 675 ? 23.632 -12.613 -34.309 1.00 56.19 675 LEU A CA 1
ATOM 5212 C C . LEU A 1 675 ? 23.544 -13.556 -33.099 1.00 56.19 675 LEU A C 1
ATOM 5214 O O . LEU A 1 675 ? 23.793 -14.749 -33.253 1.00 56.19 675 LEU A O 1
ATOM 5218 N N . LEU A 1 676 ? 23.117 -13.066 -31.928 1.00 55.84 676 LEU A N 1
ATOM 5219 C CA . LEU A 1 676 ? 22.886 -13.903 -30.740 1.00 55.84 676 LEU A CA 1
ATOM 5220 C C . LEU A 1 676 ? 21.856 -15.016 -31.005 1.00 55.84 676 LEU A C 1
ATOM 5222 O O . LEU A 1 676 ? 22.037 -16.147 -30.550 1.00 55.84 676 LEU A O 1
ATOM 5226 N N . LYS A 1 677 ? 20.844 -14.744 -31.837 1.00 54.94 677 LYS A N 1
ATOM 5227 C CA . LYS A 1 677 ? 19.862 -15.732 -32.318 1.00 54.94 677 LYS A CA 1
ATOM 5228 C C . LYS A 1 677 ? 20.449 -16.892 -33.104 1.00 54.94 677 LYS A C 1
ATOM 5230 O O . LYS A 1 677 ? 19.937 -18.002 -33.015 1.00 54.94 677 LYS A O 1
ATOM 5235 N N . GLN A 1 678 ? 21.553 -16.691 -33.818 1.00 53.28 678 GLN A N 1
ATOM 5236 C CA . GLN A 1 678 ? 22.210 -17.782 -34.546 1.00 53.28 678 GLN A CA 1
ATOM 5237 C C . GLN A 1 678 ? 22.842 -18.818 -33.604 1.00 53.28 678 GLN A C 1
ATOM 5239 O O . GLN A 1 678 ? 23.103 -19.947 -34.018 1.00 53.28 678 GLN A O 1
ATOM 5244 N N . PHE A 1 679 ? 23.067 -18.460 -32.335 1.00 50.56 679 PHE A N 1
ATOM 5245 C CA . PHE A 1 679 ? 23.635 -19.352 -31.323 1.00 50.56 679 PHE A CA 1
ATOM 5246 C C . PHE A 1 679 ? 22.579 -20.117 -30.511 1.00 50.56 679 PHE A C 1
ATOM 5248 O O . PHE A 1 679 ? 22.939 -21.059 -29.798 1.00 50.56 679 PHE A O 1
ATOM 5255 N N . ASN A 1 680 ? 21.298 -19.749 -30.624 1.00 49.97 680 ASN A N 1
ATOM 5256 C CA . ASN A 1 680 ? 20.173 -20.498 -30.071 1.00 49.97 680 ASN A CA 1
ATOM 5257 C C . ASN A 1 680 ? 18.878 -20.172 -30.841 1.00 49.97 680 ASN A C 1
ATOM 5259 O O . ASN A 1 680 ? 18.310 -19.089 -30.701 1.00 49.97 680 ASN A O 1
ATOM 5263 N N . ASN A 1 681 ? 18.403 -21.144 -31.625 1.00 51.81 681 ASN A N 1
ATOM 5264 C CA . ASN A 1 681 ? 17.203 -21.008 -32.453 1.00 51.81 681 ASN A CA 1
ATOM 5265 C C . ASN A 1 681 ? 15.900 -20.893 -31.642 1.00 51.81 681 ASN A C 1
ATOM 5267 O O . ASN A 1 681 ? 14.891 -20.476 -32.210 1.00 51.81 681 ASN A O 1
ATOM 5271 N N . ASP A 1 682 ? 15.921 -21.238 -30.352 1.00 49.84 682 ASP A N 1
ATOM 5272 C CA . ASP A 1 682 ? 14.751 -21.160 -29.470 1.00 49.84 682 ASP A CA 1
ATOM 5273 C C . ASP A 1 682 ? 14.578 -19.762 -28.849 1.00 49.84 682 ASP A C 1
ATOM 5275 O O . ASP A 1 682 ? 13.555 -19.483 -28.225 1.00 49.84 682 ASP A O 1
ATOM 5279 N N . LEU A 1 683 ? 15.548 -18.857 -29.044 1.00 49.94 683 LEU A N 1
ATOM 5280 C CA . LEU A 1 683 ? 15.473 -17.489 -28.543 1.00 49.94 683 LEU A CA 1
ATOM 5281 C C . LEU A 1 683 ? 14.662 -16.582 -29.463 1.00 49.94 683 LEU A C 1
ATOM 5283 O O . LEU A 1 683 ? 14.948 -16.385 -30.650 1.00 49.94 683 LEU A O 1
ATOM 5287 N N . VAL A 1 684 ? 13.668 -15.959 -28.852 1.00 53.53 684 VAL A N 1
ATOM 5288 C CA . VAL A 1 684 ? 12.734 -15.049 -29.488 1.00 53.53 684 VAL A CA 1
ATOM 5289 C C . VAL A 1 684 ? 13.106 -13.629 -29.057 1.00 53.53 684 VAL A C 1
ATOM 5291 O O . VAL A 1 684 ? 12.663 -13.163 -28.020 1.00 53.53 684 VAL A O 1
ATOM 5294 N N . PHE A 1 685 ? 13.979 -12.956 -29.815 1.00 54.69 685 PHE A N 1
ATOM 5295 C CA . PHE A 1 685 ? 14.574 -11.674 -29.390 1.00 54.69 685 PHE A CA 1
ATOM 5296 C C . PHE A 1 685 ? 13.635 -10.472 -29.539 1.00 54.69 685 PHE A C 1
ATOM 5298 O O . PHE A 1 685 ? 13.709 -9.553 -28.737 1.00 54.69 685 PHE A O 1
ATOM 5305 N N . SER A 1 686 ? 12.742 -10.475 -30.535 1.00 61.22 686 SER A N 1
ATOM 5306 C CA . SER A 1 686 ? 11.567 -9.593 -30.592 1.00 61.22 686 SER A CA 1
ATOM 5307 C C . SER A 1 686 ? 10.715 -9.932 -31.827 1.00 61.22 686 SER A C 1
ATOM 5309 O O . SER A 1 686 ? 11.049 -9.552 -32.952 1.00 61.22 686 SER A O 1
ATOM 5311 N N . PRO A 1 687 ? 9.594 -10.648 -31.665 1.00 59.91 687 PRO A N 1
ATOM 5312 C CA . PRO A 1 687 ? 8.691 -10.988 -32.761 1.00 59.91 687 PRO A CA 1
ATOM 5313 C C . PRO A 1 687 ? 8.101 -9.779 -33.470 1.00 59.91 687 PRO A C 1
ATOM 5315 O O . PRO A 1 687 ? 7.852 -9.844 -34.671 1.00 59.91 687 PRO A O 1
ATOM 5318 N N . LEU A 1 688 ? 7.910 -8.674 -32.745 1.00 62.19 688 LEU A N 1
ATOM 5319 C CA . LEU A 1 688 ? 7.394 -7.423 -33.294 1.00 62.19 688 LEU A CA 1
ATOM 5320 C C . LEU A 1 688 ? 8.434 -6.697 -34.156 1.00 62.19 688 LEU A C 1
ATOM 5322 O O . LEU A 1 688 ? 8.080 -6.114 -35.185 1.00 62.19 688 LEU A O 1
ATOM 5326 N N . VAL A 1 689 ? 9.717 -6.775 -33.788 1.00 62.69 689 VAL A N 1
ATOM 5327 C CA . VAL A 1 689 ? 10.829 -6.297 -34.627 1.00 62.69 689 VAL A CA 1
ATOM 5328 C C . VAL A 1 689 ? 10.959 -7.176 -35.868 1.00 62.69 689 VAL A C 1
ATOM 5330 O O . VAL A 1 689 ? 10.966 -6.664 -36.986 1.00 62.69 689 VAL A O 1
ATOM 5333 N N . ASP A 1 690 ? 10.949 -8.500 -35.698 1.00 57.09 690 ASP A N 1
ATOM 5334 C CA . ASP A 1 690 ? 11.030 -9.456 -36.806 1.00 57.09 690 ASP A CA 1
ATOM 5335 C C . ASP A 1 690 ? 9.821 -9.376 -37.754 1.00 57.09 690 ASP A C 1
ATOM 5337 O O . ASP A 1 690 ? 9.933 -9.726 -38.933 1.00 57.09 690 ASP A O 1
ATOM 5341 N N . ALA A 1 691 ? 8.655 -8.942 -37.270 1.00 55.75 691 ALA A N 1
ATOM 5342 C CA . ALA A 1 691 ? 7.458 -8.690 -38.072 1.00 55.75 691 ALA A CA 1
ATOM 5343 C C . ALA A 1 691 ? 7.459 -7.309 -38.763 1.00 55.75 691 ALA A C 1
ATOM 5345 O O . ALA A 1 691 ? 6.545 -7.022 -39.534 1.00 55.75 691 ALA A O 1
ATOM 5346 N N . GLY A 1 692 ? 8.473 -6.465 -38.525 1.00 56.62 692 GLY A N 1
ATOM 5347 C CA . GLY A 1 692 ? 8.600 -5.133 -39.128 1.00 56.62 692 GLY A CA 1
ATOM 5348 C C . GLY A 1 692 ? 7.626 -4.096 -38.561 1.00 56.62 692 GLY A C 1
ATOM 5349 O O . GLY A 1 692 ? 7.236 -3.174 -39.277 1.00 56.62 692 GLY A O 1
ATOM 5350 N N . LYS A 1 693 ? 7.184 -4.268 -37.307 1.00 61.41 693 LYS A N 1
ATOM 5351 C CA . LYS A 1 693 ? 6.095 -3.485 -36.694 1.00 61.41 693 LYS A CA 1
ATOM 5352 C C . LYS A 1 693 ? 6.473 -2.732 -35.416 1.00 61.41 693 LYS A C 1
ATOM 5354 O O . LYS A 1 693 ? 5.689 -1.903 -34.978 1.00 61.41 693 LYS A O 1
ATOM 5359 N N . ALA A 1 694 ? 7.653 -2.955 -34.843 1.00 59.84 694 ALA A N 1
ATOM 5360 C CA . ALA A 1 694 ? 8.034 -2.399 -33.537 1.00 59.84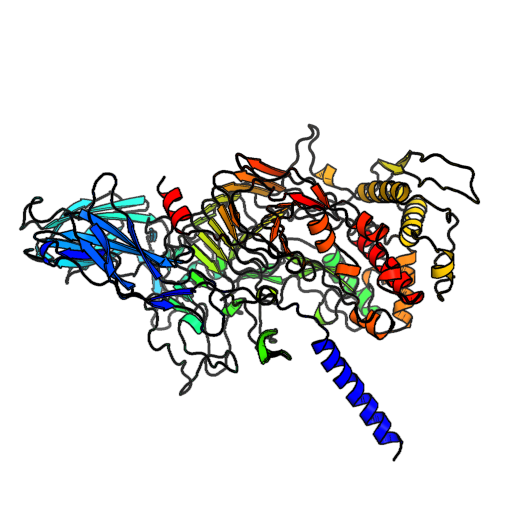 694 ALA A CA 1
ATOM 5361 C C . ALA A 1 694 ? 8.542 -0.937 -33.536 1.00 59.84 694 ALA A C 1
ATOM 5363 O O . ALA A 1 694 ? 9.292 -0.563 -32.643 1.00 59.84 694 ALA A O 1
ATOM 5364 N N . ALA A 1 695 ? 8.164 -0.103 -34.507 1.00 64.69 695 ALA A N 1
ATOM 5365 C CA . ALA A 1 695 ? 8.486 1.324 -34.463 1.00 64.69 695 ALA A CA 1
ATOM 5366 C C . ALA A 1 695 ? 7.302 2.106 -33.869 1.00 64.69 695 ALA A C 1
ATOM 5368 O O . ALA A 1 695 ? 6.156 1.853 -34.241 1.00 64.69 695 ALA A O 1
ATOM 5369 N N . LYS A 1 696 ? 7.598 3.096 -33.021 1.00 81.38 696 LYS A N 1
ATOM 5370 C CA . LYS A 1 696 ? 6.686 4.055 -32.365 1.00 81.38 696 LYS A CA 1
ATOM 5371 C C . LYS A 1 696 ? 6.033 3.606 -31.053 1.00 81.38 696 LYS A C 1
ATOM 5373 O O . LYS A 1 696 ? 4.879 3.941 -30.779 1.00 81.38 696 LYS A O 1
ATOM 5378 N N . LEU A 1 697 ? 6.774 2.891 -30.213 1.00 81.56 697 LEU A N 1
ATOM 5379 C CA . LEU A 1 697 ? 6.334 2.475 -28.875 1.00 81.56 697 LEU A CA 1
ATOM 5380 C C . LEU A 1 697 ? 6.753 3.444 -27.760 1.00 81.56 697 LEU A C 1
ATOM 5382 O O . LEU A 1 697 ? 6.198 3.361 -26.672 1.00 81.56 697 LEU A O 1
ATOM 5386 N N . SER A 1 698 ? 7.678 4.374 -28.029 1.00 84.88 698 SER A N 1
ATOM 5387 C CA . SER A 1 698 ? 8.065 5.419 -27.068 1.00 84.88 698 SER A CA 1
ATOM 5388 C C . SER A 1 698 ? 6.858 6.283 -26.676 1.00 84.88 698 SER A C 1
ATOM 5390 O O . SER A 1 698 ? 6.012 6.607 -27.523 1.00 84.88 698 SER A O 1
ATOM 5392 N N . ARG A 1 699 ? 6.751 6.604 -25.385 1.00 88.12 699 ARG A N 1
ATOM 5393 C CA . ARG A 1 699 ? 5.656 7.372 -24.782 1.00 88.12 699 ARG A CA 1
ATOM 5394 C C . ARG A 1 699 ? 6.197 8.326 -23.719 1.00 88.12 699 ARG A C 1
ATOM 5396 O O . ARG A 1 699 ? 7.300 8.146 -23.217 1.00 88.12 699 ARG A O 1
ATOM 5403 N N . THR A 1 700 ? 5.390 9.315 -23.358 1.00 92.69 700 THR A N 1
ATOM 5404 C CA . THR A 1 700 ? 5.580 10.147 -22.166 1.00 92.69 700 THR A CA 1
ATOM 5405 C C . THR A 1 700 ? 4.303 10.084 -21.343 1.00 92.69 700 THR A C 1
ATOM 5407 O O . THR A 1 700 ? 3.227 10.356 -21.868 1.00 92.69 700 THR A O 1
ATOM 5410 N N . MET A 1 701 ? 4.414 9.695 -20.078 1.00 94.50 701 MET A N 1
ATOM 5411 C CA . MET A 1 701 ? 3.312 9.691 -19.119 1.00 94.50 701 MET A CA 1
ATOM 5412 C C . MET A 1 701 ? 2.955 11.122 -18.731 1.00 94.50 701 MET A C 1
ATOM 5414 O O . MET A 1 701 ? 3.849 11.963 -18.576 1.00 94.50 701 MET A O 1
ATOM 5418 N N . GLN A 1 702 ? 1.659 11.383 -18.569 1.00 96.56 702 GLN A N 1
ATOM 5419 C CA . GLN A 1 702 ? 1.185 12.628 -17.982 1.00 96.56 702 GLN A CA 1
ATOM 5420 C C . GLN A 1 702 ? 1.770 12.790 -16.567 1.00 96.56 702 GLN A C 1
ATOM 5422 O O . GLN A 1 702 ? 1.755 11.833 -15.791 1.00 96.56 702 GLN A O 1
ATOM 5427 N N . PRO A 1 703 ? 2.309 13.969 -16.218 1.00 97.50 703 PRO A N 1
ATOM 5428 C CA . PRO A 1 703 ? 3.028 14.155 -14.963 1.00 97.50 703 PRO A CA 1
ATOM 5429 C C . PRO A 1 703 ? 2.118 14.130 -13.736 1.00 97.50 703 PRO A C 1
ATOM 5431 O O . PRO A 1 703 ? 0.910 14.351 -13.827 1.00 97.50 703 PRO A O 1
ATOM 5434 N N . SER A 1 704 ? 2.744 13.979 -12.573 1.00 98.38 704 SER A N 1
ATOM 5435 C CA . SER A 1 704 ? 2.097 14.030 -11.261 1.00 98.38 704 SER A CA 1
ATOM 5436 C C . SER A 1 704 ? 2.613 15.202 -10.427 1.00 98.38 704 SER A C 1
ATOM 5438 O O . SER A 1 704 ? 3.771 15.612 -10.553 1.00 98.38 704 SER A O 1
ATOM 5440 N N . SER A 1 705 ? 1.765 15.729 -9.548 1.00 98.38 705 SER A N 1
ATOM 5441 C CA . SER A 1 705 ? 2.150 16.700 -8.523 1.00 98.38 705 SER A CA 1
ATOM 5442 C C . SER A 1 705 ? 1.969 16.077 -7.146 1.00 98.38 705 SER A C 1
ATOM 5444 O O . SER A 1 705 ? 0.881 15.613 -6.822 1.00 98.38 705 SER A O 1
ATOM 5446 N N . ILE A 1 706 ? 3.030 16.078 -6.343 1.00 98.75 706 ILE A N 1
ATOM 5447 C CA . ILE A 1 706 ? 3.034 15.546 -4.980 1.00 98.75 706 ILE A CA 1
ATOM 5448 C C . ILE A 1 706 ? 3.477 16.660 -4.034 1.00 98.75 706 ILE A C 1
ATOM 5450 O O . ILE A 1 706 ? 4.552 17.243 -4.208 1.00 98.75 706 ILE A O 1
ATOM 5454 N N . GLU A 1 707 ? 2.665 16.949 -3.027 1.00 98.62 707 GLU A N 1
ATOM 5455 C CA . GLU A 1 707 ? 3.011 17.854 -1.937 1.00 98.62 707 GLU A CA 1
ATOM 5456 C C . GLU A 1 707 ? 3.103 17.068 -0.631 1.00 98.62 707 GLU A C 1
ATOM 5458 O O . GLU A 1 707 ? 2.174 16.360 -0.263 1.00 98.62 707 GLU A O 1
ATOM 5463 N N . VAL A 1 708 ? 4.236 17.182 0.060 1.00 98.69 708 VAL A N 1
ATOM 5464 C CA . VAL A 1 708 ? 4.478 16.562 1.365 1.00 98.69 708 VAL A CA 1
ATOM 5465 C C . VAL A 1 708 ? 4.584 17.665 2.407 1.00 98.69 708 VAL A C 1
ATOM 5467 O O . VAL A 1 708 ? 5.409 18.570 2.264 1.00 98.69 708 VAL A O 1
ATOM 5470 N N . SER A 1 709 ? 3.768 17.594 3.453 1.00 97.62 709 SER A N 1
ATOM 5471 C CA . SER A 1 709 ? 3.638 18.650 4.458 1.00 97.62 709 SER A CA 1
ATOM 5472 C C . SER A 1 709 ? 3.396 18.103 5.872 1.00 97.62 709 SER A C 1
ATOM 5474 O O . SER A 1 709 ? 3.348 16.887 6.094 1.00 97.62 709 SER A O 1
ATOM 5476 N N . GLY A 1 710 ? 3.281 19.015 6.842 1.00 94.38 710 GLY A N 1
ATOM 5477 C CA . GLY A 1 710 ? 3.062 18.681 8.249 1.00 94.38 710 GLY A CA 1
ATOM 5478 C C . GLY A 1 710 ? 4.269 17.995 8.895 1.00 94.38 710 GLY A C 1
ATOM 5479 O O . GLY A 1 710 ? 5.411 18.175 8.467 1.00 94.38 710 GLY A O 1
ATOM 5480 N N . ASP A 1 711 ? 4.015 17.183 9.913 1.00 93.19 711 ASP A N 1
ATOM 5481 C CA . ASP A 1 711 ? 4.992 16.331 10.595 1.00 93.19 711 ASP A CA 1
ATOM 5482 C C . ASP A 1 711 ? 5.195 15.001 9.847 1.00 93.19 711 ASP A C 1
ATOM 5484 O O . ASP A 1 711 ? 5.085 13.908 10.407 1.00 93.19 711 ASP A O 1
ATOM 5488 N N . SER A 1 712 ? 5.443 15.085 8.538 1.00 95.94 712 SER A N 1
ATOM 5489 C CA . SER A 1 712 ? 5.773 13.912 7.727 1.00 95.94 712 SER A CA 1
ATOM 5490 C C . SER A 1 712 ? 7.235 13.502 7.940 1.00 95.94 712 SER A C 1
ATOM 5492 O O . SER A 1 712 ? 8.150 14.328 7.844 1.00 95.94 712 SER A O 1
ATOM 5494 N N . ARG A 1 713 ? 7.473 12.216 8.224 1.00 95.25 713 ARG A N 1
ATOM 5495 C CA . ARG A 1 713 ? 8.780 11.689 8.661 1.00 95.25 713 ARG A CA 1
ATOM 5496 C C . ARG A 1 713 ? 9.200 10.456 7.860 1.00 95.25 713 ARG A C 1
ATOM 5498 O O . ARG A 1 713 ? 8.391 9.574 7.591 1.00 95.25 713 ARG A O 1
ATOM 5505 N N . PHE A 1 714 ? 10.487 10.375 7.522 1.00 96.44 714 PHE A N 1
ATOM 5506 C CA . PHE A 1 714 ? 11.078 9.320 6.696 1.00 96.44 714 PHE A CA 1
ATOM 5507 C C . PHE A 1 714 ? 12.057 8.477 7.520 1.00 96.44 714 PHE A C 1
ATOM 5509 O O . PHE A 1 714 ? 13.235 8.814 7.653 1.00 96.44 714 PHE A O 1
ATOM 5516 N N . TYR A 1 715 ? 11.577 7.357 8.048 1.00 93.31 715 TYR A N 1
ATOM 5517 C CA . TYR A 1 715 ? 12.338 6.345 8.784 1.00 93.31 715 TYR A CA 1
ATOM 5518 C C . TYR A 1 715 ? 12.905 5.287 7.813 1.00 93.31 715 TYR A C 1
ATOM 5520 O O . TYR A 1 715 ? 12.716 4.084 7.971 1.00 93.31 715 TYR A O 1
ATOM 5528 N N . ASP A 1 716 ? 13.555 5.734 6.739 1.00 92.12 716 ASP A N 1
ATOM 5529 C CA . ASP A 1 716 ? 13.912 4.894 5.586 1.00 92.12 716 ASP A CA 1
ATOM 5530 C C . ASP A 1 716 ? 15.418 4.930 5.290 1.00 92.12 716 ASP A C 1
ATOM 5532 O O . ASP A 1 716 ? 15.859 5.157 4.161 1.00 92.12 716 ASP A O 1
ATOM 5536 N N . TRP A 1 717 ? 16.223 4.766 6.344 1.00 90.19 717 TRP A N 1
ATOM 5537 C CA . TRP A 1 717 ? 17.668 4.601 6.216 1.00 90.19 717 TRP A CA 1
ATOM 5538 C C . TRP A 1 717 ? 17.989 3.190 5.733 1.00 90.19 717 TRP A C 1
ATOM 5540 O O . TRP A 1 717 ? 17.623 2.209 6.378 1.00 90.19 717 TRP A O 1
ATOM 5550 N N . LYS A 1 718 ? 18.701 3.106 4.613 1.00 87.69 718 LYS A N 1
ATOM 5551 C CA . LYS A 1 718 ? 19.092 1.854 3.969 1.00 87.69 718 LYS A CA 1
ATOM 5552 C C . LYS A 1 718 ? 20.545 1.903 3.523 1.00 87.69 718 LYS A C 1
ATOM 5554 O O . LYS A 1 718 ? 21.034 2.965 3.137 1.00 87.69 718 LYS A O 1
ATOM 5559 N N . ASP A 1 719 ? 21.247 0.786 3.600 1.00 85.19 719 ASP A N 1
ATOM 5560 C CA . ASP A 1 719 ? 22.551 0.664 2.956 1.00 85.19 719 ASP A CA 1
ATOM 5561 C C . ASP A 1 719 ? 22.399 0.533 1.426 1.00 85.19 719 ASP A C 1
ATOM 5563 O O . ASP A 1 719 ? 21.295 0.411 0.888 1.00 85.19 719 ASP A O 1
ATOM 5567 N N . GLY A 1 720 ? 23.517 0.608 0.701 1.00 77.62 720 GLY A N 1
ATOM 5568 C CA . GLY A 1 720 ? 23.501 0.496 -0.760 1.00 77.62 720 GLY A CA 1
ATOM 5569 C C . GLY A 1 720 ? 23.058 -0.874 -1.283 1.00 77.62 720 GLY A C 1
ATOM 5570 O O . GLY A 1 720 ? 22.425 -0.935 -2.334 1.00 77.62 720 GLY A O 1
ATOM 5571 N N . ASP A 1 721 ? 23.332 -1.950 -0.543 1.00 77.88 721 ASP A N 1
ATOM 5572 C CA . ASP A 1 721 ? 23.008 -3.331 -0.930 1.00 77.88 721 ASP A CA 1
ATOM 5573 C C . ASP A 1 721 ? 21.508 -3.639 -0.730 1.00 77.88 721 ASP A C 1
ATOM 5575 O O . ASP A 1 721 ? 20.927 -4.542 -1.345 1.00 77.88 721 ASP A O 1
ATOM 5579 N N . GLN A 1 722 ? 20.838 -2.850 0.111 1.00 79.69 722 GLN A N 1
ATOM 5580 C CA . GLN A 1 722 ? 19.398 -2.885 0.324 1.00 79.69 722 GLN A CA 1
ATOM 5581 C C . GLN A 1 722 ? 18.608 -2.242 -0.824 1.00 79.69 722 GLN A C 1
ATOM 5583 O O . GLN A 1 722 ? 17.426 -2.569 -0.973 1.00 79.69 722 GLN A O 1
ATOM 5588 N N . ILE A 1 723 ? 19.231 -1.428 -1.684 1.00 85.19 723 ILE A N 1
ATOM 5589 C CA . ILE A 1 723 ? 18.578 -0.835 -2.860 1.00 85.19 723 ILE A CA 1
ATOM 5590 C C . ILE A 1 723 ? 18.587 -1.833 -4.025 1.00 85.19 723 ILE A C 1
ATOM 5592 O O . ILE A 1 723 ? 19.643 -2.281 -4.453 1.00 85.19 723 ILE A O 1
ATOM 5596 N N . SER A 1 724 ? 17.417 -2.187 -4.572 1.00 77.69 724 SER A N 1
ATOM 5597 C CA . SER A 1 724 ? 17.322 -3.121 -5.711 1.00 77.69 724 SER A CA 1
ATOM 5598 C C . SER A 1 724 ? 16.281 -2.697 -6.738 1.00 77.69 724 SER A C 1
ATOM 5600 O O . SER A 1 724 ? 15.178 -2.284 -6.397 1.00 77.69 724 SER A O 1
ATOM 5602 N N . ILE A 1 725 ? 16.623 -2.870 -8.015 1.00 76.62 725 ILE A N 1
ATOM 5603 C CA . ILE A 1 725 ? 15.758 -2.564 -9.166 1.00 76.62 725 ILE A CA 1
ATOM 5604 C C . ILE A 1 725 ? 15.429 -3.802 -10.009 1.00 76.62 725 ILE A C 1
ATOM 5606 O O . ILE A 1 725 ? 14.780 -3.696 -11.051 1.00 76.62 725 ILE A O 1
ATOM 5610 N N . VAL A 1 726 ? 15.869 -4.985 -9.565 1.00 70.62 726 VAL A N 1
ATOM 5611 C CA . VAL A 1 726 ? 15.780 -6.251 -10.314 1.00 70.62 726 VAL A CA 1
ATOM 5612 C C . VAL A 1 726 ? 14.341 -6.613 -10.663 1.00 70.62 726 VAL A C 1
ATOM 5614 O O . VAL A 1 726 ? 14.088 -7.224 -11.699 1.00 70.62 726 VAL A O 1
ATOM 5617 N N . ASN A 1 727 ? 13.386 -6.207 -9.829 1.00 68.62 727 ASN A N 1
ATOM 5618 C CA . ASN A 1 727 ? 11.978 -6.436 -10.110 1.00 68.62 727 ASN A CA 1
ATOM 5619 C C . ASN A 1 727 ? 11.307 -5.303 -10.865 1.00 68.62 727 ASN A C 1
ATOM 5621 O O . ASN A 1 727 ? 10.275 -5.569 -11.446 1.00 68.62 727 ASN A O 1
ATOM 5625 N N . THR A 1 728 ? 11.884 -4.111 -10.976 1.00 70.75 728 THR A N 1
ATOM 5626 C CA . THR A 1 728 ? 11.396 -3.091 -11.919 1.00 70.75 728 THR A CA 1
ATOM 5627 C C . THR A 1 728 ? 11.828 -3.425 -13.349 1.00 70.75 728 THR A C 1
ATOM 5629 O O . THR A 1 728 ? 11.051 -3.256 -14.291 1.00 70.75 728 THR A O 1
ATOM 5632 N N . PHE A 1 729 ? 13.048 -3.956 -13.492 1.00 72.62 729 PHE A N 1
ATOM 5633 C CA . PHE A 1 729 ? 13.671 -4.324 -14.763 1.00 72.62 729 PHE A CA 1
ATOM 5634 C C . PHE A 1 729 ? 14.150 -5.782 -14.765 1.00 72.62 729 PHE A C 1
ATOM 5636 O O . PHE A 1 729 ? 15.360 -6.031 -14.775 1.00 72.62 729 PHE A O 1
ATOM 5643 N N . PRO A 1 730 ? 13.240 -6.776 -14.747 1.00 71.25 730 PRO A N 1
ATOM 5644 C CA . PRO A 1 730 ? 13.658 -8.167 -14.800 1.00 71.25 730 PRO A CA 1
ATOM 5645 C C . PRO A 1 730 ? 14.436 -8.425 -16.090 1.00 71.25 730 PRO A C 1
ATOM 5647 O O . PRO A 1 730 ? 13.957 -8.146 -17.192 1.00 71.25 730 PRO A O 1
ATOM 5650 N N . ALA A 1 731 ? 15.641 -8.967 -15.931 1.00 67.50 731 ALA A N 1
ATOM 5651 C CA . ALA A 1 731 ? 16.547 -9.278 -17.020 1.00 67.50 731 ALA A CA 1
ATOM 5652 C C . ALA A 1 731 ? 17.031 -10.726 -16.919 1.00 67.50 731 ALA A C 1
ATOM 5654 O O . ALA A 1 731 ? 17.367 -11.205 -15.836 1.00 67.50 731 ALA A O 1
ATOM 5655 N N . ASN A 1 732 ? 17.095 -11.420 -18.055 1.00 66.31 732 ASN A N 1
ATOM 5656 C CA . ASN A 1 732 ? 17.636 -12.773 -18.132 1.00 66.31 732 ASN A CA 1
ATOM 5657 C C . ASN A 1 732 ? 18.980 -12.780 -18.860 1.00 66.31 732 ASN A C 1
ATOM 5659 O O . ASN A 1 732 ? 19.069 -12.973 -20.074 1.00 66.31 732 ASN A O 1
ATOM 5663 N N . TYR A 1 733 ? 20.044 -12.586 -18.086 1.00 65.56 733 TYR A N 1
ATOM 5664 C CA . TYR A 1 733 ? 21.424 -12.657 -18.560 1.00 65.56 733 TYR A CA 1
ATOM 5665 C C . TYR A 1 733 ? 22.072 -14.030 -18.325 1.00 65.56 733 TYR A C 1
ATOM 5667 O O . TYR A 1 733 ? 23.205 -14.233 -18.755 1.00 65.56 733 TYR A O 1
ATOM 5675 N N . GLN A 1 734 ? 21.373 -15.007 -17.729 1.00 63.38 734 GLN A N 1
ATOM 5676 C CA . GLN A 1 734 ? 21.925 -16.354 -17.499 1.00 63.38 734 GLN A CA 1
ATOM 5677 C C . GLN A 1 734 ? 22.358 -17.018 -18.805 1.00 63.38 734 GLN A C 1
ATOM 5679 O O . GLN A 1 734 ? 23.441 -17.588 -18.907 1.00 63.38 734 GLN A O 1
ATOM 5684 N N . LEU A 1 735 ? 21.560 -16.858 -19.857 1.00 59.72 735 LEU A N 1
ATOM 5685 C CA . LEU A 1 735 ? 21.911 -17.360 -21.178 1.00 59.72 735 LEU A CA 1
ATOM 5686 C C . LEU A 1 735 ? 23.204 -16.713 -21.726 1.00 59.72 735 LEU A C 1
ATOM 5688 O O . LEU A 1 735 ? 24.006 -17.374 -22.392 1.00 59.72 735 LEU A O 1
ATOM 5692 N N . LEU A 1 736 ? 23.444 -15.432 -21.429 1.00 61.28 736 LEU A N 1
ATOM 5693 C CA . LEU A 1 736 ? 24.699 -14.765 -21.786 1.00 61.28 736 LEU A CA 1
ATOM 5694 C C . LEU A 1 736 ? 25.871 -15.345 -20.980 1.00 61.28 736 LEU A C 1
ATOM 5696 O O . LEU A 1 736 ? 26.916 -15.647 -21.561 1.00 61.28 736 LEU A O 1
ATOM 5700 N N . GLN A 1 737 ? 25.679 -15.578 -19.679 1.00 69.00 737 GLN A N 1
ATOM 5701 C CA . GLN A 1 737 ? 26.671 -16.188 -18.784 1.00 69.00 737 GLN A CA 1
ATOM 5702 C C . GLN A 1 737 ? 27.046 -17.623 -19.196 1.00 69.00 737 GLN A C 1
ATOM 5704 O O . GLN A 1 737 ? 28.217 -18.007 -19.128 1.00 69.00 737 GLN A O 1
ATOM 5709 N N . GLU A 1 738 ? 26.082 -18.415 -19.676 1.00 65.12 738 GLU A N 1
ATOM 5710 C CA . GLU A 1 738 ? 26.308 -19.783 -20.160 1.00 65.12 738 GLU A CA 1
ATOM 5711 C C . GLU A 1 738 ? 27.203 -19.831 -21.405 1.00 65.12 738 GLU A C 1
ATOM 5713 O O . GLU A 1 738 ? 28.005 -20.755 -21.573 1.00 65.12 738 GLU A O 1
ATOM 5718 N N . LYS A 1 739 ? 27.057 -18.853 -22.306 1.00 59.78 739 LYS A N 1
ATOM 5719 C CA . LYS A 1 739 ? 27.766 -18.823 -23.595 1.00 59.78 739 LYS A CA 1
ATOM 5720 C C . LYS A 1 739 ? 29.083 -18.065 -23.529 1.00 59.78 739 LYS A C 1
ATOM 5722 O O . LYS A 1 739 ? 30.023 -18.419 -24.241 1.00 59.78 739 LYS A O 1
ATOM 5727 N N . VAL A 1 740 ? 29.173 -17.058 -22.668 1.00 64.31 740 VAL A N 1
ATOM 5728 C CA . VAL A 1 740 ? 30.376 -16.259 -22.454 1.00 64.31 740 VAL A CA 1
ATOM 5729 C C . VAL A 1 740 ? 30.888 -16.559 -21.047 1.00 64.31 740 VAL A C 1
ATOM 5731 O O . VAL A 1 740 ? 30.620 -15.856 -20.083 1.00 64.31 740 VAL A O 1
ATOM 5734 N N . THR A 1 741 ? 31.682 -17.624 -20.916 1.00 65.88 741 THR A N 1
ATOM 5735 C CA . THR A 1 741 ? 32.161 -18.124 -19.611 1.00 65.88 741 THR A CA 1
ATOM 5736 C C . THR A 1 741 ? 32.994 -17.124 -18.802 1.00 65.88 741 THR A C 1
ATOM 5738 O O . THR A 1 741 ? 33.321 -17.402 -17.653 1.00 65.88 741 THR A O 1
ATOM 5741 N N . SER A 1 742 ? 33.392 -16.004 -19.407 1.00 67.94 742 SER A N 1
ATOM 5742 C CA . SER A 1 742 ? 34.139 -14.909 -18.788 1.00 67.94 742 SER A CA 1
ATOM 5743 C C . SER A 1 742 ? 33.264 -13.811 -18.162 1.00 67.94 742 SER A C 1
ATOM 5745 O O . SER A 1 742 ? 33.830 -12.843 -17.671 1.00 67.94 742 SER A O 1
ATOM 5747 N N . ILE A 1 743 ? 31.929 -13.932 -18.193 1.00 70.12 743 ILE A N 1
ATOM 5748 C CA . ILE A 1 743 ? 30.977 -12.998 -17.547 1.00 70.12 743 ILE A CA 1
ATOM 5749 C C . ILE A 1 743 ? 30.051 -13.708 -16.543 1.00 70.12 743 ILE A C 1
ATOM 5751 O O . ILE A 1 743 ? 28.918 -13.291 -16.354 1.00 70.12 743 ILE A O 1
ATOM 5755 N N . LYS A 1 744 ? 30.501 -14.806 -15.922 1.00 69.00 744 LYS A N 1
ATOM 5756 C CA . LYS A 1 744 ? 29.664 -15.662 -15.053 1.00 69.00 744 LYS A CA 1
ATOM 5757 C C . LYS A 1 744 ? 29.029 -14.952 -13.856 1.00 69.00 744 LYS A C 1
ATOM 5759 O O . LYS A 1 744 ? 27.993 -15.413 -13.400 1.00 69.00 744 LYS A O 1
ATOM 5764 N N . ASP A 1 745 ? 29.622 -13.851 -13.409 1.00 73.31 745 ASP A N 1
ATOM 5765 C CA . ASP A 1 745 ? 29.181 -13.101 -12.231 1.00 73.31 745 ASP A CA 1
ATOM 5766 C C . ASP A 1 745 ? 28.414 -11.818 -12.603 1.00 73.31 745 ASP A C 1
ATOM 5768 O O . ASP A 1 745 ? 28.194 -10.964 -11.755 1.00 73.31 745 ASP A O 1
ATOM 5772 N N . LEU A 1 746 ? 28.006 -11.674 -13.873 1.00 76.50 746 LEU A N 1
ATOM 5773 C CA . LEU A 1 746 ? 27.264 -10.506 -14.351 1.00 76.50 746 LEU A CA 1
ATOM 5774 C C . LEU A 1 746 ? 25.947 -10.326 -13.598 1.00 76.50 746 LEU A C 1
ATOM 5776 O O . LEU A 1 746 ? 25.147 -11.257 -13.546 1.00 76.50 746 LEU A O 1
ATOM 5780 N N . THR A 1 747 ? 25.697 -9.125 -13.086 1.00 78.12 747 THR A N 1
ATOM 5781 C CA . THR A 1 747 ? 24.426 -8.752 -12.448 1.00 78.12 747 THR A CA 1
ATOM 5782 C C . THR A 1 747 ? 23.703 -7.660 -13.236 1.00 78.12 747 THR A C 1
ATOM 5784 O O . THR A 1 747 ? 24.255 -7.072 -14.170 1.00 78.12 747 THR A O 1
ATOM 5787 N N . LEU A 1 748 ? 22.448 -7.370 -12.870 1.00 77.19 748 LEU A N 1
ATOM 5788 C CA . LEU A 1 748 ? 21.740 -6.212 -13.422 1.00 77.19 748 LEU A CA 1
ATOM 5789 C C . LEU A 1 748 ? 22.454 -4.899 -13.074 1.00 77.19 748 LEU A C 1
ATOM 5791 O O . LEU A 1 748 ? 22.538 -4.028 -13.932 1.00 77.19 748 LEU A O 1
ATOM 5795 N N . ASP A 1 749 ? 23.015 -4.774 -11.871 1.00 81.00 749 ASP A N 1
ATOM 5796 C CA . ASP A 1 749 ? 23.679 -3.542 -11.426 1.00 81.00 749 ASP A CA 1
ATOM 5797 C C . ASP A 1 749 ? 24.948 -3.238 -12.231 1.00 81.00 749 ASP A C 1
ATOM 5799 O O . ASP A 1 749 ? 25.308 -2.079 -12.409 1.00 81.00 749 ASP A O 1
ATOM 5803 N N . ASP A 1 750 ? 25.599 -4.250 -12.808 1.00 80.69 750 ASP A N 1
ATOM 5804 C CA . ASP A 1 750 ? 26.695 -4.027 -13.755 1.00 80.69 750 ASP A CA 1
ATOM 5805 C C . ASP A 1 750 ? 26.232 -3.425 -15.086 1.00 80.69 750 ASP A C 1
ATOM 5807 O O . ASP A 1 750 ? 26.994 -2.716 -15.749 1.00 80.69 750 ASP A O 1
ATOM 5811 N N . LEU A 1 751 ? 25.001 -3.733 -15.493 1.00 79.69 751 LEU A N 1
ATOM 5812 C CA . LEU A 1 751 ? 24.418 -3.321 -16.767 1.00 79.69 751 LEU A CA 1
ATOM 5813 C C . LEU A 1 751 ? 23.619 -2.020 -16.658 1.00 79.69 751 LEU A C 1
ATOM 5815 O O . LEU A 1 751 ? 23.550 -1.258 -17.622 1.00 79.69 751 LEU A O 1
ATOM 5819 N N . TYR A 1 752 ? 23.017 -1.779 -15.498 1.00 83.81 752 TYR A N 1
ATOM 5820 C CA . TYR A 1 752 ? 22.200 -0.617 -15.186 1.00 83.81 752 TYR A CA 1
ATOM 5821 C C . TYR A 1 752 ? 22.438 -0.197 -13.722 1.00 83.81 752 TYR A C 1
ATOM 5823 O O . TYR A 1 752 ? 21.628 -0.513 -12.851 1.00 83.81 752 TYR A O 1
ATOM 5831 N N . PRO A 1 753 ? 23.556 0.501 -13.429 1.00 88.00 753 PRO A N 1
ATOM 5832 C CA . PRO A 1 753 ? 24.055 0.768 -12.073 1.00 88.00 753 PRO A CA 1
ATOM 5833 C C . PRO A 1 753 ? 23.259 1.849 -11.322 1.00 88.00 753 PRO A C 1
ATOM 5835 O O . PRO A 1 753 ? 23.839 2.767 -10.739 1.00 88.00 753 PRO A O 1
ATOM 5838 N N . LEU A 1 754 ? 21.927 1.792 -11.342 1.00 88.31 754 LEU A N 1
ATOM 5839 C CA . LEU A 1 754 ? 21.076 2.770 -10.665 1.00 88.31 754 LEU A CA 1
ATOM 5840 C C . LEU A 1 754 ? 21.282 2.768 -9.137 1.00 88.31 754 LEU A C 1
ATOM 5842 O O . LEU A 1 754 ? 21.516 3.859 -8.617 1.00 88.31 754 LEU A O 1
ATOM 5846 N N . PRO A 1 755 ? 21.294 1.621 -8.420 1.00 88.69 755 PRO A N 1
ATOM 5847 C CA . PRO A 1 755 ? 21.532 1.611 -6.971 1.00 88.69 755 PRO A CA 1
ATOM 5848 C C . PRO A 1 755 ? 22.844 2.299 -6.574 1.00 88.69 755 PRO A C 1
ATOM 5850 O O . PRO A 1 755 ? 22.847 3.218 -5.757 1.00 88.69 755 PRO A O 1
ATOM 5853 N N . GLU A 1 756 ? 23.948 1.939 -7.234 1.00 88.06 756 GLU A N 1
ATOM 5854 C CA . GLU A 1 756 ? 25.261 2.552 -7.001 1.00 88.06 756 GLU A CA 1
ATOM 5855 C C . GLU A 1 756 ? 25.240 4.063 -7.282 1.00 88.06 756 GLU A C 1
ATOM 5857 O O . GLU A 1 756 ? 25.758 4.855 -6.498 1.00 88.06 756 GLU A O 1
ATOM 5862 N N . THR A 1 757 ? 24.598 4.487 -8.376 1.00 91.00 757 THR A N 1
ATOM 5863 C CA . THR A 1 757 ? 24.532 5.910 -8.748 1.00 91.00 757 THR A CA 1
ATOM 5864 C C . THR A 1 757 ? 23.675 6.718 -7.768 1.00 91.00 757 THR A C 1
ATOM 5866 O O . THR A 1 757 ? 23.982 7.885 -7.513 1.00 91.00 757 THR A O 1
ATOM 5869 N N . ILE A 1 758 ? 22.625 6.117 -7.193 1.00 90.62 758 ILE A N 1
ATOM 5870 C CA . ILE A 1 758 ? 21.823 6.731 -6.124 1.00 90.62 758 ILE A CA 1
ATOM 5871 C C . ILE A 1 758 ? 22.703 6.956 -4.896 1.00 90.62 758 ILE A C 1
ATOM 5873 O O . ILE A 1 758 ? 22.764 8.079 -4.401 1.00 90.62 758 ILE A O 1
ATOM 5877 N N . VAL A 1 759 ? 23.421 5.924 -4.439 1.00 89.31 759 VAL A N 1
ATOM 5878 C CA . VAL A 1 759 ? 24.294 6.013 -3.256 1.00 89.31 759 VAL A CA 1
ATOM 5879 C C . VAL A 1 759 ? 25.399 7.052 -3.447 1.00 89.31 759 VAL A C 1
ATOM 5881 O O . VAL A 1 759 ? 25.678 7.820 -2.530 1.00 89.31 759 VAL A O 1
ATOM 5884 N N . ASP A 1 760 ? 25.986 7.124 -4.643 1.00 89.19 760 ASP A N 1
ATOM 5885 C CA . ASP A 1 760 ? 27.014 8.116 -4.980 1.00 89.19 760 ASP A CA 1
ATOM 5886 C C . ASP A 1 760 ? 26.485 9.563 -4.983 1.00 89.19 760 ASP A C 1
ATOM 5888 O O . ASP A 1 760 ? 27.255 10.504 -4.775 1.00 89.19 760 ASP A O 1
ATOM 5892 N N . SER A 1 761 ? 25.188 9.752 -5.243 1.00 89.19 761 SER A N 1
ATOM 5893 C CA . SER A 1 761 ? 24.556 11.075 -5.386 1.00 89.19 761 SER A CA 1
ATOM 5894 C C . SER A 1 761 ? 23.852 11.559 -4.111 1.00 89.19 761 SER A C 1
ATOM 5896 O O . SER A 1 761 ? 23.651 12.768 -3.922 1.00 89.19 761 SER A O 1
ATOM 5898 N N . ALA A 1 762 ? 23.453 10.625 -3.249 1.00 89.44 762 ALA A N 1
ATOM 5899 C CA . ALA A 1 762 ? 22.717 10.888 -2.023 1.00 89.44 762 ALA A CA 1
ATOM 5900 C C . ALA A 1 762 ? 23.613 11.438 -0.902 1.00 89.44 762 ALA A C 1
ATOM 5902 O O . ALA A 1 762 ? 24.820 11.202 -0.846 1.00 89.44 762 ALA A O 1
ATOM 5903 N N . ASP A 1 763 ? 22.996 12.152 0.041 1.00 85.50 763 ASP A N 1
ATOM 5904 C CA . ASP A 1 763 ? 23.638 12.486 1.313 1.00 85.50 763 ASP A CA 1
ATOM 5905 C C . ASP A 1 763 ? 23.650 11.241 2.213 1.00 85.50 763 ASP A C 1
ATOM 5907 O O . ASP A 1 763 ? 22.641 10.881 2.818 1.00 85.50 763 ASP A O 1
ATOM 5911 N N . ALA A 1 764 ? 24.791 10.554 2.272 1.00 82.62 764 ALA A N 1
ATOM 5912 C CA . ALA A 1 764 ? 24.956 9.360 3.094 1.00 82.62 764 ALA A CA 1
ATOM 5913 C C . ALA A 1 764 ? 25.415 9.697 4.525 1.00 82.62 764 ALA A C 1
ATOM 5915 O O . ALA A 1 764 ? 26.232 10.597 4.738 1.00 82.62 764 ALA A O 1
ATOM 5916 N N . LYS A 1 765 ? 24.936 8.927 5.506 1.00 85.50 765 LYS A N 1
ATOM 5917 C CA . LYS A 1 765 ? 25.487 8.870 6.866 1.00 85.50 765 LYS A CA 1
ATOM 5918 C C . LYS A 1 765 ? 26.358 7.621 6.994 1.00 85.50 765 LYS A C 1
ATOM 5920 O O . LYS A 1 765 ? 25.917 6.521 6.675 1.00 85.50 765 LYS A O 1
ATOM 5925 N N . ASP A 1 766 ? 27.577 7.788 7.494 1.00 82.31 766 ASP A N 1
ATOM 5926 C CA . ASP A 1 766 ? 28.446 6.664 7.840 1.00 82.31 766 ASP A CA 1
ATOM 5927 C C . ASP A 1 766 ? 28.135 6.179 9.264 1.00 82.31 766 ASP A C 1
ATOM 5929 O O . ASP A 1 766 ? 28.188 6.958 10.219 1.00 82.31 766 ASP A O 1
ATOM 5933 N N . ALA A 1 767 ? 27.855 4.886 9.416 1.00 80.88 767 ALA A N 1
ATOM 5934 C CA . ALA A 1 767 ? 27.742 4.216 10.708 1.00 80.88 767 ALA A CA 1
ATOM 5935 C C . ALA A 1 767 ? 28.423 2.844 10.631 1.00 80.88 767 ALA A C 1
ATOM 5937 O O . ALA A 1 767 ? 28.155 2.066 9.722 1.00 80.88 767 ALA A O 1
ATOM 5938 N N . ASP A 1 768 ? 29.349 2.570 11.554 1.00 81.88 768 ASP A N 1
ATOM 5939 C CA . ASP A 1 768 ? 30.093 1.300 11.636 1.00 81.88 768 ASP A CA 1
ATOM 5940 C C . ASP A 1 768 ? 30.820 0.884 10.334 1.00 81.88 768 ASP A C 1
ATOM 5942 O O . ASP A 1 768 ? 31.046 -0.294 10.071 1.00 81.88 768 ASP A O 1
ATOM 5946 N N . GLY A 1 769 ? 31.228 1.863 9.516 1.00 79.38 769 GLY A N 1
ATOM 5947 C CA . GLY A 1 769 ? 31.899 1.631 8.229 1.00 79.38 769 GLY A CA 1
ATOM 5948 C C . GLY A 1 769 ? 30.954 1.322 7.062 1.00 79.38 769 GLY A C 1
ATOM 5949 O O . GLY A 1 769 ? 31.435 1.041 5.965 1.00 79.38 769 GLY A O 1
ATOM 5950 N N . VAL A 1 770 ? 29.639 1.403 7.283 1.00 83.19 770 VAL A N 1
ATOM 5951 C CA . VAL A 1 770 ? 28.592 1.244 6.269 1.00 83.19 770 VAL A CA 1
ATOM 5952 C C . VAL A 1 770 ? 27.964 2.604 5.963 1.00 83.19 770 VAL A C 1
ATOM 5954 O O . VAL A 1 770 ? 27.676 3.391 6.869 1.00 83.19 770 VAL A O 1
ATOM 5957 N N . LYS A 1 771 ? 27.753 2.875 4.672 1.00 86.25 771 LYS A N 1
ATOM 5958 C CA . LYS A 1 771 ? 27.060 4.071 4.188 1.00 86.25 771 LYS A CA 1
ATOM 5959 C C . LYS A 1 771 ? 25.564 3.814 4.134 1.00 86.25 771 LYS A C 1
ATOM 5961 O O . LYS A 1 771 ? 25.120 2.984 3.347 1.00 86.25 771 LYS A O 1
ATOM 5966 N N . TYR A 1 772 ? 24.811 4.579 4.910 1.00 89.25 772 TYR A N 1
ATOM 5967 C CA . TYR A 1 772 ? 23.355 4.577 4.888 1.00 89.25 772 TYR A CA 1
ATOM 5968 C C . TYR A 1 772 ? 22.842 5.808 4.157 1.00 89.25 772 TYR A C 1
ATOM 5970 O O . TYR A 1 772 ? 23.271 6.929 4.429 1.00 89.25 772 TYR A O 1
ATOM 5978 N N . VAL A 1 773 ? 21.888 5.608 3.262 1.00 92.56 773 VAL A N 1
ATOM 5979 C CA . VAL A 1 773 ? 21.173 6.664 2.550 1.00 92.56 773 VAL A CA 1
ATOM 5980 C C . VAL A 1 773 ? 19.705 6.630 2.938 1.00 92.56 773 VAL A C 1
ATOM 5982 O O . VAL A 1 773 ? 19.160 5.584 3.273 1.00 92.56 773 VAL A O 1
ATOM 5985 N N . ASN A 1 774 ? 19.054 7.781 2.893 1.00 94.69 774 ASN A N 1
ATOM 5986 C CA . ASN A 1 774 ? 17.611 7.883 3.047 1.00 94.69 774 ASN A CA 1
ATOM 5987 C C . ASN A 1 774 ? 17.093 8.714 1.879 1.00 94.69 774 ASN A C 1
ATOM 5989 O O . ASN A 1 774 ? 17.578 9.827 1.640 1.00 94.69 774 ASN A O 1
ATOM 5993 N N . ILE A 1 775 ? 16.165 8.121 1.126 1.00 95.31 775 ILE A N 1
ATOM 5994 C CA . ILE A 1 775 ? 15.624 8.656 -0.124 1.00 95.31 775 ILE A CA 1
ATOM 5995 C C . ILE A 1 775 ? 14.126 8.931 0.082 1.00 95.31 775 ILE A C 1
ATOM 5997 O O . ILE A 1 775 ? 13.295 8.085 -0.271 1.00 95.31 775 ILE A O 1
ATOM 6001 N N . PRO A 1 776 ? 13.759 10.098 0.659 1.00 96.94 776 PRO A N 1
ATOM 6002 C CA . PRO A 1 776 ? 12.363 10.485 0.835 1.00 96.94 776 PRO A CA 1
ATOM 6003 C C . PRO A 1 776 ? 11.558 10.442 -0.460 1.00 96.94 776 PRO A C 1
ATOM 6005 O O . PRO A 1 776 ? 10.410 10.001 -0.462 1.00 96.94 776 PRO A O 1
ATOM 6008 N N . ALA A 1 777 ? 12.158 10.879 -1.571 1.00 97.75 777 ALA A N 1
ATOM 6009 C CA . ALA A 1 777 ? 11.486 10.882 -2.858 1.00 97.75 777 ALA A CA 1
ATOM 6010 C C . ALA A 1 777 ? 12.426 10.672 -4.047 1.00 97.75 777 ALA A C 1
ATOM 6012 O O . ALA A 1 777 ? 13.589 11.083 -4.027 1.00 97.75 777 ALA A O 1
ATOM 6013 N N . MET A 1 778 ? 11.875 10.096 -5.115 1.00 96.50 778 MET A N 1
ATOM 6014 C CA . MET A 1 778 ? 12.520 9.937 -6.413 1.00 96.50 778 MET A CA 1
ATOM 6015 C C . MET A 1 778 ? 11.552 10.278 -7.555 1.00 96.50 778 MET A C 1
ATOM 6017 O O . MET A 1 778 ? 10.404 9.845 -7.569 1.00 96.50 778 MET A O 1
ATOM 6021 N N . ILE A 1 779 ? 12.023 11.013 -8.556 1.00 97.06 779 ILE A N 1
ATOM 6022 C CA . ILE A 1 779 ? 11.341 11.194 -9.840 1.00 97.06 779 ILE A CA 1
ATOM 6023 C C . ILE A 1 779 ? 12.015 10.251 -10.837 1.00 97.06 779 ILE A C 1
ATOM 6025 O O . ILE A 1 779 ? 13.235 10.310 -11.033 1.00 97.06 779 ILE A O 1
ATOM 6029 N N . ALA A 1 780 ? 11.228 9.349 -11.424 1.00 93.56 780 ALA A N 1
ATOM 6030 C CA . ALA A 1 780 ? 11.722 8.340 -12.350 1.00 93.56 780 ALA A CA 1
ATOM 6031 C C . ALA A 1 780 ? 12.325 8.990 -13.605 1.00 93.56 780 ALA A C 1
ATOM 6033 O O . ALA A 1 780 ? 11.703 9.867 -14.207 1.00 93.56 780 ALA A O 1
ATOM 6034 N N . GLY A 1 781 ? 13.528 8.542 -13.974 1.00 90.81 781 GLY A N 1
ATOM 6035 C CA . GLY A 1 781 ? 14.233 8.898 -15.203 1.00 90.81 781 GLY A CA 1
ATOM 6036 C C . GLY A 1 781 ? 13.994 7.885 -16.324 1.00 90.81 781 GLY A C 1
ATOM 6037 O O . GLY A 1 781 ? 12.982 7.185 -16.362 1.00 90.81 781 GLY A O 1
ATOM 6038 N N . GLY A 1 782 ? 14.931 7.805 -17.268 1.00 87.12 782 GLY A N 1
ATOM 6039 C CA . GLY A 1 782 ? 14.772 7.058 -18.516 1.00 87.12 782 GLY A CA 1
ATOM 6040 C C . GLY A 1 782 ? 13.938 7.853 -19.517 1.00 87.12 782 GLY A C 1
ATOM 6041 O O . GLY A 1 782 ? 14.455 8.224 -20.567 1.00 87.12 782 GLY A O 1
ATOM 6042 N N . GLY A 1 783 ? 12.696 8.186 -19.156 1.00 87.50 783 GLY A N 1
ATOM 6043 C CA . GLY A 1 783 ? 11.825 9.099 -19.899 1.00 87.50 783 GLY A CA 1
ATOM 6044 C C . GLY A 1 783 ? 11.802 10.528 -19.356 1.00 87.50 783 GLY A C 1
ATOM 6045 O O . GLY A 1 783 ? 12.098 10.765 -18.188 1.00 87.50 783 GLY A O 1
ATOM 6046 N N . THR A 1 784 ? 11.409 11.496 -20.192 1.00 89.50 784 THR A N 1
ATOM 6047 C CA . THR A 1 784 ? 11.216 12.889 -19.751 1.00 89.50 784 THR A CA 1
ATOM 6048 C C . THR A 1 784 ? 10.102 12.966 -18.717 1.00 89.50 784 THR A C 1
ATOM 6050 O O . THR A 1 784 ? 8.938 12.792 -19.058 1.00 89.50 784 THR A O 1
ATOM 6053 N N . ASN A 1 785 ? 10.437 13.250 -17.461 1.00 93.62 785 ASN A N 1
ATOM 6054 C CA . ASN A 1 785 ? 9.475 13.346 -16.370 1.00 93.62 785 ASN A CA 1
ATOM 6055 C C . ASN A 1 785 ? 9.385 14.790 -15.863 1.00 93.62 785 ASN A C 1
ATOM 6057 O O . ASN A 1 785 ? 10.317 15.295 -15.244 1.00 93.62 785 ASN A O 1
ATOM 6061 N N . ILE A 1 786 ? 8.263 15.457 -16.145 1.00 94.94 786 ILE A N 1
ATOM 6062 C CA . ILE A 1 786 ? 7.989 16.831 -15.686 1.00 94.94 786 ILE A CA 1
ATOM 6063 C C . ILE A 1 786 ? 7.097 16.858 -14.432 1.00 94.94 786 ILE A C 1
ATOM 6065 O O . ILE A 1 786 ? 6.460 17.870 -14.134 1.00 94.94 786 ILE A O 1
ATOM 6069 N N . SER A 1 787 ? 7.032 15.736 -13.707 1.00 97.81 787 SER A N 1
ATOM 6070 C CA . SER A 1 787 ? 6.381 15.657 -12.399 1.00 97.81 787 SER A CA 1
ATOM 6071 C C . SER A 1 787 ? 7.072 16.555 -11.380 1.00 97.81 787 SER A C 1
ATOM 6073 O O . SER A 1 787 ? 8.248 16.897 -11.508 1.00 97.81 787 SER A O 1
ATOM 6075 N N . LYS A 1 788 ? 6.330 16.931 -10.342 1.00 97.12 788 LYS A N 1
ATOM 6076 C CA . LYS A 1 788 ? 6.803 17.830 -9.293 1.00 97.12 788 LYS A CA 1
ATOM 6077 C C . LYS A 1 788 ? 6.591 17.198 -7.925 1.00 97.12 788 LYS A C 1
ATOM 6079 O O . LYS A 1 788 ? 5.490 16.756 -7.618 1.00 97.12 788 LYS A O 1
ATOM 6084 N N . ILE A 1 789 ? 7.631 17.226 -7.094 1.00 98.25 789 ILE A N 1
ATOM 6085 C CA . ILE A 1 789 ? 7.555 16.857 -5.677 1.00 98.25 789 ILE A CA 1
ATOM 6086 C C . ILE A 1 789 ? 7.983 18.066 -4.850 1.00 98.25 789 ILE A C 1
ATOM 6088 O O . ILE A 1 789 ? 9.048 18.643 -5.086 1.00 98.25 789 ILE A O 1
ATOM 6092 N N . THR A 1 790 ? 7.135 18.475 -3.910 1.00 97.56 790 THR A N 1
ATOM 6093 C CA . THR A 1 790 ? 7.370 19.637 -3.045 1.00 97.56 790 THR A CA 1
ATOM 6094 C C . THR A 1 790 ? 7.320 19.213 -1.586 1.00 97.56 790 THR A C 1
ATOM 6096 O O . THR A 1 790 ? 6.387 18.533 -1.179 1.00 97.56 790 THR A O 1
ATOM 6099 N N . PHE A 1 791 ? 8.299 19.652 -0.796 1.00 97.44 791 PHE A N 1
ATOM 6100 C CA . PHE A 1 791 ? 8.332 19.456 0.653 1.00 97.44 791 PHE A CA 1
ATOM 6101 C C . PHE A 1 791 ? 8.048 20.793 1.343 1.00 97.44 791 PHE A C 1
ATOM 6103 O O . PHE A 1 791 ? 8.887 21.694 1.342 1.00 97.44 791 PHE A O 1
ATOM 6110 N N . ALA A 1 792 ? 6.848 20.946 1.895 1.00 94.88 792 ALA A N 1
ATOM 6111 C CA . ALA A 1 792 ? 6.383 22.173 2.525 1.00 94.88 792 ALA A CA 1
ATOM 6112 C C . ALA A 1 792 ? 6.604 22.119 4.044 1.00 94.88 792 ALA A C 1
ATOM 6114 O O . ALA A 1 792 ? 5.972 21.342 4.751 1.00 94.88 792 ALA A O 1
ATOM 6115 N N . GLY A 1 793 ? 7.507 22.957 4.560 1.00 88.12 793 GLY A N 1
ATOM 6116 C CA . GLY A 1 793 ? 7.761 23.074 6.005 1.00 88.12 793 GLY A CA 1
ATOM 6117 C C . GLY A 1 793 ? 8.646 21.977 6.610 1.00 88.12 793 GLY A C 1
ATOM 6118 O O . GLY A 1 793 ? 9.026 22.091 7.774 1.00 88.12 793 GLY A O 1
ATOM 6119 N N . LEU A 1 794 ? 9.039 20.963 5.833 1.00 92.12 794 LEU A N 1
ATOM 6120 C CA . LEU A 1 794 ? 9.975 19.933 6.278 1.00 92.12 794 LEU A CA 1
ATOM 6121 C C . LEU A 1 794 ? 11.419 20.446 6.228 1.00 92.12 794 LEU A C 1
ATOM 6123 O O . LEU A 1 794 ? 11.841 21.108 5.279 1.00 92.12 794 LEU A O 1
ATOM 6127 N N . THR A 1 795 ? 12.200 20.107 7.254 1.00 89.88 795 THR A N 1
ATOM 6128 C CA . THR A 1 795 ? 13.622 20.463 7.341 1.00 89.88 795 THR A CA 1
ATOM 6129 C C . THR A 1 795 ? 14.509 19.243 7.126 1.00 89.88 795 THR A C 1
ATOM 6131 O O . THR A 1 795 ? 14.120 18.107 7.386 1.00 89.88 795 THR A O 1
ATOM 6134 N N . GLY A 1 796 ? 15.725 19.475 6.635 1.00 91.88 796 GLY A N 1
ATOM 6135 C CA . GLY A 1 796 ? 16.723 18.422 6.482 1.00 91.88 796 GLY A CA 1
ATOM 6136 C C . GLY A 1 796 ? 16.528 17.505 5.270 1.00 91.88 796 GLY A C 1
ATOM 6137 O O . GLY A 1 796 ? 17.206 16.486 5.214 1.00 91.88 796 GLY A O 1
ATOM 6138 N N . ILE A 1 797 ? 15.685 17.870 4.301 1.00 94.62 797 ILE A N 1
ATOM 6139 C CA . ILE A 1 797 ? 15.583 17.219 2.985 1.00 94.62 797 ILE A CA 1
ATOM 6140 C C . ILE A 1 797 ? 16.331 18.078 1.957 1.00 94.62 797 ILE A C 1
ATOM 6142 O O . ILE A 1 797 ? 16.239 19.305 1.992 1.00 94.62 797 ILE A O 1
ATOM 6146 N N . SER A 1 798 ? 17.116 17.449 1.083 1.00 93.94 798 SER A N 1
ATOM 6147 C CA . SER A 1 798 ? 17.884 18.140 0.047 1.00 93.94 798 SER A CA 1
ATOM 6148 C C . SER A 1 798 ? 16.996 18.654 -1.087 1.00 93.94 798 SER A C 1
ATOM 6150 O O . SER A 1 798 ? 15.910 18.132 -1.324 1.00 93.94 798 SER A O 1
ATOM 6152 N N . ASP A 1 799 ? 17.514 19.596 -1.877 1.00 92.50 799 ASP A N 1
ATOM 6153 C CA . ASP A 1 799 ? 16.988 19.830 -3.225 1.00 92.50 799 ASP A CA 1
ATOM 6154 C C . ASP A 1 799 ? 17.165 18.580 -4.106 1.00 92.50 799 ASP A C 1
ATOM 6156 O O . ASP A 1 799 ? 17.995 17.707 -3.814 1.00 92.50 799 ASP A O 1
ATOM 6160 N N . ALA A 1 800 ? 16.405 18.519 -5.202 1.00 94.31 800 ALA A N 1
ATOM 6161 C CA . ALA A 1 800 ? 16.495 17.450 -6.188 1.00 94.31 800 ALA A CA 1
ATOM 6162 C C . ALA A 1 800 ? 17.907 17.363 -6.796 1.00 94.31 800 ALA A C 1
ATOM 6164 O O . ALA A 1 800 ? 18.461 18.359 -7.271 1.00 94.31 800 ALA A O 1
ATOM 6165 N N . ARG A 1 801 ? 18.477 16.156 -6.831 1.00 95.12 801 ARG A N 1
ATOM 6166 C CA . ARG A 1 801 ? 19.782 15.860 -7.437 1.00 95.12 801 ARG A CA 1
ATOM 6167 C C . ARG A 1 801 ? 19.632 14.880 -8.584 1.00 95.12 801 ARG A C 1
ATOM 6169 O O . ARG A 1 801 ? 18.923 13.887 -8.461 1.00 95.12 801 ARG A O 1
ATOM 6176 N N . ALA A 1 802 ? 20.328 15.149 -9.683 1.00 94.31 802 ALA A N 1
ATOM 6177 C CA . ALA A 1 802 ? 20.334 14.265 -10.839 1.00 94.31 802 ALA A CA 1
ATOM 6178 C C . ALA A 1 802 ? 21.155 12.995 -10.561 1.00 94.31 802 ALA A C 1
ATOM 6180 O O . ALA A 1 802 ? 22.308 13.076 -10.140 1.00 94.31 802 ALA A O 1
ATOM 6181 N N . VAL A 1 803 ? 20.564 11.841 -10.857 1.00 93.75 803 VAL A N 1
ATOM 6182 C CA . VAL A 1 803 ? 21.182 10.514 -10.832 1.00 93.75 803 VAL A CA 1
ATOM 6183 C C . VAL A 1 803 ? 21.260 10.029 -12.276 1.00 93.75 803 VAL A C 1
ATOM 6185 O O . VAL A 1 803 ? 20.268 9.619 -12.884 1.00 93.75 803 VAL A O 1
ATOM 6188 N N . ASP A 1 804 ? 22.457 10.135 -12.844 1.00 91.62 804 ASP A N 1
ATOM 6189 C CA . ASP A 1 804 ? 22.707 9.919 -14.266 1.00 91.62 804 ASP A CA 1
ATOM 6190 C C . ASP A 1 804 ? 23.365 8.553 -14.515 1.00 91.62 804 ASP A C 1
ATOM 6192 O O . ASP A 1 804 ? 24.591 8.391 -14.495 1.00 91.62 804 ASP A O 1
ATOM 6196 N N . VAL A 1 805 ? 22.512 7.554 -14.756 1.00 90.12 805 VAL A N 1
ATOM 6197 C CA . VAL A 1 805 ? 22.925 6.175 -15.062 1.00 90.12 805 VAL A CA 1
ATOM 6198 C C . VAL A 1 805 ? 23.684 6.103 -16.393 1.00 90.12 805 VAL A C 1
ATOM 6200 O O . VAL A 1 805 ? 24.611 5.304 -16.529 1.00 90.12 805 VAL A O 1
ATOM 6203 N N . VAL A 1 806 ? 23.351 6.963 -17.364 1.00 89.31 806 VAL A N 1
ATOM 6204 C CA . VAL A 1 806 ? 24.001 7.009 -18.685 1.00 89.31 806 VAL A CA 1
ATOM 6205 C C . VAL A 1 806 ? 25.462 7.410 -18.524 1.00 89.31 806 VAL A C 1
ATOM 6207 O O . VAL A 1 806 ? 26.359 6.711 -19.002 1.00 89.31 806 VAL A O 1
ATOM 6210 N N . LYS A 1 807 ? 25.718 8.491 -17.785 1.00 88.62 807 LYS A N 1
ATOM 6211 C CA . LYS A 1 807 ? 27.069 8.939 -17.446 1.00 88.62 807 LYS A CA 1
ATOM 6212 C C . LYS A 1 807 ? 27.826 7.912 -16.622 1.00 88.62 807 LYS A C 1
ATOM 6214 O O . LYS A 1 807 ? 29.013 7.697 -16.885 1.00 88.62 807 LYS A O 1
ATOM 6219 N N . LYS A 1 808 ? 27.169 7.257 -15.659 1.00 89.94 808 LYS A N 1
ATOM 6220 C CA . LYS A 1 808 ? 27.802 6.194 -14.867 1.00 89.94 808 LYS A CA 1
ATOM 6221 C C . LYS A 1 808 ? 28.280 5.053 -15.765 1.00 89.94 808 LYS A C 1
ATOM 6223 O O . LYS A 1 808 ? 29.445 4.682 -15.676 1.00 89.94 808 LYS A O 1
ATOM 6228 N N . ILE A 1 809 ? 27.438 4.560 -16.676 1.00 86.56 809 ILE A N 1
ATOM 6229 C CA . ILE A 1 809 ? 27.799 3.497 -17.631 1.00 86.56 809 ILE A CA 1
ATOM 6230 C C . ILE A 1 809 ? 28.963 3.929 -18.531 1.00 86.56 809 ILE A C 1
ATOM 6232 O O . ILE A 1 809 ? 29.934 3.191 -18.666 1.00 86.56 809 ILE A O 1
ATOM 6236 N N . MET A 1 810 ? 28.920 5.143 -19.086 1.00 81.75 810 MET A N 1
ATOM 6237 C CA . MET A 1 810 ? 29.971 5.663 -19.973 1.00 81.75 810 MET A CA 1
ATOM 6238 C C . MET A 1 810 ? 31.334 5.866 -19.300 1.00 81.75 810 MET A C 1
ATOM 6240 O O . MET A 1 810 ? 32.349 5.991 -19.984 1.00 81.75 810 MET A O 1
ATOM 6244 N N . THR A 1 811 ? 31.365 5.984 -17.973 1.00 83.44 811 THR A N 1
ATOM 6245 C CA . THR A 1 811 ? 32.594 6.238 -17.204 1.00 83.44 811 THR A CA 1
ATOM 6246 C C . THR A 1 811 ? 33.049 5.030 -16.387 1.00 83.44 811 THR A C 1
ATOM 6248 O O . THR A 1 811 ? 34.076 5.105 -15.709 1.00 83.44 811 THR A O 1
ATOM 6251 N N . ARG A 1 812 ? 32.318 3.910 -16.457 1.00 83.06 812 ARG A N 1
ATOM 6252 C CA . ARG A 1 812 ? 32.606 2.683 -15.709 1.00 83.06 812 ARG A CA 1
ATOM 6253 C C . ARG A 1 812 ? 33.812 1.957 -16.305 1.00 83.06 812 ARG A C 1
ATOM 6255 O O . ARG A 1 812 ? 33.871 1.697 -17.503 1.00 83.06 812 ARG A O 1
ATOM 6262 N N . ASP A 1 813 ? 34.757 1.556 -15.456 1.00 82.19 813 ASP A N 1
ATOM 6263 C CA . ASP A 1 813 ? 35.916 0.759 -15.875 1.00 82.19 813 ASP A CA 1
ATOM 6264 C C . ASP A 1 813 ? 35.557 -0.735 -15.980 1.00 82.19 813 ASP A C 1
ATOM 6266 O O . ASP A 1 813 ? 35.906 -1.560 -15.130 1.00 82.19 813 ASP A O 1
ATOM 6270 N N . PHE A 1 814 ? 34.854 -1.099 -17.057 1.00 79.25 814 PHE A N 1
ATOM 6271 C CA . PHE A 1 814 ? 34.475 -2.491 -17.321 1.00 79.25 814 PHE A CA 1
ATOM 6272 C C . PHE A 1 814 ? 35.676 -3.425 -17.461 1.00 79.25 814 PHE A C 1
ATOM 6274 O O . PHE A 1 814 ? 35.543 -4.623 -17.227 1.00 79.25 814 PHE A O 1
ATOM 6281 N N . LYS A 1 815 ? 36.852 -2.915 -17.840 1.00 79.25 815 LYS A N 1
ATOM 6282 C CA . LYS A 1 815 ? 38.058 -3.732 -18.002 1.00 79.25 815 LYS A CA 1
ATOM 6283 C C . LYS A 1 815 ? 38.575 -4.241 -16.660 1.00 79.25 815 LYS A C 1
ATOM 6285 O O . LYS A 1 815 ? 39.056 -5.372 -16.594 1.00 79.25 815 LYS A O 1
ATOM 6290 N N . SER A 1 816 ? 38.476 -3.428 -15.611 1.00 83.38 816 SER A N 1
ATOM 6291 C CA . SER A 1 816 ? 38.826 -3.849 -14.252 1.00 83.38 816 SER A CA 1
ATOM 6292 C C . SER A 1 816 ? 37.825 -4.861 -13.688 1.00 83.38 816 SER A C 1
ATOM 6294 O O . SER A 1 816 ? 38.246 -5.822 -13.048 1.00 83.38 816 SER A O 1
ATOM 6296 N N . LEU A 1 817 ? 36.530 -4.699 -13.983 1.00 78.69 817 LEU A N 1
ATOM 6297 C CA . LEU A 1 817 ? 35.479 -5.647 -13.579 1.00 78.69 817 LEU A CA 1
ATOM 6298 C C . LEU A 1 817 ? 35.562 -6.975 -14.350 1.00 78.69 817 LEU A C 1
ATOM 6300 O O . LEU A 1 817 ? 35.402 -8.051 -13.781 1.00 78.69 817 LEU A O 1
ATOM 6304 N N . TYR A 1 818 ? 35.876 -6.904 -15.645 1.00 80.31 818 TYR A N 1
ATOM 6305 C CA . TYR A 1 818 ? 35.919 -8.036 -16.566 1.00 80.31 818 TYR A CA 1
ATOM 6306 C C . TYR A 1 818 ? 37.247 -8.057 -17.341 1.00 80.31 818 TYR A C 1
ATOM 6308 O O . TYR A 1 818 ? 37.323 -7.581 -18.474 1.00 80.31 818 TYR A O 1
ATOM 6316 N N . PRO A 1 819 ? 38.312 -8.677 -16.799 1.00 77.62 819 PRO A N 1
ATOM 6317 C CA . PRO A 1 819 ? 39.666 -8.595 -17.367 1.00 77.62 819 PRO A CA 1
ATOM 6318 C C . PRO A 1 819 ? 39.817 -9.190 -18.776 1.00 77.62 819 PRO A C 1
ATOM 6320 O O . PRO A 1 819 ? 40.791 -8.918 -19.485 1.00 77.62 819 PRO A O 1
ATOM 6323 N N . VAL A 1 820 ? 38.873 -10.039 -19.193 1.00 78.25 820 VAL A N 1
ATOM 6324 C CA . VAL A 1 820 ? 38.872 -10.680 -20.510 1.00 78.25 820 VAL A CA 1
ATOM 6325 C C . VAL A 1 820 ? 38.327 -9.714 -21.559 1.00 78.25 820 VAL A C 1
ATOM 6327 O O . VAL A 1 820 ? 37.211 -9.222 -21.442 1.00 78.25 820 VAL A O 1
ATOM 6330 N N . LYS A 1 821 ? 39.084 -9.525 -22.647 1.00 70.75 821 LYS A N 1
ATOM 6331 C CA . LYS A 1 821 ? 38.746 -8.638 -23.776 1.00 70.75 821 LYS A CA 1
ATOM 6332 C C . LYS A 1 821 ? 37.299 -8.749 -24.252 1.00 70.75 821 LYS A C 1
ATOM 6334 O O . LYS A 1 821 ? 36.573 -7.764 -24.355 1.00 70.75 821 LYS A O 1
ATOM 6339 N N . THR A 1 822 ? 36.901 -9.978 -24.539 1.00 67.44 822 THR A N 1
ATOM 6340 C CA . THR A 1 822 ? 35.569 -10.337 -25.012 1.00 67.44 822 THR A CA 1
ATOM 6341 C C . THR A 1 822 ? 34.490 -10.065 -23.968 1.00 67.44 822 THR A C 1
ATOM 6343 O O . THR A 1 822 ? 33.377 -9.714 -24.339 1.00 67.44 822 THR A O 1
ATOM 6346 N N . ALA A 1 823 ? 34.812 -10.201 -22.679 1.00 72.50 823 ALA A N 1
ATOM 6347 C CA . ALA A 1 823 ? 33.885 -9.989 -21.575 1.00 72.50 823 ALA A CA 1
ATOM 6348 C C . ALA A 1 823 ? 33.546 -8.507 -21.408 1.00 72.50 823 ALA A C 1
ATOM 6350 O O . ALA A 1 823 ? 32.393 -8.144 -21.618 1.00 72.50 823 ALA A O 1
ATOM 6351 N N . TYR A 1 824 ? 34.537 -7.644 -21.135 1.00 75.69 824 TYR A N 1
ATOM 6352 C CA . TYR A 1 824 ? 34.256 -6.221 -20.911 1.00 75.69 824 TYR A CA 1
ATOM 6353 C C . TYR A 1 824 ? 33.617 -5.561 -22.136 1.00 75.69 824 TYR A C 1
ATOM 6355 O O . TYR A 1 824 ? 32.716 -4.746 -21.985 1.00 75.69 824 TYR A O 1
ATOM 6363 N N . SER A 1 825 ? 34.020 -5.950 -23.353 1.00 69.56 825 SER A N 1
ATOM 6364 C CA . SER A 1 825 ? 33.435 -5.411 -24.590 1.00 69.56 825 SER A CA 1
ATOM 6365 C C . SER A 1 825 ? 31.954 -5.782 -24.731 1.00 69.56 825 SER A C 1
ATOM 6367 O O . SER A 1 825 ? 31.157 -4.975 -25.198 1.00 69.56 825 SER A O 1
ATOM 6369 N N . THR A 1 826 ? 31.583 -6.996 -24.310 1.00 71.81 826 THR A N 1
ATOM 6370 C CA . THR A 1 826 ? 30.194 -7.480 -24.340 1.00 71.81 826 THR A CA 1
ATOM 6371 C C . THR A 1 826 ? 29.347 -6.779 -23.281 1.00 71.81 826 THR A C 1
ATOM 6373 O O . THR A 1 826 ? 28.266 -6.293 -23.598 1.00 71.81 826 THR A O 1
ATOM 6376 N N . VAL A 1 827 ? 29.845 -6.680 -22.043 1.00 75.62 827 VAL A N 1
ATOM 6377 C CA . VAL A 1 827 ? 29.134 -6.017 -20.935 1.00 75.62 827 VAL A CA 1
ATOM 6378 C C . VAL A 1 827 ? 28.923 -4.532 -21.238 1.00 75.62 827 VAL A C 1
ATOM 6380 O O . VAL A 1 827 ? 27.801 -4.047 -21.124 1.00 75.62 827 VAL A O 1
ATOM 6383 N N . ASN A 1 828 ? 29.961 -3.843 -21.725 1.00 76.19 828 ASN A N 1
ATOM 6384 C CA . ASN A 1 828 ? 29.883 -2.436 -22.114 1.00 76.19 828 ASN A CA 1
ATOM 6385 C C . ASN A 1 828 ? 28.793 -2.191 -23.173 1.00 76.19 828 ASN A C 1
ATOM 6387 O O . ASN A 1 828 ? 27.944 -1.312 -23.021 1.00 76.19 828 ASN A O 1
ATOM 6391 N N . LEU A 1 829 ? 28.784 -3.014 -24.225 1.00 73.75 829 LEU A N 1
ATOM 6392 C CA . LEU A 1 829 ? 27.813 -2.921 -25.312 1.00 73.75 829 LEU A CA 1
ATOM 6393 C C . LEU A 1 829 ? 26.378 -3.178 -24.831 1.00 73.75 829 LEU A C 1
ATOM 6395 O O . LEU A 1 829 ? 25.467 -2.456 -25.231 1.00 73.75 829 LEU A O 1
ATOM 6399 N N . ILE A 1 830 ? 26.165 -4.176 -23.968 1.00 74.56 830 ILE A N 1
ATOM 6400 C CA . ILE A 1 830 ? 24.838 -4.487 -23.414 1.00 74.56 830 ILE A CA 1
ATOM 6401 C C . ILE A 1 830 ? 24.349 -3.354 -22.505 1.00 74.56 830 ILE A C 1
ATOM 6403 O O . ILE A 1 830 ? 23.208 -2.929 -22.665 1.00 74.56 830 ILE A O 1
ATOM 6407 N N . GLY A 1 831 ? 25.199 -2.821 -21.620 1.00 77.38 831 GLY A N 1
ATOM 6408 C CA . GLY A 1 831 ? 24.839 -1.705 -20.738 1.00 77.38 831 GLY A CA 1
ATOM 6409 C C . GLY A 1 831 ? 24.408 -0.458 -21.517 1.00 77.38 831 GLY A C 1
ATOM 6410 O O . GLY A 1 831 ? 23.317 0.067 -21.301 1.00 77.38 831 GLY A O 1
ATOM 6411 N N . HIS A 1 832 ? 25.193 -0.049 -22.522 1.00 80.00 832 HIS A N 1
ATOM 6412 C CA . HIS A 1 832 ? 24.818 1.051 -23.423 1.00 80.00 832 HIS A CA 1
ATOM 6413 C C . HIS A 1 832 ? 23.549 0.740 -24.233 1.00 80.00 832 HIS A C 1
ATOM 6415 O O . HIS A 1 832 ? 22.777 1.624 -24.586 1.00 80.00 832 HIS A O 1
ATOM 6421 N N . SER A 1 833 ? 23.295 -0.524 -24.550 1.00 76.69 833 SER A N 1
ATOM 6422 C CA . SER A 1 833 ? 22.072 -0.880 -25.265 1.00 76.69 833 SER A CA 1
ATOM 6423 C C . SER A 1 833 ? 20.832 -0.769 -24.378 1.00 76.69 833 SER A C 1
ATOM 6425 O O . SER A 1 833 ? 19.786 -0.315 -24.841 1.00 76.69 833 SER A O 1
ATOM 6427 N N . ILE A 1 834 ? 20.945 -1.120 -23.097 1.00 78.94 834 ILE A N 1
ATOM 6428 C CA . ILE A 1 834 ? 19.853 -0.969 -22.131 1.00 78.94 834 ILE A CA 1
ATOM 6429 C C . ILE A 1 834 ? 19.471 0.505 -21.977 1.00 78.94 834 ILE A C 1
ATOM 6431 O O . ILE A 1 834 ? 18.284 0.809 -21.965 1.00 78.94 834 ILE A O 1
ATOM 6435 N N . THR A 1 835 ? 20.419 1.444 -21.976 1.00 82.38 835 THR A N 1
ATOM 6436 C CA . THR A 1 835 ? 20.081 2.880 -21.914 1.00 82.38 835 THR A CA 1
ATOM 6437 C C . THR A 1 835 ? 19.422 3.399 -23.192 1.00 82.38 835 THR A C 1
ATOM 6439 O O . THR A 1 835 ? 18.522 4.229 -23.119 1.00 82.38 835 THR A O 1
ATOM 6442 N N . THR A 1 836 ? 19.759 2.866 -24.375 1.00 80.88 836 THR A N 1
ATOM 6443 C CA . THR A 1 836 ? 19.002 3.183 -25.609 1.00 80.88 836 THR A CA 1
ATOM 6444 C C . THR A 1 836 ? 17.564 2.654 -25.574 1.00 80.88 836 THR A C 1
ATOM 6446 O O . THR A 1 836 ? 16.698 3.141 -26.305 1.00 80.88 836 THR A O 1
ATOM 6449 N N . PHE A 1 837 ? 17.304 1.667 -24.717 1.00 80.19 837 PHE A N 1
ATOM 6450 C CA . PHE A 1 837 ? 15.988 1.103 -24.470 1.00 80.19 837 PHE A CA 1
ATOM 6451 C C . PHE A 1 837 ? 15.213 1.888 -23.397 1.00 80.19 837 PHE A C 1
ATOM 6453 O O . PHE A 1 837 ? 14.068 2.269 -23.634 1.00 80.19 837 PHE A O 1
ATOM 6460 N N . THR A 1 838 ? 15.836 2.189 -22.254 1.00 82.50 838 THR A N 1
ATOM 6461 C CA . THR A 1 838 ? 15.202 2.942 -21.160 1.00 82.50 838 THR A CA 1
ATOM 6462 C C . THR A 1 838 ? 15.023 4.423 -21.485 1.00 82.50 838 THR A C 1
ATOM 6464 O O . THR A 1 838 ? 14.030 5.022 -21.085 1.00 82.50 838 THR A O 1
ATOM 6467 N N . GLY A 1 839 ? 15.964 4.990 -22.241 1.00 87.75 839 GLY A N 1
ATOM 6468 C CA . GLY A 1 839 ? 16.116 6.418 -22.503 1.00 87.75 839 GLY A CA 1
ATOM 6469 C C . GLY A 1 839 ? 17.217 7.057 -21.652 1.00 87.75 839 GLY A C 1
ATOM 6470 O O . GLY A 1 839 ? 17.885 6.376 -20.867 1.00 87.75 839 GLY A O 1
ATOM 6471 N N . PHE A 1 840 ? 17.450 8.353 -21.882 1.00 88.94 840 PHE A N 1
ATOM 6472 C CA . PHE A 1 840 ? 18.656 9.062 -21.428 1.00 88.94 840 PHE A CA 1
ATOM 6473 C C . PHE A 1 840 ? 18.409 10.135 -20.368 1.00 88.94 840 PHE A C 1
ATOM 6475 O O . PHE A 1 840 ? 19.368 10.732 -19.890 1.00 88.94 840 PHE A O 1
ATOM 6482 N N . GLU A 1 841 ? 17.154 10.414 -20.017 1.00 89.94 841 GLU A N 1
ATOM 6483 C CA . GLU A 1 841 ? 16.870 11.427 -18.999 1.00 89.94 841 GLU A CA 1
ATOM 6484 C C . GLU A 1 841 ? 17.281 10.905 -17.609 1.00 89.94 841 GLU A C 1
ATOM 6486 O O . GLU A 1 841 ? 16.987 9.750 -17.273 1.00 89.94 841 GLU A O 1
ATOM 6491 N N . PRO A 1 842 ? 17.982 11.715 -16.795 1.00 92.56 842 PRO A N 1
ATOM 6492 C CA . PRO A 1 842 ? 18.431 11.297 -15.477 1.00 92.56 842 PRO A CA 1
ATOM 6493 C C . PRO A 1 842 ? 17.250 11.145 -14.517 1.00 92.56 842 PRO A C 1
ATOM 6495 O O . PRO A 1 842 ? 16.232 11.829 -14.626 1.00 92.56 842 PRO A O 1
ATOM 6498 N N . TYR A 1 843 ? 17.420 10.281 -13.521 1.00 94.75 843 TYR A N 1
ATOM 6499 C CA . TYR A 1 843 ? 16.527 10.251 -12.365 1.00 94.75 843 TYR A CA 1
ATOM 6500 C C . TYR A 1 843 ? 16.770 11.500 -11.518 1.00 94.75 843 TYR A C 1
ATOM 6502 O O . TYR A 1 843 ? 17.863 12.072 -11.548 1.00 94.75 843 TYR A O 1
ATOM 6510 N N . GLN A 1 844 ? 15.785 11.907 -10.723 1.00 96.69 844 GLN A N 1
ATOM 6511 C CA . GLN A 1 844 ? 15.999 12.922 -9.691 1.00 96.69 844 GLN A CA 1
ATOM 6512 C C . GLN A 1 844 ? 15.718 12.325 -8.322 1.00 96.69 844 GLN A C 1
ATOM 6514 O O . GLN A 1 844 ? 14.690 11.682 -8.137 1.00 96.69 844 GLN A O 1
ATOM 6519 N N . ILE A 1 845 ? 16.613 12.540 -7.363 1.00 96.44 845 ILE A N 1
ATOM 6520 C CA . ILE A 1 845 ? 16.429 12.086 -5.983 1.00 96.44 845 ILE A CA 1
ATOM 6521 C C . ILE A 1 845 ? 16.418 13.267 -5.024 1.00 96.44 845 ILE A C 1
ATOM 6523 O O . ILE A 1 845 ? 17.130 14.253 -5.217 1.00 96.44 845 ILE A O 1
ATOM 6527 N N . TYR A 1 846 ? 15.644 13.119 -3.962 1.00 96.88 846 TYR A N 1
ATOM 6528 C CA . TYR A 1 846 ? 15.705 13.939 -2.764 1.00 96.88 846 TYR A CA 1
ATOM 6529 C C . TYR A 1 846 ? 16.289 13.063 -1.660 1.00 96.88 846 TYR A C 1
ATOM 6531 O O . TYR A 1 846 ? 15.929 11.889 -1.556 1.00 96.88 846 TYR A O 1
ATOM 6539 N N . SER A 1 847 ? 17.200 13.600 -0.854 1.00 95.25 847 SER A N 1
ATOM 6540 C CA . SER A 1 847 ? 17.894 12.835 0.186 1.00 95.25 847 SER A CA 1
ATOM 6541 C C . SER A 1 847 ? 17.782 13.502 1.547 1.00 95.25 847 SER A C 1
ATOM 6543 O O . SER A 1 847 ? 17.731 14.729 1.651 1.00 95.25 847 SER A O 1
ATOM 6545 N N . ALA A 1 848 ? 17.779 12.694 2.605 1.00 93.44 848 ALA A N 1
ATOM 6546 C CA . ALA A 1 848 ? 17.931 13.212 3.957 1.00 93.44 848 ALA A CA 1
ATOM 6547 C C . ALA A 1 848 ? 19.357 13.748 4.159 1.00 93.44 848 ALA A C 1
ATOM 6549 O O . ALA A 1 848 ? 20.342 13.038 3.986 1.00 93.44 848 ALA A O 1
ATOM 6550 N N . THR A 1 849 ? 19.467 15.010 4.552 1.00 90.19 849 THR A N 1
ATOM 6551 C CA . THR A 1 849 ? 20.743 15.692 4.799 1.00 90.19 849 THR A CA 1
ATOM 6552 C C . THR A 1 849 ? 21.319 15.341 6.178 1.00 90.19 849 THR A C 1
ATOM 6554 O O . THR A 1 849 ? 20.661 14.734 7.027 1.00 90.19 849 THR A O 1
ATOM 6557 N N . ALA A 1 850 ? 22.537 15.808 6.467 1.00 82.06 850 ALA A N 1
ATOM 6558 C CA . ALA A 1 850 ? 23.174 15.629 7.777 1.00 82.06 850 ALA A CA 1
ATOM 6559 C C . ALA A 1 850 ? 22.350 16.184 8.960 1.00 82.06 850 ALA A C 1
ATOM 6561 O O . ALA A 1 850 ? 22.454 15.661 10.067 1.00 82.06 850 ALA A O 1
ATOM 6562 N N . ASN A 1 851 ? 21.520 17.208 8.726 1.00 82.56 851 ASN A N 1
ATOM 6563 C CA . ASN A 1 851 ? 20.679 17.834 9.752 1.00 82.56 851 ASN A CA 1
ATOM 6564 C C . ASN A 1 851 ? 19.309 17.155 9.912 1.00 82.56 851 ASN A C 1
ATOM 6566 O O . ASN A 1 851 ? 18.489 17.636 10.690 1.00 82.56 851 ASN A O 1
ATOM 6570 N N . TYR A 1 852 ? 19.033 16.080 9.167 1.00 90.69 852 TYR A N 1
ATOM 6571 C CA . TYR A 1 852 ? 17.782 15.346 9.304 1.00 90.69 852 TYR A CA 1
ATOM 6572 C C . TYR A 1 852 ? 17.715 14.665 10.675 1.00 90.69 852 TYR A C 1
ATOM 6574 O O . TYR A 1 852 ? 18.637 13.926 11.047 1.00 90.69 852 TYR A O 1
ATOM 6582 N N . SER A 1 853 ? 16.640 14.945 11.415 1.00 86.31 853 SER A N 1
ATOM 6583 C CA . SER A 1 853 ? 16.480 14.599 12.833 1.00 86.31 853 SER A CA 1
ATOM 6584 C C . SER A 1 853 ? 16.352 13.100 13.089 1.00 86.31 853 SER A C 1
ATOM 6586 O O . SER A 1 853 ? 16.768 12.644 14.149 1.00 86.31 853 SER A O 1
ATOM 6588 N N . ILE A 1 854 ? 15.824 12.345 12.124 1.00 89.56 854 ILE A N 1
ATOM 6589 C CA . ILE A 1 854 ? 15.611 10.902 12.247 1.00 89.56 854 ILE A CA 1
ATOM 6590 C C . ILE A 1 854 ? 16.943 10.154 12.089 1.00 89.56 854 ILE A C 1
ATOM 6592 O O . ILE A 1 854 ? 17.652 10.281 11.077 1.00 89.56 854 ILE A O 1
ATOM 6596 N N . GLY A 1 855 ? 17.290 9.377 13.111 1.00 85.06 855 GLY A N 1
ATOM 6597 C CA . GLY A 1 855 ? 18.447 8.493 13.175 1.00 85.06 855 GLY A CA 1
ATOM 6598 C C . GLY A 1 855 ? 18.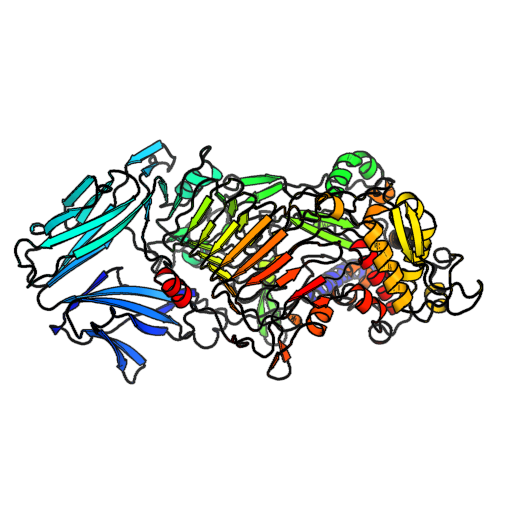276 7.205 12.367 1.00 85.06 855 GLY A C 1
ATOM 6599 O O . GLY A 1 855 ? 17.175 6.816 11.996 1.00 85.06 855 GLY A O 1
ATOM 6600 N N . ILE A 1 856 ? 19.394 6.518 12.103 1.00 84.38 856 ILE A N 1
ATOM 6601 C CA . ILE A 1 856 ? 19.432 5.281 11.295 1.00 84.38 856 ILE A CA 1
ATOM 6602 C C . ILE A 1 856 ? 18.610 4.147 11.927 1.00 84.38 856 ILE A C 1
ATOM 6604 O O . ILE A 1 856 ? 18.051 3.325 11.212 1.00 84.38 856 ILE A O 1
ATOM 6608 N N . LYS A 1 857 ? 18.537 4.101 13.262 1.00 80.69 857 LYS A N 1
ATOM 6609 C CA . LYS A 1 857 ? 17.841 3.049 14.022 1.00 80.69 857 LYS A CA 1
ATOM 6610 C C . LYS A 1 857 ? 16.466 3.474 14.535 1.00 80.69 857 LYS A C 1
ATOM 6612 O O . LYS A 1 857 ? 15.827 2.702 15.244 1.00 80.69 857 LYS A O 1
ATOM 6617 N N . ASP A 1 858 ? 16.038 4.690 14.215 1.00 84.50 858 ASP A N 1
ATOM 6618 C CA . ASP A 1 858 ? 14.759 5.203 14.682 1.00 84.50 858 ASP A CA 1
ATOM 6619 C C . ASP A 1 858 ? 13.618 4.492 13.944 1.00 84.50 858 ASP A C 1
ATOM 6621 O O . ASP A 1 858 ? 13.744 4.106 12.779 1.00 84.50 858 ASP A O 1
ATOM 6625 N N . ALA A 1 859 ? 12.489 4.346 14.628 1.00 86.25 859 ALA A N 1
ATOM 6626 C CA . ALA A 1 859 ? 11.275 3.747 14.097 1.00 86.25 859 ALA A CA 1
ATOM 6627 C C . ALA A 1 859 ? 10.080 4.678 14.362 1.00 86.25 859 ALA A C 1
ATOM 6629 O O . ALA A 1 859 ? 10.139 5.488 15.296 1.00 86.25 859 ALA A O 1
ATOM 6630 N N . PRO A 1 860 ? 9.014 4.603 13.547 1.00 88.38 860 PRO A N 1
ATOM 6631 C CA . PRO A 1 860 ? 7.793 5.359 13.799 1.00 88.38 860 PRO A CA 1
ATOM 6632 C C . PRO A 1 860 ? 7.138 4.918 15.114 1.00 88.38 860 PRO A C 1
ATOM 6634 O O . PRO A 1 860 ? 7.165 3.741 15.464 1.00 88.38 860 PRO A O 1
ATOM 6637 N N . ASN A 1 861 ? 6.516 5.856 15.826 1.00 84.62 861 ASN A N 1
ATOM 6638 C CA . ASN A 1 861 ? 5.746 5.569 17.033 1.00 84.62 861 ASN A CA 1
ATOM 6639 C C . ASN A 1 861 ? 4.254 5.735 16.724 1.00 84.62 861 ASN A C 1
ATOM 6641 O O . ASN A 1 861 ? 3.836 6.794 16.258 1.00 84.62 861 ASN A O 1
ATOM 6645 N N . ILE A 1 862 ? 3.444 4.712 17.000 1.00 84.19 862 ILE A N 1
ATOM 6646 C CA . ILE A 1 862 ? 1.999 4.755 16.736 1.00 84.19 862 ILE A CA 1
ATOM 6647 C C . ILE A 1 862 ? 1.298 5.812 17.597 1.00 84.19 862 ILE A C 1
ATOM 6649 O O . ILE A 1 862 ? 0.328 6.426 17.154 1.00 84.19 862 ILE A O 1
ATOM 6653 N N . ALA A 1 863 ? 1.831 6.105 18.786 1.00 80.62 863 ALA A N 1
ATOM 6654 C CA . ALA A 1 863 ? 1.313 7.175 19.630 1.00 80.62 863 ALA A CA 1
ATOM 6655 C C . ALA A 1 863 ? 1.423 8.556 18.961 1.00 80.62 863 ALA A C 1
ATOM 6657 O O . ALA A 1 863 ? 0.605 9.424 19.247 1.00 80.62 863 ALA A O 1
ATOM 6658 N N . ASP A 1 864 ? 2.377 8.774 18.047 1.00 85.56 864 ASP A N 1
ATOM 6659 C CA . ASP A 1 864 ? 2.470 10.042 17.312 1.00 85.56 864 ASP A CA 1
ATOM 6660 C C . ASP A 1 864 ? 1.261 10.223 16.376 1.00 85.56 864 ASP A C 1
ATOM 6662 O O . ASP A 1 864 ? 0.741 11.330 16.257 1.00 85.56 864 ASP A O 1
ATOM 6666 N N . LEU A 1 865 ? 0.762 9.142 15.761 1.00 88.31 865 LEU A N 1
ATOM 6667 C CA . LEU A 1 865 ? -0.453 9.176 14.933 1.00 88.31 865 LEU A CA 1
ATOM 6668 C C . LEU A 1 865 ? -1.679 9.518 15.794 1.00 88.31 865 LEU A C 1
ATOM 6670 O O . LEU A 1 865 ? -2.434 10.431 15.468 1.00 88.31 865 LEU A O 1
ATOM 6674 N N . GLN A 1 866 ? -1.829 8.840 16.934 1.00 85.06 866 GLN A N 1
ATOM 6675 C CA . GLN A 1 866 ? -2.927 9.071 17.880 1.00 85.06 866 GLN A CA 1
ATOM 6676 C C . GLN A 1 866 ? -2.901 10.493 18.458 1.00 85.06 866 GLN A C 1
ATOM 6678 O O . GLN A 1 866 ? -3.932 11.152 18.569 1.00 85.06 866 GLN A O 1
ATOM 6683 N N . ASN A 1 867 ? -1.722 11.003 18.817 1.00 82.19 867 ASN A N 1
ATOM 6684 C CA . ASN A 1 867 ? -1.584 12.346 19.376 1.00 82.19 867 ASN A CA 1
ATOM 6685 C C . ASN A 1 867 ? -1.933 13.434 18.355 1.00 82.19 867 ASN A C 1
ATOM 6687 O O . ASN A 1 867 ? -2.536 14.430 18.740 1.00 82.19 867 ASN A O 1
ATOM 6691 N N . ARG A 1 868 ? -1.582 13.241 17.076 1.00 83.62 868 ARG A N 1
ATOM 6692 C CA . ARG A 1 868 ? -1.887 14.198 15.999 1.00 83.62 868 ARG A CA 1
ATOM 6693 C C . ARG A 1 868 ? -3.368 14.257 15.654 1.00 83.62 868 ARG A C 1
ATOM 6695 O O . ARG A 1 868 ? -3.856 15.335 15.349 1.00 83.62 868 ARG A O 1
ATOM 6702 N N . HIS A 1 869 ? -4.082 13.137 15.747 1.00 81.25 869 HIS A N 1
ATOM 6703 C CA . HIS A 1 869 ? -5.537 13.142 15.590 1.00 81.25 869 HIS A CA 1
ATOM 6704 C C . HIS A 1 869 ? -6.224 13.968 16.694 1.00 81.25 869 HIS A C 1
ATOM 6706 O O . HIS A 1 869 ? -7.199 14.670 16.450 1.00 81.25 869 HIS A O 1
ATOM 6712 N N . ASN A 1 870 ? -5.686 13.909 17.916 1.00 66.69 870 ASN A N 1
ATOM 6713 C CA . ASN A 1 870 ? -6.247 14.583 19.089 1.00 66.69 870 ASN A CA 1
ATOM 6714 C C . ASN A 1 870 ? -5.842 16.067 19.235 1.00 66.69 870 ASN A C 1
ATOM 6716 O O . ASN A 1 870 ? -6.317 16.727 20.163 1.00 66.69 870 ASN A O 1
ATOM 6720 N N . SER A 1 871 ? -4.941 16.578 18.387 1.00 54.88 871 SER A N 1
ATOM 6721 C CA . SER A 1 871 ? -4.391 17.946 18.442 1.00 54.88 871 SER A CA 1
ATOM 6722 C C . SER A 1 871 ? -4.968 18.845 17.361 1.00 54.88 871 SER A C 1
ATOM 6724 O O . SER A 1 871 ? -5.294 20.012 17.680 1.00 54.88 871 SER A O 1
#

Mean predicted aligned error: 10.92 Å

Solvent-accessible surface area (backbone atoms only — not comparable to full-atom values): 45602 Å² total; per-residue (Å²): 123,76,67,60,58,56,51,50,48,64,57,46,48,58,54,52,48,50,55,47,50,67,62,63,53,75,72,73,80,48,81,45,70,32,73,61,77,47,77,49,66,85,80,56,63,43,40,82,41,51,48,83,71,41,67,40,81,58,76,71,42,81,35,62,67,86,91,53,63,70,36,89,50,56,57,81,43,71,47,61,52,53,51,90,99,46,76,24,52,47,67,45,68,51,99,84,71,53,41,24,45,34,53,70,35,76,42,63,31,35,41,36,43,23,27,67,57,31,65,45,61,38,54,31,34,38,39,30,22,81,51,22,42,70,39,66,34,57,71,62,69,75,57,45,50,47,32,69,76,66,46,63,40,25,50,26,30,77,35,60,50,100,86,68,48,82,72,51,75,43,82,33,63,55,46,26,43,47,48,51,42,66,81,53,82,38,66,89,32,52,44,77,80,49,66,35,81,22,43,62,49,77,47,78,57,95,52,26,40,40,36,35,63,60,47,62,38,70,33,41,39,30,39,36,52,75,81,49,54,65,93,52,32,60,63,39,76,49,75,34,34,32,39,82,24,35,44,25,78,46,53,64,48,49,38,48,43,29,54,68,35,95,58,63,42,26,40,20,43,57,40,26,26,27,34,64,76,65,45,28,37,64,36,89,85,58,74,41,72,39,69,55,96,71,33,75,39,62,39,99,77,55,59,90,56,52,45,53,49,68,55,73,41,66,81,78,74,44,71,66,51,87,84,55,40,39,75,45,66,52,71,63,70,36,66,50,51,51,51,54,48,75,42,40,69,67,35,36,76,79,35,82,84,67,69,77,78,81,58,69,32,43,19,61,35,38,46,50,27,33,38,41,18,46,21,20,37,45,30,37,22,71,60,21,42,63,77,36,56,44,76,47,68,51,99,87,68,54,75,41,84,43,77,42,79,48,94,82,47,78,43,79,34,53,40,64,33,40,47,44,20,53,64,55,68,94,76,48,18,52,38,32,37,57,51,60,47,25,23,37,30,32,30,70,37,58,69,22,42,39,33,17,30,31,42,27,10,32,86,73,76,38,43,56,73,70,20,64,35,19,17,21,26,36,34,37,42,22,36,45,29,36,40,30,37,23,38,35,29,30,2,23,26,17,31,36,36,32,39,15,33,59,25,37,40,32,37,27,40,32,28,45,9,37,37,19,26,33,38,34,23,33,54,51,68,34,62,48,58,53,77,43,78,32,62,36,42,48,57,37,50,76,56,79,89,68,78,83,52,70,66,45,78,44,80,42,30,33,57,64,38,69,42,73,59,44,32,52,53,43,47,42,58,53,52,62,58,100,53,60,78,62,59,48,73,42,102,51,54,87,62,72,82,63,96,75,77,45,55,58,48,72,65,40,46,49,56,22,47,41,35,51,36,58,49,39,47,18,57,69,82,36,43,46,98,87,69,51,71,54,57,35,12,32,36,42,37,29,37,28,37,34,38,44,40,18,61,24,37,28,35,41,59,48,46,49,17,5,52,26,34,32,68,47,35,26,59,51,56,58,52,50,53,54,52,55,33,76,79,38,85,88,59,57,67,35,55,47,56,78,67,75,60,50,60,65,57,25,27,17,40,34,28,29,39,37,40,38,27,65,77,50,43,68,44,34,57,37,44,57,86,60,36,61,57,61,81,55,46,41,60,48,54,62,68,53,24,72,73,40,74,70,40,67,82,71,53,67,55,81,42,55,39,48,47,62,42,45,57,76,65,41,46,60,48,78,55,100,91,40,55,30,36,30,34,58,31,32,39,38,26,23,9,70,59,82,49,45,81,45,72,49,90,62,75,32,63,47,72,79,40,76,31,50,50,66,61,48,61,65,68,54,67,42,54,80,78,22,79,48,72,72,32,20,52,48,51,52,38,51,24,49,47,49,39,33,44,35,18,52,39,50,23,34,37,25,20,38,36,94,74,32,85,73,53,78,86,50,69,67,40,53,62,58,44,31,52,59,67,76,103

Foldseek 3Di:
DVPVVVVVCVVVVVVVVVVVVVVPPCPVFQFAADAFPAKDDDDAQEDEDELVVFKDWDDIDTHHDPLGHHDPQRDKDKAKADPPPDCQWGWDADPVRTIIIGGDHADKIKMKIAGRQQPYIFIHIYGYAHAKEKTKGWPQGFPSQFQLPAAEDAQWEFDADPVRDTDDIDGDKTKIQIDIDGPAPAPVQKDWPDKDPQWDDWDDDDRMIITGGDDWFKIKTWMDRNVDDCVHYPIDIDIHTYDHAYEDQALVSQLVQWVVDPDQGAYRYRAAADACVLFAPADPAWRAFDDDPQDGHTDPDHDPRYDHNFDAGSVVRDTDCPSSKDKDFFLLDAPALVLLQVCQVLLCVQPVPDDRFGRIAIENTEHAAAYHASLHEDEQARQQFANGWHWDQDPVRRTDIDGDHDPPRRQPFFQFSDAQFDSPPVLPGQKTFGDAGHEHYEYQYEQYEYRRYEWELHPDDRGLVRQLRSGEHYEYQYEHYEYASYEFERHCERYEYELYANYEYELYEQESHAAESYEYFYSDKFWFDQADWAWAWDFQFPDDDDPGDDGDTDIDGLVVCLPPNVLVLLLQLLCQDDPSVLLCPPVLVVLNPDPDPGHGDLVSSLRRQQSVLCSGAPQVVQADPVRDGNASYEYEYESYEFYEYLAAHYEWDWAAQFQCQANVHNVSVVVVVVVVCVVPVNTGSDSCVVSVHRHGSGITTRAYEYEHEYNYYFLHKDFLVSHDCCSSMPRDCVSVCVVPVLCVSDDVCLLQVQSVLCQVFAAWDDDPNTTIWHFNYKYDDNHDHPYYYHYPPDPQKDDKDWRWSSSCLSPDPLCVVRVDSVNSSVSSSNSSVVSSGSGGGTMITITGHPPRPRDNPRDDNSVSSSVVSVD

Radius of gyration: 31.08 Å; Cα contacts (8 Å, |Δi|>4): 2129; chains: 1; bounding box: 75×79×90 Å

Nearest PDB structures (foldseek):
  2l04-assembly1_A  TM=6.896E-01  e=1.979E-03  Lambdavirus lambda
  4nk6-assembly1_A  TM=8.069E-01  e=1.134E-02  Pseudomonas syringae pv. tomato str. DC3000
  4ozy-assembly1_A  TM=8.068E-01  e=2.793E-02  Pseudomonas syringae pv. tomato str. DC3000
  6kfn-assembly1_A  TM=3.672E-01  e=1.791E-01  Paenibacillus sp. FPU-7
  6k0n-assembly1_A  TM=3.068E-01  e=7.747E-01  Paenibacillus glycanilyticus

Sequence (871 aa):
MKNIRNICLALVIPFGVSALAFAASSIIIKPVEKDITDIDWNYRDMEGYSLLAGRQPLEATAVYDDKYPLSSGNELVWSVTNPEGKEIGEIQSDATGQFYFNPLAVGKCVLVCSNEKGTINRSFTAQVFAKGAIILNPDTATSGRSISGIFRYGMEDFTRNDQGELTGRKEASASFSVDVVGDSGGVKNLEVVSKSDSIAAITFQDERAYVSFAGPGEATFTLRDKALGDDEVAPLDYEFEIVDGVNIYSYDDLMDATNRSDEAENVVLRTNFGSLSDLYQMDEKTGRPLVKNHQLVPLDKPRKDTVLFGHYDAVTDTFSFDKDTYAFAATLKSPFIQAWNENGDLIRAKYKQYKPYDETVRAGIHLRGNLYGNGFTINLHNLAFPYEIQYRTDEAGNKTQIISLRDDNLFRGPKTFFAYGDPDRTTSPIIAYLGQDNSGIFVDTDNVVISDVQIQNCDFGDNFENLRFTGTVLDIEAADVRVEDSILTSGRNVVRAYSAPDLTIENCLLENGYENLLKVGSNELAQPDENREVTFTSPASTAGVIPNYPSTSIKGTLRGFDGTRGDEIFTSYLTTDANLSDIITLPIDSLVSGPYVGKVSTQGMLDAVEAAGRAYDASYAFVNDDGTVNYGSTVSVKDTSFYRSGIASISADQVLNGPYLWSLKPSNFTAMMSLLKQFNNDLVFSPLVDAGKAAKLSRTMQPSSIEVSGDSRFYDWKDGDQISIVNTFPANYQLLQEKVTSIKDLTLDDLYPLPETIVDSADAKDADGVKYVNIPAMIAGGGTNISKITFAGLTGISDARAVDVVKKIMTRDFKSLYPVKTAYSTVNLIGHSITTFTGFEPYQIYSATANYSIGIKDAPNIADLQNRHNS

pLDDT: mean 81.65, std 16.19, range [29.23, 98.88]

Secondary structure (DSSP, 8-state):
-HHHHHHHHHHHHHHHHHHHHHHHS-----B-PBPP-EEE----SEEEEETTT--EE---EEE--TTSPBPTT-SEEEEEEPPTT---EEEEE-TTS-EEEEE-SSEEEEEEEEETTSSSEEEEEEEEESSEEEEEEESSPP-S--SS---EEEEEEEEE-TTS-EEEEEE-EEEEEEEEEES---GGGEEEEEE-TTEEEEEEETTEEEEEE-SSEEEEEEEEETTS-TTTS--EEEEEEEEEEEEE-SHHHHHHHTTT-SS-PPEEE-SEEE-HHHHB-B-TTT-PBPEETTEE-B-SS--TTEEESS-EETTTTEE--TTTSEEEE-SS--HHHHHHHHTHHHHHHH-TT------EEEEEEE--S-EE-TT-EEE-HHHHS-SEEEEEE-TTS-EEEEEE--TT-S---PPEEEEES-SSGGG--SEEEE----EEEEE-SSS-EEES-EEESS---SBGGGGGGS-EEEEE-SSS-EEES-EEEEEEEEEEEES-TTEEEES-EEEEEEEEEEEEE-S-EEPP-TTSEEEEEPP-B-SSSS------EEEEEHHHHTTHHHHHHHHHHHT-SS-HHHHTTSTTTTT---S----B-HHHHHHHHHHHHGGG--GGGGB-TTS-B--SEEEEEES-EEEEESSEEEEE------HHHHH--SHHHHHHHHHHHTT-TT--S-HHHHTT-------EEPPEEEEEESS-EEE-EEESTT---TTTS-B--HHHHHH-TT-TT--HHHHS-HHHHHHHHS-PEEETTEEEEE-SEEE--BS----EEEESS--SBPPPEEE-HHHHHHH--HHHH--SHHHHHHHHHHHHHHHHHH-SBPEEEE-B-TT-S--TT----HHHHHHHHT-